Protein AF-A0A9E5T0G4-F1 (afdb_monomer)

Mean predicted aligned error: 16.58 Å

Solvent-accessible surface area (backbone atoms only — not comparable to full-atom values): 59858 Å² total; per-residue (Å²): 123,84,74,66,63,64,56,56,62,52,51,54,54,52,51,51,51,50,51,52,51,51,55,58,58,61,67,67,78,72,66,74,67,71,56,54,68,47,52,55,48,50,54,53,42,43,48,46,43,34,75,74,50,66,20,49,22,40,35,34,20,30,31,45,59,59,40,79,76,43,76,53,64,39,67,44,21,42,96,84,57,86,47,77,63,55,88,79,39,24,36,46,31,3,35,41,22,26,44,54,34,38,52,49,46,44,44,36,31,76,69,68,76,41,62,49,85,40,35,44,48,80,63,38,75,84,61,51,41,64,34,80,66,60,67,65,22,22,47,45,25,28,39,31,22,10,40,20,62,37,16,60,76,64,57,56,21,45,25,42,70,48,76,47,53,54,30,57,80,42,40,61,66,57,44,35,73,36,59,59,63,44,59,57,53,50,33,26,28,48,39,42,48,37,28,40,51,41,28,51,44,45,23,61,74,69,75,39,56,56,68,57,44,44,40,70,73,44,31,60,63,48,68,27,87,59,55,44,47,43,82,57,93,71,75,62,88,37,43,50,43,31,72,57,99,87,40,70,43,59,49,82,25,31,12,36,42,34,29,32,14,26,30,28,23,24,60,40,48,25,46,56,41,30,37,61,25,77,61,18,70,38,68,53,25,56,68,60,43,54,74,67,50,46,56,57,33,55,34,66,48,37,71,74,27,55,70,68,83,29,70,60,2,59,48,33,24,6,49,42,31,41,6,31,34,23,53,69,41,33,81,74,74,39,58,26,40,31,29,56,4,60,53,99,48,22,8,10,16,38,41,28,30,27,92,70,19,31,19,30,17,23,33,25,22,35,60,50,19,66,59,34,40,37,46,44,54,51,48,53,53,49,47,34,42,58,73,63,78,41,95,74,82,84,75,79,85,81,66,48,64,65,64,77,30,89,53,65,76,75,58,42,73,71,38,46,39,28,35,32,69,86,46,36,36,38,40,46,44,40,86,83,16,45,28,43,39,35,48,70,72,47,74,84,55,75,69,46,54,26,33,25,31,85,87,73,35,30,25,24,68,60,39,45,38,36,34,38,80,44,80,46,96,88,78,48,42,30,37,37,38,36,38,54,48,76,43,85,95,58,44,68,50,38,38,35,38,34,49,30,39,63,54,76,67,42,92,68,58,66,69,38,50,52,52,52,50,71,43,36,77,41,45,22,38,63,20,68,56,50,39,45,28,46,44,67,55,40,47,84,65,31,49,50,70,42,41,64,32,87,90,43,47,38,28,43,59,76,24,42,52,76,54,78,42,35,28,34,50,81,68,82,35,32,44,65,37,31,25,56,48,50,43,42,38,58,43,76,56,99,91,36,54,31,43,30,48,71,84,41,39,16,42,30,54,91,70,45,46,66,57,72,58,48,85,35,72,51,63,26,42,90,84,40,40,36,48,60,24,34,35,40,80,91,48,32,60,10,42,34,39,71,48,68,35,86,76,31,30,43,36,35,24,43,86,81,41,47,79,42,37,33,80,57,73,45,90,64,75,42,69,36,38,66,71,9,36,38,37,42,24,35,76,43,53,67,36,47,34,42,34,37,30,36,63,73,38,62,67,17,58,48,29,37,55,51,14,53,50,31,42,78,72,33,29,44,68,61,14,43,54,27,21,66,63,8,27,61,50,19,50,78,68,73,39,75,62,23,55,56,29,35,51,51,43,44,53,48,52,49,44,49,58,48,31,61,26,43,72,67,53,47,51,53,50,34,40,70,74,39,73,88,58,52,71,70,56,55,52,48,37,60,74,69,59,70,49,56,70,50,76,44,66,92,46,64,19,28,34,68,55,43,54,70,33,44,37,56,77,39,54,71,60,37,56,69,37,64,70,57,25,53,51,37,36,52,49,40,53,53,50,34,54,54,60,70,50,78,70,97,48,84,86,57,44,64,42,81,68,42,57,36,42,34,35,43,39,34,58,42,59,47,89,80,50,70,78,59,58,39,41,37,36,36,35,56,36,61,26,51,50,94,50,29,40,78,61,45,81,77,43,66,40,62,62,89,32,52,75,55,80,64,32,36,76,48,64,51,11,34,38,34,33,51,45,52,28,75,79,54,92,57,57,47,62,39,40,39,30,32,35,33,32,16,21,22,35,51,61,75,82,56,87,89,65,58,49,79,79,60,74,85,39,67,66,38,52,61,28,34,52,64,51,72,45,28,39,59,47,76,66,50,35,49,50,30,47,64,60,36,55,89,56,79,52,65,69,62,28,48,47,40,51,47,55,46,45,49,75,62,38,38,56,24,86,66,70,56,78,48,28,53,88,71,67,74,43,32,42,16,51,48,26,69,76,67,36,36,27,33,38,54,31,45,17,22,32,53,24,22,33,34,18,57,75,70,34,29,27,33,27,29,31,28,33,33,39,83,86,77,51,84,42,80,43,36,28,23,30,38,56,40,43,93,74,44,77,39,41,33,31,54,59,69,27,43,48,43,71,53,14,79,88,48,48,74,65,53,28,49,48,34,35,55,38,24,62,32,23,45,73,40,53,53,43,52,26,26,58,43,60,59,57,78,56,78,77,67,73,94,66,83,55,76,50,65,54,60,65,75,53,56,37,43,43,57,77,71,63,87,63,74,66,35,59,58,50,54,77,33,44,47,76,48,77,43,115

pLDDT: mean 90.41, std 10.31, range [34.66, 98.88]

Structure (mmCIF, N/CA/C/O backbone):
data_AF-A0A9E5T0G4-F1
#
_entry.id   AF-A0A9E5T0G4-F1
#
loop_
_atom_site.group_PDB
_atom_site.id
_atom_site.type_symbol
_atom_site.label_atom_id
_atom_site.label_alt_id
_atom_site.label_comp_id
_atom_site.label_asym_id
_atom_site.label_entity_id
_atom_site.label_seq_id
_atom_site.pdbx_PDB_ins_code
_atom_site.Cartn_x
_atom_site.Cartn_y
_atom_site.Cartn_z
_atom_site.occupancy
_atom_site.B_iso_or_equiv
_atom_site.auth_seq_id
_atom_site.auth_comp_id
_atom_site.auth_asym_id
_atom_site.auth_atom_id
_atom_site.pdbx_PDB_model_num
ATOM 1 N N . MET A 1 1 ? -45.155 75.453 25.835 1.00 51.41 1 MET A N 1
ATOM 2 C CA . MET A 1 1 ? -45.112 74.359 26.839 1.00 51.41 1 MET A CA 1
ATOM 3 C C . MET A 1 1 ? -45.394 72.944 26.306 1.00 51.41 1 MET A C 1
ATOM 5 O O . MET A 1 1 ? -44.936 72.008 26.938 1.00 51.41 1 MET A O 1
ATOM 9 N N . LYS A 1 2 ? -46.052 72.730 25.148 1.00 45.88 2 LYS A N 1
ATOM 10 C CA . LYS A 1 2 ? -46.256 71.370 24.580 1.00 45.88 2 LYS A CA 1
ATOM 11 C C . LYS A 1 2 ? -45.086 70.804 23.744 1.00 45.88 2 LYS A C 1
ATOM 13 O O . LYS A 1 2 ? -45.103 69.625 23.421 1.00 45.88 2 LYS A O 1
ATOM 18 N N . SER A 1 3 ? -44.056 71.604 23.446 1.00 46.88 3 SER A N 1
ATOM 19 C CA . SER A 1 3 ? -42.851 71.154 22.717 1.00 46.88 3 SER A CA 1
ATOM 20 C C . SER A 1 3 ? -41.714 70.666 23.629 1.00 46.88 3 SER A C 1
ATOM 22 O O . SER A 1 3 ? -40.822 69.972 23.159 1.00 46.88 3 SER A O 1
ATOM 24 N N . TYR A 1 4 ? -41.743 70.993 24.927 1.00 44.97 4 TYR A N 1
ATOM 25 C CA . TYR A 1 4 ? -40.658 70.664 25.867 1.00 44.97 4 TYR A CA 1
ATOM 26 C C . TYR A 1 4 ? -40.826 69.296 26.554 1.00 44.97 4 TYR A C 1
ATOM 28 O O . TYR A 1 4 ? -39.849 68.708 27.000 1.00 44.97 4 TYR A O 1
ATOM 36 N N . LEU A 1 5 ? -42.042 68.736 26.579 1.00 46.66 5 LEU A N 1
ATOM 37 C CA . LEU A 1 5 ? -42.323 67.425 27.189 1.00 46.66 5 LEU A CA 1
ATOM 38 C C . LEU A 1 5 ? -42.109 66.232 26.239 1.00 46.66 5 LEU A C 1
ATOM 40 O O . LEU A 1 5 ? -41.971 65.108 26.705 1.00 46.66 5 LEU A O 1
ATOM 44 N N . LYS A 1 6 ? -42.017 66.457 24.919 1.00 44.06 6 LYS A N 1
ATOM 45 C CA . LYS A 1 6 ? -41.740 65.392 23.931 1.00 44.06 6 LYS A CA 1
ATOM 46 C C . LYS A 1 6 ? -40.251 65.056 23.777 1.00 44.06 6 LYS A C 1
ATOM 48 O O . LYS A 1 6 ? -39.930 63.989 23.262 1.00 44.06 6 LYS A O 1
ATOM 53 N N . HIS A 1 7 ? -39.352 65.934 24.230 1.00 47.53 7 HIS A N 1
ATOM 54 C CA . HIS A 1 7 ? -37.907 65.682 24.178 1.00 47.53 7 HIS A CA 1
ATOM 55 C C . HIS A 1 7 ? -37.367 64.943 25.407 1.00 47.53 7 HIS A C 1
ATOM 57 O O . HIS A 1 7 ? -36.403 64.197 25.272 1.00 47.53 7 HIS A O 1
ATOM 63 N N . LEU A 1 8 ? -38.023 65.050 26.567 1.00 47.12 8 LEU A N 1
ATOM 64 C CA . LEU A 1 8 ? -37.615 64.319 27.773 1.00 47.12 8 LEU A CA 1
ATOM 65 C C . LEU A 1 8 ? -38.007 62.831 27.730 1.00 47.12 8 LEU A C 1
ATOM 67 O O . LEU A 1 8 ? -37.218 61.996 28.151 1.00 47.12 8 LEU A O 1
ATOM 71 N N . SER A 1 9 ? -39.145 62.459 27.126 1.00 46.19 9 SER A N 1
ATOM 72 C CA . SER A 1 9 ? -39.545 61.042 27.035 1.00 46.19 9 SER A CA 1
ATOM 73 C C . SER A 1 9 ? -38.750 60.236 26.000 1.00 46.19 9 SER A C 1
ATOM 75 O O . SER A 1 9 ? -38.649 59.021 26.127 1.00 46.19 9 SER A O 1
ATOM 77 N N . ARG A 1 10 ? -38.174 60.888 24.977 1.00 47.16 10 ARG A N 1
ATOM 78 C CA . ARG A 1 10 ? -37.277 60.224 24.014 1.00 47.16 10 ARG A CA 1
ATOM 79 C C . ARG A 1 10 ? -35.863 60.062 24.566 1.00 47.16 10 ARG A C 1
ATOM 81 O O . ARG A 1 10 ? -35.265 59.027 24.322 1.00 47.16 10 ARG A O 1
ATOM 88 N N . LEU A 1 11 ? -35.363 61.008 25.366 1.00 48.59 11 LEU A N 1
ATOM 89 C CA . LEU A 1 11 ? -34.044 60.862 25.991 1.00 48.59 11 LEU A CA 1
ATOM 90 C C . LEU A 1 11 ? -34.021 59.743 27.043 1.00 48.59 11 LEU A C 1
ATOM 92 O O . LEU A 1 11 ? -33.056 58.994 27.094 1.00 48.59 11 LEU A O 1
ATOM 96 N N . SER A 1 12 ? -35.087 59.574 27.834 1.00 51.84 12 SER A N 1
ATOM 97 C CA . SER A 1 12 ? -35.147 58.510 28.847 1.00 51.84 12 SER A CA 1
ATOM 98 C C . SER A 1 12 ? -35.265 57.106 28.245 1.00 51.84 12 SER A C 1
ATOM 100 O O . SER A 1 12 ? -34.650 56.185 28.767 1.00 51.84 12 SER A O 1
ATOM 102 N N . VAL A 1 13 ? -35.995 56.933 27.133 1.00 53.09 13 VAL A N 1
ATOM 103 C CA . VAL A 1 13 ? -36.123 55.627 26.454 1.00 53.09 13 VAL A CA 1
ATOM 104 C C . VAL A 1 13 ? -34.842 55.265 25.698 1.00 53.09 13 VAL A C 1
ATOM 106 O O . VAL A 1 13 ? -34.424 54.114 25.746 1.00 53.09 13 VAL A O 1
ATOM 109 N N . THR A 1 14 ? -34.159 56.234 25.080 1.00 55.44 14 THR A N 1
ATOM 110 C CA . THR A 1 14 ? -32.863 55.983 24.430 1.00 55.44 14 THR A CA 1
ATOM 111 C C . THR A 1 14 ? -31.748 55.732 25.452 1.00 55.44 14 THR A C 1
ATOM 113 O O . THR A 1 14 ? -30.902 54.881 25.211 1.00 55.44 14 THR A O 1
ATOM 116 N N . LEU A 1 15 ? -31.760 56.389 26.620 1.00 53.12 15 LEU A N 1
ATOM 117 C CA . LEU A 1 15 ? -30.770 56.137 27.676 1.00 53.12 15 LEU A CA 1
ATOM 118 C C . LEU A 1 15 ? -30.991 54.778 28.372 1.00 53.12 15 LEU A C 1
ATOM 120 O O . LEU A 1 15 ? -30.018 54.106 28.689 1.00 53.12 15 LEU A O 1
ATOM 124 N N . LEU A 1 16 ? -32.244 54.331 28.546 1.00 53.81 16 LEU A N 1
ATOM 125 C CA . LEU A 1 16 ? -32.559 52.983 29.047 1.00 53.81 16 LEU A CA 1
ATOM 126 C C . LEU A 1 16 ? -32.236 51.880 28.027 1.00 53.81 16 LEU A C 1
ATOM 128 O O . LEU A 1 16 ? -31.744 50.831 28.434 1.00 53.81 16 LEU A O 1
ATOM 132 N N . LEU A 1 17 ? -32.432 52.115 26.721 1.00 51.50 17 LEU A N 1
ATOM 133 C CA . LEU A 1 17 ? -31.981 51.175 25.687 1.00 51.50 17 LEU A CA 1
ATOM 134 C C . LEU A 1 17 ? -30.454 51.109 25.603 1.00 51.50 17 LEU A C 1
ATOM 136 O O . LEU A 1 17 ? -29.929 50.011 25.504 1.00 51.50 17 LEU A O 1
ATOM 140 N N . ILE A 1 18 ? -29.746 52.241 25.716 1.00 56.00 18 ILE A N 1
ATOM 141 C CA . ILE A 1 18 ? -28.276 52.265 25.693 1.00 56.00 18 ILE A CA 1
ATOM 142 C C . ILE A 1 18 ? -27.693 51.602 26.948 1.00 56.00 18 ILE A C 1
ATOM 144 O O . ILE A 1 18 ? -26.752 50.829 26.823 1.00 56.00 18 ILE A O 1
ATOM 148 N N . ILE A 1 19 ? -28.271 51.816 28.136 1.00 54.97 19 ILE A N 1
ATOM 149 C CA . ILE A 1 19 ? -27.837 51.136 29.370 1.00 54.97 19 ILE A CA 1
ATOM 150 C C . ILE A 1 19 ? -28.177 49.634 29.326 1.00 54.97 19 ILE A C 1
ATOM 152 O O . ILE A 1 19 ? -27.366 48.830 29.769 1.00 54.97 19 ILE A O 1
ATOM 156 N N . SER A 1 20 ? -29.296 49.231 28.710 1.00 50.88 20 SER A N 1
ATOM 157 C CA . SER A 1 20 ? -29.620 47.817 28.456 1.00 50.88 20 SER A CA 1
ATOM 158 C C . SER A 1 20 ? -28.658 47.169 27.458 1.00 50.88 20 SER A C 1
ATOM 160 O O . SER A 1 20 ? -28.228 46.045 27.694 1.00 50.88 20 SER A O 1
ATOM 162 N N . THR A 1 21 ? -28.277 47.846 26.370 1.00 50.78 21 THR A N 1
ATOM 163 C CA . THR A 1 21 ? -27.283 47.313 25.425 1.00 50.78 21 THR A CA 1
ATOM 164 C C . THR A 1 21 ? -25.878 47.316 26.018 1.00 50.78 21 THR A C 1
ATOM 166 O O . THR A 1 21 ? -25.166 46.344 25.840 1.00 50.78 21 THR A O 1
ATOM 169 N N . VAL A 1 22 ? -25.476 48.324 26.796 1.00 48.62 22 VAL A N 1
ATOM 170 C CA . VAL A 1 22 ? -24.136 48.364 27.413 1.00 48.62 22 VAL A CA 1
ATOM 171 C C . VAL A 1 22 ? -24.006 47.354 28.562 1.00 48.62 22 VAL A C 1
ATOM 173 O O . VAL A 1 22 ? -22.940 46.772 28.718 1.00 48.62 22 VAL A O 1
ATOM 176 N N . LEU A 1 23 ? -25.085 47.048 29.295 1.00 43.44 23 LEU A N 1
ATOM 177 C CA . LEU A 1 23 ? -25.097 45.929 30.250 1.00 43.44 23 LEU A CA 1
ATOM 178 C C . LEU A 1 23 ? -25.139 44.559 29.550 1.00 43.44 23 LEU A C 1
ATOM 180 O O . LEU A 1 23 ? -24.533 43.622 30.049 1.00 43.44 23 LEU A O 1
ATOM 184 N N . SER A 1 24 ? -25.755 44.450 28.366 1.00 41.34 24 SER A N 1
ATOM 185 C CA . SER A 1 24 ? -25.706 43.218 27.552 1.00 41.34 24 SER A CA 1
ATOM 186 C C . SER A 1 24 ? -24.340 43.005 26.881 1.00 41.34 24 SER A C 1
ATOM 188 O O . SER A 1 24 ? -23.955 41.872 26.629 1.00 41.34 24 SER A O 1
ATOM 190 N N . PHE A 1 25 ? -23.583 44.078 26.623 1.00 40.31 25 PHE A N 1
ATOM 191 C CA . PHE A 1 25 ? -22.228 44.017 26.060 1.00 40.31 25 PHE A CA 1
ATOM 192 C C . PHE A 1 25 ? -21.121 43.887 27.121 1.00 40.31 25 PHE A C 1
ATOM 194 O O . PHE A 1 25 ? -20.003 43.524 26.769 1.00 40.31 25 PHE A O 1
ATOM 201 N N . GLN A 1 26 ? -21.402 44.129 28.408 1.00 34.66 26 GLN A N 1
ATOM 202 C CA . GLN A 1 26 ? -20.449 43.847 29.493 1.00 34.66 26 GLN A CA 1
ATOM 203 C C . GLN A 1 26 ? -20.541 42.413 30.035 1.00 34.66 26 GLN A C 1
ATOM 205 O O . GLN A 1 26 ? -19.588 41.956 30.655 1.00 34.66 26 GLN A O 1
ATOM 210 N N . SER A 1 27 ? -21.619 41.677 29.747 1.00 37.25 27 SER A N 1
ATOM 211 C CA . SER A 1 27 ? -21.719 40.244 30.068 1.00 37.25 27 SER A CA 1
ATOM 212 C C . SER A 1 27 ? -21.070 39.321 29.028 1.00 37.25 27 SER A C 1
ATOM 214 O O . SER A 1 27 ? -20.968 38.130 29.279 1.00 37.25 27 SER A O 1
ATOM 216 N N . ILE A 1 28 ? -20.616 39.844 27.882 1.00 41.41 28 ILE A N 1
ATOM 217 C CA . ILE A 1 28 ? -19.987 39.044 26.810 1.00 41.41 28 ILE A CA 1
ATOM 218 C C . ILE A 1 28 ? -18.447 39.076 26.898 1.00 41.41 28 ILE A C 1
ATOM 220 O O . ILE A 1 28 ? -17.773 38.256 26.292 1.00 41.41 28 ILE A O 1
ATOM 224 N N . ALA A 1 29 ? -17.861 39.989 27.681 1.00 38.81 29 ALA A N 1
ATOM 225 C CA . ALA A 1 29 ? -16.411 40.212 27.697 1.00 38.81 29 ALA A CA 1
ATOM 226 C C . ALA A 1 29 ? -15.639 39.485 28.822 1.00 38.81 29 ALA A C 1
ATOM 228 O O . ALA A 1 29 ? -14.449 39.737 28.978 1.00 38.81 29 ALA A O 1
ATOM 229 N N . PHE A 1 30 ? -16.289 38.600 29.589 1.00 41.28 30 PHE A N 1
ATOM 230 C CA . PHE A 1 30 ? -15.650 37.718 30.582 1.00 41.28 30 PHE A CA 1
ATOM 231 C C . PHE A 1 30 ? -16.417 36.389 30.728 1.00 41.28 30 PHE A C 1
ATOM 233 O O . PHE A 1 30 ? -16.726 35.968 31.839 1.00 41.28 30 PHE A O 1
ATOM 240 N N . ALA A 1 31 ? -16.777 35.741 29.617 1.00 42.38 31 ALA A N 1
ATOM 241 C CA . ALA A 1 31 ? -16.923 34.291 29.674 1.00 42.38 31 ALA A CA 1
ATOM 242 C C . ALA A 1 31 ? -15.492 33.743 29.635 1.00 42.38 31 ALA A C 1
ATOM 244 O O . ALA A 1 31 ? -14.819 33.882 28.614 1.00 42.38 31 ALA A O 1
ATOM 245 N N . GLU A 1 32 ? -14.992 33.255 30.772 1.00 56.47 32 GLU A N 1
ATOM 246 C CA . GLU A 1 32 ? -13.828 32.366 30.768 1.00 56.47 32 GLU A CA 1
ATOM 247 C C . GLU A 1 32 ? -14.103 31.270 29.741 1.00 56.47 32 GLU A C 1
ATOM 249 O O . GLU A 1 32 ? -15.188 30.688 29.719 1.00 56.47 32 GLU A O 1
ATOM 254 N N . ASP A 1 33 ? -13.156 31.063 28.836 1.00 80.56 33 ASP A N 1
ATOM 255 C CA . ASP A 1 33 ? -13.243 30.004 27.850 1.00 80.56 33 ASP A CA 1
ATOM 256 C C . ASP A 1 33 ? -13.091 28.669 28.587 1.00 80.56 33 ASP A C 1
ATOM 258 O O . ASP A 1 33 ? -11.974 28.245 28.886 1.00 80.56 33 ASP A O 1
ATOM 262 N N . THR A 1 34 ? -14.229 28.062 28.946 1.00 87.38 34 THR A N 1
ATOM 263 C CA . THR A 1 34 ? -14.352 26.900 29.845 1.00 87.38 34 THR A CA 1
ATOM 264 C C . THR A 1 34 ? -13.399 25.760 29.487 1.00 87.38 34 THR A C 1
ATOM 266 O O . THR A 1 34 ? -12.946 25.043 30.370 1.00 87.38 34 THR A O 1
ATOM 269 N N . TYR A 1 35 ? -13.041 25.624 28.208 1.00 93.31 35 TYR A N 1
ATOM 270 C CA . TYR A 1 35 ? -12.222 24.524 27.700 1.00 93.31 35 TYR A CA 1
ATOM 271 C C . TYR A 1 35 ? -10.802 24.940 27.281 1.00 93.31 35 TYR A C 1
ATOM 273 O O . TYR A 1 35 ? -10.128 24.173 26.591 1.00 93.31 35 TYR A O 1
ATOM 281 N N . SER A 1 36 ? -10.331 26.138 27.657 1.00 92.94 36 SER A N 1
ATOM 282 C CA . SER A 1 36 ? -8.985 26.612 27.291 1.00 92.94 36 SER A CA 1
ATOM 283 C C . SER A 1 36 ? -7.893 25.669 27.798 1.00 92.94 36 SER A C 1
ATOM 285 O O . SER A 1 36 ? -7.057 25.230 27.013 1.00 92.94 36 SER A O 1
ATOM 287 N N . ASP A 1 37 ? -7.949 25.293 29.078 1.00 93.94 37 ASP A N 1
ATOM 288 C CA . ASP A 1 37 ? -6.963 24.393 29.687 1.00 93.94 37 ASP A CA 1
ATOM 289 C C . ASP A 1 37 ? -7.009 22.991 29.058 1.00 93.94 37 ASP A C 1
ATOM 291 O O . ASP A 1 37 ? -5.968 22.379 28.819 1.00 93.94 37 ASP A O 1
ATOM 295 N N . VAL A 1 38 ? -8.210 22.514 28.709 1.00 96.69 38 VAL A N 1
ATOM 296 C CA . VAL A 1 38 ? -8.407 21.223 28.031 1.00 96.69 38 VAL A CA 1
ATOM 297 C C . VAL A 1 38 ? -7.758 21.238 26.640 1.00 96.69 38 VAL A C 1
ATOM 299 O O . VAL A 1 38 ? -7.095 20.274 26.255 1.00 96.69 38 VAL A O 1
ATOM 302 N N . ARG A 1 39 ? -7.890 22.335 25.877 1.00 96.75 39 ARG A N 1
ATOM 303 C CA . ARG A 1 39 ? -7.234 22.489 24.563 1.00 96.75 39 ARG A CA 1
ATOM 304 C C . ARG A 1 39 ? -5.715 22.536 24.670 1.00 96.75 39 ARG A C 1
ATOM 306 O O . ARG A 1 39 ? -5.040 21.871 23.884 1.00 96.75 39 ARG A O 1
ATOM 313 N N . ASP A 1 40 ? -5.186 23.271 25.643 1.00 96.50 40 ASP A N 1
ATOM 314 C CA . ASP A 1 40 ? -3.742 23.354 25.875 1.00 96.50 40 ASP A CA 1
ATOM 315 C C . ASP A 1 40 ? -3.167 21.990 26.293 1.00 96.50 40 ASP A C 1
ATOM 317 O O . ASP A 1 40 ? -2.112 21.571 25.802 1.00 96.50 40 ASP A O 1
ATOM 321 N N . SER A 1 41 ? -3.886 21.248 27.146 1.00 97.50 41 SER A N 1
ATOM 322 C CA . SER A 1 41 ? -3.524 19.878 27.520 1.00 97.50 41 SER A CA 1
ATOM 323 C C . SER A 1 41 ? -3.565 18.944 26.308 1.00 97.50 41 SER A C 1
ATOM 325 O O . SER A 1 41 ? -2.614 18.197 26.087 1.00 97.50 41 SER A O 1
ATOM 327 N N . ALA A 1 42 ? -4.598 19.032 25.464 1.00 98.25 42 ALA A N 1
ATOM 328 C CA . ALA A 1 42 ? -4.731 18.197 24.272 1.00 98.25 42 ALA A CA 1
ATOM 329 C C . ALA A 1 42 ? -3.582 18.403 23.274 1.00 98.25 42 ALA A C 1
ATOM 331 O O . ALA A 1 42 ? -2.996 17.421 22.813 1.00 98.25 42 ALA A O 1
ATOM 332 N N . ALA A 1 43 ? -3.208 19.656 22.997 1.00 97.75 43 ALA A N 1
ATOM 333 C CA . ALA A 1 43 ? -2.070 19.976 22.137 1.00 97.75 43 ALA A CA 1
ATOM 334 C C . ALA A 1 43 ? -0.756 19.416 22.708 1.00 97.75 43 ALA A C 1
ATOM 336 O O . ALA A 1 43 ? -0.020 18.717 22.012 1.00 97.75 43 ALA A O 1
ATOM 337 N N . ARG A 1 44 ? -0.506 19.634 24.006 1.00 97.88 44 ARG A N 1
ATOM 338 C CA . ARG A 1 44 ? 0.683 19.116 24.699 1.00 97.88 44 ARG A CA 1
ATOM 339 C C . ARG A 1 44 ? 0.759 17.588 24.662 1.00 97.88 44 ARG A C 1
ATOM 341 O O . ARG A 1 44 ? 1.827 17.040 24.410 1.00 97.88 44 ARG A O 1
ATOM 348 N N . LEU A 1 45 ? -0.344 16.894 24.946 1.00 98.31 45 LEU A N 1
ATOM 349 C CA . LEU A 1 45 ? -0.385 15.429 24.957 1.00 98.31 45 LEU A CA 1
ATOM 350 C C . LEU A 1 45 ? -0.180 14.851 23.554 1.00 98.31 45 LEU A C 1
ATOM 352 O O . LEU A 1 45 ? 0.556 13.878 23.409 1.00 98.31 45 LEU A O 1
ATOM 356 N N . ALA A 1 46 ? -0.770 15.464 22.525 1.00 98.25 46 ALA A N 1
ATOM 357 C CA . ALA A 1 46 ? -0.548 15.063 21.139 1.00 98.25 46 ALA A CA 1
ATOM 358 C C . ALA A 1 46 ? 0.935 15.190 20.744 1.00 98.25 46 ALA A C 1
ATOM 360 O O . ALA A 1 46 ? 1.491 14.261 20.158 1.00 98.25 46 ALA A O 1
ATOM 361 N N . ASP A 1 47 ? 1.598 16.281 21.138 1.00 97.06 47 ASP A N 1
ATOM 362 C CA . ASP A 1 47 ? 3.031 16.477 20.891 1.00 97.06 47 ASP A CA 1
ATOM 363 C C . ASP A 1 47 ? 3.901 15.468 21.650 1.00 97.06 47 ASP A C 1
ATOM 365 O O . ASP A 1 47 ? 4.876 14.960 21.095 1.00 97.06 47 ASP A O 1
ATOM 369 N N . VAL A 1 48 ? 3.557 15.131 22.897 1.00 97.62 48 VAL A N 1
ATOM 370 C CA . VAL A 1 48 ? 4.247 14.070 23.654 1.00 97.62 48 VAL A CA 1
ATOM 371 C C . VAL A 1 48 ? 4.120 12.728 22.932 1.00 97.62 48 VAL A C 1
ATOM 373 O O . VAL A 1 48 ? 5.113 12.023 22.765 1.00 97.62 48 VAL A O 1
ATOM 376 N N . ILE A 1 49 ? 2.918 12.380 22.466 1.00 97.81 49 ILE A N 1
ATOM 377 C CA . ILE A 1 49 ? 2.663 11.126 21.748 1.00 97.81 49 ILE A CA 1
ATOM 378 C C . ILE A 1 49 ? 3.517 11.035 20.474 1.00 97.81 49 ILE A C 1
ATOM 380 O O . ILE A 1 49 ? 4.162 10.012 20.242 1.00 97.81 49 ILE A O 1
ATOM 384 N N . VAL A 1 50 ? 3.564 12.100 19.672 1.00 97.19 50 VAL A N 1
ATOM 385 C CA . VAL A 1 50 ? 4.348 12.133 18.426 1.00 97.19 50 VAL A CA 1
ATOM 386 C C . VAL A 1 50 ? 5.852 12.052 18.702 1.00 97.19 50 VAL A C 1
ATOM 388 O O . VAL A 1 50 ? 6.556 11.265 18.071 1.00 97.19 50 VAL A O 1
ATOM 391 N N . ASN A 1 51 ? 6.356 12.829 19.662 1.00 95.56 51 ASN A N 1
ATOM 392 C CA . ASN A 1 51 ? 7.799 12.971 19.865 1.00 95.56 51 ASN A CA 1
ATOM 393 C C . ASN A 1 51 ? 8.431 11.829 20.677 1.00 95.56 51 ASN A C 1
ATOM 395 O O . ASN A 1 51 ? 9.592 11.499 20.445 1.00 95.56 51 ASN A O 1
ATOM 399 N N . GLU A 1 52 ? 7.689 11.208 21.600 1.00 95.12 52 GLU A N 1
ATOM 400 C CA . GLU A 1 52 ? 8.256 10.263 22.577 1.00 95.12 52 GLU A CA 1
ATOM 401 C C . GLU A 1 52 ? 7.773 8.811 22.395 1.00 95.12 52 GLU A C 1
ATOM 403 O O . GLU A 1 52 ? 8.390 7.888 22.929 1.00 95.12 52 GLU A O 1
ATOM 408 N N . TYR A 1 53 ? 6.690 8.574 21.637 1.00 94.25 53 TYR A N 1
ATOM 409 C CA . TYR A 1 53 ? 6.010 7.268 21.592 1.00 94.25 53 TYR A CA 1
ATOM 410 C C . TYR A 1 53 ? 5.929 6.613 20.201 1.00 94.25 53 TYR A C 1
ATOM 412 O O . TYR A 1 53 ? 5.168 5.664 20.004 1.00 94.25 53 TYR A O 1
ATOM 420 N N . GLY A 1 54 ? 6.747 7.058 19.240 1.00 87.62 54 GLY A N 1
ATOM 421 C CA . GLY A 1 54 ? 6.880 6.394 17.934 1.00 87.62 54 GLY A CA 1
ATOM 422 C C . GLY A 1 54 ? 5.646 6.534 17.038 1.00 87.62 54 GLY A C 1
ATOM 423 O O . GLY A 1 54 ? 5.325 5.624 16.272 1.00 87.62 54 GLY A O 1
ATOM 424 N N . VAL A 1 55 ? 4.947 7.661 17.161 1.00 96.31 55 VAL A N 1
ATOM 425 C CA . VAL A 1 55 ? 3.743 8.001 16.398 1.00 96.31 55 VAL A CA 1
ATOM 426 C C . VAL A 1 55 ? 4.117 9.039 15.359 1.00 96.31 55 VAL A C 1
ATOM 428 O O . VAL A 1 55 ? 4.720 10.056 15.683 1.00 96.31 55 VAL A O 1
ATOM 431 N N . SER A 1 56 ? 3.765 8.794 14.103 1.00 95.88 56 SER A N 1
ATOM 432 C CA . SER A 1 56 ? 4.094 9.717 13.018 1.00 95.88 56 SER A CA 1
ATOM 433 C C . SER A 1 56 ? 3.063 10.828 12.886 1.00 95.88 56 SER A C 1
ATOM 435 O O . SER A 1 56 ? 3.435 11.975 12.658 1.00 95.88 56 SER A O 1
ATOM 437 N N . GLY A 1 57 ? 1.784 10.503 13.063 1.00 97.12 57 GLY A N 1
ATOM 438 C CA . GLY A 1 57 ? 0.682 11.450 12.979 1.00 97.12 57 GLY A CA 1
ATOM 439 C C . GLY A 1 57 ? -0.470 11.051 13.888 1.00 97.12 57 GLY A C 1
ATOM 440 O O . GLY A 1 57 ? -0.771 9.865 14.014 1.00 97.12 57 GLY A O 1
ATOM 441 N N . ILE A 1 58 ? -1.121 12.035 14.507 1.00 98.50 58 ILE A N 1
ATOM 442 C CA . ILE A 1 58 ? -2.314 11.857 15.341 1.00 98.50 58 ILE A CA 1
ATOM 443 C C . ILE A 1 58 ? -3.392 12.871 14.957 1.00 98.50 58 ILE A C 1
ATOM 445 O O . ILE A 1 58 ? -3.097 14.040 14.712 1.00 98.50 58 ILE A O 1
ATOM 449 N N . GLN A 1 59 ? -4.646 12.425 14.955 1.00 98.50 59 GLN A N 1
ATOM 450 C CA . GLN A 1 59 ? -5.847 13.256 14.930 1.00 98.50 59 GLN A CA 1
ATOM 451 C C . GLN A 1 59 ? -6.712 12.910 16.145 1.00 98.50 59 GLN A C 1
ATOM 453 O O . GLN A 1 59 ? -6.869 11.735 16.473 1.00 98.50 59 GLN A O 1
ATOM 458 N N . TYR A 1 60 ? -7.283 13.911 16.811 1.00 98.75 60 TYR A N 1
ATOM 459 C CA . TYR A 1 60 ? -8.142 13.720 17.979 1.00 98.75 60 TYR A CA 1
ATOM 460 C C . TYR A 1 60 ? -9.337 14.673 17.965 1.00 98.75 60 TYR A C 1
ATOM 462 O O . TYR A 1 60 ? -9.261 15.774 17.422 1.00 98.75 60 TYR A O 1
ATOM 470 N N . ALA A 1 61 ? -10.438 14.250 18.583 1.00 98.69 61 ALA A N 1
ATOM 471 C CA . ALA A 1 61 ? -11.642 15.053 18.741 1.00 98.69 61 ALA A CA 1
ATOM 472 C C . ALA A 1 61 ? -12.375 14.715 20.046 1.00 98.69 61 ALA A C 1
ATOM 474 O O . ALA A 1 61 ? -12.309 13.584 20.532 1.00 98.69 61 ALA A O 1
ATOM 475 N N . LEU A 1 62 ? -13.109 15.688 20.588 1.00 98.56 62 LEU A N 1
ATOM 476 C CA . LEU A 1 62 ? -13.997 15.522 21.741 1.00 98.56 62 LEU A CA 1
ATOM 477 C C . LEU A 1 62 ? -15.297 16.286 21.489 1.00 98.56 62 LEU A C 1
ATOM 479 O O . LEU A 1 62 ? -15.257 17.467 21.143 1.00 98.56 62 LEU A O 1
ATOM 483 N N . ILE A 1 63 ? -16.435 15.616 21.671 1.00 96.94 63 ILE A N 1
ATOM 484 C CA . ILE A 1 63 ? -17.769 16.228 21.657 1.00 96.94 63 ILE A CA 1
ATOM 485 C C . ILE A 1 63 ? -18.379 16.107 23.056 1.00 96.94 63 ILE A C 1
ATOM 487 O O . ILE A 1 63 ? -18.364 15.014 23.622 1.00 96.94 63 ILE A O 1
ATOM 491 N N . SER A 1 64 ? -18.925 17.210 23.572 1.00 94.38 64 SER A N 1
ATOM 492 C CA . SER A 1 64 ? -19.692 17.288 24.824 1.00 94.38 64 SER A CA 1
ATOM 493 C C . SER A 1 64 ? -21.050 17.930 24.535 1.00 94.38 64 SER A C 1
ATOM 495 O O . SER A 1 64 ? -21.107 18.942 23.838 1.00 94.38 64 SER A O 1
ATOM 497 N N . ASP A 1 65 ? -22.146 17.304 24.974 1.00 89.38 65 ASP A N 1
ATOM 498 C CA . ASP A 1 65 ? -23.531 17.778 24.777 1.00 89.38 65 ASP A CA 1
ATOM 499 C C . ASP A 1 65 ? -23.884 18.182 23.322 1.00 89.38 65 ASP A C 1
ATOM 501 O O . ASP A 1 65 ? -24.711 19.057 23.052 1.00 89.38 65 ASP A O 1
ATOM 505 N N . GLY A 1 66 ? -23.277 17.497 22.349 1.00 87.62 66 GLY A N 1
ATOM 506 C CA . GLY A 1 66 ? -23.477 17.736 20.915 1.00 87.62 66 GLY A CA 1
ATOM 507 C C . GLY A 1 66 ? -22.618 18.860 20.319 1.00 87.62 66 GLY A C 1
ATOM 508 O O . GLY A 1 66 ? -22.695 19.094 19.111 1.00 87.62 66 GLY A O 1
ATOM 509 N N . GLU A 1 67 ? -21.775 19.522 21.117 1.00 90.50 67 GLU A N 1
ATOM 510 C CA . GLU A 1 67 ? -20.825 20.547 20.677 1.00 90.50 67 GLU A CA 1
ATOM 511 C C . GLU A 1 67 ? -19.394 19.994 20.590 1.00 90.50 67 GLU A C 1
ATOM 513 O O . GLU A 1 67 ? -18.929 19.262 21.464 1.00 90.50 67 GLU A O 1
ATOM 518 N N . THR A 1 68 ? -18.665 20.348 19.528 1.00 94.44 68 THR A N 1
ATOM 519 C CA . THR A 1 68 ? -17.243 20.000 19.394 1.00 94.44 68 THR A CA 1
ATOM 520 C C . THR A 1 68 ? -16.406 20.862 20.337 1.00 94.44 68 THR A C 1
ATOM 522 O O . THR A 1 68 ? -16.243 22.059 20.108 1.00 94.44 68 THR A O 1
ATOM 525 N N . VAL A 1 69 ? -15.840 20.238 21.370 1.00 94.38 69 VAL A N 1
ATOM 526 C CA . VAL A 1 69 ? -14.965 20.874 22.368 1.00 94.38 69 VAL A CA 1
ATOM 527 C C . VAL A 1 69 ? -13.513 20.903 21.887 1.00 94.38 69 VAL A C 1
ATOM 529 O O . VAL A 1 69 ? -12.822 21.915 22.036 1.00 94.38 69 VAL A O 1
ATOM 532 N N . LEU A 1 70 ? -13.060 19.796 21.286 1.00 96.44 70 LEU A N 1
ATOM 533 C CA . LEU A 1 70 ? -11.713 19.616 20.743 1.00 96.44 70 LEU A CA 1
ATOM 534 C C . LEU A 1 70 ? -11.786 19.051 19.322 1.00 96.44 70 LEU A C 1
ATOM 536 O O . LEU A 1 70 ? -12.553 18.123 19.066 1.00 96.44 70 LEU A O 1
ATOM 540 N N . SER A 1 71 ? -10.932 19.555 18.437 1.00 97.38 71 SER A N 1
ATOM 541 C CA . SER A 1 71 ? -10.573 18.926 17.163 1.00 97.38 71 SER A CA 1
ATOM 542 C C . SER A 1 71 ? -9.167 19.395 16.802 1.00 97.38 71 SER A C 1
ATOM 544 O O . SER A 1 71 ? -8.900 20.599 16.810 1.00 97.38 71 SER A O 1
ATOM 546 N N . GLY A 1 72 ? -8.242 18.465 16.582 1.00 97.75 72 GLY A N 1
ATOM 547 C CA . GLY A 1 72 ? -6.845 18.814 16.357 1.00 97.75 72 GLY A CA 1
ATOM 548 C C . GLY A 1 72 ? -5.997 17.669 15.830 1.00 97.75 72 GLY A C 1
ATOM 549 O O . GLY A 1 72 ? -6.404 16.506 15.808 1.00 97.75 72 GLY A O 1
ATOM 550 N N . THR A 1 73 ? -4.788 18.026 15.403 1.00 98.12 73 THR A N 1
ATOM 551 C CA . THR A 1 73 ? -3.798 17.112 14.828 1.00 98.12 73 THR A CA 1
ATOM 552 C C . THR A 1 73 ? -2.393 17.454 15.316 1.00 98.12 73 THR A C 1
ATOM 554 O O . THR A 1 73 ? -2.112 18.616 15.601 1.00 98.12 73 THR A O 1
ATOM 557 N N . SER A 1 74 ? -1.493 16.471 15.355 1.00 97.56 74 SER A N 1
ATOM 558 C CA . SER A 1 74 ? -0.043 16.687 15.507 1.00 97.56 74 SER A CA 1
ATOM 559 C C . SER A 1 74 ? 0.736 15.647 14.691 1.00 97.56 74 SER A C 1
ATOM 561 O O . SER A 1 74 ? 0.196 14.595 14.343 1.00 97.56 74 SER A O 1
ATOM 563 N N . GLY A 1 75 ? 1.995 15.941 14.367 1.00 96.19 75 GLY A N 1
ATOM 564 C CA . GLY A 1 75 ? 2.856 15.094 13.535 1.00 96.19 75 GLY A CA 1
ATOM 565 C C . GLY A 1 75 ? 2.749 15.368 12.030 1.00 96.19 75 GLY A C 1
ATOM 566 O O . GLY A 1 75 ? 2.402 16.470 11.607 1.00 96.19 75 GLY A O 1
ATOM 567 N N . ILE A 1 76 ? 3.095 14.370 11.216 1.00 95.69 76 ILE A N 1
ATOM 568 C CA . ILE A 1 76 ? 3.236 14.474 9.756 1.00 95.69 76 ILE A CA 1
ATOM 569 C C . ILE A 1 76 ? 2.214 13.611 9.010 1.00 95.69 76 ILE A C 1
ATOM 571 O O . ILE A 1 76 ? 1.842 12.528 9.462 1.00 95.69 76 ILE A O 1
ATOM 575 N N . PHE A 1 77 ? 1.790 14.071 7.827 1.00 96.31 77 PHE A N 1
ATOM 576 C CA . PHE A 1 77 ? 0.958 13.268 6.923 1.00 96.31 77 PHE A CA 1
ATOM 577 C C . PHE A 1 77 ? 1.802 12.291 6.093 1.00 96.31 77 PHE A C 1
ATOM 579 O O . PHE A 1 77 ? 1.373 11.163 5.877 1.00 96.31 77 PHE A O 1
ATOM 586 N N . ASN A 1 78 ? 2.966 12.728 5.597 1.00 94.31 78 ASN A N 1
ATOM 587 C CA . ASN A 1 78 ? 3.896 11.963 4.755 1.00 94.31 78 ASN A CA 1
ATOM 588 C C . ASN A 1 78 ? 5.353 12.377 5.031 1.00 94.31 78 ASN A C 1
ATOM 590 O O . ASN A 1 78 ? 5.578 13.443 5.608 1.00 94.31 78 ASN A O 1
ATOM 594 N N . ILE A 1 79 ? 6.333 11.564 4.619 1.00 89.25 79 ILE A N 1
ATOM 595 C CA . ILE A 1 79 ? 7.752 11.756 4.983 1.00 89.25 79 ILE A CA 1
ATOM 596 C C . ILE A 1 79 ? 8.326 13.095 4.505 1.00 89.25 79 ILE A C 1
ATOM 598 O O . ILE A 1 79 ? 9.072 13.745 5.235 1.00 89.25 79 ILE A O 1
ATOM 602 N N . ASP A 1 80 ? 7.923 13.540 3.315 1.00 87.12 80 ASP A N 1
ATOM 603 C CA . ASP A 1 80 ? 8.403 14.782 2.698 1.00 87.12 80 ASP A CA 1
ATOM 604 C C . ASP A 1 80 ? 7.652 16.024 3.202 1.00 87.12 80 ASP A C 1
ATOM 606 O O . ASP A 1 80 ? 7.951 17.148 2.796 1.00 87.12 80 ASP A O 1
ATOM 610 N N . ASN A 1 81 ? 6.648 15.832 4.069 1.00 82.94 81 ASN A N 1
ATOM 611 C CA . ASN A 1 81 ? 5.790 16.880 4.622 1.00 82.94 81 ASN A CA 1
ATOM 612 C C . ASN A 1 81 ? 5.158 17.794 3.549 1.00 82.94 81 ASN A C 1
ATOM 614 O O . ASN A 1 81 ? 4.932 18.986 3.757 1.00 82.94 81 ASN A O 1
ATOM 618 N N . THR A 1 82 ? 4.876 17.229 2.373 1.00 85.88 82 THR A N 1
ATOM 619 C CA . THR A 1 82 ? 4.221 17.922 1.249 1.00 85.88 82 THR A CA 1
ATOM 620 C C . THR A 1 82 ? 2.733 18.167 1.496 1.00 85.88 82 THR A C 1
ATOM 622 O O . THR A 1 82 ? 2.121 19.007 0.839 1.00 85.88 82 THR A O 1
ATOM 625 N N . LYS A 1 83 ? 2.149 17.424 2.441 1.00 90.38 83 LYS A N 1
ATOM 626 C CA . LYS A 1 83 ? 0.765 17.541 2.895 1.00 90.38 83 LYS A CA 1
ATOM 627 C C . LYS A 1 83 ? 0.764 17.613 4.420 1.00 90.38 83 LYS A C 1
ATOM 629 O O . LYS A 1 83 ? 1.533 16.914 5.072 1.00 90.38 83 LYS A O 1
ATOM 634 N N . SER A 1 84 ? -0.085 18.460 4.988 1.00 93.50 84 SER A N 1
ATOM 635 C CA . SER A 1 84 ? -0.284 18.532 6.438 1.00 93.50 84 SER A CA 1
ATOM 636 C C . SER A 1 84 ? -1.439 17.630 6.860 1.00 93.50 84 SER A C 1
ATOM 638 O O . SER A 1 84 ? -2.351 17.377 6.072 1.00 93.50 84 SER A O 1
ATOM 640 N N . LEU A 1 85 ? -1.394 17.150 8.103 1.00 96.50 85 LEU A N 1
ATOM 641 C CA . LEU A 1 85 ? -2.565 16.551 8.734 1.00 96.50 85 LEU A CA 1
ATOM 642 C C . LEU A 1 85 ? -3.628 17.628 8.962 1.00 96.50 85 LEU A C 1
ATOM 644 O O . LEU A 1 85 ? -3.309 18.767 9.299 1.00 96.50 85 LEU A O 1
ATOM 648 N N . ASP A 1 86 ? -4.880 17.237 8.779 1.00 95.06 86 ASP A N 1
ATOM 649 C CA . ASP A 1 86 ? -6.067 18.059 8.993 1.00 95.06 86 ASP A CA 1
ATOM 650 C C . ASP A 1 86 ? -7.230 17.186 9.499 1.00 95.06 86 ASP A C 1
ATOM 652 O O . ASP A 1 86 ? -7.102 15.964 9.624 1.00 95.06 86 ASP A O 1
ATOM 656 N N . GLU A 1 87 ? -8.384 17.790 9.776 1.00 93.00 87 GLU A N 1
ATOM 657 C CA . GLU A 1 87 ? -9.603 17.104 10.223 1.00 93.00 87 GLU A CA 1
ATOM 658 C C . GLU A 1 87 ? -10.189 16.131 9.179 1.00 93.00 87 GLU A C 1
ATOM 660 O O . GLU A 1 87 ? -11.015 15.275 9.501 1.00 93.00 87 GLU A O 1
ATOM 665 N N . ASN A 1 88 ? -9.743 16.231 7.923 1.00 96.12 88 ASN A N 1
ATOM 666 C CA . ASN A 1 88 ? -10.177 15.402 6.800 1.00 96.12 88 ASN A CA 1
ATOM 667 C C . ASN A 1 88 ? -9.207 14.251 6.496 1.00 96.12 88 ASN A C 1
ATOM 669 O O . ASN A 1 88 ? -9.478 13.453 5.588 1.00 96.12 88 ASN A O 1
ATOM 673 N N . SER A 1 89 ? -8.101 14.160 7.231 1.00 97.81 89 SER A N 1
ATOM 674 C CA . SER A 1 89 ? -7.106 13.099 7.121 1.00 97.81 89 SER A CA 1
ATOM 675 C C . SER A 1 89 ? -7.665 11.802 7.702 1.00 97.81 89 SER A C 1
ATOM 677 O O . SER A 1 89 ? -8.160 11.773 8.827 1.00 97.81 89 SER A O 1
ATOM 679 N N . ILE A 1 90 ? -7.624 10.734 6.909 1.00 98.31 90 ILE A N 1
ATOM 680 C CA . ILE A 1 90 ? -8.264 9.449 7.208 1.00 98.31 90 ILE A CA 1
ATOM 681 C C . ILE A 1 90 ? -7.239 8.491 7.820 1.00 98.31 90 ILE A C 1
ATOM 683 O O . ILE A 1 90 ? -6.090 8.432 7.385 1.00 98.31 90 ILE A O 1
ATOM 687 N N . PHE A 1 91 ? -7.668 7.691 8.791 1.00 98.62 91 PHE A N 1
ATOM 688 C CA . PHE A 1 91 ? -6.847 6.661 9.427 1.00 98.62 91 PHE A CA 1
ATOM 689 C C . PHE A 1 91 ? -7.596 5.330 9.442 1.00 98.62 91 PHE A C 1
ATOM 691 O O . PHE A 1 91 ? -8.828 5.303 9.494 1.00 98.62 91 PHE A O 1
ATOM 698 N N . GLY A 1 92 ? -6.861 4.215 9.438 1.00 98.12 92 GLY A N 1
ATOM 699 C CA . GLY A 1 92 ? -7.430 2.928 9.837 1.00 98.12 92 GLY A CA 1
ATOM 700 C C . GLY A 1 92 ? -7.829 2.970 11.309 1.00 98.12 92 GLY A C 1
ATOM 701 O O . GLY A 1 92 ? -7.043 3.392 12.150 1.00 98.12 92 GLY A O 1
ATOM 702 N N . ILE A 1 93 ? -9.044 2.534 11.640 1.00 98.50 93 ILE A N 1
ATOM 703 C CA . ILE A 1 93 ? -9.534 2.581 13.032 1.00 98.50 93 ILE A CA 1
ATOM 704 C C . ILE A 1 93 ? -9.326 1.260 13.777 1.00 98.50 93 ILE A C 1
ATOM 706 O O . ILE A 1 93 ? -9.742 1.110 14.929 1.00 98.50 93 ILE A O 1
ATOM 710 N N . GLY A 1 94 ? -8.734 0.269 13.102 1.00 97.88 94 GLY A N 1
ATOM 711 C CA . GLY A 1 94 ? -8.519 -1.071 13.624 1.00 97.88 94 GLY A CA 1
ATOM 712 C C . GLY A 1 94 ? -9.780 -1.631 14.264 1.00 97.88 94 GLY A C 1
ATOM 713 O O . GLY A 1 94 ? -10.888 -1.508 13.741 1.00 97.88 94 GLY A O 1
ATOM 714 N N . SER A 1 95 ? -9.630 -2.223 15.442 1.00 98.12 95 SER A N 1
ATOM 715 C CA . SER A 1 95 ? -10.733 -2.888 16.136 1.00 98.12 95 SER A CA 1
ATOM 716 C C . SER A 1 95 ? -11.871 -1.984 16.627 1.00 98.12 95 SER A C 1
ATOM 718 O O . SER A 1 95 ? -12.887 -2.536 17.049 1.00 98.12 95 SER A O 1
ATOM 720 N N . ILE A 1 96 ? -11.799 -0.651 16.492 1.00 98.81 96 ILE A N 1
ATOM 721 C CA . ILE A 1 96 ? -12.993 0.210 16.627 1.00 98.81 96 ILE A CA 1
ATOM 722 C C . ILE A 1 96 ? -14.061 -0.189 15.595 1.00 98.81 96 ILE A C 1
ATOM 724 O O . ILE A 1 96 ? -15.256 -0.118 15.884 1.00 98.81 96 ILE A O 1
ATOM 728 N N . SER A 1 97 ? -13.638 -0.741 14.449 1.00 98.75 97 SER A N 1
ATOM 729 C CA . SER A 1 97 ? -14.505 -1.307 13.406 1.00 98.75 97 SER A CA 1
ATOM 730 C C . SER A 1 97 ? -15.577 -2.247 13.960 1.00 98.75 97 SER A C 1
ATOM 732 O O . SER A 1 97 ? -16.694 -2.229 13.464 1.00 98.75 97 SER A O 1
ATOM 734 N N . LYS A 1 98 ? -15.292 -2.992 15.040 1.00 98.75 98 LYS A N 1
ATOM 735 C CA . LYS A 1 98 ? -16.224 -3.931 15.697 1.00 98.75 98 LYS A CA 1
ATOM 736 C C . LYS A 1 98 ? -17.513 -3.295 16.190 1.00 98.75 98 LYS A C 1
ATOM 738 O O . LYS A 1 98 ? -18.540 -3.973 16.304 1.00 98.75 98 LYS A O 1
ATOM 743 N N . MET A 1 99 ? -17.485 -1.997 16.460 1.00 98.75 99 MET A N 1
ATOM 744 C CA . MET A 1 99 ? -18.684 -1.283 16.863 1.00 98.75 99 MET A CA 1
ATOM 745 C C . MET A 1 99 ? -19.675 -1.125 15.708 1.00 98.75 99 MET A C 1
ATOM 747 O O . MET A 1 99 ? -20.870 -1.057 15.960 1.00 98.75 99 MET A O 1
ATOM 751 N N . PHE A 1 100 ? -19.237 -1.157 14.449 1.00 98.81 100 PHE A N 1
ATOM 752 C CA . PHE A 1 100 ? -20.121 -1.056 13.287 1.00 98.81 100 PHE A CA 1
ATOM 753 C C . PHE A 1 100 ? -21.019 -2.292 13.086 1.00 98.81 100 PHE A C 1
ATOM 755 O O . PHE A 1 100 ? -22.240 -2.109 13.040 1.00 98.81 100 PHE A O 1
ATOM 762 N N . PRO A 1 101 ? -20.512 -3.547 13.038 1.00 98.69 101 PRO A N 1
ATOM 763 C CA . PRO A 1 101 ? -21.383 -4.720 13.015 1.00 98.69 101 PRO A CA 1
ATOM 764 C C . PRO A 1 101 ? -22.169 -4.883 14.324 1.00 98.69 101 PRO A C 1
ATOM 766 O O . PRO A 1 101 ? -23.313 -5.332 14.279 1.00 98.69 101 PRO A O 1
ATOM 769 N N . SER A 1 102 ? -21.626 -4.452 15.473 1.00 98.75 102 SER A N 1
ATOM 770 C CA . SER A 1 102 ? -22.376 -4.427 16.742 1.00 98.75 102 SER A CA 1
ATOM 771 C C . SER A 1 102 ? -23.600 -3.516 16.649 1.00 98.75 102 SER A C 1
ATOM 773 O O . SER A 1 102 ? -24.720 -3.977 16.858 1.00 98.75 102 SER A O 1
ATOM 775 N N . THR A 1 103 ? -23.417 -2.250 16.257 1.00 98.81 103 THR A N 1
ATOM 776 C CA . THR A 1 103 ? -24.516 -1.296 16.045 1.00 98.81 103 THR A CA 1
ATOM 777 C C . THR A 1 103 ? -25.508 -1.829 15.017 1.00 98.81 103 THR A C 1
ATOM 779 O O . THR A 1 103 ? -26.712 -1.757 15.243 1.00 98.81 103 THR A O 1
ATOM 782 N N . ALA A 1 104 ? -25.036 -2.414 13.913 1.00 98.81 104 ALA A N 1
ATOM 783 C CA . ALA A 1 104 ? -25.905 -2.982 12.887 1.00 98.81 104 ALA A CA 1
ATOM 784 C C . ALA A 1 104 ? -26.784 -4.127 13.419 1.00 98.81 104 ALA A C 1
ATOM 786 O O . ALA A 1 104 ? -27.991 -4.150 13.162 1.00 98.81 104 ALA A O 1
ATOM 787 N N . ILE A 1 105 ? -26.216 -5.039 14.214 1.00 98.88 105 ILE A N 1
ATOM 788 C CA . ILE A 1 105 ? -26.980 -6.088 14.900 1.00 98.88 105 ILE A CA 1
ATOM 789 C C . ILE A 1 105 ? -27.999 -5.479 15.861 1.00 98.88 105 ILE A C 1
ATOM 791 O O . ILE A 1 105 ? -29.146 -5.922 15.875 1.00 98.88 105 ILE A O 1
ATOM 795 N N . MET A 1 106 ? -27.621 -4.455 16.627 1.00 98.75 106 MET A N 1
ATOM 796 C CA . MET A 1 106 ? -28.534 -3.807 17.570 1.00 98.75 106 MET A CA 1
ATOM 797 C C . MET A 1 106 ? -29.678 -3.071 16.861 1.00 98.75 106 MET A C 1
ATOM 799 O O . MET A 1 106 ? -30.821 -3.211 17.286 1.00 98.75 106 MET A O 1
ATOM 803 N N . ILE A 1 107 ? -29.421 -2.402 15.731 1.00 98.62 107 ILE A N 1
ATOM 804 C CA . ILE A 1 107 ? -30.460 -1.810 14.867 1.00 98.62 107 ILE A CA 1
ATOM 805 C C . ILE A 1 107 ? -31.439 -2.893 14.392 1.00 98.62 107 ILE A C 1
ATOM 807 O O . ILE A 1 107 ? -32.658 -2.723 14.456 1.00 98.62 107 ILE A O 1
ATOM 811 N N . LEU A 1 108 ? -30.930 -4.031 13.912 1.00 98.75 108 LEU A N 1
ATOM 812 C CA . LEU A 1 108 ? -31.768 -5.142 13.451 1.00 98.75 108 LEU A CA 1
ATOM 813 C C . LEU A 1 108 ? -32.518 -5.824 14.608 1.00 98.75 108 LEU A C 1
ATOM 815 O O . LEU A 1 108 ? -33.637 -6.305 14.409 1.00 98.75 108 LEU A O 1
ATOM 819 N N . SER A 1 109 ? -31.935 -5.842 15.808 1.00 98.50 109 SER A N 1
ATOM 820 C CA . SER A 1 109 ? -32.572 -6.331 17.032 1.00 98.50 109 SER A CA 1
ATOM 821 C C . SER A 1 109 ? -33.718 -5.421 17.473 1.00 98.50 109 SER A C 1
ATOM 823 O O . SER A 1 109 ? -34.803 -5.920 17.759 1.00 98.50 109 SER A O 1
ATOM 825 N N . ASP A 1 110 ? -33.528 -4.099 17.450 1.00 97.00 110 ASP A N 1
ATOM 826 C CA . ASP A 1 110 ? -34.581 -3.107 17.719 1.00 97.00 110 ASP A CA 1
ATOM 827 C C . ASP A 1 110 ? -35.751 -3.230 16.734 1.00 97.00 110 ASP A C 1
ATOM 829 O O . ASP A 1 110 ? -36.918 -3.077 17.094 1.00 97.00 110 ASP A O 1
ATOM 833 N N . GLN A 1 111 ? -35.453 -3.574 15.480 1.00 97.62 111 GLN A N 1
ATOM 834 C CA . GLN A 1 111 ? -36.459 -3.857 14.454 1.00 97.62 111 GLN A CA 1
ATOM 835 C C . GLN A 1 111 ? -37.143 -5.229 14.626 1.00 97.62 111 GLN A C 1
ATOM 837 O O . GLN A 1 111 ? -37.996 -5.590 13.812 1.00 97.62 111 GLN A O 1
ATOM 842 N N . GLY A 1 112 ? -36.761 -6.020 15.635 1.00 97.94 112 GLY A N 1
ATOM 843 C CA . GLY A 1 112 ? -37.278 -7.367 15.886 1.00 97.94 112 GLY A CA 1
ATOM 844 C C . GLY A 1 112 ? -36.855 -8.412 14.848 1.00 97.94 112 GLY A C 1
ATOM 845 O O . GLY A 1 112 ? -37.466 -9.479 14.769 1.00 97.94 112 GLY A O 1
ATOM 846 N N . LYS A 1 113 ? -35.841 -8.115 14.024 1.00 98.56 113 LYS A N 1
ATOM 847 C CA . LYS A 1 113 ? -35.330 -9.020 12.979 1.00 98.56 113 LYS A CA 1
ATOM 848 C C . LYS A 1 113 ? -34.257 -9.971 13.504 1.00 98.56 113 LYS A C 1
ATOM 850 O O . LYS A 1 113 ? -34.128 -11.077 12.984 1.00 98.56 113 LYS A O 1
ATOM 855 N N . ILE A 1 114 ? -33.515 -9.547 14.525 1.00 98.56 114 ILE A N 1
ATOM 856 C CA . ILE A 1 114 ? -32.542 -10.368 15.246 1.00 98.56 114 ILE A CA 1
ATOM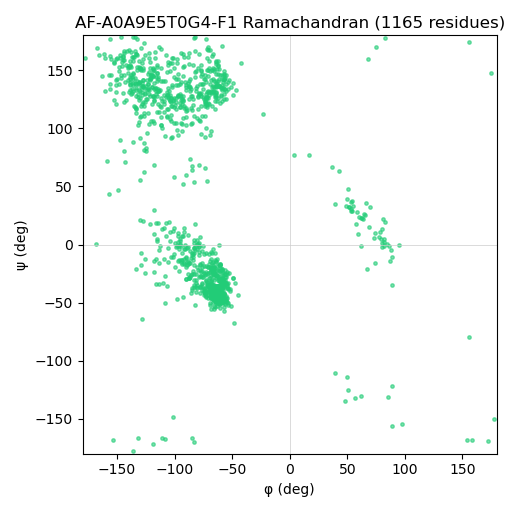 857 C C . ILE A 1 114 ? -33.000 -10.528 16.693 1.00 98.56 114 ILE A C 1
ATOM 859 O O . ILE A 1 114 ? -33.401 -9.582 17.355 1.00 98.56 114 ILE A O 1
ATOM 863 N N . ASP A 1 115 ? -32.916 -11.756 17.175 1.00 98.44 115 ASP A N 1
ATOM 864 C CA . ASP A 1 115 ? -32.937 -12.120 18.585 1.00 98.44 115 ASP A CA 1
ATOM 865 C C . ASP A 1 115 ? -31.507 -12.508 18.978 1.00 98.44 115 ASP A C 1
ATOM 867 O O . ASP A 1 115 ? -30.948 -13.458 18.413 1.00 98.44 115 ASP A O 1
ATOM 871 N N . LEU A 1 116 ? -30.919 -11.740 19.900 1.00 98.50 116 LEU A N 1
ATOM 872 C CA . LEU A 1 116 ? -29.524 -11.871 20.324 1.00 98.50 116 LEU A CA 1
ATOM 873 C C . LEU A 1 116 ? -29.225 -13.241 20.943 1.00 98.50 116 LEU A C 1
ATOM 875 O O . LEU A 1 116 ? -28.103 -13.733 20.838 1.00 98.50 116 LEU A O 1
ATOM 879 N N . ASP A 1 117 ? -30.217 -13.872 21.566 1.00 98.31 117 ASP A N 1
ATOM 880 C CA . ASP A 1 117 ? -30.043 -15.130 22.288 1.00 98.31 117 ASP A CA 1
ATOM 881 C C . ASP A 1 117 ? -30.392 -16.356 21.422 1.00 98.31 117 ASP A C 1
ATOM 883 O O . ASP A 1 117 ? -30.315 -17.497 21.882 1.00 98.31 117 ASP A O 1
ATOM 887 N N . LYS A 1 118 ? -30.709 -16.154 20.132 1.00 98.50 118 LYS A N 1
ATOM 888 C CA . LYS A 1 118 ? -30.827 -17.252 19.164 1.00 98.50 118 LYS A CA 1
ATOM 889 C C . LYS A 1 118 ? -29.470 -17.677 18.602 1.00 98.50 118 LYS A C 1
ATOM 891 O O . LYS A 1 118 ? -28.598 -16.829 18.392 1.00 98.50 118 LYS A O 1
ATOM 896 N N . PRO A 1 119 ? -29.317 -18.972 18.261 1.00 98.62 119 PRO A N 1
ATOM 897 C CA . PRO A 1 119 ? -28.145 -19.465 17.556 1.00 98.62 119 PRO A CA 1
ATOM 898 C C . PRO A 1 119 ? -27.884 -18.742 16.234 1.00 98.62 119 PRO A C 1
ATOM 900 O O . PRO A 1 119 ? -28.814 -18.494 15.466 1.00 98.62 119 PRO A O 1
ATOM 903 N N . VAL A 1 120 ? -26.612 -18.520 15.903 1.00 98.75 120 VAL A N 1
ATOM 904 C CA . VAL A 1 120 ? -26.176 -17.948 14.615 1.00 98.75 120 VAL A CA 1
ATOM 905 C C . VAL A 1 120 ? -26.684 -18.779 13.430 1.00 98.75 120 VAL A C 1
ATOM 907 O O . VAL A 1 120 ? -27.075 -18.234 12.400 1.00 98.75 120 VAL A O 1
ATOM 910 N N . THR A 1 121 ? -26.779 -20.100 13.600 1.00 98.50 121 THR A N 1
ATOM 911 C CA . THR A 1 121 ? -27.313 -21.034 12.590 1.00 98.50 121 THR A CA 1
ATOM 912 C C . THR A 1 121 ? -28.771 -20.767 12.197 1.00 98.50 121 THR A C 1
ATOM 914 O O . THR A 1 121 ? -29.209 -21.232 11.146 1.00 98.50 121 THR A O 1
ATOM 917 N N . ALA A 1 122 ? -29.525 -20.002 12.995 1.00 98.44 122 ALA A N 1
ATOM 918 C CA . ALA A 1 122 ? -30.869 -19.557 12.633 1.00 98.44 122 ALA A CA 1
ATOM 919 C C . ALA A 1 122 ? -30.865 -18.487 11.524 1.00 98.44 122 ALA A C 1
ATOM 921 O O . ALA A 1 122 ? -31.852 -18.367 10.801 1.00 98.44 122 ALA A O 1
ATOM 922 N N . TYR A 1 123 ? -29.768 -17.735 11.387 1.00 98.62 123 TYR A N 1
ATOM 923 C CA . TYR A 1 123 ? -29.603 -16.653 10.410 1.00 98.62 123 TYR A CA 1
ATOM 924 C C . TYR A 1 123 ? -28.638 -17.025 9.277 1.00 98.62 123 TYR A C 1
ATOM 926 O O . TYR A 1 123 ? -28.788 -16.538 8.159 1.00 98.62 123 TYR A O 1
ATOM 934 N N . ILE A 1 124 ? -27.687 -17.927 9.545 1.00 98.44 124 ILE A N 1
ATOM 935 C CA . ILE A 1 124 ? -26.721 -18.453 8.571 1.00 98.44 124 ILE A CA 1
ATOM 936 C C . ILE A 1 124 ? -26.819 -19.993 8.549 1.00 98.44 124 ILE A C 1
ATOM 938 O O . ILE A 1 124 ? -26.023 -20.672 9.204 1.00 98.44 124 ILE A O 1
ATOM 942 N N . PRO A 1 125 ? -27.802 -20.588 7.844 1.00 97.06 125 PRO A N 1
ATOM 943 C CA . PRO A 1 125 ? -28.014 -22.042 7.839 1.00 97.06 125 PRO A CA 1
ATOM 944 C C . PRO A 1 125 ? -26.834 -22.865 7.301 1.00 97.06 125 PRO A C 1
ATOM 946 O O . PRO A 1 125 ? -26.712 -24.056 7.597 1.00 97.06 125 PRO A O 1
ATOM 949 N N . GLU A 1 126 ? -25.971 -22.259 6.488 1.00 96.62 126 GLU A N 1
ATOM 950 C CA . GLU A 1 126 ? -24.759 -22.885 5.963 1.00 96.62 126 GLU A CA 1
ATOM 951 C C . GLU A 1 126 ? -23.549 -22.815 6.903 1.00 96.62 126 GLU A C 1
ATOM 953 O O . GLU A 1 126 ? -22.567 -23.508 6.631 1.00 96.62 126 GLU A O 1
ATOM 958 N N . PHE A 1 127 ? -23.602 -22.039 7.996 1.00 98.12 127 PHE A N 1
ATOM 959 C CA . PHE A 1 127 ? -22.531 -22.003 8.992 1.00 98.12 127 PHE A CA 1
ATOM 960 C C . PHE A 1 127 ? -22.372 -23.388 9.624 1.00 98.12 127 PHE A C 1
ATOM 962 O O . PHE A 1 127 ? -23.339 -23.991 10.100 1.00 98.12 127 PHE A O 1
ATOM 969 N N . LYS A 1 128 ? -21.148 -23.917 9.585 1.00 97.31 128 LYS A N 1
ATOM 970 C CA . LYS A 1 128 ? -20.772 -25.241 10.087 1.00 97.31 128 LYS A CA 1
ATOM 971 C C . LYS A 1 128 ? -19.357 -25.178 10.645 1.00 97.31 128 LYS A C 1
ATOM 973 O O . LYS A 1 128 ? -18.563 -24.374 10.176 1.00 97.31 128 LYS A O 1
ATOM 978 N N . MET A 1 129 ? -19.063 -26.060 11.595 1.00 97.62 129 MET A N 1
ATOM 979 C CA . MET A 1 129 ? -17.721 -26.316 12.123 1.00 97.62 129 MET A CA 1
ATOM 980 C C . MET A 1 129 ? -17.513 -27.820 12.311 1.00 97.62 129 MET A C 1
ATOM 982 O O . MET A 1 129 ? -18.485 -28.588 12.318 1.00 97.62 129 MET A O 1
ATOM 986 N N . ALA A 1 130 ? -16.259 -28.238 12.498 1.00 95.50 130 ALA A N 1
ATOM 987 C CA . ALA A 1 130 ? -15.932 -29.622 12.827 1.00 95.50 130 ALA A CA 1
ATOM 988 C C . ALA A 1 130 ? -16.377 -29.992 14.256 1.00 95.50 130 ALA A C 1
ATOM 990 O O . ALA A 1 130 ? -16.712 -31.148 14.522 1.00 95.50 130 ALA A O 1
ATOM 991 N N . ASP A 1 131 ? -16.423 -29.014 15.163 1.00 96.69 131 ASP A N 1
ATOM 992 C CA . ASP A 1 131 ? -16.962 -29.166 16.516 1.00 96.69 131 ASP A CA 1
ATOM 993 C C . ASP A 1 131 ? -18.487 -28.988 16.533 1.00 96.69 131 ASP A C 1
ATOM 995 O O . ASP A 1 131 ? -18.947 -27.896 16.210 1.00 96.69 131 ASP A O 1
ATOM 999 N N . PRO A 1 132 ? -19.300 -29.978 16.954 1.00 97.31 132 PRO A N 1
ATOM 1000 C CA . PRO A 1 132 ? -20.763 -29.890 16.926 1.00 97.31 132 PRO A CA 1
ATOM 1001 C C . PRO A 1 132 ? -21.368 -28.797 17.823 1.00 97.31 132 PRO A C 1
ATOM 1003 O O . PRO A 1 132 ? -22.524 -28.423 17.592 1.00 97.31 132 PRO A O 1
ATOM 1006 N N . ARG A 1 133 ? -20.620 -28.279 18.809 1.00 98.06 133 ARG A N 1
ATOM 1007 C CA . ARG A 1 133 ? -21.069 -27.227 19.738 1.00 98.06 133 ARG A CA 1
ATOM 1008 C C . ARG A 1 133 ? -21.309 -25.881 19.052 1.00 98.06 133 ARG A C 1
ATOM 1010 O O . ARG A 1 133 ? -22.014 -25.046 19.604 1.00 98.06 133 ARG A O 1
ATOM 1017 N N . TYR A 1 134 ? -20.831 -25.679 17.820 1.00 98.19 134 TYR A N 1
ATOM 1018 C CA . TYR A 1 134 ? -21.060 -24.444 17.051 1.00 98.19 134 TYR A CA 1
ATOM 1019 C C . TYR A 1 134 ? -22.543 -24.038 16.935 1.00 98.19 134 TYR A C 1
ATOM 1021 O O . TYR A 1 134 ? -22.870 -22.867 16.753 1.00 98.19 134 TYR A O 1
ATOM 1029 N N . LYS A 1 135 ? -23.461 -25.008 17.050 1.00 98.19 135 LYS A N 1
ATOM 1030 C CA . LYS A 1 135 ? -24.917 -24.796 17.015 1.00 98.19 135 LYS A CA 1
ATOM 1031 C C . LYS A 1 135 ? -25.456 -24.060 18.241 1.00 98.19 135 LYS A C 1
ATOM 1033 O O . LYS A 1 135 ? -26.603 -23.627 18.208 1.00 98.19 135 LYS A O 1
ATOM 1038 N N . GLU A 1 136 ? -24.662 -23.952 19.299 1.00 98.50 136 GLU A N 1
ATOM 1039 C CA . GLU A 1 136 ? -25.008 -23.269 20.546 1.00 98.50 136 GLU A CA 1
ATOM 1040 C C . GLU A 1 136 ? -24.533 -21.808 20.552 1.00 98.50 136 GLU A C 1
ATOM 1042 O O . GLU A 1 136 ? -25.003 -21.026 21.373 1.00 98.50 136 GLU A O 1
ATOM 1047 N N . ILE A 1 137 ? -23.663 -21.412 19.611 1.00 98.75 137 ILE A N 1
ATOM 1048 C CA . ILE A 1 137 ? -23.171 -20.035 19.493 1.00 98.75 137 ILE A CA 1
ATOM 1049 C C . ILE A 1 137 ? -24.340 -19.114 19.141 1.00 98.75 137 ILE A C 1
ATOM 1051 O O . ILE A 1 137 ? -24.932 -19.244 18.065 1.00 98.75 137 ILE A O 1
ATOM 1055 N N . THR A 1 138 ? -24.660 -18.174 20.030 1.00 98.81 138 THR A N 1
ATOM 1056 C CA . THR A 1 138 ? -25.696 -17.156 19.810 1.00 98.81 138 THR A CA 1
ATOM 1057 C C . THR A 1 138 ? -25.119 -15.876 19.215 1.00 98.81 138 THR A C 1
ATOM 1059 O O . THR A 1 138 ? -23.911 -15.644 19.257 1.00 98.81 138 THR A O 1
ATOM 1062 N N . VAL A 1 139 ? -25.979 -15.010 18.674 1.00 98.75 139 VAL A N 1
ATOM 1063 C CA . VAL A 1 139 ? -25.546 -13.704 18.147 1.00 98.75 139 VAL A CA 1
ATOM 1064 C C . VAL A 1 139 ? -24.918 -12.839 19.252 1.00 98.75 139 VAL A C 1
ATOM 1066 O O . VAL A 1 139 ? -23.901 -12.192 19.018 1.00 98.75 139 VAL A O 1
ATOM 1069 N N . ARG A 1 140 ? -25.449 -12.886 20.482 1.00 98.69 140 ARG A N 1
ATOM 1070 C CA . ARG A 1 140 ? -24.874 -12.208 21.657 1.00 98.69 140 ARG A CA 1
ATOM 1071 C C . ARG A 1 140 ? -23.434 -12.640 21.919 1.00 98.69 140 ARG A C 1
ATOM 1073 O O . ARG A 1 140 ? -22.590 -11.794 22.198 1.00 98.69 140 ARG A O 1
ATOM 1080 N N . MET A 1 141 ? -23.162 -13.942 21.807 1.00 98.75 141 MET A N 1
ATOM 1081 C CA . MET A 1 141 ? -21.840 -14.518 22.068 1.00 98.75 141 MET A CA 1
ATOM 1082 C C . MET A 1 141 ? -20.771 -14.031 21.084 1.00 98.75 141 MET A C 1
ATOM 1084 O O . MET A 1 141 ? -19.590 -14.005 21.427 1.00 98.75 141 MET A O 1
ATOM 1088 N N . LEU A 1 142 ? -21.172 -13.622 19.875 1.00 98.62 142 LEU A N 1
ATOM 1089 C CA . LEU A 1 142 ? -20.265 -12.980 18.925 1.00 98.62 142 LEU A CA 1
ATOM 1090 C C . LEU A 1 142 ? -19.806 -11.612 19.444 1.00 98.62 142 LEU A C 1
ATOM 1092 O O . LEU A 1 142 ? -18.613 -11.322 19.432 1.00 98.62 142 LEU A O 1
ATOM 1096 N N . LEU A 1 143 ? -20.748 -10.803 19.941 1.00 98.62 143 LEU A N 1
ATOM 1097 C CA . LEU A 1 143 ? -20.504 -9.414 20.338 1.00 98.62 143 LEU A CA 1
ATOM 1098 C C . LEU A 1 143 ? -19.826 -9.265 21.702 1.00 98.62 143 LEU A C 1
ATOM 1100 O O . LEU A 1 143 ? -19.130 -8.280 21.917 1.00 98.62 143 LEU A O 1
ATOM 1104 N N . ASN A 1 144 ? -20.018 -10.214 22.620 1.00 97.62 144 ASN A N 1
ATOM 1105 C CA . ASN A 1 144 ? -19.368 -10.199 23.938 1.00 97.62 144 ASN A CA 1
ATOM 1106 C C . ASN A 1 144 ? -18.141 -11.123 24.032 1.00 97.62 144 ASN A C 1
ATOM 1108 O O . ASN A 1 144 ? -17.686 -11.437 25.136 1.00 97.62 144 ASN A O 1
ATOM 1112 N N . HIS A 1 145 ? -17.635 -11.598 22.888 1.00 97.50 145 HIS A N 1
ATOM 1113 C CA . HIS A 1 145 ? -16.453 -12.454 22.797 1.00 97.50 145 HIS A CA 1
ATOM 1114 C C . HIS A 1 145 ? -16.564 -13.824 23.503 1.00 97.50 145 HIS A C 1
ATOM 1116 O O . HIS A 1 145 ? -15.547 -14.425 23.829 1.00 97.50 145 HIS A O 1
ATOM 1122 N N . SER A 1 146 ? -17.766 -14.362 23.735 1.00 97.62 146 SER A N 1
ATOM 1123 C CA . SER A 1 146 ? -17.954 -15.657 24.424 1.00 97.62 146 SER A CA 1
ATOM 1124 C C . SER A 1 146 ? -18.330 -16.825 23.501 1.00 97.62 146 SER A C 1
ATOM 1126 O O . SER A 1 146 ? -18.838 -17.847 23.950 1.00 97.62 146 SER A O 1
ATOM 1128 N N . SER A 1 147 ? -18.080 -16.720 22.193 1.00 97.50 147 SER A N 1
ATOM 1129 C CA . SER A 1 147 ? -18.427 -17.767 21.213 1.00 97.50 147 SER A CA 1
ATOM 1130 C C . SER A 1 147 ? -17.617 -19.065 21.347 1.00 97.50 147 SER A C 1
ATOM 1132 O O . SER A 1 147 ? -18.060 -20.108 20.870 1.00 97.50 147 SER A O 1
ATOM 1134 N N . GLY A 1 148 ? -16.430 -19.009 21.959 1.00 95.94 148 GLY A N 1
ATOM 1135 C CA . GLY A 1 148 ? -15.500 -20.140 22.044 1.00 95.94 148 GLY A CA 1
ATOM 1136 C C . GLY A 1 148 ? -14.701 -20.412 20.761 1.00 95.94 148 GLY A C 1
ATOM 1137 O O . GLY A 1 148 ? -13.985 -21.410 20.705 1.00 95.94 148 GLY A O 1
ATOM 1138 N N . LEU A 1 149 ? -14.801 -19.550 19.739 1.00 96.00 149 LEU A N 1
ATOM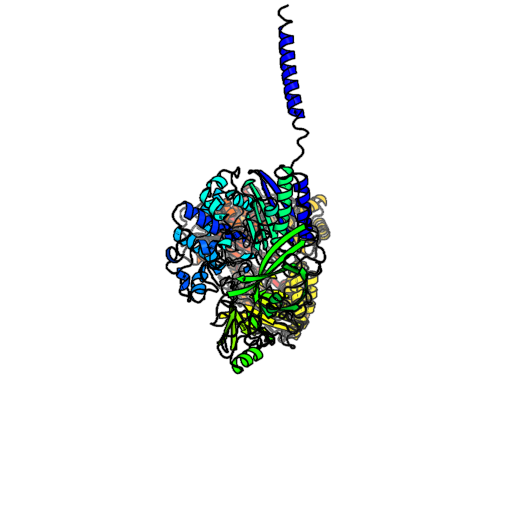 1139 C CA . LEU A 1 149 ? -13.995 -19.632 18.510 1.00 96.00 149 LEU A CA 1
ATOM 1140 C C . LEU A 1 149 ? -12.493 -19.466 18.808 1.00 96.00 149 LEU A C 1
ATOM 1142 O O . LEU A 1 149 ? -12.120 -18.810 19.784 1.00 96.00 149 LEU A O 1
ATOM 1146 N N . MET A 1 150 ? -11.628 -20.031 17.958 1.00 91.94 150 MET A N 1
ATOM 1147 C CA . MET A 1 150 ? -10.171 -20.018 18.169 1.00 91.94 150 MET A CA 1
ATOM 1148 C C . MET A 1 150 ? -9.599 -18.598 18.238 1.00 91.94 150 MET A C 1
ATOM 1150 O O . MET A 1 150 ? -8.855 -18.283 19.174 1.00 91.94 150 MET A O 1
ATOM 1154 N N . GLY A 1 151 ? -10.051 -17.695 17.365 1.00 90.12 151 GLY A N 1
ATOM 1155 C CA . GLY A 1 151 ? -9.776 -16.267 17.501 1.00 90.12 151 GLY A CA 1
ATOM 1156 C C . GLY A 1 151 ? -9.852 -15.508 16.186 1.00 90.12 151 GLY A C 1
ATOM 1157 O O . GLY A 1 151 ? -10.852 -14.822 15.952 1.00 90.12 151 GLY A O 1
ATOM 1158 N N . SER A 1 152 ? -8.786 -15.590 15.389 1.00 90.00 152 SER A N 1
ATOM 1159 C CA . SER A 1 152 ? -8.588 -14.761 14.201 1.00 90.00 152 SER A CA 1
ATOM 1160 C C . SER A 1 152 ? -7.892 -15.520 13.082 1.00 90.00 152 SER A C 1
ATOM 1162 O O . SER A 1 152 ? -6.802 -16.053 13.276 1.00 90.00 152 SER A O 1
ATOM 1164 N N . ASN A 1 153 ? -8.462 -15.450 11.887 1.00 89.25 153 ASN A N 1
ATOM 1165 C CA . ASN A 1 153 ? -7.835 -15.933 10.666 1.00 89.25 153 ASN A CA 1
ATOM 1166 C C . ASN A 1 153 ? -7.166 -14.786 9.893 1.00 89.25 153 ASN A C 1
ATOM 1168 O O . ASN A 1 153 ? -7.825 -14.058 9.158 1.00 89.25 153 ASN A O 1
ATOM 1172 N N . TYR A 1 154 ? -5.844 -14.627 10.042 1.00 88.38 154 TYR A N 1
ATOM 1173 C CA . TYR A 1 154 ? -5.117 -13.483 9.467 1.00 88.38 154 TYR A CA 1
ATOM 1174 C C . TYR A 1 154 ? -4.584 -13.676 8.040 1.00 88.38 154 TYR A C 1
ATOM 1176 O O . TYR A 1 154 ? -4.033 -12.728 7.474 1.00 88.38 154 TYR A O 1
ATOM 1184 N N . ASN A 1 155 ? -4.753 -14.855 7.432 1.00 91.00 155 ASN A N 1
ATOM 1185 C CA . ASN A 1 155 ? -4.269 -15.084 6.069 1.00 91.00 155 ASN A CA 1
ATOM 1186 C C . ASN A 1 155 ? -4.873 -14.051 5.098 1.00 91.00 155 ASN A C 1
ATOM 1188 O O . ASN A 1 155 ? -6.094 -13.890 5.058 1.00 91.00 155 ASN A O 1
ATOM 1192 N N . ASN A 1 156 ? -4.029 -13.328 4.353 1.00 92.44 156 ASN A N 1
ATOM 1193 C CA . ASN A 1 156 ? -4.422 -12.243 3.438 1.00 92.44 156 ASN A CA 1
ATOM 1194 C C . ASN A 1 156 ? -5.286 -11.136 4.082 1.00 92.44 156 ASN A C 1
ATOM 1196 O O . ASN A 1 156 ? -6.112 -10.500 3.412 1.00 92.44 156 ASN A O 1
ATOM 1200 N N . SER A 1 157 ? -5.126 -10.905 5.388 1.00 92.12 157 SER A N 1
ATOM 1201 C CA . SER A 1 157 ? -5.928 -9.919 6.128 1.00 92.12 157 SER A CA 1
ATOM 1202 C C . SER A 1 157 ? -5.389 -8.496 6.059 1.00 92.12 157 SER A C 1
ATOM 1204 O O . SER A 1 157 ? -6.172 -7.559 6.180 1.00 92.12 157 SER A O 1
ATOM 1206 N N . PHE A 1 158 ? -4.085 -8.323 5.836 1.00 94.44 158 PHE A N 1
ATOM 1207 C CA . PHE A 1 158 ? -3.429 -7.015 5.824 1.00 94.44 158 PHE A CA 1
ATOM 1208 C C . PHE A 1 158 ? -2.587 -6.856 4.561 1.00 94.44 158 PHE A C 1
ATOM 1210 O O . PHE A 1 158 ? -1.555 -7.509 4.401 1.00 94.44 158 PHE A O 1
ATOM 1217 N N . LEU A 1 159 ? -3.037 -5.987 3.660 1.00 95.69 159 LEU A N 1
ATOM 1218 C CA . LEU A 1 159 ? -2.441 -5.755 2.348 1.00 95.69 159 LEU A CA 1
ATOM 1219 C C . LEU A 1 159 ? -2.037 -4.286 2.186 1.00 95.69 159 LEU A C 1
ATOM 1221 O O . LEU A 1 159 ? -2.539 -3.405 2.884 1.00 95.69 159 LEU A O 1
ATOM 1225 N N . TYR A 1 160 ? -1.152 -4.016 1.236 1.00 95.94 160 TYR A N 1
ATOM 1226 C CA . TYR A 1 160 ? -0.864 -2.671 0.749 1.00 95.94 160 TYR A CA 1
ATOM 1227 C C . TYR A 1 160 ? -1.660 -2.384 -0.518 1.00 95.94 160 TYR A C 1
ATOM 1229 O O . TYR A 1 160 ? -1.630 -3.164 -1.459 1.00 95.94 160 TYR A O 1
ATOM 1237 N N . ASP A 1 161 ? -2.378 -1.267 -0.515 1.00 93.31 161 ASP A N 1
ATOM 1238 C CA . ASP A 1 161 ? -3.146 -0.690 -1.619 1.00 93.31 161 ASP A CA 1
ATOM 1239 C C . ASP A 1 161 ? -3.919 -1.673 -2.526 1.00 93.31 161 ASP A C 1
ATOM 1241 O O . ASP A 1 161 ? -4.053 -1.478 -3.731 1.00 93.31 161 ASP A O 1
ATOM 1245 N N . TYR A 1 162 ? -4.445 -2.752 -1.943 1.00 93.38 162 TYR A N 1
ATOM 1246 C CA . TYR A 1 162 ? -5.146 -3.806 -2.673 1.00 93.38 162 TYR A CA 1
ATOM 1247 C C . TYR A 1 162 ? -6.474 -4.112 -1.990 1.00 93.38 162 TYR A C 1
ATOM 1249 O O . TYR A 1 162 ? -6.510 -4.734 -0.926 1.00 93.38 162 TYR A O 1
ATOM 1257 N N . ARG A 1 163 ? -7.577 -3.661 -2.598 1.00 92.19 163 ARG A N 1
ATOM 1258 C CA . ARG A 1 163 ? -8.935 -3.860 -2.068 1.00 92.19 163 ARG A CA 1
ATOM 1259 C C . ARG A 1 163 ? -9.282 -5.347 -2.054 1.00 92.19 163 ARG A C 1
ATOM 1261 O O . ARG A 1 163 ? -9.166 -6.024 -3.071 1.00 92.19 163 ARG A O 1
ATOM 1268 N N . SER A 1 164 ? -9.712 -5.854 -0.902 1.00 91.06 164 SER A N 1
ATOM 1269 C CA . SER A 1 164 ? -9.981 -7.279 -0.711 1.00 91.06 164 SER A CA 1
ATOM 1270 C C . SER A 1 164 ? -11.059 -7.510 0.343 1.00 91.06 164 SER A C 1
ATOM 1272 O O . SER A 1 164 ? -11.068 -6.845 1.376 1.00 91.06 164 SER A O 1
ATOM 1274 N N . ALA A 1 165 ? -11.921 -8.496 0.086 1.00 92.56 165 ALA A N 1
ATOM 1275 C CA . ALA A 1 165 ? -12.882 -9.058 1.036 1.00 92.56 165 ALA A CA 1
ATOM 1276 C C . ALA A 1 165 ? -12.465 -10.468 1.503 1.00 92.56 165 ALA A C 1
ATOM 1278 O O . ALA A 1 165 ? -13.292 -11.236 1.985 1.00 92.56 165 ALA A O 1
ATOM 1279 N N . PHE A 1 166 ? -11.192 -10.851 1.328 1.00 93.00 166 PHE A N 1
ATOM 1280 C CA . PHE A 1 166 ? -10.746 -12.238 1.506 1.00 93.00 166 PHE A CA 1
ATOM 1281 C C . PHE A 1 166 ? -11.101 -12.826 2.879 1.00 93.00 166 PHE A C 1
ATOM 1283 O O . PHE A 1 166 ? -11.593 -13.956 2.929 1.00 93.00 166 PHE A O 1
ATOM 1290 N N . GLY A 1 167 ? -10.868 -12.076 3.964 1.00 90.81 167 GLY A N 1
ATOM 1291 C CA . GLY A 1 167 ? -11.186 -12.521 5.323 1.00 90.81 167 GLY A CA 1
ATOM 1292 C C . GLY A 1 167 ? -12.680 -12.796 5.514 1.00 90.81 167 GLY A C 1
ATOM 1293 O O . GLY A 1 167 ? -13.050 -13.814 6.089 1.00 90.81 167 GLY A O 1
ATOM 1294 N N . HIS A 1 168 ? -13.541 -11.944 4.955 1.00 93.62 168 HIS A N 1
ATOM 1295 C CA . HIS A 1 168 ? -14.990 -12.142 4.946 1.00 93.62 168 HIS A CA 1
ATOM 1296 C C . HIS A 1 168 ? -15.403 -13.367 4.108 1.00 93.62 168 HIS A C 1
ATOM 1298 O O . HIS A 1 168 ? -16.027 -14.302 4.617 1.00 93.62 168 HIS A O 1
ATOM 1304 N N . ASP A 1 169 ? -15.002 -13.405 2.836 1.00 94.69 169 ASP A N 1
ATOM 1305 C CA . ASP A 1 169 ? -15.495 -14.375 1.850 1.00 94.69 169 ASP A CA 1
ATOM 1306 C C . ASP A 1 169 ? -15.074 -15.821 2.148 1.00 94.69 169 ASP A C 1
ATOM 1308 O O . ASP A 1 169 ? -15.717 -16.778 1.698 1.00 94.69 169 ASP A O 1
ATOM 1312 N N . ASN A 1 170 ? -13.987 -16.006 2.903 1.00 94.06 170 ASN A N 1
ATOM 1313 C CA . ASN A 1 170 ? -13.458 -17.326 3.235 1.00 94.06 170 ASN A CA 1
ATOM 1314 C C . ASN A 1 170 ? -13.789 -17.787 4.659 1.00 94.06 170 ASN A C 1
ATOM 1316 O O . ASN A 1 170 ? -13.645 -18.984 4.923 1.00 94.06 170 ASN A O 1
ATOM 1320 N N . LEU A 1 171 ? -14.306 -16.917 5.536 1.00 95.12 171 LEU A N 1
ATOM 1321 C CA . LEU A 1 171 ? -14.492 -17.229 6.957 1.00 95.12 171 LEU A CA 1
ATOM 1322 C C . LEU A 1 171 ? -15.293 -18.517 7.187 1.00 95.12 171 LEU A C 1
ATOM 1324 O O . LEU A 1 171 ? -14.839 -19.420 7.884 1.00 95.12 171 LEU A O 1
ATOM 1328 N N . LEU A 1 172 ? -16.477 -18.656 6.574 1.00 96.38 172 LEU A N 1
ATOM 1329 C CA . LEU A 1 172 ? -17.326 -19.841 6.788 1.00 96.38 172 LEU A CA 1
ATOM 1330 C C . LEU A 1 172 ? -16.636 -21.143 6.355 1.00 96.38 172 LEU A C 1
ATOM 1332 O O . LEU A 1 172 ? -16.888 -22.198 6.936 1.00 96.38 172 LEU A O 1
ATOM 1336 N N . ARG A 1 173 ? -15.767 -21.083 5.337 1.00 94.62 173 ARG A N 1
ATOM 1337 C CA . ARG A 1 173 ? -14.979 -22.234 4.876 1.00 94.62 173 ARG A CA 1
ATOM 1338 C C . ARG A 1 173 ? -13.841 -22.552 5.844 1.00 94.62 173 ARG A C 1
ATOM 1340 O O . ARG A 1 173 ? -13.559 -23.728 6.059 1.00 94.62 173 ARG A O 1
ATOM 1347 N N . GLN A 1 174 ? -13.199 -21.529 6.400 1.00 92.19 174 GLN A N 1
ATOM 1348 C CA . GLN A 1 174 ? -12.125 -21.672 7.383 1.00 92.19 174 GLN A CA 1
ATOM 1349 C C . GLN A 1 174 ? -12.672 -22.299 8.672 1.00 92.19 174 GLN A C 1
ATOM 1351 O O . GLN A 1 174 ? -12.260 -23.402 9.039 1.00 92.19 174 GLN A O 1
ATOM 1356 N N . LEU A 1 175 ? -13.732 -21.709 9.237 1.00 94.50 175 LEU A N 1
ATOM 1357 C CA . LEU A 1 175 ? -14.400 -22.203 10.445 1.00 94.50 175 LEU A CA 1
ATOM 1358 C C . LEU A 1 175 ? -14.942 -23.636 10.298 1.00 94.50 175 LEU A C 1
ATOM 1360 O O . LEU A 1 175 ? -14.990 -24.380 11.279 1.00 94.50 175 LEU A O 1
ATOM 1364 N N . ALA A 1 176 ? -15.303 -24.072 9.083 1.00 95.31 176 ALA A N 1
ATOM 1365 C CA . ALA A 1 176 ? -15.811 -25.424 8.827 1.00 95.31 176 ALA A CA 1
ATOM 1366 C C . ALA A 1 176 ? -14.866 -26.548 9.279 1.00 95.31 176 ALA A C 1
ATOM 1368 O O . ALA A 1 176 ? -15.339 -27.648 9.571 1.00 95.31 176 ALA A O 1
ATOM 1369 N N . ASN A 1 177 ? -13.561 -26.278 9.353 1.00 89.88 177 ASN A N 1
ATOM 1370 C CA . ASN A 1 177 ? -12.545 -27.258 9.737 1.00 89.88 177 ASN A CA 1
ATOM 1371 C C . ASN A 1 177 ? -12.003 -27.048 11.161 1.00 89.88 177 ASN A C 1
ATOM 1373 O O . ASN A 1 177 ? -11.191 -27.847 11.626 1.00 89.88 177 ASN A O 1
ATOM 1377 N N . GLU A 1 178 ? -12.453 -26.006 11.857 1.00 91.69 178 GLU A N 1
ATOM 1378 C CA . GLU A 1 178 ? -11.951 -25.631 13.176 1.00 91.69 178 GLU A CA 1
ATOM 1379 C C . GLU A 1 178 ? -12.743 -26.272 14.324 1.00 91.69 178 GLU A C 1
ATOM 1381 O O . GLU A 1 178 ? -13.879 -26.744 14.173 1.00 91.69 178 GLU A O 1
ATOM 1386 N N . GLN A 1 179 ? -12.106 -26.290 15.495 1.00 92.00 179 GLN A N 1
ATOM 1387 C CA . GLN A 1 179 ? -12.693 -26.698 16.771 1.00 92.00 179 GLN A CA 1
ATOM 1388 C C . GLN A 1 179 ? -12.919 -25.469 17.661 1.00 92.00 179 GLN A C 1
ATOM 1390 O O . GLN A 1 179 ? -12.328 -24.421 17.419 1.00 92.00 179 GLN A O 1
ATOM 1395 N N . LEU A 1 180 ? -13.740 -25.588 18.707 1.00 94.50 180 LEU A N 1
ATOM 1396 C CA . LEU A 1 180 ? -13.878 -24.524 19.709 1.00 94.50 180 LEU A CA 1
ATOM 1397 C C . LEU A 1 180 ? -12.875 -24.714 20.852 1.00 94.50 180 LEU A C 1
ATOM 1399 O O . LEU A 1 180 ? -12.732 -25.825 21.371 1.00 94.50 180 LEU A O 1
ATOM 1403 N N . LYS A 1 181 ? -12.241 -23.625 21.301 1.00 92.25 181 LYS A N 1
ATOM 1404 C CA . LYS A 1 181 ? -11.320 -23.640 22.456 1.00 92.25 181 LYS A CA 1
ATOM 1405 C C . LYS A 1 181 ? -12.033 -23.709 23.806 1.00 92.25 181 LYS A C 1
ATOM 1407 O O . LYS A 1 181 ? -11.453 -24.173 24.782 1.00 92.25 181 LYS A O 1
ATOM 1412 N N . ALA A 1 182 ? -13.294 -23.285 23.852 1.00 93.19 182 ALA A N 1
ATOM 1413 C CA . ALA A 1 182 ? -14.134 -23.276 25.047 1.00 93.19 182 ALA A CA 1
ATOM 1414 C C . ALA A 1 182 ? -15.587 -23.608 24.687 1.00 93.19 182 ALA A C 1
ATOM 1416 O O . ALA A 1 182 ? -15.962 -23.580 23.511 1.00 93.19 182 ALA A O 1
ATOM 1417 N N . ALA A 1 183 ? -16.413 -23.950 25.676 1.00 95.44 183 ALA A N 1
ATOM 1418 C CA . ALA A 1 183 ? -17.846 -24.066 25.430 1.00 95.44 183 ALA A CA 1
ATOM 1419 C C . ALA A 1 183 ? -18.455 -22.674 25.135 1.00 95.44 183 ALA A C 1
ATOM 1421 O O . ALA A 1 183 ? -18.056 -21.690 25.766 1.00 95.44 183 ALA A O 1
ATOM 1422 N N . PRO A 1 184 ? -19.421 -22.552 24.202 1.00 97.62 184 PRO A N 1
ATOM 1423 C CA . PRO A 1 184 ? -20.099 -21.280 23.959 1.00 97.62 184 PRO A CA 1
ATOM 1424 C C . PRO A 1 184 ? -20.731 -20.712 25.241 1.00 97.62 184 PRO A C 1
ATOM 1426 O O . PRO A 1 184 ? -21.512 -21.382 25.914 1.00 97.62 184 PRO A O 1
ATOM 1429 N N . GLY A 1 185 ? -20.386 -19.471 25.582 1.00 96.56 185 GLY A N 1
ATOM 1430 C CA . GLY A 1 185 ? -20.842 -18.759 26.776 1.00 96.56 185 GLY A CA 1
ATOM 1431 C C . GLY A 1 185 ? -20.028 -19.001 28.051 1.00 96.56 185 GLY A C 1
ATOM 1432 O O . GLY A 1 185 ? -20.354 -18.404 29.072 1.00 96.56 185 GLY A O 1
ATOM 1433 N N . GLU A 1 186 ? -18.993 -19.846 28.024 1.00 95.81 186 GLU A N 1
ATOM 1434 C CA . GLU A 1 186 ? -18.235 -20.224 29.228 1.00 95.81 186 GLU A CA 1
ATOM 1435 C C . GLU A 1 186 ? -17.431 -19.054 29.824 1.00 95.81 186 GLU A C 1
ATOM 1437 O O . GLU A 1 186 ? -17.442 -18.841 31.038 1.00 95.81 186 GLU A O 1
ATOM 1442 N N . PHE A 1 187 ? -16.769 -18.272 28.968 1.00 95.25 187 PHE A N 1
ATOM 1443 C CA . PHE A 1 187 ? -16.055 -17.041 29.314 1.00 95.25 187 PHE A CA 1
ATOM 1444 C C . PHE A 1 187 ? -15.829 -16.171 28.071 1.00 95.25 187 PHE A C 1
ATOM 1446 O O . PHE A 1 187 ? -15.885 -16.655 26.939 1.00 95.25 187 PHE A O 1
ATOM 1453 N N . SER A 1 188 ? -15.560 -14.880 28.278 1.00 95.06 188 SER A N 1
ATOM 1454 C CA . SER A 1 188 ? -15.244 -13.942 27.195 1.00 95.06 188 SER A CA 1
ATOM 1455 C C . SER A 1 188 ? -13.751 -13.935 26.884 1.00 95.06 188 SER A C 1
ATOM 1457 O O . SER A 1 188 ? -12.920 -13.676 27.754 1.00 95.06 188 SER A O 1
ATOM 1459 N N . VAL A 1 189 ? -13.406 -14.169 25.624 1.00 94.12 189 VAL A N 1
ATOM 1460 C CA . VAL A 1 189 ? -12.041 -14.195 25.102 1.00 94.12 189 VAL A CA 1
ATOM 1461 C C . VAL A 1 189 ? -12.023 -13.578 23.715 1.00 94.12 189 VAL A C 1
ATOM 1463 O O . VAL A 1 189 ? -12.760 -13.998 22.823 1.00 94.12 189 VAL A O 1
ATOM 1466 N N . TYR A 1 190 ? -11.186 -12.561 23.538 1.00 95.69 190 TYR A N 1
ATOM 1467 C CA . TYR A 1 190 ? -11.192 -11.741 22.337 1.00 95.69 190 TYR A CA 1
ATOM 1468 C C . TYR A 1 190 ? -11.136 -12.583 21.056 1.00 95.69 190 TYR A C 1
ATOM 1470 O O . TYR A 1 190 ? -10.362 -13.537 20.947 1.00 95.69 190 TYR A O 1
ATOM 1478 N N . CYS A 1 191 ? -11.963 -12.219 20.078 1.00 95.88 191 CYS A N 1
ATOM 1479 C CA . CYS A 1 191 ? -12.136 -12.975 18.843 1.00 95.88 191 CYS A CA 1
ATOM 1480 C C . CYS A 1 191 ? -12.528 -12.034 17.699 1.00 95.88 191 CYS A C 1
ATOM 1482 O O . CYS A 1 191 ? -13.547 -11.349 17.795 1.00 95.88 191 CYS A O 1
ATOM 1484 N N . ASN A 1 192 ? -11.722 -11.994 16.634 1.00 97.25 192 ASN A N 1
ATOM 1485 C CA . ASN A 1 192 ? -12.033 -11.236 15.420 1.00 97.25 192 ASN A CA 1
ATOM 1486 C C . ASN A 1 192 ? -13.051 -11.978 14.550 1.00 97.25 192 ASN A C 1
ATOM 1488 O O . ASN A 1 192 ? -14.005 -11.361 14.082 1.00 97.25 192 ASN A O 1
ATOM 1492 N N . ASP A 1 193 ? -12.906 -13.296 14.414 1.00 96.62 193 ASP A N 1
ATOM 1493 C CA . ASP A 1 193 ? -13.768 -14.133 13.573 1.00 96.62 193 ASP A CA 1
ATOM 1494 C C . ASP A 1 193 ? -15.237 -14.077 14.015 1.00 96.62 193 ASP A C 1
ATOM 1496 O O . ASP A 1 193 ? -16.147 -14.140 13.191 1.00 96.62 193 ASP A O 1
ATOM 1500 N N . GLY A 1 194 ? -15.491 -13.872 15.312 1.00 97.81 194 GLY A N 1
ATOM 1501 C CA . GLY A 1 194 ? -16.835 -13.631 15.834 1.00 97.81 194 GLY A CA 1
ATOM 1502 C C . GLY A 1 194 ? -17.479 -12.369 15.252 1.00 97.81 194 GLY A C 1
ATOM 1503 O O . GLY A 1 194 ? -18.668 -12.374 14.944 1.00 97.81 194 GLY A O 1
ATOM 1504 N N . PHE A 1 195 ? -16.698 -11.311 15.029 1.00 98.56 195 PHE A N 1
ATOM 1505 C CA . PHE A 1 195 ? -17.183 -10.048 14.467 1.00 98.56 195 PHE A CA 1
ATOM 1506 C C . PHE A 1 195 ? -17.311 -10.091 12.947 1.00 98.56 195 PHE A C 1
ATOM 1508 O O . PHE A 1 195 ? -18.253 -9.516 12.408 1.00 98.56 195 PHE A O 1
ATOM 1515 N N . THR A 1 196 ? -16.445 -10.831 12.258 1.00 97.94 196 THR A N 1
ATOM 1516 C CA . THR A 1 196 ? -16.641 -11.122 10.831 1.00 97.94 196 THR A CA 1
ATOM 1517 C C . THR A 1 196 ? -17.875 -12.014 10.621 1.00 97.94 196 THR A C 1
ATOM 1519 O O . THR A 1 196 ? -18.640 -11.817 9.681 1.00 97.94 196 THR A O 1
ATOM 1522 N N . LEU A 1 197 ? -18.166 -12.942 11.541 1.00 98.31 197 LEU A N 1
ATOM 1523 C CA . LEU A 1 197 ? -19.409 -13.717 11.506 1.00 98.31 197 LEU A CA 1
ATOM 1524 C C . LEU A 1 197 ? -20.643 -12.848 11.807 1.00 98.31 197 LEU A C 1
ATOM 1526 O O . LEU A 1 197 ? -21.692 -13.045 11.197 1.00 98.31 197 LEU A O 1
ATOM 1530 N N . ALA A 1 198 ? -20.521 -11.868 12.708 1.00 98.75 198 ALA A N 1
ATOM 1531 C CA . ALA A 1 198 ? -21.558 -10.872 12.978 1.00 98.75 198 ALA A CA 1
ATOM 1532 C C . ALA A 1 198 ? -21.858 -9.996 11.749 1.00 98.75 198 ALA A C 1
ATOM 1534 O O . ALA A 1 198 ? -23.025 -9.749 11.449 1.00 98.75 198 ALA A O 1
ATOM 1535 N N . GLU A 1 199 ? -20.826 -9.588 11.009 1.00 98.25 199 GLU A N 1
ATOM 1536 C CA . GLU A 1 199 ? -20.949 -8.947 9.696 1.00 98.25 199 GLU A CA 1
ATOM 1537 C C . GLU A 1 199 ? -21.794 -9.807 8.735 1.00 98.25 199 GLU A C 1
ATOM 1539 O O . GLU A 1 199 ? -22.813 -9.332 8.235 1.00 98.25 199 GLU A O 1
ATOM 1544 N N . ILE A 1 200 ? -21.495 -11.104 8.595 1.00 98.62 200 ILE A N 1
ATOM 1545 C CA . ILE A 1 200 ? -22.287 -12.015 7.745 1.00 98.62 200 ILE A CA 1
ATOM 1546 C C . ILE A 1 200 ? -23.745 -12.128 8.236 1.00 98.62 200 ILE A C 1
ATOM 1548 O O . ILE A 1 200 ? -24.672 -12.197 7.425 1.00 98.62 200 ILE A O 1
ATOM 1552 N N . VAL A 1 201 ? -23.995 -12.127 9.555 1.00 98.81 201 VAL A N 1
ATOM 1553 C CA . VAL A 1 201 ? -25.370 -12.120 10.100 1.00 98.81 201 VAL A CA 1
ATOM 1554 C C . VAL A 1 201 ? -26.132 -10.876 9.630 1.00 98.81 201 VAL A C 1
ATOM 1556 O O . VAL A 1 201 ? -27.286 -10.999 9.208 1.00 98.81 201 VAL A O 1
ATOM 1559 N N . VAL A 1 202 ? -25.503 -9.696 9.660 1.00 98.88 202 VAL A N 1
ATOM 1560 C CA . VAL A 1 202 ? -26.105 -8.444 9.170 1.00 98.88 202 VAL A CA 1
ATOM 1561 C C . VAL A 1 202 ? -26.488 -8.575 7.700 1.00 98.88 202 VAL A C 1
ATOM 1563 O O . VAL A 1 202 ? -27.618 -8.237 7.337 1.00 98.88 202 VAL A O 1
ATOM 1566 N N . GLU A 1 203 ? -25.605 -9.116 6.862 1.00 98.62 203 GLU A N 1
ATOM 1567 C CA . GLU A 1 203 ? -25.881 -9.289 5.434 1.00 98.62 203 GLU A CA 1
ATOM 1568 C C . GLU A 1 203 ? -27.061 -10.230 5.183 1.00 98.62 203 GLU A C 1
ATOM 1570 O O . GLU A 1 203 ? -27.987 -9.902 4.437 1.00 98.62 203 GLU A O 1
ATOM 1575 N N . ARG A 1 204 ? -27.091 -11.387 5.859 1.00 98.44 204 ARG A N 1
ATOM 1576 C CA . ARG A 1 204 ? -28.166 -12.376 5.670 1.00 98.44 204 ARG A CA 1
ATOM 1577 C C . ARG A 1 204 ? -29.523 -11.887 6.135 1.00 98.44 204 ARG A C 1
ATOM 1579 O O . ARG A 1 204 ? -30.532 -12.217 5.514 1.00 98.44 204 ARG A O 1
ATOM 1586 N N . VAL A 1 205 ? -29.562 -11.113 7.213 1.00 98.75 205 VAL A N 1
ATOM 1587 C CA . VAL A 1 205 ? -30.820 -10.607 7.768 1.00 98.75 205 VAL A CA 1
ATOM 1588 C C . VAL A 1 205 ? -31.313 -9.370 7.016 1.00 98.75 205 VAL A C 1
ATOM 1590 O O . VAL A 1 205 ? -32.522 -9.198 6.846 1.00 98.75 205 VAL A O 1
ATOM 1593 N N . SER A 1 206 ? -30.407 -8.499 6.570 1.00 98.50 206 SER A N 1
ATOM 1594 C CA . SER A 1 206 ? -30.773 -7.251 5.892 1.00 98.50 206 SER A CA 1
ATOM 1595 C C . SER A 1 206 ? -30.962 -7.398 4.379 1.00 98.50 206 SER A C 1
ATOM 1597 O O . SER A 1 206 ? -31.750 -6.648 3.802 1.00 98.50 206 SER A O 1
ATOM 1599 N N . GLY A 1 207 ? -30.267 -8.348 3.743 1.00 98.19 207 GLY A N 1
ATOM 1600 C CA . GLY A 1 207 ? -30.193 -8.489 2.287 1.00 98.19 207 GLY A CA 1
ATOM 1601 C C . GLY A 1 207 ? -29.305 -7.447 1.593 1.00 98.19 207 GLY A C 1
ATOM 1602 O O . GLY A 1 207 ? -29.348 -7.352 0.368 1.00 98.19 207 GLY A O 1
ATOM 1603 N N . LEU A 1 208 ? -28.543 -6.657 2.353 1.00 98.50 208 LEU A N 1
ATOM 1604 C CA . LEU A 1 208 ? -27.560 -5.688 1.860 1.00 98.50 208 LEU A CA 1
ATOM 1605 C C . LEU A 1 208 ? -26.148 -6.227 2.095 1.00 98.50 208 LEU A C 1
ATOM 1607 O O . LEU A 1 208 ? -25.949 -6.995 3.036 1.00 98.50 208 LEU A O 1
ATOM 1611 N N . SER A 1 209 ? -25.171 -5.791 1.295 1.00 97.81 209 SER A N 1
ATOM 1612 C CA . SER A 1 209 ? -23.773 -6.000 1.686 1.00 97.81 209 SER A CA 1
ATOM 1613 C C . SER A 1 209 ? -23.467 -5.223 2.964 1.00 97.81 209 SER A C 1
ATOM 1615 O O . SER A 1 209 ? -24.129 -4.223 3.275 1.00 97.81 209 SER A O 1
ATOM 1617 N N . PHE A 1 210 ? -22.449 -5.652 3.703 1.00 98.06 210 PHE A N 1
ATOM 1618 C CA . PHE A 1 210 ? -22.082 -4.993 4.948 1.00 98.06 210 PHE A CA 1
ATOM 1619 C C . PHE A 1 210 ? -21.743 -3.507 4.744 1.00 98.06 210 PHE A C 1
ATOM 1621 O O . PHE A 1 210 ? -22.336 -2.655 5.409 1.00 98.06 210 PHE A O 1
ATOM 1628 N N . SER A 1 211 ? -20.897 -3.170 3.761 1.00 96.62 211 SER A N 1
ATOM 1629 C CA . SER A 1 211 ? -20.563 -1.776 3.420 1.00 96.62 211 SER A CA 1
ATOM 1630 C C . SER A 1 211 ? -21.804 -0.942 3.078 1.00 96.62 211 SER A C 1
ATOM 1632 O O . SER A 1 211 ? -21.957 0.181 3.560 1.00 96.62 211 SER A O 1
ATOM 1634 N N . GLU A 1 212 ? -22.752 -1.495 2.310 1.00 98.06 212 GLU A N 1
ATOM 1635 C CA . GLU A 1 212 ? -24.003 -0.796 2.000 1.00 98.06 212 GLU A CA 1
ATOM 1636 C C . GLU A 1 212 ? -24.896 -0.602 3.228 1.00 98.06 212 GLU A C 1
ATOM 1638 O O . GLU A 1 212 ? -25.545 0.443 3.352 1.00 98.06 212 GLU A O 1
ATOM 1643 N N . PHE A 1 213 ? -24.957 -1.592 4.123 1.00 98.62 213 PHE A N 1
ATOM 1644 C CA . PHE A 1 213 ? -25.731 -1.493 5.353 1.00 98.62 213 PHE A CA 1
ATOM 1645 C C . PHE A 1 213 ? -25.176 -0.388 6.251 1.00 98.62 213 PHE A C 1
ATOM 1647 O O . PHE A 1 213 ? -25.951 0.468 6.689 1.00 98.62 213 PHE A O 1
ATOM 1654 N N . ILE A 1 214 ? -23.859 -0.391 6.489 1.00 98.25 214 ILE A N 1
ATOM 1655 C CA . ILE A 1 214 ? -23.169 0.628 7.285 1.00 98.25 214 ILE A CA 1
ATOM 1656 C C . ILE A 1 214 ? -23.413 2.012 6.693 1.00 98.25 214 ILE A C 1
ATOM 1658 O O . ILE A 1 214 ? -23.834 2.914 7.419 1.00 98.25 214 ILE A O 1
ATOM 1662 N N . ARG A 1 215 ? -23.254 2.163 5.373 1.00 97.88 215 ARG A N 1
ATOM 1663 C CA . ARG A 1 215 ? -23.491 3.442 4.706 1.00 97.88 215 ARG A CA 1
ATOM 1664 C C . ARG A 1 215 ? -24.908 3.964 4.937 1.00 97.88 215 ARG A C 1
ATOM 1666 O O . ARG A 1 215 ? -25.089 5.052 5.471 1.00 97.88 215 ARG A O 1
ATOM 1673 N N . LYS A 1 216 ? -25.920 3.169 4.579 1.00 98.31 216 LYS A N 1
ATOM 1674 C CA . LYS A 1 216 ? -27.328 3.608 4.583 1.00 98.31 216 LYS A CA 1
ATOM 1675 C C . LYS A 1 216 ? -27.927 3.772 5.977 1.00 98.31 216 LYS A C 1
ATOM 1677 O O . LYS A 1 216 ? -28.837 4.576 6.153 1.00 98.31 216 LYS A O 1
ATOM 1682 N N . ASN A 1 217 ? -27.494 2.960 6.941 1.00 98.12 217 ASN A N 1
ATOM 1683 C CA . ASN A 1 217 ? -28.150 2.875 8.248 1.00 98.12 217 ASN A CA 1
ATOM 1684 C C . ASN A 1 217 ? -27.330 3.494 9.378 1.00 98.12 217 ASN A C 1
ATOM 1686 O O . ASN A 1 217 ? -27.885 3.673 10.455 1.00 98.12 217 ASN A O 1
ATOM 1690 N N . ILE A 1 218 ? -26.045 3.803 9.165 1.00 98.50 218 ILE A N 1
ATOM 1691 C CA . ILE A 1 218 ? -25.167 4.355 10.204 1.00 98.50 218 ILE A CA 1
ATOM 1692 C C . ILE A 1 218 ? -24.477 5.629 9.712 1.00 98.50 218 ILE A C 1
ATOM 1694 O O . ILE A 1 218 ? -24.752 6.695 10.258 1.00 98.50 218 ILE A O 1
ATOM 1698 N N . THR A 1 219 ? -23.625 5.570 8.684 1.00 98.50 219 THR A N 1
ATOM 1699 C CA . THR A 1 219 ? -22.776 6.729 8.351 1.00 98.50 219 THR A CA 1
ATOM 1700 C C . THR A 1 219 ? -23.551 7.872 7.693 1.00 98.50 219 THR A C 1
ATOM 1702 O O . THR A 1 219 ? -23.368 9.018 8.097 1.00 98.50 219 THR A O 1
ATOM 1705 N N . GLU A 1 220 ? -24.472 7.599 6.759 1.00 97.75 220 GLU A N 1
ATOM 1706 C CA . GLU A 1 220 ? -25.313 8.641 6.142 1.00 97.75 220 GLU A CA 1
ATOM 1707 C C . GLU A 1 220 ? -26.236 9.336 7.157 1.00 97.75 220 GLU A C 1
ATOM 1709 O O . GLU A 1 220 ? -26.221 10.568 7.203 1.00 97.75 220 GLU A O 1
ATOM 1714 N N . PRO A 1 221 ? -27.002 8.617 8.010 1.00 96.88 221 PRO A N 1
ATOM 1715 C CA . PRO A 1 221 ? -27.817 9.265 9.037 1.00 96.88 221 PRO A CA 1
ATOM 1716 C C . PRO A 1 221 ? -27.008 10.131 10.005 1.00 96.88 221 PRO A C 1
ATOM 1718 O O . PRO A 1 221 ? -27.484 11.185 10.419 1.00 96.88 221 PRO A O 1
ATOM 1721 N N . LEU A 1 222 ? -25.793 9.706 10.362 1.00 97.25 222 LEU A N 1
ATOM 1722 C CA . LEU A 1 222 ? -24.937 10.421 11.310 1.00 97.25 222 LEU A CA 1
ATOM 1723 C C . LEU A 1 222 ? -24.065 11.510 10.665 1.00 97.25 222 LEU A C 1
ATOM 1725 O O . LEU A 1 222 ? -23.386 12.239 11.386 1.00 97.25 222 LEU A O 1
ATOM 1729 N N . GLY A 1 223 ? -24.069 11.639 9.334 1.00 96.94 223 GLY A N 1
ATOM 1730 C CA . GLY A 1 223 ? -23.219 12.596 8.620 1.00 96.94 223 GLY A CA 1
ATOM 1731 C C . GLY A 1 223 ? -21.722 12.281 8.730 1.00 96.94 223 GLY A C 1
ATOM 1732 O O . GLY A 1 223 ? -20.902 13.195 8.834 1.00 96.94 223 GLY A O 1
ATOM 1733 N N . MET A 1 224 ? -21.361 10.998 8.750 1.00 98.06 224 MET A N 1
ATOM 1734 C CA . MET A 1 224 ? -19.975 10.523 8.805 1.00 98.06 224 MET A CA 1
ATOM 1735 C C . MET A 1 224 ? -19.390 10.412 7.386 1.00 98.06 224 MET A C 1
ATOM 1737 O O . MET A 1 224 ? -19.274 9.324 6.819 1.00 98.06 224 MET A O 1
ATOM 1741 N N . ASN A 1 225 ? -19.084 11.562 6.779 1.00 96.94 225 ASN A N 1
ATOM 1742 C CA . ASN A 1 225 ? -18.678 11.669 5.368 1.00 96.94 225 ASN A CA 1
ATOM 1743 C C . ASN A 1 225 ? -17.241 11.192 5.088 1.00 96.94 225 ASN A C 1
ATOM 1745 O O . ASN A 1 225 ? -16.825 11.112 3.931 1.00 96.94 225 ASN A O 1
ATOM 1749 N N . ASN A 1 226 ? -16.470 10.900 6.132 1.00 98.25 226 ASN A N 1
ATOM 1750 C CA . ASN A 1 226 ? -15.076 10.484 6.062 1.00 98.25 226 ASN A CA 1
ATOM 1751 C C . ASN A 1 226 ? -14.869 9.058 6.593 1.00 98.25 226 ASN A C 1
ATOM 1753 O O . ASN A 1 226 ? -13.741 8.686 6.912 1.00 98.25 226 ASN A O 1
ATOM 1757 N N . THR A 1 227 ? -15.944 8.267 6.673 1.00 98.69 227 THR A N 1
ATOM 1758 C CA . THR A 1 227 ? -15.914 6.875 7.133 1.00 98.69 227 THR A CA 1
ATOM 1759 C C . THR A 1 227 ? -16.152 5.902 5.984 1.00 98.69 227 THR A C 1
ATOM 1761 O O . THR A 1 227 ? -17.190 5.967 5.325 1.00 98.69 227 THR A O 1
ATOM 1764 N N . TYR A 1 228 ? -15.216 4.975 5.777 1.00 97.94 228 TYR A N 1
ATOM 1765 C CA . TYR A 1 228 ? -15.194 4.066 4.629 1.00 97.94 228 TYR A CA 1
ATOM 1766 C C . TYR A 1 228 ? -14.791 2.647 5.027 1.00 97.94 228 TYR A C 1
ATOM 1768 O O . TYR A 1 228 ? -14.044 2.430 5.977 1.00 97.94 228 TYR A O 1
ATOM 1776 N N . THR A 1 229 ? -15.239 1.669 4.253 1.00 97.19 229 THR A N 1
ATOM 1777 C CA . THR A 1 229 ? -14.740 0.292 4.269 1.00 97.19 229 THR A CA 1
ATOM 1778 C C . THR A 1 229 ? -13.655 0.096 3.194 1.00 97.19 229 THR A C 1
ATOM 1780 O O . THR A 1 229 ? -13.562 0.895 2.261 1.00 97.19 229 THR A O 1
ATOM 1783 N N . PRO A 1 230 ? -12.857 -0.988 3.241 1.00 95.19 230 PRO A N 1
ATOM 1784 C CA . PRO A 1 230 ? -11.852 -1.310 2.216 1.00 95.19 230 PRO A CA 1
ATOM 1785 C C . PRO A 1 230 ? -12.409 -1.529 0.810 1.00 95.19 230 PRO A C 1
ATOM 1787 O O . PRO A 1 230 ? -11.645 -1.532 -0.156 1.00 95.19 230 PRO A O 1
ATOM 1790 N N . LEU A 1 231 ? -13.716 -1.766 0.695 1.00 95.06 231 LEU A N 1
ATOM 1791 C CA . LEU A 1 231 ? -14.391 -2.003 -0.577 1.00 95.06 231 LEU A CA 1
ATOM 1792 C C . LEU A 1 231 ? -14.974 -0.721 -1.180 1.00 95.06 231 LEU A C 1
ATOM 1794 O O . LEU A 1 231 ? -15.268 -0.703 -2.376 1.00 95.06 231 LEU A O 1
ATOM 1798 N N . ASP A 1 232 ? -15.123 0.341 -0.385 1.00 95.00 232 ASP A N 1
ATOM 1799 C CA . ASP A 1 232 ? -15.668 1.609 -0.856 1.00 95.00 232 ASP A CA 1
ATOM 1800 C C . ASP A 1 232 ? -14.700 2.324 -1.797 1.00 95.00 232 ASP A C 1
ATOM 1802 O O . ASP A 1 232 ? -13.477 2.177 -1.720 1.00 95.00 232 ASP A O 1
ATOM 1806 N N . ASP A 1 233 ? -15.266 3.120 -2.701 1.00 92.75 233 ASP A N 1
ATOM 1807 C CA . ASP A 1 233 ? -14.499 3.959 -3.607 1.00 92.75 233 ASP A CA 1
ATOM 1808 C C . ASP A 1 233 ? -14.331 5.366 -3.036 1.00 92.75 233 ASP A C 1
ATOM 1810 O O . ASP A 1 233 ? -15.271 6.160 -3.015 1.00 92.75 233 ASP A O 1
ATOM 1814 N N . PHE A 1 234 ? -13.131 5.655 -2.532 1.00 94.88 234 PHE A N 1
ATOM 1815 C CA . PHE A 1 234 ? -12.756 6.954 -1.983 1.00 94.88 234 PHE A CA 1
ATOM 1816 C C . PHE A 1 234 ? -11.291 7.277 -2.290 1.00 94.88 234 PHE A C 1
ATOM 1818 O O . PHE A 1 234 ? -10.491 6.391 -2.609 1.00 94.88 234 PHE A O 1
ATOM 1825 N N . ASP A 1 235 ? -10.928 8.556 -2.174 1.00 95.31 235 ASP A N 1
ATOM 1826 C CA . ASP A 1 235 ? -9.549 9.010 -2.348 1.00 95.31 235 ASP A CA 1
ATOM 1827 C C . ASP A 1 235 ? -8.653 8.506 -1.202 1.00 95.31 235 ASP A C 1
ATOM 1829 O O . ASP A 1 235 ? -8.577 9.105 -0.125 1.00 95.31 235 ASP A O 1
ATOM 1833 N N . ARG A 1 236 ? -7.937 7.402 -1.449 1.00 94.31 236 ARG A N 1
ATOM 1834 C CA . ARG A 1 236 ? -6.969 6.823 -0.502 1.00 94.31 236 ARG A CA 1
ATOM 1835 C C . ARG A 1 236 ? -5.730 7.703 -0.301 1.00 94.31 236 ARG A C 1
ATOM 1837 O O . ARG A 1 236 ? -5.005 7.495 0.665 1.00 94.31 236 ARG A O 1
ATOM 1844 N N . GLY A 1 237 ? -5.514 8.728 -1.133 1.00 94.88 237 GLY A N 1
ATOM 1845 C CA . GLY A 1 237 ? -4.522 9.785 -0.908 1.00 94.88 237 GLY A CA 1
ATOM 1846 C C . GLY A 1 237 ? -4.851 10.693 0.285 1.00 94.88 237 GLY A C 1
ATOM 1847 O O . GLY A 1 237 ? -4.029 11.518 0.693 1.00 94.88 237 GLY A O 1
ATOM 1848 N N . ARG A 1 238 ? -6.041 10.545 0.882 1.00 96.19 238 ARG A N 1
ATOM 1849 C CA . ARG A 1 238 ? -6.418 11.151 2.168 1.00 96.19 238 ARG A CA 1
ATOM 1850 C C . ARG A 1 238 ? -6.009 10.323 3.382 1.00 96.19 238 ARG A C 1
ATOM 1852 O O . ARG A 1 238 ? -6.093 10.846 4.489 1.00 96.19 238 ARG A O 1
ATOM 1859 N N . MET A 1 239 ? -5.580 9.074 3.202 1.00 97.50 239 MET A N 1
ATOM 1860 C CA . MET A 1 239 ? -5.113 8.248 4.312 1.00 97.50 239 MET A CA 1
ATOM 1861 C C . MET A 1 239 ? -3.731 8.716 4.778 1.00 97.50 239 MET A C 1
ATOM 1863 O O . MET A 1 239 ? -2.802 8.769 3.971 1.00 97.50 239 MET A O 1
ATOM 1867 N N . ALA A 1 240 ? -3.597 9.057 6.062 1.00 97.06 240 ALA A N 1
ATOM 1868 C CA . ALA A 1 240 ? -2.333 9.507 6.647 1.00 97.06 240 ALA A CA 1
ATOM 1869 C C . ALA A 1 240 ? -1.262 8.424 6.489 1.00 97.06 240 ALA A C 1
ATOM 1871 O O . ALA A 1 240 ? -1.512 7.274 6.832 1.00 97.06 240 ALA A O 1
ATOM 1872 N N . ARG A 1 241 ? -0.078 8.735 5.965 1.00 95.81 241 ARG A N 1
ATOM 1873 C CA . ARG A 1 241 ? 0.907 7.699 5.634 1.00 95.81 241 ARG A CA 1
ATOM 1874 C C . ARG A 1 241 ? 1.449 7.002 6.880 1.00 95.81 241 ARG A C 1
ATOM 1876 O O . ARG A 1 241 ? 1.496 7.557 7.979 1.00 95.81 241 ARG A O 1
ATOM 1883 N N . THR A 1 242 ? 1.843 5.753 6.672 1.00 95.31 242 THR A N 1
ATOM 1884 C CA . THR A 1 242 ? 2.431 4.869 7.678 1.00 95.31 242 THR A CA 1
ATOM 1885 C C . THR A 1 242 ? 3.851 4.505 7.279 1.00 95.31 242 THR A C 1
ATOM 1887 O O . THR A 1 242 ? 4.221 4.622 6.110 1.00 95.31 242 THR A O 1
ATOM 1890 N N . PHE A 1 243 ? 4.648 4.059 8.250 1.00 92.12 243 PHE A N 1
ATOM 1891 C CA . PHE A 1 243 ? 6.080 3.862 8.063 1.00 92.12 243 PHE A CA 1
ATOM 1892 C C . PHE A 1 243 ? 6.529 2.516 8.619 1.00 92.12 243 PHE A C 1
ATOM 1894 O O . PHE A 1 243 ? 6.123 2.116 9.710 1.00 92.12 243 PHE A O 1
ATOM 1901 N N . VAL A 1 244 ? 7.394 1.827 7.880 1.00 89.94 244 VAL A N 1
ATOM 1902 C CA . VAL A 1 244 ? 8.050 0.586 8.310 1.00 89.94 244 VAL A CA 1
ATOM 1903 C C . VAL A 1 244 ? 9.534 0.729 8.013 1.00 89.94 244 VAL A C 1
ATOM 1905 O O . VAL A 1 244 ? 9.907 1.127 6.917 1.00 89.94 244 VAL A O 1
ATOM 1908 N N . ASN A 1 245 ? 10.392 0.454 8.999 1.00 85.25 245 ASN A N 1
ATOM 1909 C CA . ASN A 1 245 ? 11.850 0.619 8.886 1.00 85.25 245 ASN A CA 1
ATOM 1910 C C . ASN A 1 245 ? 12.296 2.025 8.419 1.00 85.25 245 ASN A C 1
ATOM 1912 O O . ASN A 1 245 ? 13.350 2.174 7.809 1.00 85.25 245 ASN A O 1
ATOM 1916 N N . GLY A 1 246 ? 11.501 3.059 8.718 1.00 85.94 246 GLY A N 1
ATOM 1917 C CA . GLY A 1 246 ? 11.751 4.439 8.287 1.00 85.94 246 GLY A CA 1
ATOM 1918 C C . GLY A 1 246 ? 11.340 4.747 6.843 1.00 85.94 246 GLY A C 1
ATOM 1919 O O . GLY A 1 246 ? 11.509 5.882 6.407 1.00 85.94 246 GLY A O 1
ATOM 1920 N N . GLU A 1 247 ? 10.784 3.779 6.112 1.00 89.31 247 GLU A N 1
ATOM 1921 C CA . GLU A 1 247 ? 10.261 3.966 4.759 1.00 89.31 247 GLU A CA 1
ATOM 1922 C C . GLU A 1 247 ? 8.748 4.195 4.787 1.00 89.31 247 GLU A C 1
ATOM 1924 O O . GLU A 1 247 ? 8.015 3.514 5.509 1.00 89.31 247 GLU A O 1
ATOM 1929 N N . GLU A 1 248 ? 8.276 5.150 3.985 1.00 94.38 248 GLU A N 1
ATOM 1930 C CA . GLU A 1 248 ? 6.848 5.386 3.773 1.00 94.38 248 GLU A CA 1
ATOM 1931 C C . GLU A 1 248 ? 6.212 4.201 3.036 1.00 94.38 248 GLU A C 1
ATOM 1933 O O . GLU A 1 248 ? 6.723 3.743 2.013 1.00 94.38 248 GLU A O 1
ATOM 1938 N N . THR A 1 249 ? 5.083 3.701 3.538 1.00 95.19 249 THR A N 1
ATOM 1939 C CA . THR A 1 249 ? 4.372 2.576 2.924 1.00 95.19 249 THR A CA 1
ATOM 1940 C C . THR A 1 249 ? 3.207 3.043 2.045 1.00 95.19 249 THR A C 1
ATOM 1942 O O . THR A 1 249 ? 2.614 4.099 2.298 1.00 95.19 249 THR A O 1
ATOM 1945 N N . PRO A 1 250 ? 2.773 2.229 1.062 1.00 95.62 250 PRO A N 1
ATOM 1946 C CA . PRO A 1 250 ? 1.496 2.443 0.386 1.00 95.62 250 PRO A CA 1
ATOM 1947 C C . PRO A 1 250 ? 0.313 2.424 1.369 1.00 95.62 250 PRO A C 1
ATOM 1949 O O . PRO A 1 250 ? 0.461 2.062 2.539 1.00 95.62 250 PRO A O 1
ATOM 1952 N N . ALA A 1 251 ? -0.877 2.801 0.888 1.00 94.31 251 ALA A N 1
ATOM 1953 C CA . ALA A 1 251 ? -2.083 2.860 1.716 1.00 94.31 251 ALA A CA 1
ATOM 1954 C C . ALA A 1 251 ? -2.419 1.492 2.342 1.00 94.31 251 ALA A C 1
ATOM 1956 O O . ALA A 1 251 ? -2.437 0.468 1.655 1.00 94.31 251 ALA A O 1
ATOM 1957 N N . ASP A 1 252 ? -2.714 1.472 3.640 1.00 93.81 252 ASP A N 1
ATOM 1958 C CA . ASP A 1 252 ? -3.108 0.259 4.366 1.00 93.81 252 ASP A CA 1
ATOM 1959 C C . ASP A 1 252 ? -4.439 -0.307 3.854 1.00 93.81 252 ASP A C 1
ATOM 1961 O O . ASP A 1 252 ? -5.377 0.441 3.572 1.00 93.81 252 ASP A O 1
ATOM 1965 N N . THR A 1 253 ? -4.548 -1.634 3.761 1.00 94.00 253 THR A N 1
ATOM 1966 C CA . THR A 1 253 ? -5.794 -2.327 3.415 1.00 94.00 253 THR A CA 1
ATOM 1967 C C . THR A 1 253 ? -6.077 -3.508 4.344 1.00 94.00 253 THR A C 1
ATOM 1969 O O . THR A 1 253 ? -5.363 -4.507 4.289 1.00 94.00 253 THR A O 1
ATOM 1972 N N . GLY A 1 254 ? -7.138 -3.437 5.155 1.00 93.50 254 GLY A N 1
ATOM 1973 C CA . GLY A 1 254 ? -7.533 -4.515 6.073 1.00 93.50 254 GLY A CA 1
ATOM 1974 C C . GLY A 1 254 ? -8.747 -5.302 5.571 1.00 93.50 254 GLY A C 1
ATOM 1975 O O . GLY A 1 254 ? -9.852 -4.786 5.630 1.00 93.50 254 GLY A O 1
ATOM 1976 N N . SER A 1 255 ? -8.592 -6.551 5.118 1.00 91.69 255 SER A N 1
ATOM 1977 C CA . SER A 1 255 ? -9.692 -7.329 4.500 1.00 91.69 255 SER A CA 1
ATOM 1978 C C . SER A 1 255 ? -10.688 -7.950 5.496 1.00 91.69 255 SER A C 1
ATOM 1980 O O . SER A 1 255 ? -11.741 -8.450 5.101 1.00 91.69 255 SER A O 1
ATOM 1982 N N . ILE A 1 256 ? -10.390 -7.892 6.797 1.00 92.88 256 ILE A N 1
ATOM 1983 C CA . ILE A 1 256 ? -11.297 -8.267 7.895 1.00 92.88 256 ILE A CA 1
ATOM 1984 C C . ILE A 1 256 ? -12.211 -7.086 8.263 1.00 92.88 256 ILE A C 1
ATOM 1986 O O . ILE A 1 256 ? -12.092 -6.497 9.336 1.00 92.88 256 ILE A O 1
ATOM 1990 N N . ILE A 1 257 ? -13.107 -6.721 7.342 1.00 95.44 257 ILE A N 1
ATOM 1991 C CA . ILE A 1 257 ? -13.849 -5.446 7.307 1.00 95.44 257 ILE A CA 1
ATOM 1992 C C . ILE A 1 257 ? -14.490 -5.090 8.656 1.00 95.44 257 ILE A C 1
ATOM 1994 O O . ILE A 1 257 ? -14.042 -4.147 9.310 1.00 95.44 257 ILE A O 1
ATOM 1998 N N . GLY A 1 258 ? -15.491 -5.849 9.115 1.00 95.81 258 GLY A N 1
ATOM 1999 C CA . GLY A 1 258 ? -16.203 -5.560 10.362 1.00 95.81 258 GLY A CA 1
ATOM 2000 C C . GLY A 1 258 ? -15.358 -5.748 11.625 1.00 95.81 258 GLY A C 1
ATOM 2001 O O . GLY A 1 258 ? -15.654 -5.156 12.662 1.00 95.81 258 GLY A O 1
ATOM 2002 N N . ALA A 1 259 ? -14.285 -6.540 11.562 1.00 96.81 259 ALA A N 1
ATOM 2003 C CA . ALA A 1 259 ? -13.417 -6.783 12.709 1.00 96.81 259 ALA A CA 1
ATOM 2004 C C . ALA A 1 259 ? -12.300 -5.736 12.852 1.00 96.81 259 ALA A C 1
ATOM 2006 O O . ALA A 1 259 ? -11.874 -5.479 13.981 1.00 96.81 259 ALA A O 1
ATOM 2007 N N . GLY A 1 260 ? -11.829 -5.125 11.762 1.00 96.31 260 GLY A N 1
ATOM 2008 C CA . GLY A 1 260 ? -10.660 -4.245 11.806 1.00 96.31 260 GLY A CA 1
ATOM 2009 C C . GLY A 1 260 ? -10.369 -3.379 10.578 1.00 96.31 260 GLY A C 1
ATOM 2010 O O . GLY A 1 260 ? -9.367 -2.672 10.605 1.00 96.31 260 GLY A O 1
ATOM 2011 N N . GLY A 1 261 ? -11.174 -3.442 9.514 1.00 96.44 261 GLY A N 1
ATOM 2012 C CA . GLY A 1 261 ? -10.839 -2.847 8.214 1.00 96.44 261 GLY A CA 1
ATOM 2013 C C . GLY A 1 261 ? -11.414 -1.457 7.930 1.00 96.44 261 GLY A C 1
ATOM 2014 O O . GLY A 1 261 ? -11.185 -0.936 6.846 1.00 96.44 261 GLY A O 1
ATOM 2015 N N . ILE A 1 262 ? -12.192 -0.857 8.835 1.00 98.44 262 ILE A N 1
ATOM 2016 C CA . ILE A 1 262 ? -12.840 0.441 8.583 1.00 98.44 262 ILE A CA 1
ATOM 2017 C C . ILE A 1 262 ? -11.827 1.592 8.719 1.00 98.44 262 ILE A C 1
ATOM 2019 O O . ILE A 1 262 ? -10.879 1.541 9.508 1.00 98.44 262 ILE A O 1
ATOM 2023 N N . TYR A 1 263 ? -12.053 2.651 7.949 1.00 98.56 263 TYR A N 1
ATOM 2024 C CA . TYR A 1 263 ? -11.309 3.906 7.968 1.00 98.56 263 TYR A CA 1
ATOM 2025 C C . TYR A 1 263 ? -12.224 5.050 8.398 1.00 98.56 263 TYR A C 1
ATOM 2027 O O . TYR A 1 263 ? -13.400 5.042 8.041 1.00 98.56 263 TYR A O 1
ATOM 2035 N N . SER A 1 264 ? -11.712 6.026 9.150 1.00 98.75 264 SER A N 1
ATOM 2036 C CA . SER A 1 264 ? -12.498 7.172 9.637 1.00 98.75 264 SER A CA 1
ATOM 2037 C C . SER A 1 264 ? -11.617 8.384 9.955 1.00 98.75 264 SER A C 1
ATOM 2039 O O . SER A 1 264 ? -10.387 8.305 9.908 1.00 98.75 264 SER A O 1
ATOM 2041 N N . THR A 1 265 ? -12.263 9.487 10.337 1.00 98.81 265 THR A N 1
ATOM 2042 C CA . THR A 1 265 ? -11.690 10.586 11.130 1.00 98.81 265 THR A CA 1
ATOM 2043 C C . THR A 1 265 ? -12.141 10.479 12.594 1.00 98.81 265 THR A C 1
ATOM 2045 O O . THR A 1 265 ? -13.140 9.818 12.901 1.00 98.81 265 THR A O 1
ATOM 2048 N N . ALA A 1 266 ? -11.420 11.130 13.508 1.00 98.75 266 ALA A N 1
ATOM 2049 C CA . ALA A 1 266 ? -11.764 11.234 14.922 1.00 98.75 266 ALA A CA 1
ATOM 2050 C C . ALA A 1 266 ? -13.108 11.953 15.119 1.00 98.75 266 ALA A C 1
ATOM 2052 O O . ALA A 1 266 ? -13.928 11.506 15.916 1.00 98.75 266 ALA A O 1
ATOM 2053 N N . GLU A 1 267 ? -13.388 13.010 14.345 1.00 98.44 267 GLU A N 1
ATOM 2054 C CA . GLU A 1 267 ? -14.686 13.698 14.399 1.00 98.44 267 GLU A CA 1
ATOM 2055 C C . GLU A 1 267 ? -15.852 12.780 14.019 1.00 98.44 267 GLU A C 1
ATOM 2057 O O . GLU A 1 267 ? -16.880 12.770 14.698 1.00 98.44 267 GLU A O 1
ATOM 2062 N N . ASP A 1 268 ? -15.701 11.983 12.959 1.00 98.62 268 ASP A N 1
ATOM 2063 C CA . ASP A 1 268 ? -16.731 11.032 12.543 1.00 98.62 268 ASP A CA 1
ATOM 2064 C C . ASP A 1 268 ? -16.930 9.930 13.592 1.00 98.62 268 ASP A C 1
ATOM 2066 O O . ASP A 1 268 ? -18.068 9.553 13.874 1.00 98.62 268 ASP A O 1
ATOM 2070 N N . LEU A 1 269 ? -15.857 9.461 14.242 1.00 98.69 269 LEU A N 1
ATOM 2071 C CA . LEU A 1 269 ? -15.980 8.533 15.369 1.00 98.69 269 LEU A CA 1
ATOM 2072 C C . LEU A 1 269 ? -16.688 9.167 16.571 1.00 98.69 269 LEU A C 1
ATOM 2074 O O . LEU A 1 269 ? -17.491 8.497 17.218 1.00 98.69 269 LEU A O 1
ATOM 2078 N N . CYS A 1 270 ? -16.482 10.456 16.840 1.00 98.50 270 CYS A N 1
ATOM 2079 C CA . CYS A 1 270 ? -17.268 11.175 17.840 1.00 98.50 270 CYS A CA 1
ATOM 2080 C C . CYS A 1 270 ? -18.753 11.268 17.435 1.00 98.50 270 CYS A C 1
ATOM 2082 O O . CYS A 1 270 ? -19.635 11.030 18.260 1.00 98.50 270 CYS A O 1
ATOM 2084 N N . ARG A 1 271 ? -19.077 11.524 16.158 1.00 97.38 271 ARG A N 1
ATOM 2085 C CA . ARG A 1 271 ? -20.471 11.459 15.659 1.00 97.38 271 ARG A CA 1
ATOM 2086 C C . ARG A 1 271 ? -21.086 10.072 15.838 1.00 97.38 271 ARG A C 1
ATOM 2088 O O . ARG A 1 271 ? -22.245 9.967 16.233 1.00 97.38 271 ARG A O 1
ATOM 2095 N N . PHE A 1 272 ? -20.309 9.019 15.612 1.00 98.38 272 PHE A N 1
ATOM 2096 C CA . PHE A 1 272 ? -20.723 7.645 15.875 1.00 98.38 272 PHE A CA 1
ATOM 2097 C C . PHE A 1 272 ? -20.957 7.366 17.363 1.00 98.38 272 PHE A C 1
ATOM 2099 O O . PHE A 1 272 ? -22.012 6.850 17.735 1.00 98.38 272 PHE A O 1
ATOM 2106 N N . GLY A 1 273 ? -20.017 7.743 18.232 1.00 97.81 273 GLY A N 1
ATOM 2107 C CA . GLY A 1 273 ? -20.112 7.506 19.673 1.00 97.81 273 GLY A CA 1
ATOM 2108 C C . GLY A 1 273 ? -21.280 8.237 20.343 1.00 97.81 273 GLY A C 1
ATOM 2109 O O . GLY A 1 273 ? -21.844 7.715 21.304 1.00 97.81 273 GLY A O 1
ATOM 2110 N N . GLN A 1 274 ? -21.744 9.363 19.784 1.00 97.12 274 GLN A N 1
ATOM 2111 C CA . GLN A 1 274 ? -22.975 10.033 20.230 1.00 97.12 274 GLN A CA 1
ATOM 2112 C C . GLN A 1 274 ? -24.209 9.113 20.212 1.00 97.12 274 GLN A C 1
ATOM 2114 O O . GLN A 1 274 ? -25.116 9.284 21.028 1.00 97.12 274 GLN A O 1
ATOM 2119 N N . ALA A 1 275 ? -24.254 8.089 19.350 1.00 96.19 275 ALA A N 1
ATOM 2120 C CA . ALA A 1 275 ? -25.356 7.123 19.339 1.00 96.19 275 ALA A CA 1
ATOM 2121 C C . ALA A 1 275 ? -25.511 6.369 20.673 1.00 96.19 275 ALA A C 1
ATOM 2123 O O . ALA A 1 275 ? -26.599 5.886 20.989 1.00 96.19 275 ALA A O 1
ATOM 2124 N N . TYR A 1 276 ? -24.450 6.307 21.478 1.00 96.81 276 TYR A N 1
ATOM 2125 C CA . TYR A 1 276 ? -24.412 5.619 22.766 1.00 96.81 276 TYR A CA 1
ATOM 2126 C C . TYR A 1 276 ? -24.619 6.546 23.969 1.00 96.81 276 TYR A C 1
ATOM 2128 O O . TYR A 1 276 ? -24.679 6.066 25.098 1.00 96.81 276 TYR A O 1
ATOM 2136 N N . MET A 1 277 ? -24.782 7.852 23.748 1.00 95.62 277 MET A N 1
ATOM 2137 C CA . MET A 1 277 ? -25.088 8.808 24.812 1.00 95.62 277 MET A CA 1
ATOM 2138 C C . MET A 1 277 ? -26.556 8.749 25.232 1.00 95.62 277 MET A C 1
ATOM 2140 O O . MET A 1 277 ? -27.444 8.394 24.440 1.00 95.62 277 MET A O 1
ATOM 2144 N N . SER A 1 278 ? -26.808 9.159 26.476 1.00 93.19 278 SER A N 1
ATOM 2145 C CA . SER A 1 278 ? -28.153 9.243 27.045 1.00 93.19 278 SER A CA 1
ATOM 2146 C C . SER A 1 278 ? -28.982 10.322 26.349 1.00 93.19 278 SER A C 1
ATOM 2148 O O . SER A 1 278 ? -30.133 10.076 25.990 1.00 93.19 278 SER A O 1
ATOM 2150 N N . SER A 1 279 ? -28.385 11.494 26.112 1.00 90.62 279 SER A N 1
ATOM 2151 C CA . SER A 1 279 ? -29.005 12.661 25.474 1.00 90.62 279 SER A CA 1
ATOM 2152 C C . SER A 1 279 ? -27.998 13.404 24.574 1.00 90.62 279 SER A C 1
ATOM 2154 O O . SER A 1 279 ? -27.610 14.516 24.904 1.00 90.62 279 SER A O 1
ATOM 2156 N N . PRO A 1 280 ? -27.590 12.850 23.414 1.00 81.19 280 PRO A N 1
ATOM 2157 C CA . PRO A 1 280 ? -26.455 13.351 22.616 1.00 81.19 280 PRO A CA 1
ATOM 2158 C C . PRO A 1 280 ? -26.554 14.783 22.056 1.00 81.19 280 PRO A C 1
ATOM 2160 O O . PRO A 1 280 ? -25.678 15.183 21.303 1.00 81.19 280 PRO A O 1
ATOM 2163 N N . GLY A 1 281 ? -27.643 15.527 22.281 1.00 77.38 281 GLY A N 1
ATOM 2164 C CA . GLY A 1 281 ? -27.886 16.840 21.655 1.00 77.38 281 GLY A CA 1
ATOM 2165 C C . GLY A 1 281 ? -28.112 16.802 20.129 1.00 77.38 281 GLY A C 1
ATOM 2166 O O . GLY A 1 281 ? -28.765 17.682 19.570 1.00 77.38 281 GLY A O 1
ATOM 2167 N N . PHE A 1 282 ? -27.666 15.741 19.451 1.00 87.00 282 PHE A N 1
ATOM 2168 C CA . PHE A 1 282 ? -27.742 15.517 18.012 1.00 87.00 282 PHE A CA 1
ATOM 2169 C C . PHE A 1 282 ? -28.855 14.518 17.651 1.00 87.00 282 PHE A C 1
ATOM 2171 O O . PHE A 1 282 ? -28.779 13.321 17.939 1.00 87.00 282 PHE A O 1
ATOM 2178 N N . LEU A 1 283 ? -29.916 15.013 17.000 1.00 85.19 283 LEU A N 1
ATOM 2179 C CA . LEU A 1 283 ? -31.132 14.236 16.709 1.00 85.19 283 LEU A CA 1
ATOM 2180 C C . LEU A 1 283 ? -30.891 12.917 15.947 1.00 85.19 283 LEU A C 1
ATOM 2182 O O . LEU A 1 283 ? -31.489 11.915 16.342 1.00 85.19 283 LEU A O 1
ATOM 2186 N N . PRO A 1 284 ? -30.049 12.857 14.895 1.00 89.75 284 PRO A N 1
ATOM 2187 C CA . PRO A 1 284 ? -29.795 11.598 14.202 1.00 89.75 284 PRO A CA 1
ATOM 2188 C C . PRO A 1 284 ? -29.145 10.535 15.093 1.00 89.75 284 PRO A C 1
ATOM 2190 O O . PRO A 1 284 ? -29.572 9.383 15.065 1.00 89.75 284 PRO A O 1
ATOM 2193 N N . ALA A 1 285 ? -28.191 10.917 15.950 1.00 89.00 285 ALA A N 1
ATOM 2194 C CA . ALA A 1 285 ? -27.604 10.002 16.931 1.00 89.00 285 ALA A CA 1
ATOM 2195 C C . ALA A 1 285 ? -28.621 9.549 17.987 1.00 89.00 285 ALA A C 1
ATOM 2197 O O . ALA A 1 285 ? -28.664 8.371 18.344 1.00 89.00 285 ALA A O 1
ATOM 2198 N N . ALA A 1 286 ? -29.491 10.453 18.451 1.00 88.69 286 ALA A N 1
ATOM 2199 C CA . ALA A 1 286 ? -30.547 10.113 19.404 1.00 88.69 286 ALA A CA 1
ATOM 2200 C C . ALA A 1 286 ? -31.529 9.058 18.857 1.00 88.69 286 ALA A C 1
ATOM 2202 O O . ALA A 1 286 ? -32.062 8.270 19.636 1.00 88.69 286 ALA A O 1
ATOM 2203 N N . GLY A 1 287 ? -31.760 9.037 17.539 1.00 89.56 287 GLY A N 1
ATOM 2204 C CA . GLY A 1 287 ? -32.697 8.131 16.872 1.00 89.56 287 GLY A CA 1
ATOM 2205 C C . GLY A 1 287 ? -32.110 6.812 16.359 1.00 89.56 287 GLY A C 1
ATOM 2206 O O . GLY A 1 287 ? -32.875 6.007 15.831 1.00 89.56 287 GLY A O 1
ATOM 2207 N N . LEU A 1 288 ? -30.795 6.584 16.474 1.00 95.12 288 LEU A N 1
ATOM 2208 C CA . LEU A 1 288 ? -30.147 5.415 15.864 1.00 95.12 288 LEU A CA 1
ATOM 2209 C C . LEU A 1 288 ? -30.465 4.098 16.591 1.00 95.12 288 LEU A C 1
ATOM 2211 O O . LEU A 1 288 ? -30.740 3.088 15.948 1.00 95.12 288 LEU A O 1
ATOM 2215 N N . LEU A 1 289 ? -30.420 4.121 17.924 1.00 95.94 289 LEU A N 1
ATOM 2216 C CA . LEU A 1 289 ? -30.700 2.980 18.799 1.00 95.94 289 LEU A CA 1
ATOM 2217 C C . LEU A 1 289 ? -31.751 3.368 19.837 1.00 95.94 289 LEU A C 1
ATOM 2219 O O . LEU A 1 289 ? -31.720 4.476 20.382 1.00 95.94 289 LEU A O 1
ATOM 2223 N N . SER A 1 290 ? -32.651 2.440 20.152 1.00 95.69 290 SER A N 1
ATOM 2224 C CA . SER A 1 290 ? -33.595 2.600 21.253 1.00 95.69 290 SER A CA 1
ATOM 2225 C C . SER A 1 290 ? -32.860 2.676 22.604 1.00 95.69 290 SER A C 1
ATOM 2227 O O . SER A 1 290 ? -31.753 2.144 22.737 1.00 95.69 290 SER A O 1
ATOM 2229 N N . PRO A 1 291 ? -33.453 3.296 23.645 1.00 94.69 291 PRO A N 1
ATOM 2230 C CA . PRO A 1 291 ? -32.871 3.285 24.988 1.00 94.69 291 PRO A CA 1
ATOM 2231 C C . PRO A 1 291 ? -32.562 1.871 25.503 1.00 94.69 291 PRO A C 1
ATOM 2233 O O . PRO A 1 291 ? -31.514 1.659 26.110 1.00 94.69 291 PRO A O 1
ATOM 2236 N N . ASP A 1 292 ? -33.426 0.896 25.200 1.00 95.44 292 ASP A N 1
ATOM 2237 C CA . ASP A 1 292 ? -33.232 -0.501 25.596 1.00 95.44 292 ASP A CA 1
ATOM 2238 C C . ASP A 1 292 ? -32.042 -1.132 24.856 1.00 95.44 292 ASP A C 1
ATOM 2240 O O . ASP A 1 292 ? -31.217 -1.803 25.480 1.00 95.44 292 ASP A O 1
ATOM 2244 N N . ALA A 1 293 ? -31.887 -0.879 23.550 1.00 95.94 293 ALA A N 1
ATOM 2245 C CA . ALA A 1 293 ? -30.719 -1.340 22.800 1.00 95.94 293 ALA A CA 1
ATOM 2246 C C . ALA A 1 293 ? -29.418 -0.737 23.323 1.00 95.94 293 ALA A C 1
ATOM 2248 O O . ALA A 1 293 ? -28.463 -1.480 23.554 1.00 95.94 293 ALA A O 1
ATOM 2249 N N . LYS A 1 294 ? -29.384 0.576 23.582 1.00 94.94 294 LYS A N 1
ATOM 2250 C CA . LYS A 1 294 ? -28.218 1.231 24.196 1.00 94.94 294 LYS A CA 1
ATOM 2251 C C . LYS A 1 294 ? -27.871 0.566 25.526 1.00 94.94 294 LYS A C 1
ATOM 2253 O O . LYS A 1 294 ? -26.732 0.132 25.710 1.00 94.94 294 LYS A O 1
ATOM 2258 N N . ALA A 1 295 ? -28.861 0.414 26.409 1.00 95.50 295 ALA A N 1
ATOM 2259 C CA . ALA A 1 295 ? -28.693 -0.198 27.724 1.00 95.50 295 ALA A CA 1
ATOM 2260 C C . ALA A 1 295 ? -28.179 -1.643 27.642 1.00 95.50 295 ALA A C 1
ATOM 2262 O O . ALA A 1 295 ? -27.382 -2.049 28.488 1.00 95.50 295 ALA A O 1
ATOM 2263 N N . MET A 1 296 ? -28.583 -2.415 26.627 1.00 96.44 296 MET A N 1
ATOM 2264 C CA . MET A 1 296 ? -28.057 -3.762 26.394 1.00 96.44 296 MET A CA 1
ATOM 2265 C C . MET A 1 296 ? -26.564 -3.762 26.048 1.00 96.44 296 MET A C 1
ATOM 2267 O O . MET A 1 296 ? -25.842 -4.627 26.537 1.00 96.44 296 MET A O 1
ATOM 2271 N N . THR A 1 297 ? -26.084 -2.807 25.243 1.00 96.81 297 THR A N 1
ATOM 2272 C CA . THR A 1 297 ? -24.667 -2.787 24.828 1.00 96.81 297 THR A CA 1
ATOM 2273 C C . THR A 1 297 ? -23.692 -2.501 25.965 1.00 96.81 297 THR A C 1
ATOM 2275 O O . THR A 1 297 ? -22.574 -3.010 25.947 1.00 96.81 297 THR A O 1
ATOM 2278 N N . MET A 1 298 ? -24.131 -1.741 26.970 1.00 95.31 298 MET A N 1
ATOM 2279 C CA . MET A 1 298 ? -23.321 -1.315 28.116 1.00 95.31 298 MET A CA 1
ATOM 2280 C C . MET A 1 298 ? -23.421 -2.252 29.333 1.00 95.31 298 MET A C 1
ATOM 2282 O O . MET A 1 298 ? -22.928 -1.923 30.412 1.00 95.31 298 MET A O 1
ATOM 2286 N N . GLN A 1 299 ? -24.080 -3.410 29.203 1.00 95.81 299 GLN A N 1
ATOM 2287 C CA . GLN A 1 299 ? -24.110 -4.402 30.281 1.00 95.81 299 GLN A CA 1
ATOM 2288 C C . GLN A 1 299 ? -22.733 -5.042 30.476 1.00 95.81 299 GLN A C 1
ATOM 2290 O O . GLN A 1 299 ? -21.985 -5.233 29.521 1.00 95.81 299 GLN A O 1
ATOM 2295 N N . LYS A 1 300 ? -22.430 -5.441 31.717 1.00 94.81 300 LYS A N 1
ATOM 2296 C CA . LYS A 1 300 ? -21.197 -6.159 32.089 1.00 94.81 300 LYS A CA 1
ATOM 2297 C C . LYS A 1 300 ? -21.247 -7.615 31.611 1.00 94.81 300 LYS A C 1
ATOM 2299 O O . LYS A 1 300 ? -21.340 -8.540 32.418 1.00 94.81 300 LYS A O 1
ATOM 2304 N N . GLU A 1 301 ? -21.249 -7.817 30.297 1.00 95.75 301 GLU A N 1
ATOM 2305 C CA . GLU A 1 301 ? -21.401 -9.123 29.646 1.00 95.75 301 GLU A CA 1
ATOM 2306 C C . GLU A 1 301 ? -20.289 -10.105 30.049 1.00 95.75 301 GLU A C 1
ATOM 2308 O O . GLU A 1 301 ? -20.561 -11.294 30.213 1.00 95.75 301 GLU A O 1
ATOM 2313 N N . TYR A 1 302 ? -19.085 -9.604 30.345 1.00 91.69 302 TYR A N 1
ATOM 2314 C CA . TYR A 1 302 ? -17.977 -10.401 30.886 1.00 91.69 302 TYR A CA 1
ATOM 2315 C C . TYR A 1 302 ? -18.305 -11.147 32.196 1.00 91.69 302 TYR A C 1
ATOM 2317 O O . TYR A 1 302 ? -17.657 -12.144 32.498 1.00 91.69 302 TYR A O 1
ATOM 2325 N N . LYS A 1 303 ? -19.321 -10.717 32.965 1.00 93.12 303 LYS A N 1
ATOM 2326 C CA . LYS A 1 303 ? -19.760 -11.389 34.206 1.00 93.12 303 LYS A CA 1
ATOM 2327 C C . LYS A 1 303 ? -20.702 -12.575 33.976 1.00 93.12 303 LYS A C 1
ATOM 2329 O O . LYS A 1 303 ? -21.138 -13.195 34.944 1.00 93.12 303 LYS A O 1
ATOM 2334 N N . ARG A 1 304 ? -21.079 -12.869 32.725 1.00 93.62 304 ARG A N 1
ATOM 2335 C CA . ARG A 1 304 ? -21.919 -14.036 32.399 1.00 93.62 304 ARG A CA 1
ATOM 2336 C C . ARG A 1 304 ? -21.149 -15.358 32.455 1.00 93.62 304 ARG A C 1
ATOM 2338 O O . ARG A 1 304 ? -21.769 -16.385 32.716 1.00 93.62 304 ARG A O 1
ATOM 2345 N N . GLY A 1 305 ? -19.843 -15.313 32.201 1.00 92.62 305 GLY A N 1
ATOM 2346 C CA . GLY A 1 305 ? -18.916 -16.432 32.355 1.00 92.62 305 GLY A CA 1
ATOM 2347 C C . GLY A 1 305 ? -17.978 -16.232 33.545 1.00 92.62 305 GLY A C 1
ATOM 2348 O O . GLY A 1 305 ? -18.198 -15.343 34.371 1.00 92.62 305 GLY A O 1
ATOM 2349 N N . PHE A 1 306 ? -16.928 -17.048 33.628 1.00 93.12 306 PHE A N 1
ATOM 2350 C CA . PHE A 1 306 ? -15.859 -16.840 34.610 1.00 93.12 306 PHE A CA 1
ATOM 2351 C C . PHE A 1 306 ? -14.757 -15.910 34.075 1.00 93.12 306 PHE A C 1
ATOM 2353 O O . PHE A 1 306 ? -14.630 -15.697 32.867 1.00 93.12 306 PHE A O 1
ATOM 2360 N N . GLY A 1 307 ? -13.955 -15.348 34.978 1.00 91.25 307 GLY A N 1
ATOM 2361 C CA . GLY A 1 307 ? -12.901 -14.397 34.648 1.00 91.25 307 GLY A CA 1
ATOM 2362 C C . GLY A 1 307 ? -12.547 -13.480 35.823 1.00 91.25 307 GLY A C 1
ATOM 2363 O O . GLY A 1 307 ? -13.214 -13.496 36.860 1.00 91.25 307 GLY A O 1
ATOM 2364 N N . PRO A 1 308 ? -11.504 -12.648 35.672 1.00 86.94 308 PRO A N 1
ATOM 2365 C CA . PRO A 1 308 ? -11.100 -11.701 36.710 1.00 86.94 308 PRO A CA 1
ATOM 2366 C C . PRO A 1 308 ? -12.196 -10.667 37.010 1.00 86.94 308 PRO A C 1
ATOM 2368 O O . PRO A 1 308 ? -12.997 -10.315 36.144 1.00 86.94 308 PRO A O 1
ATOM 2371 N N . ASP A 1 309 ? -12.189 -10.117 38.228 1.00 77.56 309 ASP A N 1
ATOM 2372 C CA . ASP A 1 309 ? -12.973 -8.918 38.538 1.00 77.56 309 ASP A CA 1
ATOM 2373 C C . ASP A 1 309 ? -12.331 -7.692 37.871 1.00 77.56 309 ASP A C 1
ATOM 2375 O O . ASP A 1 309 ? -11.158 -7.391 38.100 1.00 77.56 309 ASP A O 1
ATOM 2379 N N . GLN A 1 310 ? -13.102 -7.005 37.028 1.00 73.62 310 GLN A N 1
ATOM 2380 C CA . GLN A 1 310 ? -12.617 -5.968 36.111 1.00 73.62 310 GLN A CA 1
ATOM 2381 C C . GLN A 1 310 ? -12.922 -4.535 36.563 1.00 73.62 310 GLN A C 1
ATOM 2383 O O . GLN A 1 310 ? -12.694 -3.598 35.806 1.00 73.62 310 GLN A O 1
ATOM 2388 N N . MET A 1 311 ? -13.383 -4.332 37.806 1.00 63.28 311 MET A N 1
ATOM 2389 C CA . MET A 1 311 ? -13.706 -2.992 38.338 1.00 63.28 311 MET A CA 1
ATOM 2390 C C . MET A 1 311 ? -12.553 -1.969 38.235 1.00 63.28 311 MET A C 1
ATOM 2392 O O . MET A 1 311 ? -12.796 -0.763 38.214 1.00 63.28 311 MET A O 1
ATOM 2396 N N . GLU A 1 312 ? -11.302 -2.431 38.161 1.00 70.19 312 GLU A N 1
ATOM 2397 C CA . GLU A 1 312 ? -10.108 -1.603 37.952 1.00 70.19 312 GLU A CA 1
ATOM 2398 C C . GLU A 1 312 ? -9.249 -2.172 36.805 1.00 70.19 312 GLU A C 1
ATOM 2400 O O . GLU A 1 312 ? -8.078 -2.520 36.991 1.00 70.19 312 GLU A O 1
ATOM 2405 N N . GLY A 1 313 ? -9.854 -2.343 35.627 1.00 76.25 313 GLY A N 1
ATOM 2406 C CA . GLY A 1 313 ? -9.201 -2.892 34.439 1.00 76.25 313 GLY A CA 1
ATOM 2407 C C . GLY A 1 313 ? -9.529 -2.135 33.150 1.00 76.25 313 GLY A C 1
ATOM 2408 O O . GLY A 1 313 ? -10.517 -1.409 33.060 1.00 76.25 313 GLY A O 1
ATOM 2409 N N . LEU A 1 314 ? -8.686 -2.324 32.130 1.00 83.38 314 LEU A N 1
ATOM 2410 C CA . LEU A 1 314 ? -8.919 -1.809 30.776 1.00 83.38 314 LEU A CA 1
ATOM 2411 C C . LEU A 1 314 ? -9.956 -2.620 29.992 1.00 83.38 314 LEU A C 1
ATOM 2413 O O . LEU A 1 314 ? -10.435 -2.143 28.970 1.00 83.38 314 LEU A O 1
ATOM 2417 N N . PHE A 1 315 ? -10.278 -3.832 30.445 1.00 88.00 315 PHE A N 1
ATOM 2418 C CA . PHE A 1 315 ? -11.087 -4.789 29.697 1.00 88.00 315 PHE A CA 1
ATOM 2419 C C . PHE A 1 315 ? -12.230 -5.290 30.569 1.00 88.00 315 PHE A C 1
ATOM 2421 O O . PHE A 1 315 ? -12.000 -5.873 31.611 1.00 88.00 315 PHE A O 1
ATOM 2428 N N . GLY A 1 316 ? -13.462 -5.088 30.137 1.00 92.19 316 GLY A N 1
ATOM 2429 C CA . GLY A 1 316 ? -14.687 -5.449 30.837 1.00 92.19 316 GLY A CA 1
ATOM 2430 C C . GLY A 1 316 ? -15.809 -5.527 29.815 1.00 92.19 316 GLY A C 1
ATOM 2431 O O . GLY A 1 316 ? -16.644 -4.631 29.743 1.00 92.19 316 GLY A O 1
ATOM 2432 N N . TYR A 1 317 ? -15.779 -6.565 28.975 1.00 95.12 317 TYR A N 1
ATOM 2433 C CA . TYR A 1 317 ? -16.552 -6.605 27.734 1.00 95.12 317 TYR A CA 1
ATOM 2434 C C . TYR A 1 317 ? -18.052 -6.334 27.915 1.00 95.12 317 TYR A C 1
ATOM 2436 O O . TYR A 1 317 ? -18.710 -6.929 28.778 1.00 95.12 317 TYR A O 1
ATOM 2444 N N . GLY A 1 318 ? -18.574 -5.475 27.038 1.00 97.00 318 GLY A N 1
ATOM 2445 C CA . GLY A 1 318 ? -20.002 -5.315 26.757 1.00 97.00 318 GLY A CA 1
ATOM 2446 C C . GLY A 1 318 ? -20.388 -6.025 25.459 1.00 97.00 318 GLY A C 1
ATOM 2447 O O . GLY A 1 318 ? -19.779 -7.028 25.089 1.00 97.00 318 GLY A O 1
ATOM 2448 N N . LEU A 1 319 ? -21.378 -5.497 24.734 1.00 98.25 319 LEU A N 1
ATOM 2449 C CA . LEU A 1 319 ? -21.624 -5.906 23.345 1.00 98.25 319 LEU A CA 1
ATOM 2450 C C . LEU A 1 319 ? -20.820 -4.994 22.411 1.00 98.25 319 LEU A C 1
ATOM 2452 O O . LEU A 1 319 ? -21.196 -3.843 22.198 1.00 98.25 319 LEU A O 1
ATOM 2456 N N . GLY A 1 320 ? -19.702 -5.495 21.890 1.00 97.56 320 GLY A N 1
ATOM 2457 C CA . GLY A 1 320 ? -18.771 -4.759 21.028 1.00 97.56 320 GLY A CA 1
ATOM 2458 C C . GLY A 1 320 ? -17.671 -4.008 21.783 1.00 97.56 320 GLY A C 1
ATOM 2459 O O . GLY A 1 320 ? -16.545 -3.951 21.296 1.00 97.56 320 GLY A O 1
ATOM 2460 N N . TRP A 1 321 ? -17.975 -3.475 22.970 1.00 97.81 321 TRP A N 1
ATOM 2461 C CA . TRP A 1 321 ? -17.057 -2.681 23.794 1.00 97.81 321 TRP A CA 1
ATOM 2462 C C . TRP A 1 321 ? -15.956 -3.516 24.450 1.00 97.81 321 TRP A C 1
ATOM 2464 O O . TRP A 1 321 ? -16.245 -4.580 24.998 1.00 97.81 321 TRP A O 1
ATOM 2474 N N . ASP A 1 322 ? -14.725 -2.989 24.482 1.00 95.56 322 ASP A N 1
ATOM 2475 C CA . ASP A 1 322 ? -13.616 -3.605 25.226 1.00 95.56 322 ASP A CA 1
ATOM 2476 C C . ASP A 1 322 ? -13.841 -3.477 26.729 1.00 95.56 322 ASP A C 1
ATOM 2478 O O . ASP A 1 322 ? -13.527 -4.402 27.474 1.00 95.56 322 ASP A O 1
ATOM 2482 N N . SER A 1 323 ? -14.418 -2.357 27.172 1.00 95.00 323 SER A N 1
ATOM 2483 C CA . SER A 1 323 ? -14.822 -2.138 28.558 1.00 95.00 323 SER A CA 1
ATOM 2484 C C . SER A 1 323 ? -16.073 -1.275 28.671 1.00 95.00 323 SER A C 1
ATOM 2486 O O . SER A 1 323 ? -16.267 -0.364 27.865 1.00 95.00 323 SER A O 1
ATOM 2488 N N . VAL A 1 324 ? -16.900 -1.563 29.679 1.00 95.38 324 VAL A N 1
ATOM 2489 C CA . VAL A 1 324 ? -18.087 -0.775 30.058 1.00 95.38 324 VAL A CA 1
ATOM 2490 C C . VAL A 1 324 ? -17.964 -0.135 31.450 1.00 95.38 324 VAL A C 1
ATOM 2492 O O . VAL A 1 324 ? -18.931 0.425 31.964 1.00 95.38 324 VAL A O 1
ATOM 2495 N N . ASP A 1 325 ? -16.804 -0.264 32.097 1.00 90.00 325 ASP A N 1
ATOM 2496 C CA . ASP A 1 325 ? -16.515 0.235 33.445 1.00 90.00 325 ASP A CA 1
ATOM 2497 C C . ASP A 1 325 ? -15.006 0.435 33.683 1.00 90.00 325 ASP A C 1
ATOM 2499 O O . ASP A 1 325 ? -14.470 0.068 34.727 1.00 90.00 325 ASP A O 1
ATOM 2503 N N . ALA A 1 326 ? -14.306 1.015 32.705 1.00 91.06 326 ALA A N 1
ATOM 2504 C CA . ALA A 1 326 ? -12.853 1.142 32.740 1.00 91.06 326 ALA A CA 1
ATOM 2505 C C . ALA A 1 326 ? -12.326 2.174 33.752 1.00 91.06 326 ALA A C 1
ATOM 2507 O O . ALA A 1 326 ? -12.921 3.228 34.006 1.00 91.06 326 ALA A O 1
ATOM 2508 N N . PHE A 1 327 ? -11.118 1.901 34.250 1.00 90.75 327 PHE A N 1
ATOM 2509 C CA . PHE A 1 327 ? -10.264 2.894 34.904 1.00 90.75 327 PHE A CA 1
ATOM 2510 C C . PHE A 1 327 ? -9.957 4.065 33.940 1.00 90.75 327 PHE A C 1
ATOM 2512 O O . PHE A 1 327 ? -9.805 3.816 32.742 1.00 90.75 327 PHE A O 1
ATOM 2519 N N . PRO A 1 328 ? -9.815 5.322 34.412 1.00 93.31 328 PRO A N 1
ATOM 2520 C CA . PRO A 1 328 ? -9.979 5.793 35.793 1.00 93.31 328 PRO A CA 1
ATOM 2521 C C . PRO A 1 328 ? -11.430 6.115 36.177 1.00 93.31 328 PRO A C 1
ATOM 2523 O O . PRO A 1 328 ? -11.709 6.329 37.352 1.00 93.31 328 PRO A O 1
ATOM 2526 N N . TYR A 1 329 ? -12.365 6.134 35.225 1.00 94.00 329 TYR A N 1
ATOM 2527 C CA . TYR A 1 329 ? -13.751 6.568 35.446 1.00 94.00 329 TYR A CA 1
ATOM 2528 C C . TYR A 1 329 ? -14.483 5.749 36.513 1.00 94.00 329 TYR A C 1
ATOM 2530 O O . TYR A 1 329 ? -15.269 6.299 37.287 1.00 94.00 329 TYR A O 1
ATOM 2538 N N . SER A 1 330 ? -14.163 4.456 36.630 1.00 91.00 330 SER A N 1
ATOM 2539 C CA . SER A 1 330 ? -14.713 3.596 37.680 1.00 91.00 330 SER A CA 1
ATOM 2540 C C . SER A 1 330 ? -14.423 4.098 39.103 1.00 91.00 330 SER A C 1
ATOM 2542 O O . SER A 1 330 ? -15.237 3.866 39.996 1.00 91.00 330 SER A O 1
ATOM 2544 N N . GLN A 1 331 ? -13.341 4.857 39.324 1.00 91.19 331 GLN A N 1
ATOM 2545 C CA . GLN A 1 331 ? -13.027 5.472 40.624 1.00 91.19 331 GLN A CA 1
ATOM 2546 C C . GLN A 1 331 ? -13.993 6.603 41.002 1.00 91.19 331 GLN A C 1
ATOM 2548 O O . GLN A 1 331 ? -14.176 6.888 42.184 1.00 91.19 331 GLN A O 1
ATOM 2553 N N . TYR A 1 332 ? -14.638 7.208 40.006 1.00 93.38 332 TYR A N 1
ATOM 2554 C CA . TYR A 1 332 ? -15.650 8.252 40.166 1.00 93.38 332 TYR A CA 1
ATOM 2555 C C . TYR A 1 332 ? -17.074 7.681 40.142 1.00 93.38 332 TYR A C 1
ATOM 2557 O O . TYR A 1 332 ? -18.038 8.432 40.233 1.00 93.38 332 TYR A O 1
ATOM 2565 N N . ASN A 1 333 ? -17.225 6.352 40.042 1.00 92.25 333 ASN A N 1
ATOM 2566 C CA . ASN A 1 333 ? -18.493 5.670 39.755 1.00 92.25 333 ASN A CA 1
ATOM 2567 C C . ASN A 1 333 ? -19.136 6.107 38.425 1.00 92.25 333 ASN A C 1
ATOM 2569 O O . ASN A 1 333 ? -20.352 6.027 38.280 1.00 92.25 333 ASN A O 1
ATOM 2573 N N . ILE A 1 334 ? -18.323 6.536 37.457 1.00 94.94 334 ILE A N 1
ATOM 2574 C CA . ILE A 1 334 ? -18.777 6.936 36.124 1.00 94.94 334 ILE A CA 1
ATOM 2575 C C . ILE A 1 334 ? -18.702 5.728 35.189 1.00 94.94 334 ILE A C 1
ATOM 2577 O O . ILE A 1 334 ? -17.651 5.087 35.069 1.00 94.94 334 ILE A O 1
ATOM 2581 N N . GLN A 1 335 ? -19.806 5.420 34.502 1.00 94.25 335 GLN A N 1
ATOM 2582 C CA . GLN A 1 335 ? -19.805 4.394 33.465 1.00 94.25 335 GLN A CA 1
ATOM 2583 C C . GLN A 1 335 ? -19.103 4.912 32.202 1.00 94.25 335 GLN A C 1
ATOM 2585 O O . GLN A 1 335 ? -19.481 5.946 31.652 1.00 94.25 335 GLN A O 1
ATOM 2590 N N . SER A 1 336 ? -18.096 4.178 31.725 1.00 95.75 336 SER A N 1
ATOM 2591 C CA . SER A 1 336 ? -17.354 4.503 30.503 1.00 95.75 336 SER A CA 1
ATOM 2592 C C . SER A 1 336 ? -17.418 3.350 29.516 1.00 95.75 336 SER A C 1
ATOM 2594 O O . SER A 1 336 ? -17.280 2.195 29.903 1.00 95.75 336 SER A O 1
ATOM 2596 N N . LEU A 1 337 ? -17.615 3.661 28.239 1.00 97.56 337 LEU A N 1
ATOM 2597 C CA . LEU A 1 337 ? -17.597 2.689 27.153 1.00 97.56 337 LEU A CA 1
ATOM 2598 C C . LEU A 1 337 ? -16.331 2.919 26.335 1.00 97.56 337 LEU A C 1
ATOM 2600 O O . LEU A 1 337 ? -16.177 3.981 25.735 1.00 97.56 337 LEU A O 1
ATOM 2604 N N . ILE A 1 338 ? -15.414 1.953 26.337 1.00 97.38 338 ILE A N 1
ATOM 2605 C CA . ILE A 1 338 ? -14.111 2.081 25.675 1.00 97.38 338 ILE A CA 1
ATOM 2606 C C . ILE A 1 338 ? -13.985 1.059 24.556 1.00 97.38 338 ILE A C 1
ATOM 2608 O O . ILE A 1 338 ? -14.287 -0.127 24.734 1.00 97.38 338 ILE A O 1
ATOM 2612 N N . LYS A 1 339 ? -13.491 1.520 23.406 1.00 98.19 339 LYS A N 1
ATOM 2613 C CA . LYS A 1 339 ? -13.024 0.658 22.328 1.00 98.19 339 LYS A CA 1
ATOM 2614 C C . LYS A 1 339 ? -11.670 1.128 21.807 1.00 98.19 339 LYS A C 1
ATOM 2616 O O . LYS A 1 339 ? -11.562 2.215 21.243 1.00 98.19 339 LYS A O 1
ATOM 2621 N N . GLY A 1 340 ? -10.663 0.276 21.959 1.00 97.62 340 GLY A N 1
ATOM 2622 C CA . GLY A 1 340 ? -9.372 0.405 21.298 1.00 97.62 340 GLY A CA 1
ATOM 2623 C C . GLY A 1 340 ? -9.382 -0.266 19.925 1.00 97.62 340 GLY A C 1
ATOM 2624 O O . GLY A 1 340 ? -10.164 -1.191 19.647 1.00 97.62 340 GLY A O 1
ATOM 2625 N N . GLY A 1 341 ? -8.496 0.196 19.052 1.00 97.62 341 GLY A N 1
ATOM 2626 C CA . GLY A 1 341 ? -8.318 -0.357 17.726 1.00 97.62 341 GLY A CA 1
ATOM 2627 C C . GLY A 1 341 ? -6.873 -0.341 17.281 1.00 97.62 341 GLY A C 1
ATOM 2628 O O . GLY A 1 341 ? -6.276 0.718 17.179 1.00 97.62 341 GLY A O 1
ATOM 2629 N N . ASP A 1 342 ? -6.345 -1.515 16.951 1.00 96.50 342 ASP A N 1
ATOM 2630 C CA . ASP A 1 342 ? -5.016 -1.661 16.369 1.00 96.50 342 ASP A CA 1
ATOM 2631 C C . ASP A 1 342 ? -5.104 -2.499 15.089 1.00 96.50 342 ASP A C 1
ATOM 2633 O O . ASP A 1 342 ? -5.808 -3.514 15.030 1.00 96.50 342 ASP A O 1
ATOM 2637 N N . THR A 1 343 ? -4.393 -2.037 14.067 1.00 94.19 343 THR A N 1
ATOM 2638 C CA . THR A 1 343 ? -3.954 -2.820 12.906 1.00 94.19 343 THR A CA 1
ATOM 2639 C C . THR A 1 343 ? -2.432 -2.961 12.986 1.00 94.19 343 THR A C 1
ATOM 2641 O O . THR A 1 343 ? -1.829 -2.661 14.015 1.00 94.19 343 THR A O 1
ATOM 2644 N N . GLN A 1 344 ? -1.782 -3.400 11.909 1.00 91.56 344 GLN A N 1
ATOM 2645 C CA . GLN A 1 344 ? -0.322 -3.434 11.890 1.00 91.56 344 GLN A CA 1
ATOM 2646 C C . GLN A 1 344 ? 0.327 -2.045 11.890 1.00 91.56 344 GLN A C 1
ATOM 2648 O O . GLN A 1 344 ? 1.473 -1.946 12.322 1.00 91.56 344 GLN A O 1
ATOM 2653 N N . LEU A 1 345 ? -0.367 -1.018 11.380 1.00 94.38 345 LEU A N 1
ATOM 2654 C CA . LEU A 1 345 ? 0.224 0.291 11.071 1.00 94.38 345 LEU A CA 1
ATOM 2655 C C . LEU A 1 345 ? -0.596 1.492 11.577 1.00 94.38 345 LEU A C 1
ATOM 2657 O O . LEU A 1 345 ? -0.049 2.583 11.735 1.00 94.38 345 LEU A O 1
ATOM 2661 N N . TYR A 1 346 ? -1.891 1.303 11.837 1.00 97.44 346 TYR A N 1
ATOM 2662 C CA . TYR A 1 346 ? -2.773 2.311 12.425 1.00 97.44 346 TYR A CA 1
ATOM 2663 C C . TYR A 1 346 ? -3.336 1.885 13.768 1.00 97.44 346 TYR A C 1
ATOM 2665 O O . TYR A 1 346 ? -3.620 0.703 13.997 1.00 97.44 346 TYR A O 1
ATOM 2673 N N . HIS A 1 347 ? -3.588 2.892 14.597 1.00 98.06 347 HIS A N 1
ATOM 2674 C CA . HIS A 1 347 ? -4.048 2.735 15.962 1.00 98.06 347 HIS A CA 1
ATOM 2675 C C . HIS A 1 347 ? -5.109 3.782 16.301 1.00 98.06 347 HIS A C 1
ATOM 2677 O O . HIS A 1 347 ? -5.117 4.878 15.745 1.00 98.06 347 HIS A O 1
ATOM 2683 N N . GLY A 1 348 ? -5.999 3.474 17.237 1.00 97.94 348 GLY A N 1
ATOM 2684 C CA . GLY A 1 348 ? -7.012 4.417 17.675 1.00 97.94 348 GLY A CA 1
ATOM 2685 C C . GLY A 1 348 ? -7.712 4.018 18.961 1.00 97.94 348 GLY A C 1
ATOM 2686 O O . GLY A 1 348 ? -7.677 2.864 19.382 1.00 97.94 348 GLY A O 1
ATOM 2687 N N . SER A 1 349 ? -8.378 4.987 19.576 1.00 98.31 349 SER A N 1
ATOM 2688 C CA . SER A 1 349 ? -9.209 4.788 20.760 1.00 98.31 349 SER A CA 1
ATOM 2689 C C . SER A 1 349 ? -10.467 5.637 20.664 1.00 98.31 349 SER A C 1
ATOM 2691 O O . SER A 1 349 ? -10.408 6.783 20.227 1.00 98.31 349 SER A O 1
ATOM 2693 N N . MET A 1 350 ? -11.589 5.087 21.119 1.00 98.75 350 MET A N 1
ATOM 2694 C CA . MET A 1 350 ? -12.858 5.788 21.285 1.00 98.75 350 MET A CA 1
ATOM 2695 C C . MET A 1 350 ? -13.387 5.551 22.701 1.00 98.75 350 MET A C 1
ATOM 2697 O O . MET A 1 350 ? -13.433 4.409 23.163 1.00 98.75 350 MET A O 1
ATOM 2701 N N . ILE A 1 351 ? -13.786 6.626 23.380 1.00 98.62 351 ILE A N 1
ATOM 2702 C CA . ILE A 1 351 ? -14.328 6.598 24.743 1.00 98.62 351 ILE A CA 1
ATOM 2703 C C . ILE A 1 351 ? -15.646 7.365 24.756 1.00 98.62 351 ILE A C 1
ATOM 2705 O O . ILE A 1 351 ? -15.687 8.508 24.314 1.00 98.62 351 ILE A O 1
ATOM 2709 N N . VAL A 1 352 ? -16.710 6.759 25.282 1.00 98.44 352 VAL A N 1
ATOM 2710 C CA . VAL A 1 352 ? -18.011 7.408 25.496 1.00 98.44 352 VAL A CA 1
ATOM 2711 C C . VAL A 1 352 ? -18.327 7.411 26.989 1.00 98.44 352 VAL A C 1
ATOM 2713 O O . VAL A 1 352 ? -18.200 6.374 27.641 1.00 98.44 352 VAL A O 1
ATOM 2716 N N . LEU A 1 353 ? -18.777 8.549 27.518 1.00 98.19 353 LEU A N 1
ATOM 2717 C CA . LEU A 1 353 ? -19.361 8.680 28.855 1.00 98.19 353 LEU A CA 1
ATOM 2718 C C . LEU A 1 353 ? -20.871 8.927 28.694 1.00 98.19 353 LEU A C 1
ATOM 2720 O O . LEU A 1 353 ? -21.283 10.070 28.481 1.00 98.19 353 LEU A O 1
ATOM 2724 N N . PRO A 1 354 ? -21.719 7.876 28.729 1.00 96.75 354 PRO A N 1
ATOM 2725 C CA . PRO A 1 354 ? -23.113 7.989 28.304 1.00 96.75 354 PRO A CA 1
ATOM 2726 C C . PRO A 1 354 ? -23.953 8.957 29.134 1.00 96.75 354 PRO A C 1
ATOM 2728 O O . PRO A 1 354 ? -24.838 9.612 28.587 1.00 96.75 354 PRO A O 1
ATOM 2731 N N . GLU A 1 355 ? -23.714 9.014 30.444 1.00 95.94 355 GLU A N 1
ATOM 2732 C CA . GLU A 1 355 ? -24.469 9.841 31.398 1.00 95.94 355 GLU A CA 1
ATOM 2733 C C . GLU A 1 355 ? -24.135 11.332 31.274 1.00 95.94 355 GLU A C 1
ATOM 2735 O O . GLU A 1 355 ? -24.987 12.168 31.555 1.00 95.94 355 GLU A O 1
ATOM 2740 N N . TYR A 1 356 ? -22.935 11.638 30.776 1.00 96.62 356 TYR A N 1
ATOM 2741 C CA . TYR A 1 356 ? -22.397 12.993 30.627 1.00 96.62 356 TYR A CA 1
ATOM 2742 C C . TYR A 1 356 ? -22.430 13.489 29.178 1.00 96.62 356 TYR A C 1
ATOM 2744 O O . TYR A 1 356 ? -21.935 14.562 28.883 1.00 96.62 356 TYR A O 1
ATOM 2752 N N . ASN A 1 357 ? -22.982 12.695 28.251 1.00 96.62 357 ASN A N 1
ATOM 2753 C CA . ASN A 1 357 ? -23.042 13.008 26.819 1.00 96.62 357 ASN A CA 1
ATOM 2754 C C . ASN A 1 357 ? -21.687 13.435 26.219 1.00 96.62 357 ASN A C 1
ATOM 2756 O O . ASN A 1 357 ? -21.629 14.305 25.349 1.00 96.62 357 ASN A O 1
ATOM 2760 N N . MET A 1 358 ? -20.605 12.784 26.655 1.00 98.06 358 MET A N 1
ATOM 2761 C CA . MET A 1 358 ? -19.255 13.043 26.153 1.00 98.06 358 MET A CA 1
ATOM 2762 C C . MET A 1 358 ? -18.734 11.879 25.323 1.00 98.06 358 MET A C 1
ATOM 2764 O O . MET A 1 358 ? -18.939 10.707 25.655 1.00 98.06 358 MET A O 1
ATOM 2768 N N . VAL A 1 359 ? -18.030 12.197 24.243 1.00 98.44 359 VAL A N 1
ATOM 2769 C CA . VAL A 1 359 ? -17.282 11.232 23.439 1.00 98.44 359 VAL A CA 1
ATOM 2770 C C . VAL A 1 359 ? -15.942 11.819 23.047 1.00 98.44 359 VAL A C 1
ATOM 2772 O O . VAL A 1 359 ? -15.853 12.968 22.626 1.00 98.44 359 VAL A O 1
ATOM 2775 N N . PHE A 1 360 ? -14.913 10.995 23.150 1.00 98.81 360 PHE A N 1
ATOM 2776 C CA . PHE A 1 360 ? -13.571 11.278 22.679 1.00 98.81 360 PHE A CA 1
ATOM 2777 C C . PHE A 1 360 ? -13.146 10.224 21.660 1.00 98.81 360 PHE A C 1
ATOM 2779 O O . PHE A 1 360 ? -13.435 9.035 21.834 1.00 98.81 360 PHE A O 1
ATOM 2786 N N . ALA A 1 361 ? -12.401 10.645 20.643 1.00 98.81 361 ALA A N 1
ATOM 2787 C CA . ALA A 1 361 ? -11.712 9.750 19.730 1.00 98.81 361 ALA A CA 1
ATOM 2788 C C . ALA A 1 361 ? -10.305 10.265 19.406 1.00 98.81 361 ALA A C 1
ATOM 2790 O O . ALA A 1 361 ? -10.099 11.467 19.248 1.00 98.81 361 ALA A O 1
ATOM 2791 N N . ALA A 1 362 ? -9.357 9.342 19.249 1.00 98.69 362 ALA A N 1
ATOM 2792 C CA . ALA A 1 362 ? -8.024 9.606 18.716 1.00 98.69 362 ALA A CA 1
ATOM 2793 C C . ALA A 1 362 ? -7.628 8.517 17.716 1.00 98.69 362 ALA A C 1
ATOM 2795 O O . ALA A 1 362 ? -7.887 7.338 17.958 1.00 98.69 362 ALA A O 1
ATOM 2796 N N . LEU A 1 363 ? -7.001 8.918 16.612 1.00 98.75 363 LEU A N 1
ATOM 2797 C CA . LEU A 1 363 ? -6.549 8.065 15.514 1.00 98.75 363 LEU A CA 1
ATOM 2798 C C . LEU A 1 363 ? -5.107 8.407 15.151 1.00 98.75 363 LEU A C 1
ATOM 2800 O O . LEU A 1 363 ? -4.737 9.578 15.139 1.00 98.75 363 LEU A O 1
ATOM 2804 N N . MET A 1 364 ? -4.289 7.391 14.894 1.00 98.25 364 MET A N 1
ATOM 2805 C CA . MET A 1 364 ? -2.836 7.519 14.844 1.00 98.25 364 MET A CA 1
ATOM 2806 C C . MET A 1 364 ? -2.221 6.631 13.761 1.00 98.25 364 MET A C 1
ATOM 2808 O O . MET A 1 364 ? -2.627 5.478 13.604 1.00 98.25 364 MET A O 1
ATOM 2812 N N . SER A 1 365 ? -1.210 7.142 13.051 1.00 96.75 365 SER A N 1
ATOM 2813 C CA . SER A 1 365 ? -0.296 6.340 12.228 1.00 96.75 365 SER A CA 1
ATOM 2814 C C . SER A 1 365 ? 0.965 6.007 13.032 1.00 96.75 365 SER A C 1
ATOM 2816 O O . SER A 1 365 ? 1.699 6.895 13.471 1.00 96.75 365 SER A O 1
ATOM 2818 N N . GLY A 1 366 ? 1.207 4.713 13.255 1.00 92.69 366 GLY A N 1
ATOM 2819 C CA . GLY A 1 366 ? 2.207 4.224 14.209 1.00 92.69 366 GLY A CA 1
ATOM 2820 C C . GLY A 1 366 ? 1.788 4.347 15.685 1.00 92.69 366 GLY A C 1
ATOM 2821 O O . GLY A 1 366 ? 0.775 4.962 16.029 1.00 92.69 366 GLY A O 1
ATOM 2822 N N . GLY A 1 367 ? 2.575 3.734 16.571 1.00 93.19 367 GLY A N 1
ATOM 2823 C CA . GLY A 1 367 ? 2.347 3.714 18.019 1.00 93.19 367 GLY A CA 1
ATOM 2824 C C . GLY A 1 367 ? 1.406 2.606 18.503 1.00 93.19 367 GLY A C 1
ATOM 2825 O O . GLY A 1 367 ? 1.622 1.430 18.226 1.00 93.19 367 GLY A O 1
ATOM 2826 N N . SER A 1 368 ? 0.423 2.969 19.334 1.00 95.62 368 SER A N 1
ATOM 2827 C CA . SER A 1 368 ? -0.500 2.033 19.991 1.00 95.62 368 SER A CA 1
ATOM 2828 C C . SER A 1 368 ? -1.802 2.724 20.392 1.00 95.62 368 SER A C 1
ATOM 2830 O O . SER A 1 368 ? -1.782 3.877 20.835 1.00 95.62 368 SER A O 1
ATOM 2832 N N . SER A 1 369 ? -2.925 1.999 20.326 1.00 96.62 369 SER A N 1
ATOM 2833 C CA . SER A 1 369 ? -4.234 2.474 20.798 1.00 96.62 369 SER A CA 1
ATOM 2834 C C . SER A 1 369 ? -4.221 2.899 22.270 1.00 96.62 369 SER A C 1
ATOM 2836 O O . SER A 1 369 ? -4.961 3.806 22.658 1.00 96.62 369 SER A O 1
ATOM 2838 N N . LEU A 1 370 ? -3.327 2.314 23.078 1.00 95.75 370 LEU A N 1
ATOM 2839 C CA . LEU A 1 370 ? -3.138 2.659 24.485 1.00 95.75 370 LEU A CA 1
ATOM 2840 C C . LEU A 1 370 ? -2.812 4.146 24.677 1.00 95.75 370 LEU A C 1
ATOM 2842 O O . LEU A 1 370 ? -3.281 4.749 25.639 1.00 95.75 370 LEU A O 1
ATOM 2846 N N . PHE A 1 371 ? -2.041 4.755 23.772 1.00 97.50 371 PHE A N 1
ATOM 2847 C CA . PHE A 1 371 ? -1.659 6.163 23.892 1.00 97.50 371 PHE A CA 1
ATOM 2848 C C . PHE A 1 371 ? -2.866 7.085 23.697 1.00 97.50 371 PHE A C 1
ATOM 2850 O O . PHE A 1 371 ? -3.116 7.956 24.530 1.00 97.50 371 PHE A O 1
ATOM 2857 N N . GLY A 1 372 ? -3.673 6.826 22.661 1.00 97.06 372 GLY A N 1
ATOM 2858 C CA . GLY A 1 372 ? -4.938 7.527 22.437 1.00 97.06 372 GLY A CA 1
ATOM 2859 C C . GLY A 1 372 ? -5.936 7.307 23.577 1.00 97.06 372 GLY A C 1
ATOM 2860 O O . GLY A 1 372 ? -6.642 8.233 23.970 1.00 97.06 372 GLY A O 1
ATOM 2861 N N . GLN A 1 373 ? -5.961 6.110 24.166 1.00 97.06 373 GLN A N 1
ATOM 2862 C CA . GLN A 1 373 ? -6.820 5.828 25.312 1.00 97.06 373 GLN A CA 1
ATOM 2863 C C . GLN A 1 373 ? -6.418 6.639 26.547 1.00 97.06 373 GLN A C 1
ATOM 2865 O O . GLN A 1 373 ? -7.280 7.260 27.162 1.00 97.06 373 GLN A O 1
ATOM 2870 N N . VAL A 1 374 ? -5.131 6.672 26.907 1.00 97.06 374 VAL A N 1
ATOM 2871 C CA . VAL A 1 374 ? -4.658 7.451 28.065 1.00 97.06 374 VAL A CA 1
ATOM 2872 C C . VAL A 1 374 ? -4.839 8.954 27.832 1.00 97.06 374 VAL A C 1
ATOM 2874 O O . VAL A 1 374 ? -5.241 9.661 28.753 1.00 97.06 374 VAL A O 1
ATOM 2877 N N . MET A 1 375 ? -4.649 9.435 26.599 1.00 97.81 375 MET A N 1
ATOM 2878 C CA . MET A 1 375 ? -4.992 10.811 26.223 1.00 97.81 375 MET A CA 1
ATOM 2879 C C . MET A 1 375 ? -6.475 11.111 26.482 1.00 97.81 375 MET A C 1
ATOM 2881 O O . MET A 1 375 ? -6.793 12.086 27.158 1.00 97.81 375 MET A O 1
ATOM 2885 N N . GLY A 1 376 ? -7.382 10.249 26.013 1.00 97.69 376 GLY A N 1
ATOM 2886 C CA . GLY A 1 376 ? -8.819 10.402 26.249 1.00 97.69 376 GLY A CA 1
ATOM 2887 C C . GLY A 1 376 ? -9.210 10.324 27.727 1.00 97.69 376 GLY A C 1
ATOM 2888 O O . GLY A 1 376 ? -10.065 11.088 28.170 1.00 97.69 376 GLY A O 1
ATOM 2889 N N . GLN A 1 377 ? -8.554 9.453 28.504 1.00 96.31 377 GLN A N 1
ATOM 2890 C CA . GLN A 1 377 ? -8.731 9.351 29.958 1.00 96.31 377 GLN A CA 1
ATOM 2891 C C . GLN A 1 377 ? -8.433 10.679 30.655 1.00 96.31 377 GLN A C 1
ATOM 2893 O O . GLN A 1 377 ? -9.247 11.142 31.453 1.00 96.31 377 GLN A O 1
ATOM 2898 N N . THR A 1 378 ? -7.309 11.309 30.315 1.00 96.06 378 THR A N 1
ATOM 2899 C CA . THR A 1 378 ? -6.923 12.614 30.859 1.00 96.06 378 THR A CA 1
ATOM 2900 C C . THR A 1 378 ? -7.892 13.712 30.416 1.00 96.06 378 THR A C 1
ATOM 2902 O O . THR A 1 378 ? -8.464 14.395 31.261 1.00 96.06 378 THR A O 1
ATOM 2905 N N . LEU A 1 379 ? -8.144 13.844 29.110 1.00 98.00 379 LEU A N 1
ATOM 2906 C CA . LEU A 1 379 ? -8.930 14.957 28.564 1.00 98.00 379 LEU A CA 1
ATOM 2907 C C . LEU A 1 379 ? -10.404 14.922 28.974 1.00 98.00 379 LEU A C 1
ATOM 2909 O O . LEU A 1 379 ? -10.989 15.967 29.246 1.00 98.00 379 LEU A O 1
ATOM 2913 N N . LEU A 1 380 ? -11.019 13.739 29.059 1.00 98.06 380 LEU A N 1
ATOM 2914 C CA . LEU A 1 380 ? -12.402 13.629 29.532 1.00 98.06 380 LEU A CA 1
ATOM 2915 C C . LEU A 1 380 ? -12.525 13.947 31.028 1.00 98.06 380 LEU A C 1
ATOM 2917 O O . LEU A 1 380 ? -13.507 14.564 31.421 1.00 98.06 380 LEU A O 1
ATOM 2921 N N . LEU A 1 381 ? -11.542 13.586 31.865 1.00 97.56 381 LEU A N 1
ATOM 2922 C CA . LEU A 1 381 ? -11.539 13.999 33.275 1.00 97.56 381 LEU A CA 1
ATOM 2923 C C . LEU A 1 381 ? -11.345 15.514 33.427 1.00 97.56 381 LEU A C 1
ATOM 2925 O O . LEU A 1 381 ? -12.035 16.133 34.232 1.00 97.56 381 LEU A O 1
ATOM 2929 N N . GLU A 1 382 ? -10.451 16.119 32.642 1.00 97.19 382 GLU A N 1
ATOM 2930 C CA . GLU A 1 382 ? -10.286 17.579 32.600 1.00 97.19 382 GLU A CA 1
ATOM 2931 C C . GLU A 1 382 ? -11.568 18.284 32.124 1.00 97.19 382 GLU A C 1
ATOM 2933 O O . GLU A 1 382 ? -11.946 19.306 32.691 1.00 97.19 382 GLU A O 1
ATOM 2938 N N . THR A 1 383 ? -12.279 17.709 31.147 1.00 97.75 383 THR A N 1
ATOM 2939 C CA . THR A 1 383 ? -13.566 18.237 30.656 1.00 97.75 383 THR A CA 1
ATOM 2940 C C . THR A 1 383 ? -14.655 18.143 31.728 1.00 97.75 383 THR A C 1
ATOM 2942 O O . THR A 1 383 ? -15.314 19.139 32.008 1.00 97.75 383 THR A O 1
ATOM 2945 N N . LEU A 1 384 ? -14.794 16.992 32.401 1.00 97.81 384 LEU A N 1
ATOM 2946 C CA . LEU A 1 384 ? -15.721 16.831 33.530 1.00 97.81 384 LEU A CA 1
ATOM 2947 C C . LEU A 1 384 ? -15.425 17.827 34.661 1.00 97.81 384 LEU A C 1
ATOM 2949 O O . LEU A 1 384 ? -16.348 18.358 35.275 1.00 97.81 384 LEU A O 1
ATOM 2953 N N . LEU A 1 385 ? -14.146 18.093 34.946 1.00 97.06 385 LEU A N 1
ATOM 2954 C CA . LEU A 1 385 ? -13.751 19.081 35.949 1.00 97.06 385 LEU A CA 1
ATOM 2955 C C . LEU A 1 385 ? -14.131 20.503 35.511 1.00 97.06 385 LEU A C 1
ATOM 2957 O O . LEU A 1 385 ? -14.685 21.258 36.307 1.00 97.06 385 LEU A O 1
ATOM 2961 N N . ALA A 1 386 ? -13.871 20.858 34.251 1.00 95.75 386 ALA A N 1
ATOM 2962 C CA . ALA A 1 386 ? -14.211 22.165 33.690 1.00 95.75 386 ALA A CA 1
ATOM 2963 C C . ALA A 1 386 ? -15.729 22.426 33.677 1.00 95.75 386 ALA A C 1
ATOM 2965 O O . ALA A 1 386 ? -16.174 23.545 33.945 1.00 95.75 386 ALA A O 1
ATOM 2966 N N . GLU A 1 387 ? -16.528 21.385 33.432 1.00 95.06 387 GLU A N 1
ATOM 2967 C CA . GLU A 1 387 ? -17.993 21.434 33.483 1.00 95.06 387 GLU A CA 1
ATOM 2968 C C . GLU A 1 387 ? -18.559 21.340 34.916 1.00 95.06 387 GLU A C 1
ATOM 2970 O O . GLU A 1 387 ? -19.747 21.572 35.125 1.00 95.06 387 GLU A O 1
ATOM 2975 N N . ASN A 1 388 ? -17.709 21.145 35.935 1.00 95.25 388 ASN A N 1
ATOM 2976 C CA . ASN A 1 388 ? -18.073 20.959 37.352 1.00 95.25 388 ASN A CA 1
ATOM 2977 C C . ASN A 1 388 ? -18.881 19.677 37.638 1.00 95.25 388 ASN A C 1
ATOM 2979 O O . ASN A 1 388 ? -19.624 19.616 38.620 1.00 95.25 388 ASN A O 1
ATOM 2983 N N . GLU A 1 389 ? -18.717 18.647 36.809 1.00 96.19 389 GLU A N 1
ATOM 2984 C CA . GLU A 1 389 ? -19.318 17.319 36.994 1.00 96.19 389 GLU A CA 1
ATOM 2985 C C . GLU A 1 389 ? -18.529 16.448 37.990 1.00 96.19 389 GLU A C 1
ATOM 2987 O O . GLU A 1 389 ? -19.064 15.502 38.574 1.00 96.19 389 GLU A O 1
ATOM 2992 N N . ILE A 1 390 ? -17.259 16.790 38.232 1.00 96.69 390 ILE A N 1
ATOM 2993 C CA . ILE A 1 390 ? -16.421 16.233 39.304 1.00 96.69 390 ILE A CA 1
ATOM 2994 C C . ILE A 1 390 ? -15.743 17.358 40.098 1.00 96.69 390 ILE A C 1
ATOM 2996 O O . ILE A 1 390 ? -15.500 18.440 39.572 1.00 96.69 390 ILE A O 1
ATOM 3000 N N . GLU A 1 391 ? -15.424 17.104 41.372 1.00 95.00 391 GLU A N 1
ATOM 3001 C CA . GLU A 1 391 ? -14.804 18.109 42.258 1.00 95.00 391 GLU A CA 1
ATOM 3002 C C . GLU A 1 391 ? -13.285 18.244 42.053 1.00 95.00 391 GLU A C 1
ATOM 3004 O O . GLU A 1 391 ? -12.737 19.340 42.157 1.00 95.00 391 GLU A O 1
ATOM 3009 N N . GLU A 1 392 ? -12.594 17.133 41.792 1.00 95.94 392 GLU A N 1
ATOM 3010 C CA . GLU A 1 392 ? -11.144 17.083 41.592 1.00 95.94 392 GLU A CA 1
ATOM 3011 C C . GLU A 1 392 ? -10.743 15.865 40.749 1.00 95.94 392 GLU A C 1
ATOM 3013 O O . GLU A 1 392 ? -11.474 14.877 40.681 1.00 95.94 392 GLU A O 1
ATOM 3018 N N . ILE A 1 393 ? -9.552 15.914 40.144 1.00 95.88 393 ILE A N 1
ATOM 3019 C CA . ILE A 1 393 ? -8.941 14.760 39.475 1.00 95.88 393 ILE A CA 1
ATOM 3020 C C . ILE A 1 393 ? -8.043 14.022 40.475 1.00 95.88 393 ILE A C 1
ATOM 3022 O O . ILE A 1 393 ? -7.059 14.571 40.974 1.00 95.88 393 ILE A O 1
ATOM 3026 N N . ILE A 1 394 ? -8.362 12.754 40.740 1.00 93.69 394 ILE A N 1
ATOM 3027 C CA . ILE A 1 394 ? -7.580 11.844 41.581 1.00 93.69 394 ILE A CA 1
ATOM 3028 C C . ILE A 1 394 ? -6.163 11.707 40.994 1.00 93.69 394 ILE A C 1
ATOM 3030 O O . ILE A 1 394 ? -6.013 11.303 39.836 1.00 93.69 394 ILE A O 1
ATOM 3034 N N . PRO A 1 395 ? -5.103 12.003 41.770 1.00 89.50 395 PRO A N 1
ATOM 3035 C CA . PRO A 1 395 ? -3.738 11.948 41.268 1.00 89.50 395 PRO A CA 1
ATOM 3036 C C . PRO A 1 395 ? -3.303 10.505 40.951 1.00 89.50 395 PRO A C 1
ATOM 3038 O O . PRO A 1 395 ? -3.728 9.570 41.642 1.00 89.50 395 PRO A O 1
ATOM 3041 N N . PRO A 1 396 ? -2.394 10.303 39.973 1.00 87.88 396 PRO A N 1
ATOM 3042 C CA . PRO A 1 396 ? -1.850 8.987 39.654 1.00 87.88 396 PRO A CA 1
ATOM 3043 C C . PRO A 1 396 ? -1.286 8.268 40.882 1.00 87.88 396 PRO A C 1
ATOM 3045 O O . PRO A 1 396 ? -0.631 8.866 41.745 1.00 87.88 396 PRO A O 1
ATOM 3048 N N . LYS A 1 397 ? -1.492 6.951 40.946 1.00 87.25 397 LYS A N 1
ATOM 3049 C CA . LYS A 1 397 ? -1.018 6.128 42.055 1.00 87.25 397 LYS A CA 1
ATOM 3050 C C . LYS A 1 397 ? 0.508 6.121 42.085 1.00 87.25 397 LYS A C 1
ATOM 3052 O O . LYS A 1 397 ? 1.157 5.706 41.123 1.00 87.25 397 LYS A O 1
ATOM 3057 N N . GLN A 1 398 ? 1.074 6.525 43.221 1.00 86.69 398 GLN A N 1
ATOM 3058 C CA . GLN A 1 398 ? 2.508 6.409 43.466 1.00 86.69 398 GLN A CA 1
ATOM 3059 C C . GLN A 1 398 ? 2.886 4.948 43.706 1.00 86.69 398 GLN A C 1
ATOM 3061 O O . GLN A 1 398 ? 2.331 4.281 44.582 1.00 86.69 398 GLN A O 1
ATOM 3066 N N . LEU A 1 399 ? 3.849 4.466 42.927 1.00 89.12 399 LEU A N 1
ATOM 3067 C CA . LEU A 1 399 ? 4.379 3.118 43.052 1.00 89.12 399 LEU A CA 1
ATOM 3068 C C . LEU A 1 399 ? 5.367 3.060 44.225 1.00 89.12 399 LEU A C 1
ATOM 3070 O O . LEU A 1 399 ? 6.245 3.914 44.352 1.00 89.12 399 LEU A O 1
ATOM 3074 N N . GLN A 1 400 ? 5.200 2.073 45.102 1.00 86.19 400 GLN A N 1
ATOM 3075 C CA . GLN A 1 400 ? 6.026 1.888 46.295 1.00 86.19 400 GLN A CA 1
ATOM 3076 C C . GLN A 1 400 ? 6.460 0.430 46.405 1.00 86.19 400 GLN A C 1
ATOM 3078 O O . GLN A 1 400 ? 5.738 -0.474 45.983 1.00 86.19 400 GLN A O 1
ATOM 3083 N N . ALA A 1 401 ? 7.629 0.212 47.008 1.00 87.81 401 ALA A N 1
ATOM 3084 C CA . ALA A 1 401 ? 8.100 -1.132 47.303 1.00 87.81 401 ALA A CA 1
ATOM 3085 C C . ALA A 1 401 ? 7.118 -1.842 48.255 1.00 87.81 401 ALA A C 1
ATOM 3087 O O . ALA A 1 401 ? 6.656 -1.230 49.226 1.00 87.81 401 ALA A O 1
ATOM 3088 N N . PRO A 1 402 ? 6.797 -3.121 48.007 1.00 91.44 402 PRO A N 1
ATOM 3089 C CA . PRO A 1 402 ? 5.828 -3.840 48.815 1.00 91.44 402 PRO A CA 1
ATOM 3090 C C . PRO A 1 402 ? 6.364 -4.151 50.212 1.00 91.44 402 PRO A C 1
ATOM 3092 O O . PRO A 1 402 ? 7.559 -4.375 50.420 1.00 91.44 402 PRO A O 1
ATOM 3095 N N . VAL A 1 403 ? 5.451 -4.219 51.179 1.00 90.56 403 VAL A N 1
ATOM 3096 C CA . VAL A 1 403 ? 5.763 -4.672 52.536 1.00 90.56 403 VAL A CA 1
ATOM 3097 C C . VAL A 1 403 ? 5.523 -6.174 52.618 1.00 90.56 403 VAL A C 1
ATOM 3099 O O . VAL A 1 403 ? 4.398 -6.645 52.456 1.00 90.56 403 VAL A O 1
ATOM 3102 N N . LEU A 1 404 ? 6.595 -6.920 52.884 1.00 92.44 404 LEU A N 1
ATOM 3103 C CA . LEU A 1 404 ? 6.551 -8.373 53.006 1.00 92.44 404 LEU A CA 1
ATOM 3104 C C . LEU A 1 404 ? 5.681 -8.809 54.197 1.00 92.44 404 LEU A C 1
ATOM 3106 O O . LEU A 1 404 ? 5.881 -8.353 55.324 1.00 92.44 404 LEU A O 1
ATOM 3110 N N . SER A 1 405 ? 4.768 -9.744 53.943 1.00 93.44 405 SER A N 1
ATOM 3111 C CA . SER A 1 405 ? 3.926 -10.416 54.936 1.00 93.44 405 SER A CA 1
ATOM 3112 C C . SER A 1 405 ? 4.211 -11.924 54.978 1.00 93.44 405 SER A C 1
ATOM 3114 O O . SER A 1 405 ? 4.861 -12.478 54.092 1.00 93.44 405 SER A O 1
ATOM 3116 N N . ALA A 1 406 ? 3.731 -12.606 56.020 1.00 92.00 406 ALA A N 1
ATOM 3117 C CA . ALA A 1 406 ? 3.874 -14.055 56.149 1.00 92.00 406 ALA A CA 1
ATOM 3118 C C . ALA A 1 406 ? 3.006 -14.792 55.115 1.00 92.00 406 ALA A C 1
ATOM 3120 O O . ALA A 1 406 ? 1.803 -14.542 55.028 1.00 92.00 406 ALA A O 1
ATOM 3121 N N . LEU A 1 407 ? 3.610 -15.722 54.368 1.00 94.25 407 LEU A N 1
ATOM 3122 C CA . LEU A 1 407 ? 2.921 -16.519 53.353 1.00 94.25 407 LEU A CA 1
ATOM 3123 C C . LEU A 1 407 ? 2.077 -17.644 53.991 1.00 94.25 407 LEU A C 1
ATOM 3125 O O . LEU A 1 407 ? 2.615 -18.431 54.777 1.00 94.25 407 LEU A O 1
ATOM 3129 N N . PRO A 1 408 ? 0.794 -17.793 53.616 1.00 94.56 408 PRO A N 1
ATOM 3130 C CA . PRO A 1 408 ? 0.021 -18.998 53.901 1.00 94.56 408 PRO A CA 1
ATOM 3131 C C . PRO A 1 408 ? 0.671 -20.252 53.272 1.00 94.56 408 PRO A C 1
ATOM 3133 O O . PRO A 1 408 ? 0.957 -20.244 52.070 1.00 94.56 408 PRO A O 1
ATOM 3136 N N . PRO A 1 409 ? 0.921 -21.338 54.034 1.00 90.81 409 PRO A N 1
ATOM 3137 C CA . PRO A 1 409 ? 1.638 -22.519 53.537 1.00 90.81 409 PRO A CA 1
ATOM 3138 C C . PRO A 1 409 ? 1.039 -23.149 52.272 1.00 90.81 409 PRO A C 1
ATOM 3140 O O . PRO A 1 409 ? 1.777 -23.646 51.420 1.00 90.81 409 PRO A O 1
ATOM 3143 N N . GLU A 1 410 ? -0.282 -23.108 52.128 1.00 92.62 410 GLU A N 1
ATOM 3144 C CA . GLU A 1 410 ? -1.029 -23.615 50.978 1.00 92.62 410 GLU A CA 1
ATOM 3145 C C . GLU A 1 410 ? -0.622 -22.958 49.651 1.00 92.62 410 GLU A C 1
ATOM 3147 O O . GLU A 1 410 ? -0.629 -23.631 48.617 1.00 92.62 410 GLU A O 1
ATOM 3152 N N . LEU A 1 411 ? -0.176 -21.694 49.666 1.00 94.50 411 LEU A N 1
ATOM 3153 C CA . LEU A 1 411 ? 0.201 -20.972 48.448 1.00 94.50 411 LEU A CA 1
ATOM 3154 C C . LEU A 1 411 ? 1.466 -21.534 47.785 1.00 94.50 411 LEU A C 1
ATOM 3156 O O . LEU A 1 411 ? 1.666 -21.362 46.586 1.00 94.50 411 LEU A O 1
ATOM 3160 N N . THR A 1 412 ? 2.296 -22.277 48.523 1.00 94.62 412 THR A N 1
ATOM 3161 C CA . THR A 1 412 ? 3.485 -22.932 47.948 1.00 94.62 412 THR A CA 1
ATOM 3162 C C . THR A 1 412 ? 3.130 -23.985 46.891 1.00 94.62 412 THR A C 1
ATOM 3164 O O . THR A 1 412 ? 3.907 -24.203 45.957 1.00 94.62 412 THR A O 1
ATOM 3167 N N . SER A 1 413 ? 1.933 -24.584 46.982 1.00 94.06 413 SER A N 1
ATOM 3168 C CA . SER A 1 413 ? 1.427 -25.585 46.029 1.00 94.06 413 SER A CA 1
ATOM 3169 C C . SER A 1 413 ? 1.135 -25.022 44.631 1.00 94.06 413 SER A C 1
ATOM 3171 O O . SER A 1 413 ? 1.057 -25.778 43.659 1.00 94.06 413 SER A O 1
ATOM 3173 N N . TYR A 1 414 ? 1.044 -23.696 44.503 1.00 95.69 414 TYR A N 1
ATOM 3174 C CA . TYR A 1 414 ? 0.867 -23.014 43.224 1.00 95.69 414 TYR A CA 1
ATOM 3175 C C . TYR A 1 414 ? 2.162 -22.883 42.423 1.00 95.69 414 TYR A C 1
ATOM 3177 O O . TYR A 1 414 ? 2.109 -22.486 41.261 1.00 95.69 414 TYR A O 1
ATOM 3185 N N . SER A 1 415 ? 3.313 -23.259 42.987 1.00 96.62 415 SER A N 1
ATOM 3186 C CA . SER A 1 415 ? 4.553 -23.360 42.213 1.00 96.62 415 SER A CA 1
ATOM 3187 C C . SER A 1 415 ? 4.373 -24.320 41.030 1.00 96.62 415 SER A C 1
ATOM 3189 O O . SER A 1 415 ? 3.698 -25.346 41.151 1.00 96.62 415 SER A O 1
ATOM 3191 N N . GLY A 1 416 ? 4.967 -23.991 39.886 1.00 95.56 416 GLY A N 1
ATOM 3192 C CA . GLY A 1 416 ? 4.805 -24.771 38.661 1.00 95.56 416 GLY A CA 1
ATOM 3193 C C . GLY A 1 416 ? 5.112 -23.978 37.398 1.00 95.56 416 GLY A C 1
ATOM 3194 O O . GLY A 1 416 ? 5.683 -22.886 37.454 1.00 95.56 416 GLY A O 1
ATOM 3195 N N . ILE A 1 417 ? 4.738 -24.559 36.261 1.00 95.12 417 ILE A N 1
ATOM 3196 C CA . ILE A 1 417 ? 4.826 -23.922 34.949 1.00 95.12 417 ILE A CA 1
ATOM 3197 C C . ILE A 1 417 ? 3.451 -23.362 34.596 1.00 95.12 417 ILE A C 1
ATOM 3199 O O . ILE A 1 417 ? 2.428 -23.999 34.833 1.00 95.12 417 ILE A O 1
ATOM 3203 N N . TYR A 1 418 ? 3.445 -22.153 34.058 1.00 95.81 418 TYR A N 1
ATOM 3204 C CA . TYR A 1 418 ? 2.260 -21.434 33.624 1.00 95.81 418 TYR A CA 1
ATOM 3205 C C . TYR A 1 418 ? 2.471 -20.989 32.181 1.00 95.81 418 TYR A C 1
ATOM 3207 O O . TYR A 1 418 ? 3.557 -20.514 31.848 1.00 95.81 418 TYR A O 1
ATOM 3215 N N . ILE A 1 419 ? 1.467 -21.154 31.325 1.00 94.75 419 ILE A N 1
ATOM 3216 C CA . ILE A 1 419 ? 1.571 -20.843 29.894 1.00 94.75 419 ILE A CA 1
ATOM 3217 C C . ILE A 1 419 ? 0.430 -19.915 29.461 1.00 94.75 419 ILE A C 1
ATOM 3219 O O . ILE A 1 419 ? -0.657 -19.954 30.038 1.00 94.75 419 ILE A O 1
ATOM 3223 N N . SER A 1 420 ? 0.685 -19.085 28.457 1.00 93.50 420 SER A N 1
ATOM 3224 C CA . SER A 1 420 ? -0.306 -18.297 27.717 1.00 93.50 420 SER A CA 1
ATOM 3225 C C . SER A 1 420 ? -0.291 -18.709 26.239 1.00 93.50 420 SER A C 1
ATOM 3227 O O . SER A 1 420 ? 0.381 -19.676 25.866 1.00 93.50 420 SER A O 1
ATOM 3229 N N . SER A 1 421 ? -1.007 -17.991 25.368 1.00 89.69 421 SER A N 1
ATOM 3230 C CA . SER A 1 421 ? -0.897 -18.208 23.919 1.00 89.69 421 SER A CA 1
ATOM 3231 C C . SER A 1 421 ? 0.479 -17.826 23.341 1.00 89.69 421 SER A C 1
ATOM 3233 O O . SER A 1 421 ? 0.839 -18.294 22.260 1.00 89.69 421 SER A O 1
ATOM 3235 N N . THR A 1 422 ? 1.295 -17.035 24.045 1.00 87.88 422 THR A N 1
ATOM 3236 C CA . THR A 1 422 ? 2.575 -16.512 23.523 1.00 87.88 422 THR A CA 1
ATOM 3237 C C . THR A 1 422 ? 3.787 -16.800 24.401 1.00 87.88 422 THR A C 1
ATOM 3239 O O . THR A 1 422 ? 4.904 -16.835 23.889 1.00 87.88 422 THR A O 1
ATOM 3242 N N . GLU A 1 423 ? 3.603 -17.007 25.704 1.00 88.94 423 GLU A N 1
ATOM 3243 C CA . GLU A 1 423 ? 4.697 -17.077 26.671 1.00 88.94 423 GLU A CA 1
ATOM 3244 C C . GLU A 1 423 ? 4.529 -18.235 27.662 1.00 88.94 423 GLU A C 1
ATOM 3246 O O . GLU A 1 423 ? 3.449 -18.785 27.874 1.00 88.94 423 GLU A O 1
ATOM 3251 N N . MET A 1 424 ? 5.637 -18.596 28.308 1.00 90.69 424 MET A N 1
ATOM 3252 C CA . MET A 1 424 ? 5.679 -19.591 29.375 1.00 90.69 424 MET A CA 1
ATOM 3253 C C . MET A 1 424 ? 6.562 -19.101 30.506 1.00 90.69 424 MET A C 1
ATOM 3255 O O . MET A 1 424 ? 7.703 -18.684 30.279 1.00 90.69 424 MET A O 1
ATOM 3259 N N . LEU A 1 425 ? 6.056 -19.241 31.723 1.00 93.25 425 LEU A N 1
ATOM 3260 C CA . LEU A 1 425 ? 6.703 -18.822 32.950 1.00 93.25 425 LEU A CA 1
ATOM 3261 C C . LEU A 1 425 ? 6.852 -20.000 33.909 1.00 93.25 425 LEU A C 1
ATOM 3263 O O . LEU A 1 425 ? 5.984 -20.864 34.022 1.00 93.25 425 LEU A O 1
ATOM 3267 N N . LYS A 1 426 ? 7.939 -19.987 34.671 1.00 94.94 426 LYS A N 1
ATOM 3268 C CA . LYS A 1 426 ? 8.117 -20.818 35.855 1.00 94.94 426 LYS A CA 1
ATOM 3269 C C . LYS A 1 426 ? 7.932 -19.961 37.090 1.00 94.94 426 LYS A C 1
ATOM 3271 O O . LYS A 1 426 ? 8.652 -18.981 37.269 1.00 94.94 426 LYS A O 1
ATOM 3276 N N . ILE A 1 427 ? 7.011 -20.359 37.956 1.00 96.25 427 ILE A N 1
ATOM 3277 C CA . ILE A 1 427 ? 6.745 -19.671 39.217 1.00 96.25 427 ILE A CA 1
ATOM 3278 C C . ILE A 1 427 ? 7.212 -20.561 40.364 1.00 96.25 427 ILE A C 1
ATOM 3280 O O . ILE A 1 427 ? 6.782 -21.708 40.495 1.00 96.25 427 ILE A O 1
ATOM 3284 N N . ASN A 1 428 ? 8.099 -20.024 41.200 1.00 96.62 428 ASN A N 1
ATOM 3285 C CA . ASN A 1 428 ? 8.565 -20.670 42.421 1.00 96.62 428 ASN A CA 1
ATOM 3286 C C . ASN A 1 428 ? 8.172 -19.819 43.631 1.00 96.62 428 ASN A C 1
ATOM 3288 O O . ASN A 1 428 ? 8.783 -18.778 43.882 1.00 96.62 428 ASN A O 1
ATOM 3292 N N . VAL A 1 429 ? 7.142 -20.263 44.354 1.00 96.44 429 VAL A N 1
ATOM 3293 C CA . VAL A 1 429 ? 6.603 -19.581 45.534 1.00 96.44 429 VAL A CA 1
ATOM 3294 C C . VAL A 1 429 ? 7.399 -20.011 46.768 1.00 96.44 429 VAL A C 1
ATOM 3296 O O . VAL A 1 429 ? 7.229 -21.117 47.287 1.00 96.44 429 VAL A O 1
ATOM 3299 N N . GLY A 1 430 ? 8.281 -19.134 47.248 1.00 93.25 430 GLY A N 1
ATOM 3300 C CA . GLY A 1 430 ? 9.115 -19.375 48.421 1.00 93.25 430 GLY A CA 1
ATOM 3301 C C . GLY A 1 430 ? 8.339 -19.248 49.731 1.00 93.25 430 GLY A C 1
ATOM 3302 O O 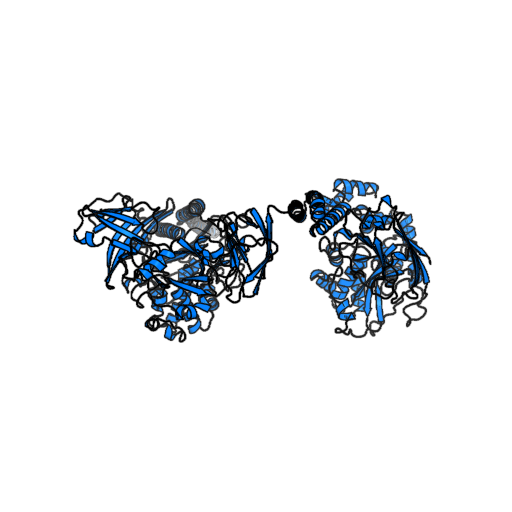. GLY A 1 430 ? 7.558 -18.320 49.930 1.00 93.25 430 GLY A O 1
ATOM 3303 N N . ALA A 1 431 ? 8.594 -20.158 50.676 1.00 91.62 431 ALA A N 1
ATOM 3304 C CA . ALA A 1 431 ? 7.965 -20.144 52.002 1.00 91.62 431 ALA A CA 1
ATOM 3305 C C . ALA A 1 431 ? 8.316 -18.901 52.852 1.00 91.62 431 ALA A C 1
ATOM 3307 O O . ALA A 1 431 ? 7.683 -18.655 53.875 1.00 91.62 431 ALA A O 1
ATOM 3308 N N . ASP A 1 432 ? 9.317 -18.119 52.442 1.00 90.19 432 ASP A N 1
ATOM 3309 C CA . ASP A 1 432 ? 9.689 -16.828 53.030 1.00 90.19 432 ASP A CA 1
ATOM 3310 C C . ASP A 1 432 ? 8.839 -15.653 52.506 1.00 90.19 432 ASP A C 1
ATOM 3312 O O . ASP A 1 432 ? 9.092 -14.505 52.870 1.00 90.19 432 ASP A O 1
ATOM 3316 N N . GLY A 1 433 ? 7.840 -15.929 51.660 1.00 89.38 433 GLY A N 1
ATOM 3317 C CA . GLY A 1 433 ? 6.981 -14.927 51.030 1.00 89.38 433 GLY A CA 1
ATOM 3318 C C . GLY A 1 433 ? 7.597 -14.269 49.797 1.00 89.38 433 GLY A C 1
ATOM 3319 O O . GLY A 1 433 ? 6.977 -13.369 49.230 1.00 89.38 433 GLY A O 1
ATOM 3320 N N . LYS A 1 434 ? 8.783 -14.709 49.352 1.00 94.44 434 LYS A N 1
ATOM 3321 C CA . LYS A 1 434 ? 9.400 -14.263 48.099 1.00 94.44 434 LYS A CA 1
ATOM 3322 C C . LYS A 1 434 ? 9.105 -15.260 46.986 1.00 94.44 434 LYS A C 1
ATOM 3324 O O . LYS A 1 434 ? 9.367 -16.451 47.120 1.00 94.44 434 LYS A O 1
ATOM 3329 N N . THR A 1 435 ? 8.593 -14.767 45.868 1.00 95.88 435 THR A N 1
ATOM 3330 C CA . THR A 1 435 ? 8.297 -15.568 44.679 1.00 95.88 435 THR A CA 1
ATOM 3331 C C . THR A 1 435 ? 9.199 -15.147 43.535 1.00 95.88 435 THR A C 1
ATOM 3333 O O . THR A 1 435 ? 9.342 -13.956 43.261 1.00 95.88 435 THR A O 1
ATOM 3336 N N . VAL A 1 436 ? 9.807 -16.127 42.872 1.00 96.62 436 VAL A N 1
ATOM 3337 C CA . VAL A 1 436 ? 10.623 -15.905 41.676 1.00 96.62 436 VAL A CA 1
ATOM 3338 C C . VAL A 1 436 ? 9.821 -16.346 40.461 1.00 96.62 436 VAL A C 1
ATOM 3340 O O . VAL A 1 436 ? 9.365 -17.491 40.405 1.00 96.62 436 VAL A O 1
ATOM 3343 N N . VAL A 1 437 ? 9.662 -15.435 39.506 1.00 95.81 437 VAL A N 1
ATOM 3344 C CA . VAL A 1 437 ? 9.036 -15.684 38.209 1.00 95.81 437 VAL A CA 1
ATOM 3345 C C . VAL A 1 437 ? 10.128 -15.647 37.145 1.00 95.81 437 VAL A C 1
ATOM 3347 O O . VAL A 1 437 ? 10.831 -14.649 36.997 1.00 95.81 437 VAL A O 1
ATOM 3350 N N . THR A 1 438 ? 10.290 -16.749 36.420 1.00 94.56 438 THR A N 1
ATOM 3351 C CA . THR A 1 438 ? 11.310 -16.912 35.377 1.00 94.56 438 THR A CA 1
ATOM 3352 C C . THR A 1 438 ? 10.633 -17.136 34.034 1.00 94.56 438 THR A C 1
ATOM 3354 O O . THR A 1 438 ? 9.833 -18.063 33.911 1.00 94.56 438 THR A O 1
ATOM 3357 N N . SER A 1 439 ? 10.978 -16.341 33.020 1.00 91.69 439 SER A N 1
ATOM 3358 C CA . SER A 1 439 ? 10.559 -16.625 31.644 1.00 91.69 439 SER A CA 1
ATOM 3359 C C . SER A 1 439 ? 11.306 -17.849 31.110 1.00 91.69 439 SER A C 1
ATOM 3361 O O . SER A 1 439 ? 12.536 -17.895 31.107 1.00 91.69 439 SER A O 1
ATOM 3363 N N . ILE A 1 440 ? 10.554 -18.872 30.695 1.00 87.94 440 ILE A N 1
ATOM 3364 C CA . ILE A 1 440 ? 11.099 -20.069 30.033 1.00 87.94 440 ILE A CA 1
ATOM 3365 C C . ILE A 1 440 ? 11.286 -19.789 28.538 1.00 87.94 440 ILE A C 1
ATOM 3367 O O . ILE A 1 440 ? 12.247 -20.270 27.932 1.00 87.94 440 ILE A O 1
ATOM 3371 N N . SER A 1 441 ? 10.357 -19.023 27.962 1.00 81.81 441 SER A N 1
ATOM 3372 C CA . SER A 1 441 ? 10.289 -18.756 26.520 1.00 81.81 441 SER A CA 1
ATOM 3373 C C . SER A 1 441 ? 11.331 -17.731 26.073 1.00 81.81 441 SER A C 1
ATOM 3375 O O . SER A 1 441 ? 11.930 -17.903 25.017 1.00 81.81 441 SER A O 1
ATOM 3377 N N . ASP A 1 442 ? 11.620 -16.724 26.905 1.00 83.25 442 ASP A N 1
ATOM 3378 C CA . ASP A 1 442 ? 12.638 -15.704 26.643 1.00 83.25 442 ASP A CA 1
ATOM 3379 C C . ASP A 1 442 ? 13.666 -15.656 27.780 1.00 83.25 442 ASP A C 1
ATOM 3381 O O . ASP A 1 442 ? 13.497 -14.988 28.800 1.00 83.25 442 ASP A O 1
ATOM 3385 N N . LYS A 1 443 ? 14.784 -16.358 27.583 1.00 79.69 443 LYS A N 1
ATOM 3386 C CA . LYS A 1 443 ? 15.871 -16.438 28.572 1.00 79.69 443 LYS A CA 1
ATOM 3387 C C . LYS A 1 443 ? 16.686 -15.151 28.698 1.00 79.69 443 LYS A C 1
ATOM 3389 O O . LYS A 1 443 ? 17.571 -15.095 29.552 1.00 79.69 443 LYS A O 1
ATOM 3394 N N . SER A 1 444 ? 16.452 -14.156 27.839 1.00 85.00 444 SER A N 1
ATOM 3395 C CA . SER A 1 444 ? 17.096 -12.848 27.962 1.00 85.00 444 SER A CA 1
ATOM 3396 C C . SER A 1 444 ? 16.436 -11.985 29.042 1.00 85.00 444 SER A C 1
ATOM 3398 O O . SER A 1 444 ? 17.094 -11.100 29.595 1.00 85.00 444 SER A O 1
ATOM 3400 N N . GLN A 1 445 ? 15.177 -12.273 29.398 1.00 86.12 445 GLN A N 1
ATOM 3401 C CA . GLN A 1 445 ? 14.472 -11.551 30.450 1.00 86.12 445 GLN A CA 1
ATOM 3402 C C . GLN A 1 445 ? 15.029 -11.915 31.832 1.00 86.12 445 GLN A C 1
ATOM 3404 O O . GLN A 1 445 ? 15.172 -13.099 32.159 1.00 86.12 445 GLN A O 1
ATOM 3409 N N . PRO A 1 446 ? 15.344 -10.917 32.676 1.00 90.75 446 PRO A N 1
ATOM 3410 C CA . PRO A 1 446 ? 15.745 -11.181 34.045 1.00 90.75 446 PRO A CA 1
ATOM 3411 C C . PRO A 1 446 ? 14.578 -11.788 34.828 1.00 90.75 446 PRO A C 1
ATOM 3413 O O . PRO A 1 446 ? 13.413 -11.484 34.580 1.00 90.75 446 PRO A O 1
ATOM 3416 N N . ASN A 1 447 ? 14.902 -12.610 35.826 1.00 94.12 447 ASN A N 1
ATOM 3417 C CA . ASN A 1 447 ? 13.900 -13.099 36.767 1.00 94.12 447 ASN A CA 1
ATOM 3418 C C . ASN A 1 447 ? 13.196 -11.923 37.450 1.00 94.12 447 ASN A C 1
ATOM 3420 O O . ASN A 1 447 ? 13.856 -11.024 37.975 1.00 94.12 447 ASN A O 1
ATOM 3424 N N . GLU A 1 448 ? 11.871 -11.983 37.523 1.00 94.69 448 GLU A N 1
ATOM 3425 C CA . GLU A 1 448 ? 11.092 -11.041 38.313 1.00 94.69 448 GLU A CA 1
ATOM 3426 C C . GLU A 1 448 ? 10.916 -11.575 39.737 1.00 94.69 448 GLU A C 1
ATOM 3428 O O . GLU A 1 448 ? 10.615 -12.754 39.957 1.00 94.69 448 GLU A O 1
ATOM 3433 N N . ILE A 1 449 ? 11.102 -10.694 40.719 1.00 95.38 449 ILE A N 1
ATOM 3434 C CA . ILE A 1 449 ? 10.915 -11.005 42.135 1.00 95.38 449 ILE A CA 1
ATOM 3435 C C . ILE A 1 449 ? 9.632 -10.336 42.612 1.00 95.38 449 ILE A C 1
ATOM 3437 O O . ILE A 1 449 ? 9.440 -9.131 42.435 1.00 95.38 449 ILE A O 1
ATOM 3441 N N . TYR A 1 450 ? 8.782 -11.133 43.251 1.00 96.38 450 TYR A N 1
ATOM 3442 C CA . TYR A 1 450 ? 7.542 -10.690 43.866 1.00 96.38 450 TYR A CA 1
ATOM 3443 C C . TYR A 1 450 ? 7.535 -10.997 45.362 1.00 96.38 450 TYR A C 1
ATOM 3445 O O . TYR A 1 450 ? 8.054 -12.020 45.809 1.00 96.38 450 TYR A O 1
ATOM 3453 N N . TYR A 1 451 ? 6.901 -10.124 46.134 1.00 96.44 451 TYR A N 1
ATOM 3454 C CA . TYR A 1 451 ? 6.761 -10.231 47.580 1.00 96.44 451 TYR A CA 1
ATOM 3455 C C . TYR A 1 451 ? 5.285 -10.375 47.940 1.00 96.44 451 TYR A C 1
ATOM 3457 O O . TYR A 1 451 ? 4.453 -9.592 47.481 1.00 96.44 451 TYR A O 1
ATOM 3465 N N . TYR A 1 452 ? 4.960 -11.373 48.757 1.00 97.00 452 TYR A N 1
ATOM 3466 C CA . TYR A 1 452 ? 3.611 -11.558 49.280 1.00 97.00 452 TYR A CA 1
ATOM 3467 C C . TYR A 1 452 ? 3.275 -10.472 50.308 1.00 97.00 452 TYR A C 1
ATOM 3469 O O . TYR A 1 452 ? 4.072 -10.206 51.213 1.00 97.00 452 TYR A O 1
ATOM 3477 N N . THR A 1 453 ? 2.102 -9.854 50.185 1.00 95.75 453 THR A N 1
ATOM 3478 C CA . THR A 1 453 ? 1.682 -8.718 51.018 1.00 95.75 453 THR A CA 1
ATOM 3479 C C . THR A 1 453 ? 0.505 -9.067 51.934 1.00 95.75 453 THR A C 1
ATOM 3481 O O . THR A 1 453 ? -0.093 -10.141 51.845 1.00 95.75 453 THR A O 1
ATOM 3484 N N . ALA A 1 454 ? 0.175 -8.174 52.873 1.00 93.69 454 ALA A N 1
ATOM 3485 C CA . ALA A 1 454 ? -0.929 -8.383 53.817 1.00 93.69 454 ALA A CA 1
ATOM 3486 C C . ALA A 1 454 ? -2.310 -8.404 53.132 1.00 93.69 454 ALA A C 1
ATOM 3488 O O . ALA A 1 454 ? -3.262 -8.951 53.683 1.00 93.69 454 ALA A O 1
ATOM 3489 N N . GLU A 1 455 ? -2.399 -7.849 51.924 1.00 91.31 455 GLU A N 1
ATOM 3490 C CA . GLU A 1 455 ? -3.590 -7.803 51.075 1.00 91.31 455 GLU A CA 1
ATOM 3491 C C . GLU A 1 455 ? -3.858 -9.130 50.341 1.00 91.31 455 GLU A C 1
ATOM 3493 O O . GLU A 1 455 ? -4.849 -9.240 49.624 1.00 91.31 455 GLU A O 1
ATOM 3498 N N . GLY A 1 456 ? -3.005 -10.146 50.517 1.00 93.06 456 GLY A N 1
ATOM 3499 C CA . GLY A 1 456 ? -3.206 -11.471 49.927 1.00 93.06 456 GLY A CA 1
ATOM 3500 C C . GLY A 1 456 ? -2.747 -11.603 48.474 1.00 93.06 456 GLY A C 1
ATOM 3501 O O . GLY A 1 456 ? -3.172 -12.524 47.779 1.00 93.06 456 GLY A O 1
ATOM 3502 N N . VAL A 1 457 ? -1.887 -10.695 48.007 1.00 94.81 457 VAL A N 1
ATOM 3503 C CA . VAL A 1 457 ? -1.370 -10.657 46.631 1.00 94.81 457 VAL A CA 1
ATOM 3504 C C . VAL A 1 457 ? 0.158 -10.652 46.613 1.00 94.81 457 VAL A C 1
ATOM 3506 O O . VAL A 1 457 ? 0.812 -10.366 47.616 1.00 94.81 457 VAL A O 1
ATOM 3509 N N . PHE A 1 458 ? 0.738 -10.969 45.459 1.00 96.31 458 PHE A N 1
ATOM 3510 C CA . PHE A 1 458 ? 2.173 -10.902 45.200 1.00 96.31 458 PHE A CA 1
ATOM 3511 C C . PHE A 1 458 ? 2.483 -9.634 44.418 1.00 96.31 458 PHE A C 1
ATOM 3513 O O . PHE A 1 458 ? 1.926 -9.440 43.345 1.00 96.31 458 PHE A O 1
ATOM 3520 N N . VAL A 1 459 ? 3.380 -8.786 44.914 1.00 96.69 459 VAL A N 1
ATOM 3521 C CA . VAL A 1 459 ? 3.700 -7.486 44.301 1.00 96.69 459 VAL A CA 1
ATOM 3522 C C . VAL A 1 459 ? 5.177 -7.436 43.924 1.00 96.69 459 VAL A C 1
ATOM 3524 O O . VAL A 1 459 ? 6.025 -7.865 44.708 1.00 96.69 459 VAL A O 1
ATOM 3527 N N . ASN A 1 460 ? 5.499 -6.946 42.727 1.00 95.44 460 ASN A N 1
ATOM 3528 C CA . ASN A 1 460 ? 6.887 -6.841 42.276 1.00 95.44 460 ASN A CA 1
ATOM 3529 C C . ASN A 1 460 ? 7.656 -5.740 43.029 1.00 95.44 460 ASN A C 1
ATOM 3531 O O . ASN A 1 460 ? 7.075 -4.897 43.709 1.00 95.44 460 ASN A O 1
ATOM 3535 N N . GLU A 1 461 ? 8.984 -5.725 42.899 1.00 93.06 461 GLU A N 1
ATOM 3536 C CA . GLU A 1 461 ? 9.851 -4.870 43.728 1.00 93.06 461 GLU A CA 1
ATOM 3537 C C . GLU A 1 461 ? 9.546 -3.365 43.638 1.00 93.06 461 GLU A C 1
ATOM 3539 O O . GLU A 1 461 ? 9.739 -2.641 44.613 1.00 93.06 461 GLU A O 1
ATOM 3544 N N . ASN A 1 462 ? 9.063 -2.892 42.485 1.00 91.00 462 ASN A N 1
ATOM 3545 C CA . ASN A 1 462 ? 8.731 -1.483 42.266 1.00 91.00 462 ASN A CA 1
ATOM 3546 C C . ASN A 1 462 ? 7.242 -1.155 42.473 1.00 91.00 462 ASN A C 1
ATOM 3548 O O . ASN A 1 462 ? 6.884 0.013 42.375 1.00 91.00 462 ASN A O 1
ATOM 3552 N N . GLY A 1 463 ? 6.383 -2.143 42.744 1.00 92.88 463 GLY A N 1
ATOM 3553 C CA . GLY A 1 463 ? 4.948 -1.951 42.962 1.00 92.88 463 GLY A CA 1
ATOM 3554 C C . GLY A 1 463 ? 4.089 -1.785 41.701 1.00 92.88 463 GLY A C 1
ATOM 3555 O O . GLY A 1 463 ? 2.893 -1.524 41.830 1.00 92.88 463 GLY A O 1
ATOM 3556 N N . SER A 1 464 ? 4.648 -1.908 40.490 1.00 92.88 464 SER A N 1
ATOM 3557 C CA . SER A 1 464 ? 3.912 -1.724 39.227 1.00 92.88 464 SER A CA 1
ATOM 3558 C C . SER A 1 464 ? 3.073 -2.931 38.798 1.00 92.88 464 SER A C 1
ATOM 3560 O O . SER A 1 464 ? 2.128 -2.781 38.019 1.00 92.88 464 SER A O 1
ATOM 3562 N N . LYS A 1 465 ? 3.406 -4.130 39.286 1.00 94.88 465 LYS A N 1
ATOM 3563 C CA . LYS A 1 465 ? 2.706 -5.382 38.984 1.00 94.88 465 LYS A CA 1
ATOM 3564 C C . LYS A 1 465 ? 2.293 -6.062 40.279 1.00 94.88 465 LYS A C 1
ATOM 3566 O O . LYS A 1 465 ? 3.095 -6.195 41.202 1.00 94.88 465 LYS A O 1
ATOM 3571 N N . GLN A 1 466 ? 1.064 -6.553 40.303 1.00 93.81 466 GLN A N 1
ATOM 3572 C CA . GLN A 1 466 ? 0.561 -7.425 41.351 1.00 93.81 466 GLN A CA 1
ATOM 3573 C C . GLN A 1 466 ? -0.113 -8.642 40.724 1.00 93.81 466 GLN A C 1
ATOM 3575 O O . GLN A 1 466 ? -0.833 -8.487 39.741 1.00 93.81 466 GLN A O 1
ATOM 3580 N N . PHE A 1 467 ? 0.072 -9.834 41.279 1.00 95.12 467 PHE A N 1
ATOM 3581 C CA . PHE A 1 467 ? -0.701 -11.000 40.867 1.00 95.12 467 PHE A CA 1
ATOM 3582 C C . PHE A 1 467 ? -1.296 -11.771 42.042 1.00 95.12 467 PHE A C 1
ATOM 3584 O O . PHE A 1 467 ? -0.807 -11.712 43.172 1.00 95.12 467 PHE A O 1
ATOM 3591 N N . SER A 1 468 ? -2.348 -12.527 41.747 1.00 94.88 468 SER A N 1
ATOM 3592 C CA . SER A 1 468 ? -2.915 -13.561 42.608 1.00 94.88 468 SER A CA 1
ATOM 3593 C C . SER A 1 468 ? -3.185 -14.833 41.805 1.00 94.88 468 SER A C 1
ATOM 3595 O O . SER A 1 468 ? -3.186 -14.819 40.573 1.00 94.88 468 SER A O 1
ATOM 3597 N N . PHE A 1 469 ? -3.393 -15.941 42.512 1.00 95.62 469 PHE A N 1
ATOM 3598 C CA . PHE A 1 469 ? -3.846 -17.186 41.903 1.00 95.62 469 PHE A CA 1
ATOM 3599 C C . PHE A 1 469 ? -5.375 -17.248 41.931 1.00 95.62 469 PHE A C 1
ATOM 3601 O O . PHE A 1 469 ? -5.986 -16.847 42.924 1.00 95.62 469 PHE A O 1
ATOM 3608 N N . ALA A 1 470 ? -5.980 -17.745 40.856 1.00 95.12 470 ALA A N 1
ATOM 3609 C CA . ALA A 1 470 ? -7.422 -17.938 40.751 1.00 95.12 470 ALA A CA 1
ATOM 3610 C C . ALA A 1 470 ? -7.733 -19.366 40.294 1.00 95.12 470 ALA A C 1
ATOM 3612 O O . ALA A 1 470 ? -7.329 -19.758 39.202 1.00 95.12 470 ALA A O 1
ATOM 3613 N N . ASP A 1 471 ? -8.446 -20.124 41.124 1.00 95.06 471 ASP A N 1
ATOM 3614 C CA . ASP A 1 471 ? -9.004 -21.425 40.754 1.00 95.06 471 ASP A CA 1
ATOM 3615 C C . ASP A 1 471 ? -10.442 -21.229 40.276 1.00 95.06 471 ASP A C 1
ATOM 3617 O O . ASP A 1 471 ? -11.268 -20.679 41.009 1.00 95.06 471 ASP A O 1
ATOM 3621 N N . GLU A 1 472 ? -10.749 -21.692 39.067 1.00 95.19 472 GLU A N 1
ATOM 3622 C CA . GLU A 1 472 ? -12.057 -21.474 38.447 1.00 95.19 472 GLU A CA 1
ATOM 3623 C C . GLU A 1 472 ? -12.884 -22.746 38.292 1.00 95.19 472 GLU A C 1
ATOM 3625 O O . GLU A 1 472 ? -12.413 -23.878 38.422 1.00 95.19 472 GLU A O 1
ATOM 3630 N N . SER A 1 473 ? -14.160 -22.547 37.964 1.00 91.38 473 SER A N 1
ATOM 3631 C CA . SER A 1 473 ? -15.148 -23.622 37.810 1.00 91.38 473 SER A CA 1
ATOM 3632 C C . SER A 1 473 ? -14.802 -24.676 36.746 1.00 91.38 473 SER A C 1
ATOM 3634 O O . SER A 1 473 ? -15.287 -25.805 36.845 1.00 91.38 473 SER A O 1
ATOM 3636 N N . ASN A 1 474 ? -13.932 -24.358 35.781 1.00 91.44 474 ASN A N 1
ATOM 3637 C CA . ASN A 1 474 ? -13.432 -25.317 34.793 1.00 91.44 474 ASN A CA 1
ATOM 3638 C C . ASN A 1 474 ? -12.289 -26.211 35.322 1.00 91.44 474 ASN A C 1
ATOM 3640 O O . ASN A 1 474 ? -11.749 -27.033 34.582 1.00 91.44 474 ASN A O 1
ATOM 3644 N N . GLY A 1 475 ? -11.937 -26.084 36.606 1.00 93.44 475 GLY A N 1
ATOM 3645 C CA . GLY A 1 475 ? -10.923 -26.897 37.277 1.00 93.44 475 GLY A CA 1
ATOM 3646 C C . GLY A 1 475 ? -9.486 -26.479 36.972 1.00 93.44 475 GLY A C 1
ATOM 3647 O O . GLY A 1 475 ? -8.564 -27.227 37.298 1.00 93.44 475 GLY A O 1
ATOM 3648 N N . LYS A 1 476 ? -9.293 -25.317 36.340 1.00 95.06 476 LYS A N 1
ATOM 3649 C CA . LYS A 1 476 ? -7.982 -24.762 36.013 1.00 95.06 476 LYS A CA 1
ATOM 3650 C C . LYS A 1 476 ? -7.596 -23.645 36.981 1.00 95.06 476 LYS A C 1
ATOM 3652 O O . LYS A 1 476 ? -8.454 -22.988 37.571 1.00 95.06 476 LYS A O 1
ATOM 3657 N N . THR A 1 477 ? -6.290 -23.427 37.092 1.00 96.75 477 THR A N 1
ATOM 3658 C CA . THR A 1 477 ? -5.686 -22.389 37.930 1.00 96.75 477 THR A CA 1
ATOM 3659 C C . THR A 1 477 ? -5.019 -21.340 37.050 1.00 96.75 477 THR A C 1
ATOM 3661 O O . THR A 1 477 ? -4.231 -21.690 36.169 1.00 96.75 477 THR A O 1
ATOM 3664 N N . TYR A 1 478 ? -5.266 -20.062 37.328 1.00 96.69 478 TYR A N 1
ATOM 3665 C CA . TYR A 1 478 ? -4.743 -18.939 36.553 1.00 96.69 478 TYR A CA 1
ATOM 3666 C C . TYR A 1 478 ? -3.901 -17.979 37.387 1.00 96.69 478 TYR A C 1
ATOM 3668 O O . TYR A 1 478 ? -4.071 -17.862 38.603 1.00 96.69 478 TYR A O 1
ATOM 3676 N N . ILE A 1 479 ? -3.038 -17.235 36.698 1.00 96.06 479 ILE A N 1
ATOM 3677 C CA . ILE A 1 479 ? -2.423 -16.009 37.208 1.00 96.06 479 ILE A CA 1
ATOM 3678 C C . ILE A 1 479 ? -3.314 -14.832 36.840 1.00 96.06 479 ILE A C 1
ATOM 3680 O O . ILE A 1 479 ? -3.382 -14.441 35.673 1.00 96.06 479 ILE A O 1
ATOM 3684 N N . ASN A 1 480 ? -3.957 -14.248 37.848 1.00 94.44 480 ASN A N 1
ATOM 3685 C CA . ASN A 1 480 ? -4.635 -12.969 37.725 1.00 94.44 480 ASN A CA 1
ATOM 3686 C C . ASN A 1 480 ? -3.620 -11.846 37.940 1.00 94.44 480 ASN A C 1
ATOM 3688 O O . ASN A 1 480 ? -3.206 -11.607 39.074 1.00 94.44 480 ASN A O 1
ATOM 3692 N N . LEU A 1 481 ? -3.202 -11.175 36.868 1.00 93.69 481 LEU A N 1
ATOM 3693 C CA . LEU A 1 481 ? -2.246 -10.075 36.920 1.00 93.69 481 LEU A CA 1
ATOM 3694 C C . LEU A 1 481 ? -2.981 -8.737 36.840 1.00 93.69 481 LEU A C 1
ATOM 3696 O O . LEU A 1 481 ? -3.672 -8.452 35.864 1.00 93.69 481 LEU A O 1
ATOM 3700 N N . LYS A 1 482 ? -2.727 -7.865 37.815 1.00 93.00 482 LYS A N 1
ATOM 3701 C CA . LYS A 1 482 ? -2.991 -6.434 37.704 1.00 93.00 482 LYS A CA 1
ATOM 3702 C C . LYS A 1 482 ? -1.692 -5.664 37.485 1.00 93.00 482 LYS A C 1
ATOM 3704 O O . LYS A 1 482 ? -0.716 -5.820 38.219 1.00 93.00 482 LYS A O 1
ATOM 3709 N N . ARG A 1 483 ? -1.686 -4.815 36.463 1.00 93.31 483 ARG A N 1
ATOM 3710 C CA . ARG A 1 483 ? -0.540 -4.009 36.042 1.00 93.31 483 ARG A CA 1
ATOM 3711 C C . ARG A 1 483 ? -0.937 -2.544 35.972 1.00 93.31 483 ARG A C 1
ATOM 3713 O O . ARG A 1 483 ? -1.979 -2.206 35.417 1.00 93.31 483 ARG A O 1
ATOM 3720 N N . ILE A 1 484 ? -0.081 -1.692 36.523 1.00 92.88 484 ILE A N 1
ATOM 3721 C CA . ILE A 1 484 ? -0.172 -0.241 36.402 1.00 92.88 484 ILE A CA 1
ATOM 3722 C C . ILE A 1 484 ? 0.805 0.183 35.308 1.00 92.88 484 ILE A C 1
ATOM 3724 O O . ILE A 1 484 ? 2.016 -0.008 35.440 1.00 92.88 484 ILE A O 1
ATOM 3728 N N . TYR A 1 485 ? 0.276 0.753 34.232 1.00 92.56 485 TYR A N 1
ATOM 3729 C CA . TYR A 1 485 ? 1.065 1.377 33.180 1.00 92.56 485 TYR A CA 1
ATOM 3730 C C . TYR A 1 485 ? 1.256 2.843 33.534 1.00 92.56 485 TYR A C 1
ATOM 3732 O O . TYR A 1 485 ? 0.285 3.587 33.637 1.00 92.56 485 TYR A O 1
ATOM 3740 N N . ASN A 1 486 ? 2.507 3.246 33.734 1.00 91.88 486 ASN A N 1
ATOM 3741 C CA . ASN A 1 486 ? 2.878 4.641 33.908 1.00 91.88 486 ASN A CA 1
ATOM 3742 C C . ASN A 1 486 ? 3.573 5.103 32.628 1.00 91.88 486 ASN A C 1
ATOM 3744 O O . ASN A 1 486 ? 4.681 4.642 32.356 1.00 91.88 486 ASN A O 1
ATOM 3748 N N . LEU A 1 487 ? 2.910 5.959 31.852 1.00 93.44 487 LEU A N 1
ATOM 3749 C CA . LEU A 1 487 ? 3.422 6.524 30.606 1.00 93.44 487 LEU A CA 1
ATOM 3750 C C . LEU A 1 487 ? 3.914 7.947 30.908 1.00 93.44 487 LEU A C 1
ATOM 3752 O O . LEU A 1 487 ? 3.076 8.829 31.130 1.00 93.44 487 LEU A O 1
ATOM 3756 N N . PRO A 1 488 ? 5.242 8.171 30.995 1.00 91.88 488 PRO A N 1
ATOM 3757 C CA . PRO A 1 488 ? 5.811 9.487 31.274 1.00 91.88 488 PRO A CA 1
ATOM 3758 C C . PRO A 1 488 ? 5.177 10.593 30.423 1.00 91.88 488 PRO A C 1
ATOM 3760 O O . PRO A 1 488 ? 4.980 10.420 29.223 1.00 91.88 488 PRO A O 1
ATOM 3763 N N . ASP A 1 489 ? 4.811 11.698 31.075 1.00 91.31 489 ASP A N 1
ATOM 3764 C CA . ASP A 1 489 ? 4.222 12.907 30.478 1.00 91.31 489 ASP A CA 1
ATOM 3765 C C . ASP A 1 489 ? 2.858 12.745 29.768 1.00 91.31 489 ASP A C 1
ATOM 3767 O O . ASP A 1 489 ? 2.261 13.747 29.363 1.00 91.31 489 ASP A O 1
ATOM 3771 N N . LEU A 1 490 ? 2.321 11.518 29.712 1.00 92.56 490 LEU A N 1
ATOM 3772 C CA . LEU A 1 490 ? 1.031 11.184 29.103 1.00 92.56 490 LEU A CA 1
ATOM 3773 C C . LEU A 1 490 ? -0.044 10.829 30.143 1.00 92.56 490 LEU A C 1
ATOM 3775 O O . LEU A 1 490 ? -1.136 11.393 30.115 1.00 92.56 490 LEU A O 1
ATOM 3779 N N . GLY A 1 491 ? 0.251 9.919 31.078 1.00 92.44 491 GLY A N 1
ATOM 3780 C CA . GLY A 1 491 ? -0.694 9.539 32.131 1.00 92.44 491 GLY A CA 1
ATOM 3781 C C . GLY A 1 491 ? -0.486 8.135 32.696 1.00 92.44 491 GLY A C 1
ATOM 3782 O O . GLY A 1 491 ? 0.529 7.476 32.462 1.00 92.44 491 GLY A O 1
ATOM 3783 N N . GLN A 1 492 ? -1.466 7.667 33.469 1.00 92.19 492 GLN A N 1
ATOM 3784 C CA . GLN A 1 492 ? -1.444 6.349 34.100 1.00 92.19 492 GLN A CA 1
ATOM 3785 C C . GLN A 1 492 ? -2.720 5.578 33.770 1.00 92.19 492 GLN A C 1
ATOM 3787 O O . GLN A 1 492 ? -3.805 6.149 33.767 1.00 92.19 492 GLN A O 1
ATOM 3792 N N . THR A 1 493 ? -2.597 4.269 33.550 1.00 93.19 493 THR A N 1
ATOM 3793 C CA . THR A 1 493 ? -3.754 3.385 33.379 1.00 93.19 493 THR A CA 1
ATOM 3794 C C . THR A 1 493 ? -3.530 2.008 34.000 1.00 93.19 493 THR A C 1
ATOM 3796 O O . THR A 1 493 ? -2.407 1.667 34.385 1.00 93.19 493 THR A O 1
ATOM 3799 N N . VAL A 1 494 ? -4.594 1.216 34.150 1.00 92.38 494 VAL A N 1
ATOM 3800 C CA . VAL A 1 494 ? -4.566 -0.047 34.908 1.00 92.38 494 VAL A CA 1
ATOM 3801 C C . VAL A 1 494 ? -5.255 -1.164 34.135 1.00 92.38 494 VAL A C 1
ATOM 3803 O O . VAL A 1 494 ? -6.412 -1.028 33.756 1.00 92.38 494 VAL A O 1
ATOM 3806 N N . SER A 1 495 ? -4.574 -2.299 33.959 1.00 91.25 495 SER A N 1
ATOM 3807 C CA . SER A 1 495 ? -5.179 -3.532 33.437 1.00 91.25 495 SER A CA 1
ATOM 3808 C C . SER A 1 495 ? -5.233 -4.611 34.510 1.00 91.25 495 SER A C 1
ATOM 3810 O O . SER A 1 495 ? -4.238 -4.801 35.209 1.00 91.25 495 SER A O 1
ATOM 3812 N N . THR A 1 496 ? -6.323 -5.376 34.559 1.00 91.50 496 THR A N 1
ATOM 3813 C CA . THR A 1 496 ? -6.458 -6.589 35.378 1.00 91.50 496 THR A CA 1
ATOM 3814 C C . THR A 1 496 ? -6.900 -7.728 34.463 1.00 91.50 496 THR A C 1
ATOM 3816 O O . THR A 1 496 ? -7.916 -7.608 33.796 1.00 91.50 496 THR A O 1
ATOM 3819 N N . LEU A 1 497 ? -6.122 -8.800 34.328 1.00 92.00 497 LEU A N 1
ATOM 3820 C CA . LEU A 1 497 ? -6.400 -9.878 33.370 1.00 92.00 497 LEU A CA 1
ATOM 3821 C C . LEU A 1 497 ? -5.904 -11.220 33.910 1.00 92.00 497 LEU A C 1
ATOM 3823 O O . LEU A 1 497 ? -4.877 -11.282 34.588 1.00 92.00 497 LEU A O 1
ATOM 3827 N N . TYR A 1 498 ? -6.583 -12.308 33.544 1.00 94.06 498 TYR A N 1
ATOM 3828 C CA . TYR A 1 498 ? -5.955 -13.627 33.602 1.00 94.06 498 TYR A CA 1
ATOM 3829 C C . TYR A 1 498 ? -4.955 -13.705 32.454 1.00 94.06 498 TYR A C 1
ATOM 3831 O O . TYR A 1 498 ? -5.339 -13.493 31.310 1.00 94.06 498 TYR A O 1
ATOM 3839 N N . GLN A 1 499 ? -3.683 -13.959 32.764 1.00 92.31 499 GLN A N 1
ATOM 3840 C CA . GLN A 1 499 ? -2.622 -13.975 31.750 1.00 92.31 499 GLN A CA 1
ATOM 3841 C C . GLN A 1 499 ? -2.065 -15.364 31.469 1.00 92.31 499 GLN A C 1
ATOM 3843 O O . GLN A 1 499 ? -1.676 -15.649 30.344 1.00 92.31 499 GLN A O 1
ATOM 3848 N N . TYR A 1 500 ? -2.014 -16.229 32.482 1.00 95.69 500 TYR A N 1
ATOM 3849 C CA . TYR A 1 500 ? -1.398 -17.545 32.342 1.00 95.69 500 TYR A CA 1
ATOM 3850 C C . TYR A 1 500 ? -2.222 -18.627 33.021 1.00 95.69 500 TYR A C 1
ATOM 3852 O O . TYR A 1 500 ? -2.792 -18.397 34.086 1.00 95.69 500 TYR A O 1
ATOM 3860 N N . GLU A 1 501 ? -2.210 -19.819 32.436 1.00 96.44 501 GLU A N 1
ATOM 3861 C CA . GLU A 1 501 ? -2.840 -21.039 32.933 1.00 96.44 501 GLU A CA 1
ATOM 3862 C C . GLU A 1 501 ? -1.775 -22.008 33.465 1.00 96.44 501 GLU A C 1
ATOM 3864 O O . GLU A 1 501 ? -0.780 -22.286 32.786 1.00 96.44 501 GLU A O 1
ATOM 3869 N N . LYS A 1 502 ? -1.971 -22.549 34.674 1.00 96.50 502 LYS A N 1
ATOM 3870 C CA . LYS A 1 502 ? -1.073 -23.561 35.248 1.00 96.50 502 LYS A CA 1
ATOM 3871 C C . LYS A 1 502 ? -1.113 -24.830 34.402 1.00 96.50 502 LYS A C 1
ATOM 3873 O O . LYS A 1 502 ? -2.183 -25.377 34.156 1.00 96.50 502 LYS A O 1
ATOM 3878 N N . THR A 1 503 ? 0.057 -25.319 34.007 1.00 94.81 503 THR A N 1
ATOM 3879 C CA . THR A 1 503 ? 0.193 -26.448 33.086 1.00 94.81 503 THR A CA 1
ATOM 3880 C C . THR A 1 503 ? 1.121 -27.519 33.636 1.00 94.81 503 THR A C 1
ATOM 3882 O O . THR A 1 503 ? 2.185 -27.233 34.186 1.00 94.81 503 THR A O 1
ATOM 3885 N N . GLU A 1 504 ? 0.719 -28.772 33.438 1.00 92.12 504 GLU A N 1
ATOM 3886 C CA . GLU A 1 504 ? 1.484 -29.962 33.800 1.00 92.12 504 GLU A CA 1
ATOM 3887 C C . GLU A 1 504 ? 2.093 -30.633 32.553 1.00 92.12 504 GLU A C 1
ATOM 3889 O O . GLU A 1 504 ? 1.576 -30.455 31.441 1.00 92.12 504 GLU A O 1
ATOM 3894 N N . PRO A 1 505 ? 3.173 -31.425 32.708 1.00 92.06 505 PRO A N 1
ATOM 3895 C CA . PRO A 1 505 ? 3.760 -32.184 31.609 1.00 92.06 505 PRO A CA 1
ATOM 3896 C C . PRO A 1 505 ? 2.736 -33.065 30.885 1.00 92.06 505 PRO A C 1
ATOM 3898 O O . PRO A 1 505 ? 1.898 -33.724 31.506 1.00 92.06 505 PRO A O 1
ATOM 3901 N N . ASN A 1 506 ? 2.842 -33.120 29.561 1.00 94.12 506 ASN A N 1
ATOM 3902 C CA . ASN A 1 506 ? 2.001 -33.951 28.711 1.00 94.12 506 ASN A CA 1
ATOM 3903 C C . ASN A 1 506 ? 2.702 -35.297 28.462 1.00 94.12 506 ASN A C 1
ATOM 3905 O O . ASN A 1 506 ? 3.830 -35.352 27.978 1.00 94.12 506 ASN A O 1
ATOM 3909 N N . ILE A 1 507 ? 2.061 -36.404 28.838 1.00 91.88 507 ILE A N 1
ATOM 3910 C CA . ILE A 1 507 ? 2.673 -37.736 28.745 1.00 91.88 507 ILE A CA 1
ATOM 3911 C C . ILE A 1 507 ? 2.500 -38.265 27.319 1.00 91.88 507 ILE A C 1
ATOM 3913 O O . ILE A 1 507 ? 1.391 -38.618 26.920 1.00 91.88 507 ILE A O 1
ATOM 3917 N N . ILE A 1 508 ? 3.605 -38.362 26.580 1.00 94.44 508 ILE A N 1
ATOM 3918 C CA . ILE A 1 508 ? 3.660 -38.874 25.204 1.00 94.44 508 ILE A CA 1
ATOM 3919 C C . ILE A 1 508 ? 4.751 -39.943 25.054 1.00 94.44 508 ILE A C 1
ATOM 3921 O O . ILE A 1 508 ? 5.560 -40.147 25.955 1.00 94.44 508 ILE A O 1
ATOM 3925 N N . ASP A 1 509 ? 4.757 -40.649 23.922 1.00 94.56 509 ASP A N 1
ATOM 3926 C CA . ASP A 1 509 ? 5.812 -41.610 23.580 1.00 94.56 509 ASP A CA 1
ATOM 3927 C C . ASP A 1 509 ? 7.146 -40.885 23.319 1.00 94.56 509 ASP A C 1
ATOM 3929 O O . ASP A 1 509 ? 7.170 -39.880 22.602 1.00 94.56 509 ASP A O 1
ATOM 3933 N N . ASP A 1 510 ? 8.254 -41.405 23.859 1.00 93.12 510 ASP A N 1
ATOM 3934 C CA . ASP A 1 510 ? 9.592 -40.805 23.718 1.00 93.12 510 ASP A CA 1
ATOM 3935 C C . ASP A 1 510 ? 9.967 -40.574 22.246 1.00 93.12 510 ASP A C 1
ATOM 3937 O O . ASP A 1 510 ? 10.551 -39.549 21.905 1.00 93.12 510 ASP A O 1
ATOM 3941 N N . LYS A 1 511 ? 9.555 -41.467 21.335 1.00 94.94 511 LYS A N 1
ATOM 3942 C CA . LYS A 1 511 ? 9.813 -41.318 19.897 1.00 94.94 511 LYS A CA 1
ATOM 3943 C C . LYS A 1 511 ? 9.077 -40.116 19.306 1.00 94.94 511 LYS A C 1
ATOM 3945 O O . LYS A 1 511 ? 9.575 -39.487 18.371 1.00 94.94 511 LYS A O 1
ATOM 3950 N N . VAL A 1 512 ? 7.878 -39.816 19.806 1.00 95.88 512 VAL A N 1
ATOM 3951 C CA . VAL A 1 512 ? 7.110 -38.641 19.378 1.00 95.88 512 VAL A CA 1
ATOM 3952 C C . VAL A 1 512 ? 7.813 -37.374 19.860 1.00 95.88 512 VAL A C 1
ATOM 3954 O O . VAL A 1 512 ? 8.023 -36.473 19.050 1.00 95.88 512 VAL A O 1
ATOM 3957 N N . GLN A 1 513 ? 8.255 -37.331 21.122 1.00 93.88 513 GLN A N 1
ATOM 3958 C CA . GLN A 1 513 ? 9.041 -36.206 21.643 1.00 93.88 513 GLN A CA 1
ATOM 3959 C C . GLN A 1 513 ? 10.335 -36.011 20.841 1.00 93.88 513 GLN A C 1
ATOM 3961 O O . GLN A 1 513 ? 10.585 -34.910 20.361 1.00 93.88 513 GLN A O 1
ATOM 3966 N N . ASP A 1 514 ? 11.103 -37.081 20.609 1.00 93.94 514 ASP A N 1
ATOM 3967 C CA . ASP A 1 514 ? 12.344 -37.048 19.825 1.00 93.94 514 ASP A CA 1
ATOM 3968 C C . ASP A 1 514 ? 12.116 -36.497 18.405 1.00 93.94 514 ASP A C 1
ATOM 3970 O O . ASP A 1 514 ? 12.966 -35.796 17.854 1.00 93.94 514 ASP A O 1
ATOM 3974 N N . THR A 1 515 ? 10.955 -36.787 17.802 1.00 94.19 515 THR A N 1
ATOM 3975 C CA . THR A 1 515 ? 10.588 -36.286 16.466 1.00 94.19 515 THR A CA 1
ATOM 3976 C C . THR A 1 515 ? 10.377 -34.767 16.472 1.00 94.19 515 THR A C 1
ATOM 3978 O O . THR A 1 515 ? 10.811 -34.086 15.543 1.00 94.19 515 THR A O 1
ATOM 3981 N N . TRP A 1 516 ? 9.749 -34.211 17.510 1.00 94.19 516 TRP A N 1
ATOM 3982 C CA . TRP A 1 516 ? 9.592 -32.760 17.660 1.00 94.19 516 TRP A CA 1
ATOM 3983 C C . TRP A 1 516 ? 10.889 -32.068 18.070 1.00 94.19 516 TRP A C 1
ATOM 3985 O O . TRP A 1 516 ? 11.232 -31.032 17.500 1.00 94.19 516 TRP A O 1
ATOM 3995 N N . ASP A 1 517 ? 11.658 -32.667 18.976 1.00 92.38 517 ASP A N 1
ATOM 3996 C CA . ASP A 1 517 ? 12.966 -32.157 19.391 1.00 92.38 517 ASP A CA 1
ATOM 3997 C C . ASP A 1 517 ? 13.937 -32.075 18.204 1.00 92.38 517 ASP A C 1
ATOM 3999 O O . ASP A 1 517 ? 14.712 -31.125 18.104 1.00 92.38 517 ASP A O 1
ATOM 4003 N N . ALA A 1 518 ? 13.856 -33.012 17.251 1.00 92.31 518 ALA A N 1
ATOM 4004 C CA . ALA A 1 518 ? 14.636 -32.972 16.014 1.00 92.31 518 ALA A CA 1
ATOM 4005 C C . ALA A 1 518 ? 14.275 -31.798 15.082 1.00 92.31 518 ALA A C 1
ATOM 4007 O O . ALA A 1 518 ? 15.076 -31.451 14.214 1.00 92.31 518 ALA A O 1
ATOM 4008 N N . ARG A 1 519 ? 13.094 -31.182 15.243 1.00 92.69 519 ARG A N 1
ATOM 4009 C CA . ARG A 1 519 ? 12.676 -29.978 14.501 1.00 92.69 519 ARG A CA 1
ATOM 4010 C C . ARG A 1 519 ? 13.067 -28.680 15.203 1.00 92.69 519 ARG A C 1
ATOM 4012 O O . ARG A 1 519 ? 12.968 -27.621 14.586 1.00 92.69 519 ARG A O 1
ATOM 4019 N N . ALA A 1 520 ? 13.508 -28.735 16.457 1.00 90.56 520 ALA A N 1
ATOM 4020 C CA . ALA A 1 520 ? 13.854 -27.546 17.221 1.00 90.56 520 ALA A CA 1
ATOM 4021 C C . ALA A 1 520 ? 14.967 -26.721 16.548 1.00 90.56 520 ALA A C 1
ATOM 4023 O O . ALA A 1 520 ? 15.978 -27.262 16.104 1.00 90.56 520 ALA A O 1
ATOM 4024 N N . GLY A 1 521 ? 14.775 -25.403 16.490 1.00 88.06 521 GLY A N 1
ATOM 4025 C CA . GLY A 1 521 ? 15.616 -24.450 15.766 1.00 88.06 521 GLY A CA 1
ATOM 4026 C C . GLY A 1 521 ? 15.316 -24.353 14.265 1.00 88.06 521 GLY A C 1
ATOM 4027 O O . GLY A 1 521 ? 15.957 -23.563 13.578 1.00 88.06 521 GLY A O 1
ATOM 4028 N N . SER A 1 522 ? 14.368 -25.136 13.733 1.00 90.75 522 SER A N 1
ATOM 4029 C CA . SER A 1 522 ? 13.958 -25.022 12.327 1.00 90.75 522 SER A CA 1
ATOM 4030 C C . SER A 1 522 ? 13.017 -23.837 12.136 1.00 90.75 522 SER A C 1
ATOM 4032 O O . SER A 1 522 ? 11.996 -23.735 12.823 1.00 90.75 522 SER A O 1
ATOM 4034 N N . LYS A 1 523 ? 13.325 -22.995 11.148 1.00 93.50 523 LYS A N 1
ATOM 4035 C CA . LYS A 1 523 ? 12.447 -21.922 10.671 1.00 93.50 523 LYS A CA 1
ATOM 4036 C C . LYS A 1 523 ? 11.585 -22.407 9.508 1.00 93.50 523 LYS A C 1
ATOM 4038 O O . LYS A 1 523 ? 12.038 -23.195 8.677 1.00 93.50 523 LYS A O 1
ATOM 4043 N N . TYR A 1 524 ? 10.353 -21.924 9.438 1.00 95.75 524 TYR A N 1
ATOM 4044 C CA . TYR A 1 524 ? 9.394 -22.220 8.380 1.00 95.75 524 TYR A CA 1
ATOM 4045 C C . TYR A 1 524 ? 8.869 -20.906 7.804 1.00 95.75 524 TYR A C 1
ATOM 4047 O O . TYR A 1 524 ? 8.319 -20.107 8.547 1.00 95.75 524 TYR A O 1
ATOM 4055 N N . TYR A 1 525 ? 9.012 -20.670 6.502 1.00 96.31 525 TYR A N 1
ATOM 4056 C CA . TYR A 1 525 ? 8.746 -19.378 5.852 1.00 96.31 525 TYR A CA 1
ATOM 4057 C C . TYR A 1 525 ? 7.405 -19.354 5.116 1.00 96.31 525 TYR A C 1
ATOM 4059 O O . TYR A 1 525 ? 7.104 -20.298 4.393 1.00 96.31 525 TYR A O 1
ATOM 4067 N N . ILE A 1 526 ? 6.615 -18.288 5.262 1.00 96.62 526 ILE A N 1
ATOM 4068 C CA . ILE A 1 526 ? 5.232 -18.222 4.760 1.00 96.62 526 ILE A CA 1
ATOM 4069 C C . ILE A 1 526 ? 5.152 -18.252 3.226 1.00 96.62 526 ILE A C 1
ATOM 4071 O O . ILE A 1 526 ? 5.915 -17.567 2.538 1.00 96.62 526 ILE A O 1
ATOM 4075 N N . VAL A 1 527 ? 4.227 -19.039 2.667 1.00 96.56 527 VAL A N 1
ATOM 4076 C CA . VAL A 1 527 ? 4.129 -19.250 1.211 1.00 96.56 527 VAL A CA 1
ATOM 4077 C C . VAL A 1 527 ? 2.770 -18.965 0.582 1.00 96.56 527 VAL A C 1
ATOM 4079 O O . VAL A 1 527 ? 2.697 -18.910 -0.639 1.00 96.56 527 VAL A O 1
ATOM 4082 N N . ASN A 1 528 ? 1.699 -18.787 1.351 1.00 95.31 528 ASN A N 1
ATOM 4083 C CA . ASN A 1 528 ? 0.343 -18.635 0.806 1.00 95.31 528 ASN A CA 1
ATOM 4084 C C . ASN A 1 528 ? -0.298 -17.273 1.126 1.00 95.31 528 ASN A C 1
ATOM 4086 O O . ASN A 1 528 ? -1.519 -17.165 1.254 1.00 95.31 528 ASN A O 1
ATOM 4090 N N . GLU A 1 529 ? 0.537 -16.246 1.256 1.00 95.69 529 GLU A N 1
ATOM 4091 C CA . GLU A 1 529 ? 0.106 -14.854 1.345 1.00 95.69 529 GLU A CA 1
ATOM 4092 C C . GLU A 1 529 ? 0.060 -14.197 -0.039 1.00 95.69 529 GLU A C 1
ATOM 4094 O O . GLU A 1 529 ? 0.790 -14.557 -0.962 1.00 95.69 529 GLU A O 1
ATOM 4099 N N . HIS A 1 530 ? -0.797 -13.192 -0.161 1.00 96.06 530 HIS A N 1
ATOM 4100 C CA . HIS A 1 530 ? -0.992 -12.393 -1.357 1.00 96.06 530 HIS A CA 1
ATOM 4101 C C . HIS A 1 530 ? 0.279 -11.582 -1.676 1.00 96.06 530 HIS A C 1
ATOM 4103 O O . HIS A 1 530 ? 0.957 -11.133 -0.745 1.00 96.06 530 HIS A O 1
ATOM 4109 N N . PRO A 1 531 ? 0.586 -11.286 -2.956 1.00 97.12 531 PRO A N 1
ATOM 4110 C CA . PRO A 1 531 ? 1.763 -10.491 -3.329 1.00 97.12 531 PRO A CA 1
ATOM 4111 C C . PRO A 1 531 ? 1.872 -9.122 -2.645 1.00 97.12 531 PRO A C 1
ATOM 4113 O O . PRO A 1 531 ? 2.972 -8.605 -2.476 1.00 97.12 531 PRO A O 1
ATOM 4116 N N . TYR A 1 532 ? 0.749 -8.545 -2.219 1.00 96.75 532 TYR A N 1
ATOM 4117 C CA . TYR A 1 532 ? 0.683 -7.249 -1.531 1.00 96.75 532 TYR A CA 1
ATOM 4118 C C . TYR A 1 532 ? 0.615 -7.373 -0.002 1.00 96.75 532 TYR A C 1
ATOM 4120 O O . TYR A 1 532 ? 0.342 -6.387 0.678 1.00 96.75 532 TYR A O 1
ATOM 4128 N N . SER A 1 533 ? 0.821 -8.571 0.551 1.00 96.25 533 SER A N 1
ATOM 4129 C CA . SER A 1 533 ? 0.707 -8.814 1.988 1.00 96.25 533 SER A CA 1
ATOM 4130 C C . SER A 1 533 ? 1.785 -8.089 2.785 1.00 96.25 533 SER A C 1
ATOM 4132 O O . SER A 1 533 ? 2.982 -8.177 2.497 1.00 96.25 533 SER A O 1
ATOM 4134 N N . GLN A 1 534 ? 1.352 -7.416 3.848 1.00 95.44 534 GLN A N 1
ATOM 4135 C CA . GLN A 1 534 ? 2.237 -6.733 4.789 1.00 95.44 534 GLN A CA 1
ATOM 4136 C C . GLN A 1 534 ? 3.138 -7.720 5.552 1.00 95.44 534 GLN A C 1
ATOM 4138 O O . GLN A 1 534 ? 4.198 -7.330 6.042 1.00 95.44 534 GLN A O 1
ATOM 4143 N N . PHE A 1 535 ? 2.769 -9.006 5.616 1.00 93.75 535 PHE A N 1
ATOM 4144 C CA . PHE A 1 535 ? 3.553 -10.048 6.294 1.00 93.75 535 PHE A CA 1
ATOM 4145 C C . PHE A 1 535 ? 4.902 -10.323 5.621 1.00 93.75 535 PHE A C 1
ATOM 4147 O O . PHE A 1 535 ? 5.847 -10.745 6.290 1.00 93.75 535 PHE A O 1
ATOM 4154 N N . TYR A 1 536 ? 5.025 -10.050 4.318 1.00 95.12 536 TYR A N 1
ATOM 4155 C CA . TYR A 1 536 ? 6.322 -10.099 3.645 1.00 95.12 536 TYR A CA 1
ATOM 4156 C C . TYR A 1 536 ? 7.183 -8.877 3.981 1.00 95.12 536 TYR A C 1
ATOM 4158 O O . TYR A 1 536 ? 8.403 -8.988 4.024 1.00 95.12 536 TYR A O 1
ATOM 4166 N N . HIS A 1 537 ? 6.591 -7.727 4.290 1.00 93.69 537 HIS A N 1
ATOM 4167 C CA . HIS A 1 537 ? 7.369 -6.549 4.665 1.00 93.69 537 HIS A CA 1
ATOM 4168 C C . HIS A 1 537 ? 7.881 -6.624 6.113 1.00 93.69 537 HIS A C 1
ATOM 4170 O O . HIS A 1 537 ? 9.006 -6.221 6.405 1.00 93.69 537 HIS A O 1
ATOM 4176 N N . ARG A 1 538 ? 7.082 -7.183 7.031 1.00 84.88 538 ARG A N 1
ATOM 4177 C CA . ARG A 1 538 ? 7.440 -7.316 8.449 1.00 84.88 538 ARG A CA 1
ATOM 4178 C C . ARG A 1 538 ? 8.070 -8.671 8.751 1.00 84.88 538 ARG A C 1
ATOM 4180 O O . ARG A 1 538 ? 7.377 -9.672 8.896 1.00 84.88 538 ARG A O 1
ATOM 4187 N N . SER A 1 539 ? 9.392 -8.685 8.919 1.00 74.50 539 SER A N 1
ATOM 4188 C CA . SER A 1 539 ? 10.189 -9.915 9.083 1.00 74.50 539 SER A CA 1
ATOM 4189 C C . SER A 1 539 ? 9.764 -10.817 10.234 1.00 74.50 539 SER A C 1
ATOM 4191 O O . SER A 1 539 ? 9.879 -12.035 10.127 1.00 74.50 539 SER A O 1
ATOM 4193 N N . GLU A 1 540 ? 9.231 -10.232 11.304 1.00 75.81 540 GLU A N 1
ATOM 4194 C CA . GLU A 1 540 ? 8.676 -10.942 12.463 1.00 75.81 540 GLU A CA 1
ATOM 4195 C C . GLU A 1 540 ? 7.509 -11.867 12.076 1.00 75.81 540 GLU A C 1
ATOM 4197 O O . GLU A 1 540 ? 7.297 -12.892 12.710 1.00 75.81 540 GLU A O 1
ATOM 4202 N N . SER A 1 541 ? 6.754 -11.516 11.030 1.00 82.69 541 SER A N 1
ATOM 4203 C CA . SER A 1 541 ? 5.582 -12.264 10.547 1.00 82.69 541 SER A CA 1
ATOM 4204 C C . SER A 1 541 ? 5.915 -13.257 9.429 1.00 82.69 541 SER A C 1
ATOM 4206 O O . SER A 1 541 ? 5.064 -14.034 9.001 1.00 82.69 541 SER A O 1
ATOM 4208 N N . THR A 1 542 ? 7.148 -13.229 8.922 1.00 89.75 542 THR A N 1
ATOM 4209 C CA . THR A 1 542 ? 7.535 -13.951 7.708 1.00 89.75 542 THR A CA 1
ATOM 4210 C C . THR A 1 542 ? 7.830 -15.434 7.958 1.00 89.75 542 THR A C 1
ATOM 4212 O O . THR A 1 542 ? 7.712 -16.246 7.035 1.00 89.75 542 THR A O 1
ATOM 4215 N N . TYR A 1 543 ? 8.213 -15.813 9.182 1.00 92.25 543 TYR A N 1
ATOM 4216 C CA . TYR A 1 543 ? 8.515 -17.203 9.517 1.00 92.25 543 TYR A CA 1
ATOM 4217 C C . TYR A 1 543 ? 7.981 -17.636 10.885 1.00 92.25 543 TYR A C 1
ATOM 4219 O O . TYR A 1 543 ? 7.831 -16.835 11.800 1.00 92.25 543 TYR A O 1
ATOM 4227 N N . PHE A 1 544 ? 7.746 -18.939 11.016 1.00 90.94 544 PHE A N 1
ATOM 4228 C CA . PHE A 1 544 ? 7.446 -19.636 12.260 1.00 90.94 544 PHE A CA 1
ATOM 4229 C C . PHE A 1 544 ? 8.672 -20.450 12.692 1.00 90.94 544 PHE A C 1
ATOM 4231 O O . PHE A 1 544 ? 9.274 -21.135 11.865 1.00 90.94 544 PHE A O 1
ATOM 4238 N N . GLU A 1 545 ? 9.055 -20.411 13.968 1.00 90.81 545 GLU A N 1
ATOM 4239 C CA . GLU A 1 545 ? 10.187 -21.185 14.495 1.00 90.81 545 GLU A CA 1
ATOM 4240 C C . GLU A 1 545 ? 9.715 -22.215 15.524 1.00 90.81 545 GLU A C 1
ATOM 4242 O O . GLU A 1 545 ? 9.029 -21.884 16.489 1.00 90.81 545 GLU A O 1
ATOM 4247 N N . ILE A 1 546 ? 10.098 -23.479 15.329 1.00 90.19 546 ILE A N 1
ATOM 4248 C CA . ILE A 1 546 ? 9.856 -24.537 16.318 1.00 90.19 546 ILE A CA 1
ATOM 4249 C C . ILE A 1 546 ? 11.009 -24.526 17.319 1.00 90.19 546 ILE A C 1
ATOM 4251 O O . ILE A 1 546 ? 12.162 -24.663 16.918 1.00 90.19 546 ILE A O 1
ATOM 4255 N N . ALA A 1 547 ? 10.720 -24.466 18.621 1.00 86.25 547 ALA A N 1
ATOM 4256 C CA . ALA A 1 547 ? 11.728 -24.621 19.673 1.00 86.25 547 ALA A CA 1
ATOM 4257 C C . ALA A 1 547 ? 11.432 -25.817 20.598 1.00 86.25 547 ALA A C 1
ATOM 4259 O O . ALA A 1 547 ? 10.280 -26.156 20.890 1.00 86.25 547 ALA A O 1
ATOM 4260 N N . ALA A 1 548 ? 12.494 -26.470 21.080 1.00 84.12 548 ALA A N 1
ATOM 4261 C CA . ALA A 1 548 ? 12.387 -27.559 22.050 1.00 84.12 548 ALA A CA 1
ATOM 4262 C C . ALA A 1 548 ? 12.054 -27.013 23.441 1.00 84.12 548 ALA A C 1
ATOM 4264 O O . ALA A 1 548 ? 12.623 -26.005 23.869 1.00 84.12 548 ALA A O 1
ATOM 4265 N N . ASN A 1 549 ? 11.217 -27.736 24.186 1.00 81.38 549 ASN A N 1
ATOM 4266 C CA . ASN A 1 549 ? 10.931 -27.425 25.580 1.00 81.38 549 ASN A CA 1
ATOM 4267 C C . ASN A 1 549 ? 11.356 -28.578 26.496 1.00 81.38 549 ASN A C 1
ATOM 4269 O O . ASN A 1 549 ? 10.710 -29.616 26.570 1.00 81.38 549 ASN A O 1
ATOM 4273 N N . LYS A 1 550 ? 12.458 -28.376 27.225 1.00 82.75 550 LYS A N 1
ATOM 4274 C CA . LYS A 1 550 ? 12.972 -29.371 28.180 1.00 82.75 550 LYS A CA 1
ATOM 4275 C C . LYS A 1 550 ? 12.397 -29.220 29.586 1.00 82.75 550 LYS A C 1
ATOM 4277 O O . LYS A 1 550 ? 12.581 -30.116 30.403 1.00 82.75 550 LYS A O 1
ATOM 4282 N N . GLU A 1 551 ? 11.766 -28.086 29.893 1.00 86.50 551 GLU A N 1
ATOM 4283 C CA . GLU A 1 551 ? 11.184 -27.839 31.217 1.00 86.50 551 GLU A CA 1
ATOM 4284 C C . GLU A 1 551 ? 9.762 -28.390 31.335 1.00 86.50 551 GLU A C 1
ATOM 4286 O O . GLU A 1 551 ? 9.353 -28.760 32.434 1.00 86.50 551 GLU A O 1
ATOM 4291 N N . LEU A 1 552 ? 9.050 -28.507 30.212 1.00 89.75 552 LEU A N 1
ATOM 4292 C CA . LEU A 1 552 ? 7.701 -29.054 30.135 1.00 89.75 552 LEU A CA 1
ATOM 4293 C C . LEU A 1 552 ? 7.639 -30.181 29.081 1.00 89.75 552 LEU A C 1
ATOM 4295 O O . LEU A 1 552 ? 7.346 -29.913 27.917 1.00 89.75 552 LEU A O 1
ATOM 4299 N N . PRO A 1 553 ? 7.937 -31.441 29.461 1.00 91.00 553 PRO A N 1
ATOM 4300 C CA . PRO A 1 553 ? 7.853 -32.584 28.551 1.00 91.00 553 PRO A CA 1
ATOM 4301 C C . PRO A 1 553 ? 6.471 -32.727 27.902 1.00 91.00 553 PRO A C 1
ATOM 4303 O O . PRO A 1 553 ? 5.450 -32.447 28.535 1.00 91.00 553 PRO A O 1
ATOM 4306 N N . GLY A 1 554 ? 6.445 -33.184 26.649 1.00 93.50 554 GLY A N 1
ATOM 4307 C CA . GLY A 1 554 ? 5.238 -33.320 25.833 1.00 93.50 554 GLY A CA 1
ATOM 4308 C C . GLY A 1 554 ? 4.752 -32.027 25.185 1.00 93.50 554 GLY A C 1
ATOM 4309 O O . GLY A 1 554 ? 3.622 -31.988 24.689 1.00 93.50 554 GLY A O 1
ATOM 4310 N N . TYR A 1 555 ? 5.589 -30.987 25.187 1.00 93.31 555 TYR A N 1
ATOM 4311 C CA . TYR A 1 555 ? 5.339 -29.711 24.528 1.00 93.31 555 TYR A CA 1
ATOM 4312 C C . TYR A 1 555 ? 6.504 -29.327 23.610 1.00 93.31 555 TYR A C 1
ATOM 4314 O O . TYR A 1 555 ? 7.662 -29.677 23.846 1.00 93.31 555 TYR A O 1
ATOM 4322 N N . THR A 1 556 ? 6.191 -28.557 22.573 1.00 90.38 556 THR A N 1
ATOM 4323 C CA . THR A 1 556 ? 7.157 -27.787 21.787 1.00 90.38 556 THR A CA 1
ATOM 4324 C C . THR A 1 556 ? 6.776 -26.320 21.907 1.00 90.38 556 THR A C 1
ATOM 4326 O O . THR A 1 556 ? 5.644 -25.941 21.622 1.00 90.38 556 THR A O 1
ATOM 4329 N N . VAL A 1 557 ? 7.685 -25.492 22.419 1.00 84.62 557 VAL A N 1
ATOM 4330 C CA . VAL A 1 557 ? 7.333 -24.146 22.904 1.00 84.62 557 VAL A CA 1
ATOM 4331 C C . VAL A 1 557 ? 6.127 -24.240 23.872 1.00 84.62 557 VAL A C 1
ATOM 4333 O O . VAL A 1 557 ? 6.203 -25.036 24.812 1.00 84.62 557 VAL A O 1
ATOM 4336 N N . GLN A 1 558 ? 5.035 -23.505 23.638 1.00 88.50 558 GLN A N 1
ATOM 4337 C CA . GLN A 1 558 ? 3.747 -23.562 24.345 1.00 88.50 558 GLN A CA 1
ATOM 4338 C C . GLN A 1 558 ? 2.704 -24.498 23.692 1.00 88.50 558 GLN A C 1
ATOM 4340 O O . GLN A 1 558 ? 1.547 -24.519 24.105 1.00 88.50 558 GLN A O 1
ATOM 4345 N N . PHE A 1 559 ? 3.083 -25.269 22.669 1.00 92.56 559 PHE A N 1
ATOM 4346 C CA . PHE A 1 559 ? 2.186 -26.180 21.959 1.00 92.56 559 PHE A CA 1
ATOM 4347 C C . PHE A 1 559 ? 2.239 -27.573 22.564 1.00 92.56 559 PHE A C 1
ATOM 4349 O O . PHE A 1 559 ? 3.291 -28.214 22.609 1.00 92.56 559 PHE A O 1
ATOM 4356 N N . LYS A 1 560 ? 1.080 -28.072 22.974 1.00 94.56 560 LYS A N 1
ATOM 4357 C CA . LYS A 1 560 ? 0.905 -29.431 23.460 1.00 94.56 560 LYS A CA 1
ATOM 4358 C C . LYS A 1 560 ? 0.999 -30.409 22.300 1.00 94.56 560 LYS A C 1
ATOM 4360 O O . LYS A 1 560 ? 0.203 -30.352 21.360 1.00 94.56 560 LYS A O 1
ATOM 4365 N N . ILE A 1 561 ? 1.963 -31.319 22.365 1.00 95.81 561 ILE A N 1
ATOM 4366 C CA . ILE A 1 561 ? 2.178 -32.323 21.324 1.00 95.81 561 ILE A CA 1
ATOM 4367 C C . ILE A 1 561 ? 1.049 -33.358 21.375 1.00 95.81 561 ILE A C 1
ATOM 4369 O O . ILE A 1 561 ? 0.775 -33.951 22.419 1.00 95.81 561 ILE A O 1
ATOM 4373 N N . VAL A 1 562 ? 0.398 -33.584 20.235 1.00 95.56 562 VAL A N 1
ATOM 4374 C CA . VAL A 1 562 ? -0.677 -34.576 20.086 1.00 95.56 562 VAL A CA 1
ATOM 4375 C C . VAL A 1 562 ? -0.126 -35.870 19.488 1.00 95.56 562 VAL A C 1
ATOM 4377 O O . VAL A 1 562 ? -0.395 -36.954 20.001 1.00 95.56 562 VAL A O 1
ATOM 4380 N N . ASP A 1 563 ? 0.664 -35.754 18.422 1.00 95.62 563 ASP A N 1
ATOM 4381 C CA . ASP A 1 563 ? 1.317 -36.866 17.725 1.00 95.62 563 ASP A CA 1
ATOM 4382 C C . ASP A 1 563 ? 2.604 -36.387 17.020 1.00 95.62 563 ASP A C 1
ATOM 4384 O O . ASP A 1 563 ? 3.087 -35.291 17.289 1.00 95.62 563 ASP A O 1
ATOM 4388 N N . ASP A 1 564 ? 3.203 -37.197 16.141 1.00 94.31 564 ASP A N 1
ATOM 4389 C CA . ASP A 1 564 ? 4.474 -36.892 15.460 1.00 94.31 564 ASP A CA 1
ATOM 4390 C C . ASP A 1 564 ? 4.391 -35.763 14.410 1.00 94.31 564 ASP A C 1
ATOM 4392 O O . ASP A 1 564 ? 5.427 -35.316 13.894 1.00 94.31 564 ASP A O 1
ATOM 4396 N N . LYS A 1 565 ? 3.175 -35.291 14.104 1.00 95.00 565 LYS A N 1
ATOM 4397 C CA . LYS A 1 565 ? 2.883 -34.254 13.107 1.00 95.00 565 LYS A CA 1
ATOM 4398 C C . LYS A 1 565 ? 2.014 -33.118 13.626 1.00 95.00 565 LYS A C 1
ATOM 4400 O O . LYS A 1 565 ? 1.984 -32.078 12.978 1.00 95.00 565 LYS A O 1
ATOM 4405 N N . ARG A 1 566 ? 1.310 -33.280 14.742 1.00 95.25 566 ARG A N 1
ATOM 4406 C CA . ARG A 1 566 ? 0.363 -32.288 15.253 1.00 95.25 566 ARG A CA 1
ATOM 4407 C C . ARG A 1 566 ? 0.697 -31.824 16.667 1.00 95.25 566 ARG A C 1
ATOM 4409 O O . ARG A 1 566 ? 0.904 -32.641 17.565 1.00 95.25 566 ARG A O 1
ATOM 4416 N N . ALA A 1 567 ? 0.669 -30.510 16.869 1.00 94.81 567 ALA A N 1
ATOM 4417 C CA . ALA A 1 567 ? 0.730 -29.874 18.181 1.00 94.81 567 ALA A CA 1
ATOM 4418 C C . ALA A 1 567 ? -0.296 -28.730 18.257 1.00 94.81 567 ALA A C 1
ATOM 4420 O O . ALA A 1 567 ? -0.568 -28.072 17.256 1.00 94.81 567 ALA A O 1
ATOM 4421 N N . VAL A 1 568 ? -0.914 -28.520 19.419 1.00 93.69 568 VAL A N 1
ATOM 4422 C CA . VAL A 1 568 ? -2.056 -27.602 19.586 1.00 93.69 568 VAL A CA 1
ATOM 4423 C C . VAL A 1 568 ? -1.840 -26.647 20.752 1.00 93.69 568 VAL A C 1
ATOM 4425 O O . VAL A 1 568 ? -1.191 -27.005 21.733 1.00 93.69 568 VAL A O 1
ATOM 4428 N N . GLN A 1 569 ? -2.436 -25.462 20.678 1.00 92.81 569 GLN A N 1
ATOM 4429 C CA . GLN A 1 569 ? -2.671 -24.628 21.855 1.00 92.81 569 GLN A CA 1
ATOM 4430 C C . GLN A 1 569 ? -4.063 -24.921 22.419 1.00 92.81 569 GLN A C 1
ATOM 4432 O O . GLN A 1 569 ? -5.057 -24.820 21.703 1.00 92.81 569 GLN A O 1
ATOM 4437 N N . ASP A 1 570 ? -4.141 -25.295 23.696 1.00 90.06 570 ASP A N 1
ATOM 4438 C CA . ASP A 1 570 ? -5.392 -25.669 24.376 1.00 90.06 570 ASP A CA 1
ATOM 4439 C C . ASP A 1 570 ? -5.634 -24.909 25.697 1.00 90.06 570 ASP A C 1
ATOM 4441 O O . ASP A 1 570 ? -6.448 -25.325 26.533 1.00 90.06 570 ASP A O 1
ATOM 4445 N N . VAL A 1 571 ? -4.962 -23.763 25.869 1.00 93.81 571 VAL A N 1
ATOM 4446 C CA . VAL A 1 571 ? -5.199 -22.841 26.989 1.00 93.81 571 VAL A CA 1
ATOM 4447 C C . VAL A 1 571 ? -6.614 -22.257 26.941 1.00 93.81 571 VAL A C 1
ATOM 4449 O O . VAL A 1 571 ? -7.177 -22.017 25.877 1.00 93.81 571 VAL A O 1
ATOM 4452 N N . GLN A 1 572 ? -7.207 -22.004 28.103 1.00 93.88 572 GLN A N 1
ATOM 4453 C CA . GLN A 1 572 ? -8.568 -21.481 28.252 1.00 93.88 572 GLN A CA 1
ATOM 4454 C C . GLN A 1 572 ? -8.559 -20.229 29.122 1.00 93.88 572 GLN A C 1
ATOM 4456 O O . GLN A 1 572 ? -9.122 -20.200 30.210 1.00 93.88 572 GLN A O 1
ATOM 4461 N N . ILE A 1 573 ? -7.871 -19.197 28.642 1.00 94.94 573 ILE A N 1
ATOM 4462 C CA . ILE A 1 573 ? -7.646 -17.965 29.395 1.00 94.94 573 ILE A CA 1
ATOM 4463 C C . ILE A 1 573 ? -8.641 -16.892 28.909 1.00 94.94 573 ILE A C 1
ATOM 4465 O O . ILE A 1 573 ? -8.606 -16.525 27.729 1.00 94.94 573 ILE A O 1
ATOM 4469 N N . PRO A 1 574 ? -9.541 -16.382 29.773 1.00 93.00 574 PRO A N 1
ATOM 4470 C CA . PRO A 1 574 ? -10.410 -15.252 29.450 1.00 93.00 574 PRO A CA 1
ATOM 4471 C C . PRO A 1 574 ? -9.624 -13.968 29.162 1.00 93.00 574 PRO A C 1
ATOM 4473 O O . PRO A 1 574 ? -8.507 -13.779 29.634 1.00 93.00 574 PRO A O 1
ATOM 4476 N N . GLY A 1 575 ? -10.238 -13.031 28.441 1.00 91.12 575 GLY A N 1
ATOM 4477 C CA . GLY A 1 575 ? -9.625 -11.743 28.124 1.00 91.12 575 GLY A CA 1
ATOM 4478 C C . GLY A 1 575 ? -8.808 -11.786 26.835 1.00 91.12 575 GLY A C 1
ATOM 4479 O O . GLY A 1 575 ? -9.368 -12.043 25.766 1.00 91.12 575 GLY A O 1
ATOM 4480 N N . LEU A 1 576 ? -7.517 -11.460 26.924 1.00 90.81 576 LEU A N 1
ATOM 4481 C CA . LEU A 1 576 ? -6.627 -11.322 25.768 1.00 90.81 576 LEU A CA 1
ATOM 4482 C C . LEU A 1 576 ? -5.635 -12.476 25.633 1.00 90.81 576 LEU A C 1
ATOM 4484 O O . LEU A 1 576 ? -5.374 -12.892 24.517 1.00 90.81 576 LEU A O 1
ATOM 4488 N N . ASP A 1 577 ? -5.118 -13.034 26.725 1.00 92.06 577 ASP A N 1
ATOM 4489 C CA . ASP A 1 577 ? -3.987 -13.976 26.677 1.00 92.06 577 ASP A CA 1
ATOM 4490 C C . ASP A 1 577 ? -4.364 -15.422 26.273 1.00 92.06 577 ASP A C 1
ATOM 4492 O O . ASP A 1 577 ? -3.498 -16.285 26.134 1.00 92.06 577 ASP A O 1
ATOM 4496 N N . GLY A 1 578 ? -5.657 -15.695 26.052 1.00 91.38 578 GLY A N 1
ATOM 4497 C CA . GLY A 1 578 ? -6.173 -16.942 25.461 1.00 91.38 578 GLY A CA 1
ATOM 4498 C C . GLY A 1 578 ? -6.768 -16.768 24.060 1.00 91.38 578 GLY A C 1
ATOM 4499 O O . GLY A 1 578 ? -7.510 -17.632 23.580 1.00 91.38 578 GLY A O 1
ATOM 4500 N N . ARG A 1 579 ? -6.533 -15.622 23.412 1.00 91.81 579 ARG A N 1
ATOM 4501 C CA . ARG A 1 579 ? -6.990 -15.360 22.039 1.00 91.81 579 ARG A CA 1
ATOM 4502 C C . ARG A 1 579 ? -6.097 -16.033 20.996 1.00 91.81 579 ARG A C 1
ATOM 4504 O O . ARG A 1 579 ? -4.962 -16.383 21.301 1.00 91.81 579 ARG A O 1
ATOM 4511 N N . ASP A 1 580 ? -6.619 -16.119 19.773 1.00 91.19 580 ASP A N 1
ATOM 4512 C CA . ASP A 1 580 ? -5.880 -16.482 18.554 1.00 91.19 580 ASP A CA 1
ATOM 4513 C C . ASP A 1 580 ? -5.051 -17.771 18.714 1.00 91.19 580 ASP A C 1
ATOM 4515 O O . ASP A 1 580 ? -3.867 -17.805 18.396 1.00 91.19 580 ASP A O 1
ATOM 4519 N N . LEU A 1 581 ? -5.679 -18.819 19.265 1.00 91.81 581 LEU A N 1
ATOM 4520 C CA . LEU A 1 581 ? -5.023 -20.112 19.467 1.00 91.81 581 LEU A CA 1
ATOM 4521 C C . LEU A 1 581 ? -4.899 -20.853 18.145 1.00 91.81 581 LEU A C 1
ATOM 4523 O O . LEU A 1 581 ? -5.888 -20.979 17.424 1.00 91.81 581 LEU A O 1
ATOM 4527 N N . VAL A 1 582 ? -3.716 -21.400 17.885 1.00 90.38 582 VAL A N 1
ATOM 4528 C CA . VAL A 1 582 ? -3.406 -22.025 16.599 1.00 90.38 582 VAL A CA 1
ATOM 4529 C C . VAL A 1 582 ? -3.067 -23.507 16.754 1.00 90.38 582 VAL A C 1
ATOM 4531 O O . VAL A 1 582 ? -2.579 -23.972 17.793 1.00 90.38 582 VAL A O 1
ATOM 4534 N N . THR A 1 583 ? -3.330 -24.282 15.702 1.00 91.31 583 THR A N 1
ATOM 4535 C CA . THR A 1 583 ? -2.837 -25.664 15.582 1.00 91.31 583 THR A CA 1
ATOM 4536 C C . THR A 1 583 ? -1.689 -25.724 14.588 1.00 91.31 583 THR A C 1
ATOM 4538 O O . THR A 1 583 ? -1.821 -25.252 13.463 1.00 91.31 583 THR A O 1
ATOM 4541 N N . ILE A 1 584 ? -0.600 -26.387 14.981 1.00 93.38 584 ILE A N 1
ATOM 4542 C CA . ILE A 1 584 ? 0.515 -26.719 14.099 1.00 93.38 584 ILE A CA 1
ATOM 4543 C C . ILE A 1 584 ? 0.294 -28.116 13.523 1.00 93.38 584 ILE A C 1
ATOM 4545 O O . ILE A 1 584 ? 0.173 -29.093 14.268 1.00 93.38 584 ILE A O 1
ATOM 4549 N N . GLU A 1 585 ? 0.315 -28.220 12.198 1.00 95.12 585 GLU A N 1
ATOM 4550 C CA . GLU A 1 585 ? 0.314 -29.484 11.464 1.00 95.12 585 GLU A CA 1
ATOM 4551 C C . GLU A 1 585 ? 1.524 -29.553 10.526 1.00 95.12 585 GLU A C 1
ATOM 4553 O O . GLU A 1 585 ? 1.729 -28.685 9.677 1.00 95.12 585 GLU A O 1
ATOM 4558 N N . ILE A 1 586 ? 2.326 -30.607 10.653 1.00 95.88 586 ILE A N 1
ATOM 4559 C CA . ILE A 1 586 ? 3.439 -30.892 9.754 1.00 95.88 586 ILE A CA 1
ATOM 4560 C C . ILE A 1 586 ? 2.925 -31.679 8.549 1.00 95.88 586 ILE A C 1
ATOM 4562 O O . ILE A 1 586 ? 2.459 -32.819 8.661 1.00 95.88 586 ILE A O 1
ATOM 4566 N N . LEU A 1 587 ? 3.055 -31.070 7.378 1.00 95.19 587 LEU A N 1
ATOM 4567 C CA . LEU A 1 587 ? 2.665 -31.618 6.088 1.00 95.19 587 LEU A CA 1
ATOM 4568 C C . LEU A 1 587 ? 3.911 -32.074 5.322 1.00 95.19 587 LEU A C 1
ATOM 4570 O O . LEU A 1 587 ? 4.995 -31.506 5.457 1.00 95.19 587 LEU A O 1
ATOM 4574 N N . SER A 1 588 ? 3.761 -33.107 4.494 1.00 92.81 588 SER A N 1
ATOM 4575 C CA . SER A 1 588 ? 4.809 -33.523 3.561 1.00 92.81 588 SER A CA 1
ATOM 4576 C C . SER A 1 588 ? 4.236 -33.598 2.157 1.00 92.81 588 SER A C 1
ATOM 4578 O O . SER A 1 588 ? 3.383 -34.439 1.872 1.00 92.81 588 SER A O 1
ATOM 4580 N N . GLU A 1 589 ? 4.712 -32.711 1.290 1.00 89.25 589 GLU A N 1
ATOM 4581 C CA . GLU A 1 589 ? 4.220 -32.549 -0.074 1.00 89.25 589 GLU A CA 1
ATOM 4582 C C . GLU A 1 589 ? 5.405 -32.548 -1.035 1.00 89.25 589 GLU A C 1
ATOM 4584 O O . GLU A 1 589 ? 6.373 -31.810 -0.863 1.00 89.25 589 GLU A O 1
ATOM 4589 N N . SER A 1 590 ? 5.363 -33.426 -2.041 1.00 86.81 590 SER A N 1
ATOM 4590 C CA . SER A 1 590 ? 6.430 -33.562 -3.047 1.00 86.81 590 SER A CA 1
ATOM 4591 C C . SER A 1 590 ? 7.845 -33.733 -2.461 1.00 86.81 590 SER A C 1
ATOM 4593 O O . SER A 1 590 ? 8.828 -33.291 -3.051 1.00 86.81 590 SER A O 1
ATOM 4595 N N . GLY A 1 591 ? 7.953 -34.383 -1.297 1.00 89.00 591 GLY A N 1
ATOM 4596 C CA . GLY A 1 591 ? 9.223 -34.632 -0.607 1.00 89.00 591 GLY A CA 1
ATOM 4597 C C . GLY A 1 591 ? 9.757 -33.463 0.228 1.00 89.00 591 GLY A C 1
ATOM 4598 O O . GLY A 1 591 ? 10.823 -33.614 0.814 1.00 89.00 591 GLY A O 1
ATOM 4599 N N . LYS A 1 592 ? 9.028 -32.344 0.308 1.00 94.06 592 LYS A N 1
ATOM 4600 C CA . LYS A 1 592 ? 9.337 -31.199 1.174 1.00 94.06 592 LYS A CA 1
ATOM 4601 C C . LYS A 1 592 ? 8.476 -31.222 2.429 1.00 94.06 592 LYS A C 1
ATOM 4603 O O . LYS A 1 592 ? 7.360 -31.747 2.404 1.00 94.06 592 LYS A O 1
ATOM 4608 N N . GLU A 1 593 ? 8.988 -30.663 3.516 1.00 95.62 593 GLU A N 1
ATOM 4609 C CA . GLU A 1 593 ? 8.246 -30.470 4.758 1.00 95.62 593 GLU A CA 1
ATOM 4610 C C . GLU A 1 593 ? 7.655 -29.056 4.802 1.00 95.62 593 GLU A C 1
ATOM 4612 O O . GLU A 1 593 ? 8.350 -28.055 4.605 1.00 95.62 593 GLU A O 1
ATOM 4617 N N . TYR A 1 594 ? 6.360 -28.987 5.085 1.00 96.62 594 TYR A N 1
ATOM 4618 C CA . TYR A 1 594 ? 5.643 -27.744 5.324 1.00 96.62 594 TYR A CA 1
ATOM 4619 C C . TYR A 1 594 ? 5.067 -27.762 6.734 1.00 96.62 594 TYR A C 1
ATOM 4621 O O . TYR A 1 594 ? 4.708 -28.812 7.266 1.00 96.62 594 TYR A O 1
ATOM 4629 N N . LEU A 1 595 ? 4.957 -26.584 7.324 1.00 96.12 595 LEU A N 1
ATOM 4630 C CA . LEU A 1 595 ? 4.216 -26.349 8.545 1.00 96.12 595 LEU A CA 1
ATOM 4631 C C . LEU A 1 595 ? 2.954 -25.591 8.171 1.00 96.12 595 LEU A C 1
ATOM 4633 O O . LEU A 1 595 ? 3.015 -24.558 7.511 1.00 96.12 595 LEU A O 1
ATOM 4637 N N . LYS A 1 596 ? 1.808 -26.100 8.592 1.00 94.50 596 LYS A N 1
ATOM 4638 C CA . LYS A 1 596 ? 0.544 -25.385 8.536 1.00 94.50 596 LYS A CA 1
ATOM 4639 C C . LYS A 1 596 ? 0.221 -24.891 9.938 1.00 94.50 596 LYS A C 1
ATOM 4641 O O . LYS A 1 596 ? 0.213 -25.687 10.873 1.00 94.50 596 LYS A O 1
ATOM 4646 N N . SER A 1 597 ? -0.025 -23.593 10.056 1.00 90.69 597 SER A N 1
ATOM 4647 C CA . SER A 1 597 ? -0.574 -22.964 11.253 1.00 90.69 597 SER A CA 1
ATOM 4648 C C . SER A 1 597 ? -1.874 -22.290 10.843 1.00 90.69 597 SER A C 1
ATOM 4650 O O . SER A 1 597 ? -1.855 -21.295 10.118 1.00 90.69 597 SER A O 1
ATOM 4652 N N . ASP A 1 598 ? -2.997 -22.885 11.238 1.00 82.12 598 ASP A N 1
ATOM 4653 C CA . ASP A 1 598 ? -4.347 -22.531 10.781 1.00 82.12 598 ASP A CA 1
ATOM 4654 C C . ASP A 1 598 ? -4.450 -22.447 9.249 1.00 82.12 598 ASP A C 1
ATOM 4656 O O . ASP A 1 598 ? -4.309 -23.463 8.566 1.00 82.12 598 ASP A O 1
ATOM 4660 N N . ASN A 1 599 ? -4.699 -21.264 8.684 1.00 87.69 599 ASN A N 1
ATOM 4661 C CA . ASN A 1 599 ? -4.789 -21.060 7.236 1.00 87.69 599 ASN A CA 1
ATOM 4662 C C . ASN A 1 599 ? -3.491 -20.547 6.601 1.00 87.69 599 ASN A C 1
ATOM 4664 O O . ASN A 1 599 ? -3.460 -20.348 5.389 1.00 87.69 599 ASN A O 1
ATOM 4668 N N . CYS A 1 600 ? -2.419 -20.381 7.375 1.00 92.00 600 CYS A N 1
ATOM 4669 C CA . CYS A 1 600 ? -1.098 -20.034 6.866 1.00 92.00 600 CYS A CA 1
ATOM 4670 C C . CYS A 1 600 ? -0.254 -21.299 6.663 1.00 92.00 600 CYS A C 1
ATOM 4672 O O . CYS A 1 600 ? -0.239 -22.213 7.492 1.00 92.00 600 CYS A O 1
ATOM 4674 N N . ILE A 1 601 ? 0.467 -21.349 5.548 1.00 95.25 601 ILE A N 1
ATOM 4675 C CA . ILE A 1 601 ? 1.333 -22.463 5.163 1.00 95.25 601 ILE A CA 1
ATOM 4676 C C . ILE A 1 601 ? 2.750 -21.932 5.033 1.00 95.25 601 ILE A C 1
ATOM 4678 O O . ILE A 1 601 ? 2.985 -20.877 4.441 1.00 95.25 601 ILE A O 1
ATOM 4682 N N . TYR A 1 602 ? 3.696 -22.684 5.581 1.00 96.88 602 TYR A N 1
ATOM 4683 C CA . TYR A 1 602 ? 5.087 -22.300 5.695 1.00 96.88 602 TYR A CA 1
ATOM 4684 C C . TYR A 1 602 ? 5.995 -23.423 5.187 1.00 96.88 602 TYR A C 1
ATOM 4686 O O . TYR A 1 602 ? 5.820 -24.581 5.558 1.00 96.88 602 TYR A O 1
ATOM 4694 N N . ILE A 1 603 ? 6.986 -23.105 4.357 1.00 97.12 603 ILE A N 1
ATOM 4695 C CA . ILE A 1 603 ? 7.990 -24.064 3.875 1.00 97.12 603 ILE A CA 1
ATOM 4696 C C . ILE A 1 603 ? 9.158 -24.163 4.859 1.00 97.12 603 ILE A C 1
ATOM 4698 O O . ILE A 1 603 ? 9.658 -23.138 5.318 1.00 97.12 603 ILE A O 1
ATOM 4702 N N . SER A 1 604 ? 9.623 -25.376 5.169 1.00 96.75 604 SER A N 1
ATOM 4703 C CA . SER A 1 604 ? 10.803 -25.564 6.022 1.00 96.75 604 SER A CA 1
ATOM 4704 C C . SER A 1 604 ? 12.059 -24.946 5.396 1.00 96.75 604 SER A C 1
ATOM 4706 O O . SER A 1 604 ? 12.328 -25.141 4.211 1.00 96.75 604 SER A O 1
ATOM 4708 N N . GLU A 1 605 ? 12.872 -24.249 6.194 1.00 94.81 605 GLU A N 1
ATOM 4709 C CA . GLU A 1 605 ? 14.116 -23.614 5.739 1.00 94.81 605 GLU A CA 1
ATOM 4710 C C . GLU A 1 605 ? 15.081 -24.609 5.082 1.00 94.81 605 GLU A C 1
ATOM 4712 O O . GLU A 1 605 ? 15.747 -24.272 4.107 1.00 94.81 605 GLU A O 1
ATOM 4717 N N . LYS A 1 606 ? 15.110 -25.863 5.551 1.00 93.88 606 LYS A N 1
ATOM 4718 C CA . LYS A 1 606 ? 15.947 -26.928 4.970 1.00 93.88 606 LYS A CA 1
ATOM 4719 C C . LYS A 1 606 ? 15.571 -27.287 3.525 1.00 93.88 606 LYS A C 1
ATOM 4721 O O . LYS A 1 606 ? 16.393 -27.852 2.810 1.00 93.88 606 LYS A O 1
ATOM 4726 N N . ASP A 1 607 ? 14.332 -26.994 3.128 1.00 95.19 607 ASP A N 1
ATOM 4727 C CA . ASP A 1 607 ? 13.773 -27.274 1.801 1.00 95.19 607 ASP A CA 1
ATOM 4728 C C . ASP A 1 607 ? 13.788 -26.030 0.888 1.00 95.19 607 ASP A C 1
ATOM 4730 O O . ASP A 1 607 ? 13.339 -26.088 -0.271 1.00 95.19 607 ASP A O 1
ATOM 4734 N N . ILE A 1 608 ? 14.318 -24.908 1.396 1.00 95.25 608 ILE A N 1
ATOM 4735 C CA . ILE A 1 608 ? 14.650 -23.711 0.626 1.00 95.25 608 ILE A CA 1
ATOM 4736 C C . ILE A 1 608 ? 15.990 -23.950 -0.067 1.00 95.25 608 ILE A C 1
ATOM 4738 O O . ILE A 1 608 ? 16.987 -24.315 0.552 1.00 95.25 608 ILE A O 1
ATOM 4742 N N . VAL A 1 609 ? 16.009 -23.741 -1.379 1.00 93.69 609 VAL A N 1
ATOM 4743 C CA . VAL A 1 609 ? 17.210 -23.921 -2.200 1.00 93.69 609 VAL A CA 1
ATOM 4744 C C . VAL A 1 609 ? 17.903 -22.588 -2.441 1.00 93.69 609 VAL A C 1
ATOM 4746 O O . VAL A 1 609 ? 17.291 -21.525 -2.345 1.00 93.69 609 VAL A O 1
ATOM 4749 N N . ASP A 1 610 ? 19.182 -22.638 -2.795 1.00 93.25 610 ASP A N 1
ATOM 4750 C CA . ASP A 1 610 ? 19.913 -21.441 -3.193 1.00 93.25 610 ASP A CA 1
ATOM 4751 C C . ASP A 1 610 ? 19.298 -20.812 -4.448 1.00 93.25 610 ASP A C 1
ATOM 4753 O O . ASP A 1 610 ? 18.930 -21.509 -5.401 1.00 93.25 610 ASP A O 1
ATOM 4757 N N . ILE A 1 611 ? 19.242 -19.481 -4.480 1.00 89.81 611 ILE A N 1
ATOM 4758 C CA . ILE A 1 611 ? 18.918 -18.756 -5.706 1.00 89.81 611 ILE A CA 1
ATOM 4759 C C . ILE A 1 611 ? 20.013 -19.013 -6.748 1.00 89.81 611 ILE A C 1
ATOM 4761 O O . ILE A 1 611 ? 21.206 -19.022 -6.438 1.00 89.81 611 ILE A O 1
ATOM 4765 N N . TYR A 1 612 ? 19.611 -19.218 -8.002 1.00 80.44 612 TYR A N 1
ATOM 4766 C CA . TYR A 1 612 ? 20.523 -19.132 -9.137 1.00 80.44 612 TYR A CA 1
ATOM 4767 C C . TYR A 1 612 ? 20.388 -17.743 -9.754 1.00 80.44 612 TYR A C 1
ATOM 4769 O O . TYR A 1 612 ? 19.493 -17.486 -10.557 1.00 80.44 612 TYR A O 1
ATOM 4777 N N . ALA A 1 613 ? 21.255 -16.832 -9.324 1.00 65.38 613 ALA A N 1
ATOM 4778 C CA . ALA A 1 613 ? 21.187 -15.427 -9.693 1.00 65.38 613 ALA A CA 1
ATOM 4779 C C . ALA A 1 613 ? 22.009 -15.145 -10.969 1.00 65.38 613 ALA A C 1
ATOM 4781 O O . ALA A 1 613 ? 22.984 -14.408 -10.943 1.00 65.38 613 ALA A O 1
ATOM 4782 N N . GLY A 1 614 ? 21.663 -15.793 -12.084 1.00 63.84 614 GLY A N 1
ATOM 4783 C CA . GLY A 1 614 ? 22.195 -15.513 -13.424 1.00 63.84 614 GLY A CA 1
ATOM 4784 C C . GLY A 1 614 ? 21.135 -15.880 -14.458 1.00 63.84 614 GLY A C 1
ATOM 4785 O O . GLY A 1 614 ? 20.561 -16.948 -14.307 1.00 63.84 614 GLY A O 1
ATOM 4786 N N . ASN A 1 615 ? 20.838 -15.001 -15.429 1.00 76.62 615 ASN A N 1
ATOM 4787 C CA . ASN A 1 615 ? 19.739 -15.096 -16.420 1.00 76.62 615 ASN A CA 1
ATOM 4788 C C . ASN A 1 615 ? 18.800 -16.308 -16.238 1.00 76.62 615 ASN A C 1
ATOM 4790 O O . ASN A 1 615 ? 18.906 -17.317 -16.939 1.00 76.62 615 ASN A O 1
ATOM 4794 N N . ALA A 1 616 ? 17.902 -16.206 -15.260 1.00 85.25 616 ALA A N 1
ATOM 4795 C CA . ALA A 1 616 ? 17.034 -17.276 -14.792 1.00 85.25 616 ALA A CA 1
ATOM 4796 C C . ALA A 1 616 ? 15.572 -16.840 -14.808 1.00 85.25 616 ALA A C 1
ATOM 4798 O O . ALA A 1 616 ? 15.239 -15.676 -15.029 1.00 85.25 616 ALA A O 1
ATOM 4799 N N . TYR A 1 617 ? 14.684 -17.785 -14.530 1.00 85.75 617 TYR A N 1
ATOM 4800 C CA . TYR A 1 617 ? 13.302 -17.472 -14.217 1.00 85.75 617 TYR A CA 1
ATOM 4801 C C . TYR A 1 617 ? 12.820 -18.291 -13.022 1.00 85.75 617 TYR A C 1
ATOM 4803 O O . TYR A 1 617 ? 13.226 -19.436 -12.827 1.00 85.75 617 TYR A O 1
ATOM 4811 N N . CYS A 1 618 ? 11.928 -17.700 -12.235 1.00 92.75 618 CYS A N 1
ATOM 4812 C CA . CYS A 1 618 ? 11.143 -18.376 -11.211 1.00 92.75 618 CYS A CA 1
ATOM 4813 C C . CYS A 1 618 ? 9.691 -18.449 -11.697 1.00 92.75 618 CYS A C 1
ATOM 4815 O O . CYS A 1 618 ? 9.200 -17.517 -12.327 1.00 92.75 618 CYS A O 1
ATOM 4817 N N . THR A 1 619 ? 8.993 -19.556 -11.459 1.00 94.44 619 THR A N 1
ATOM 4818 C CA . THR A 1 619 ? 7.572 -19.694 -11.809 1.00 94.44 619 THR A CA 1
ATOM 4819 C C . THR A 1 619 ? 6.805 -20.205 -10.599 1.00 94.44 619 THR A C 1
ATOM 4821 O O . THR A 1 619 ? 7.250 -21.166 -9.960 1.00 94.44 619 THR A O 1
ATOM 4824 N N . ILE A 1 620 ? 5.676 -19.570 -10.283 1.00 96.94 620 ILE A N 1
ATOM 4825 C CA . ILE A 1 620 ? 4.748 -20.060 -9.259 1.00 96.94 620 ILE A CA 1
ATOM 4826 C C . ILE A 1 620 ? 4.128 -21.362 -9.758 1.00 96.94 620 ILE A C 1
ATOM 4828 O O . ILE A 1 620 ? 3.695 -21.451 -10.907 1.00 96.94 620 ILE A O 1
ATOM 4832 N N . GLN A 1 621 ? 4.155 -22.395 -8.922 1.00 94.69 621 GLN A N 1
ATOM 4833 C CA . GLN A 1 621 ? 3.713 -23.733 -9.310 1.00 94.69 621 GLN A CA 1
ATOM 4834 C C . GLN A 1 621 ? 2.188 -23.862 -9.174 1.00 94.69 621 GLN A C 1
ATOM 4836 O O . GLN A 1 621 ? 1.512 -22.930 -8.747 1.00 94.69 621 GLN A O 1
ATOM 4841 N N . GLU A 1 622 ? 1.645 -25.023 -9.541 1.00 94.38 622 GLU A N 1
ATOM 4842 C CA . GLU A 1 622 ? 0.206 -25.334 -9.436 1.00 94.38 622 GLU A CA 1
ATOM 4843 C C . GLU A 1 622 ? -0.347 -25.225 -8.003 1.00 94.38 622 GLU A C 1
ATOM 4845 O O . GLU A 1 622 ? -1.544 -25.024 -7.826 1.00 94.38 622 GLU A O 1
ATOM 4850 N N . ASP A 1 623 ? 0.515 -25.328 -6.986 1.00 92.38 623 ASP A N 1
ATOM 4851 C CA . ASP A 1 623 ? 0.158 -25.106 -5.578 1.00 92.38 623 ASP A CA 1
ATOM 4852 C C . ASP A 1 623 ? -0.147 -23.629 -5.252 1.00 92.38 623 ASP A C 1
ATOM 4854 O O . ASP A 1 623 ? -0.768 -23.343 -4.231 1.00 92.38 623 ASP A O 1
ATOM 4858 N N . GLY A 1 624 ? 0.259 -22.691 -6.115 1.00 94.06 624 GLY A N 1
ATOM 4859 C CA . GLY A 1 624 ? 0.114 -21.252 -5.897 1.00 94.06 624 GLY A CA 1
ATOM 4860 C C . GLY A 1 624 ? 1.077 -20.676 -4.854 1.00 94.06 624 GLY A C 1
ATOM 4861 O O . GLY A 1 624 ? 0.977 -19.498 -4.527 1.00 94.06 624 GLY A O 1
ATOM 4862 N N . TYR A 1 625 ? 2.011 -21.472 -4.328 1.00 96.62 625 TYR A N 1
ATOM 4863 C CA . TYR A 1 625 ? 2.882 -21.069 -3.229 1.00 96.62 625 TYR A CA 1
ATOM 4864 C C . TYR A 1 625 ? 4.031 -20.164 -3.687 1.00 96.62 625 TYR A C 1
ATOM 4866 O O . TYR A 1 625 ? 4.715 -20.426 -4.686 1.00 96.62 625 TYR A O 1
ATOM 4874 N N . ALA A 1 626 ? 4.302 -19.129 -2.889 1.00 97.62 626 ALA A N 1
ATOM 4875 C CA . ALA A 1 626 ? 5.461 -18.263 -3.020 1.00 97.62 626 ALA A CA 1
ATOM 4876 C C . ALA A 1 626 ? 6.768 -19.066 -2.958 1.00 97.62 626 ALA A C 1
ATOM 4878 O O . ALA A 1 626 ? 6.881 -20.116 -2.314 1.00 97.62 626 ALA A O 1
ATOM 4879 N N . ARG A 1 627 ? 7.787 -18.570 -3.658 1.00 97.31 627 ARG A N 1
ATOM 4880 C CA . ARG A 1 627 ? 9.040 -19.290 -3.890 1.00 97.31 627 ARG A CA 1
ATOM 4881 C C . ARG A 1 627 ? 10.180 -18.615 -3.152 1.00 97.31 627 ARG A C 1
ATOM 4883 O O . ARG A 1 627 ? 10.693 -17.595 -3.605 1.00 97.31 627 ARG A O 1
ATOM 4890 N N . TRP A 1 628 ? 10.567 -19.223 -2.038 1.00 97.38 628 TRP A N 1
ATOM 4891 C CA . TRP A 1 628 ? 11.716 -18.820 -1.239 1.00 97.38 628 TRP A CA 1
ATOM 4892 C C . TRP A 1 628 ? 13.027 -19.373 -1.785 1.00 97.38 628 TRP A C 1
ATOM 4894 O O . TRP A 1 628 ? 13.090 -20.520 -2.237 1.00 97.38 628 TRP A O 1
ATOM 4904 N N . TYR A 1 629 ? 14.073 -18.562 -1.659 1.00 96.44 629 TYR A N 1
ATOM 4905 C CA . TYR A 1 629 ? 15.448 -18.906 -1.978 1.00 96.44 629 TYR A CA 1
ATOM 4906 C C . TYR A 1 629 ? 16.422 -18.328 -0.949 1.00 96.44 629 TYR A C 1
ATOM 4908 O O . TYR A 1 629 ? 16.218 -17.223 -0.442 1.00 96.44 629 TYR A O 1
ATOM 4916 N N . THR A 1 630 ? 17.515 -19.043 -0.697 1.00 95.69 630 THR A N 1
ATOM 4917 C CA . THR A 1 630 ? 18.653 -18.539 0.085 1.00 95.69 630 THR A CA 1
ATOM 4918 C C . THR A 1 630 ? 19.643 -17.831 -0.837 1.00 95.69 630 THR A C 1
ATOM 4920 O O . THR A 1 630 ? 19.928 -18.305 -1.941 1.00 95.69 630 THR A O 1
ATOM 4923 N N . VAL A 1 631 ? 20.193 -16.697 -0.403 1.00 93.44 631 VAL A N 1
ATOM 4924 C CA . VAL A 1 631 ? 21.303 -16.039 -1.097 1.00 93.44 631 VAL A CA 1
ATOM 4925 C C . VAL A 1 631 ? 22.588 -16.770 -0.738 1.00 93.44 631 VAL A C 1
ATOM 4927 O O . VAL A 1 631 ? 23.104 -16.673 0.375 1.00 93.44 631 VAL A O 1
ATOM 4930 N N . ASN A 1 632 ? 23.119 -17.520 -1.696 1.00 85.56 632 ASN A N 1
ATOM 4931 C CA . ASN A 1 632 ? 24.383 -18.210 -1.502 1.00 85.56 632 ASN A CA 1
ATOM 4932 C C . ASN A 1 632 ? 25.565 -17.216 -1.506 1.00 85.56 632 ASN A C 1
ATOM 4934 O O . ASN A 1 632 ? 25.510 -16.116 -2.060 1.00 85.56 632 ASN A O 1
ATOM 4938 N N . ARG A 1 633 ? 26.701 -17.640 -0.948 1.00 82.19 633 ARG A N 1
ATOM 4939 C CA . ARG A 1 633 ? 27.899 -16.793 -0.826 1.00 82.19 633 ARG A CA 1
ATOM 4940 C C . ARG A 1 633 ? 28.483 -16.314 -2.165 1.00 82.19 633 ARG A C 1
ATOM 4942 O O . ARG A 1 633 ? 29.167 -15.298 -2.196 1.00 82.19 633 ARG A O 1
ATOM 4949 N N . LYS A 1 634 ? 28.256 -17.044 -3.265 1.00 79.69 634 LYS A N 1
ATOM 4950 C CA . LYS A 1 634 ? 28.738 -16.675 -4.614 1.00 79.69 634 LYS A CA 1
ATOM 4951 C C . LYS A 1 634 ? 27.797 -15.702 -5.338 1.00 79.69 634 LYS A C 1
ATOM 4953 O O . LYS A 1 634 ? 28.124 -15.289 -6.442 1.00 79.69 634 LYS A O 1
ATOM 4958 N N . ASP A 1 635 ? 26.628 -15.412 -4.782 1.00 83.50 635 ASP A N 1
ATOM 4959 C CA . ASP A 1 635 ? 25.663 -14.461 -5.332 1.00 83.50 635 ASP A CA 1
ATOM 4960 C C . ASP A 1 635 ? 25.462 -13.262 -4.384 1.00 83.50 635 ASP A C 1
ATOM 4962 O O . ASP A 1 635 ? 24.940 -12.229 -4.795 1.00 83.50 635 ASP A O 1
ATOM 4966 N N . ALA A 1 636 ? 25.949 -13.350 -3.142 1.00 84.94 636 ALA A N 1
ATOM 4967 C CA . ALA A 1 636 ? 26.044 -12.221 -2.221 1.00 84.94 636 ALA A CA 1
ATOM 4968 C C . ALA A 1 636 ? 26.867 -11.065 -2.824 1.00 84.94 636 ALA A C 1
ATOM 4970 O O . ALA A 1 636 ? 27.945 -11.268 -3.385 1.00 84.94 636 ALA A O 1
ATOM 4971 N N . GLY A 1 637 ? 26.356 -9.838 -2.710 1.00 77.88 637 GLY A N 1
ATOM 4972 C CA . GLY A 1 637 ? 26.943 -8.633 -3.300 1.00 77.88 637 GLY A CA 1
ATOM 4973 C C . GLY A 1 637 ? 26.644 -8.439 -4.792 1.00 77.88 637 GLY A C 1
ATOM 4974 O O . GLY A 1 637 ? 27.052 -7.425 -5.362 1.00 77.88 637 GLY A O 1
ATOM 4975 N N . LYS A 1 638 ? 25.933 -9.372 -5.440 1.00 81.75 638 LYS A N 1
ATOM 4976 C CA . LYS A 1 638 ? 25.396 -9.156 -6.787 1.00 81.75 638 LYS A CA 1
ATOM 4977 C C . LYS A 1 638 ? 24.173 -8.251 -6.749 1.00 81.75 638 LYS A C 1
ATOM 4979 O O . LYS A 1 638 ? 23.373 -8.327 -5.819 1.00 81.75 638 LYS A O 1
ATOM 4984 N N . THR A 1 639 ? 23.990 -7.449 -7.791 1.00 87.38 639 THR A N 1
ATOM 4985 C CA . THR A 1 639 ? 22.765 -6.666 -7.978 1.00 87.38 639 THR A CA 1
ATOM 4986 C C . THR A 1 639 ? 21.770 -7.485 -8.783 1.00 87.38 639 THR A C 1
ATOM 4988 O O . THR A 1 639 ? 22.019 -7.774 -9.949 1.00 87.38 639 THR A O 1
ATOM 4991 N N . MET A 1 640 ? 20.651 -7.850 -8.165 1.00 90.31 640 MET A N 1
ATOM 4992 C CA . MET A 1 640 ? 19.545 -8.562 -8.790 1.00 90.31 640 MET A CA 1
ATOM 4993 C C . MET A 1 640 ? 18.559 -7.580 -9.432 1.00 90.31 640 MET A C 1
ATOM 4995 O O . MET A 1 640 ? 18.173 -6.592 -8.809 1.00 90.31 640 MET A O 1
ATOM 4999 N N . THR A 1 641 ? 18.105 -7.870 -10.651 1.00 90.19 641 THR A N 1
ATOM 5000 C CA . THR A 1 641 ? 16.936 -7.222 -11.266 1.00 90.19 641 THR A CA 1
ATOM 5001 C C . THR A 1 641 ? 15.870 -8.258 -11.594 1.00 90.19 641 THR A C 1
ATOM 5003 O O . THR A 1 641 ? 16.190 -9.408 -11.910 1.00 90.19 641 THR A O 1
ATOM 5006 N N . VAL A 1 642 ? 14.602 -7.856 -11.484 1.00 91.44 642 VAL A N 1
ATOM 5007 C CA . VAL A 1 642 ? 13.457 -8.755 -11.633 1.00 91.44 642 VAL A CA 1
ATOM 5008 C C . VAL A 1 642 ? 12.435 -8.140 -12.587 1.00 91.44 642 VAL A C 1
ATOM 5010 O O . VAL A 1 642 ? 11.942 -7.036 -12.367 1.00 91.44 642 VAL A O 1
ATOM 5013 N N . SER A 1 643 ? 12.080 -8.865 -13.646 1.00 92.00 643 SER A N 1
ATOM 5014 C CA . SER A 1 643 ? 10.870 -8.576 -14.421 1.00 92.00 643 SER A CA 1
ATOM 5015 C C . SER A 1 643 ? 9.691 -9.261 -13.737 1.00 92.00 643 SER A C 1
ATOM 5017 O O . SER A 1 643 ? 9.683 -10.491 -13.613 1.00 92.00 643 SER A O 1
ATOM 5019 N N . LEU A 1 644 ? 8.739 -8.463 -13.248 1.00 93.94 644 LEU A N 1
ATOM 5020 C CA . LEU A 1 644 ? 7.590 -8.942 -12.484 1.00 93.94 644 LEU A CA 1
ATOM 5021 C C . LEU A 1 644 ? 6.427 -9.327 -13.410 1.00 93.94 644 LEU A C 1
ATOM 5023 O O . LEU A 1 644 ? 6.149 -8.604 -14.371 1.00 93.94 644 LEU A O 1
ATOM 5027 N N . PRO A 1 645 ? 5.703 -10.422 -13.119 1.00 92.88 645 PRO A N 1
ATOM 5028 C CA . PRO A 1 645 ? 4.386 -10.642 -13.694 1.00 92.88 645 PRO A CA 1
ATOM 5029 C C . PRO A 1 645 ? 3.397 -9.596 -13.152 1.00 92.88 645 PRO A C 1
ATOM 5031 O O . PRO A 1 645 ? 3.638 -8.954 -12.128 1.00 92.88 645 PRO A O 1
ATOM 5034 N N . LYS A 1 646 ? 2.260 -9.419 -13.836 1.00 90.12 646 LYS A N 1
ATOM 5035 C CA . LYS A 1 646 ? 1.197 -8.511 -13.378 1.00 90.12 646 LYS A CA 1
ATOM 5036 C C . LYS A 1 646 ? 0.763 -8.893 -11.957 1.00 90.12 646 LYS A C 1
ATOM 5038 O O . LYS A 1 646 ? 0.517 -10.067 -11.713 1.00 90.12 646 LYS A O 1
ATOM 5043 N N . ASN A 1 647 ? 0.665 -7.908 -11.062 1.00 90.88 647 ASN A N 1
ATOM 5044 C CA . ASN A 1 647 ? 0.332 -8.075 -9.639 1.00 90.88 647 ASN A CA 1
ATOM 5045 C C . ASN A 1 647 ? 1.298 -8.979 -8.843 1.00 90.88 647 ASN A C 1
ATOM 5047 O O . ASN A 1 647 ? 1.013 -9.303 -7.695 1.00 90.88 647 ASN A O 1
ATOM 5051 N N . GLY A 1 648 ? 2.432 -9.388 -9.421 1.00 96.62 648 GLY A N 1
ATOM 5052 C CA . GLY A 1 648 ? 3.464 -10.136 -8.714 1.00 96.62 648 GLY A CA 1
ATOM 5053 C C . GLY A 1 648 ? 4.407 -9.218 -7.947 1.00 96.62 648 GLY A C 1
ATOM 5054 O O . GLY A 1 648 ? 4.629 -8.067 -8.325 1.00 96.62 648 GLY A O 1
ATOM 5055 N N . SER A 1 649 ? 5.016 -9.753 -6.896 1.00 98.12 649 SER A N 1
ATOM 5056 C CA . SER A 1 649 ? 5.997 -9.042 -6.085 1.00 98.12 649 SER A CA 1
ATOM 5057 C C . SER A 1 649 ? 7.159 -9.948 -5.685 1.00 98.12 649 SER A C 1
ATOM 5059 O O . SER A 1 649 ? 7.143 -11.172 -5.846 1.00 98.12 649 SER A O 1
ATOM 5061 N N . PHE A 1 650 ? 8.211 -9.324 -5.179 1.00 97.94 650 PHE A N 1
ATOM 5062 C CA . PHE A 1 650 ? 9.302 -9.992 -4.489 1.00 97.94 650 PHE A CA 1
ATOM 5063 C C . PHE A 1 650 ? 9.793 -9.156 -3.309 1.00 97.94 650 PHE A C 1
ATOM 5065 O O . PHE A 1 650 ? 9.672 -7.922 -3.315 1.00 97.94 650 PHE A O 1
ATOM 5072 N N . ALA A 1 651 ? 10.367 -9.842 -2.325 1.00 97.44 651 ALA A N 1
ATOM 5073 C CA . ALA A 1 651 ? 11.038 -9.239 -1.181 1.00 97.44 651 ALA A CA 1
ATOM 5074 C C . ALA A 1 651 ? 12.437 -9.838 -0.993 1.00 97.44 651 ALA A C 1
ATOM 5076 O O . ALA A 1 651 ? 12.686 -11.000 -1.337 1.00 97.44 651 ALA A O 1
ATOM 5077 N N . VAL A 1 652 ? 13.349 -9.027 -0.457 1.00 96.38 652 VAL A N 1
ATOM 5078 C CA . VAL A 1 652 ? 14.729 -9.397 -0.132 1.00 96.38 652 VAL A CA 1
ATOM 5079 C C . VAL A 1 652 ? 14.978 -9.110 1.342 1.00 96.38 652 VAL A C 1
ATOM 5081 O O . VAL A 1 652 ? 14.666 -8.029 1.844 1.00 96.38 652 VAL A O 1
ATOM 5084 N N . TYR A 1 653 ? 15.571 -10.084 2.020 1.00 95.81 653 TYR A N 1
ATOM 5085 C CA . TYR A 1 653 ? 15.846 -10.047 3.449 1.00 95.81 653 TYR A CA 1
ATOM 5086 C C . TYR A 1 653 ? 17.336 -10.212 3.688 1.00 95.81 653 TYR A C 1
ATOM 5088 O O . TYR A 1 653 ? 17.983 -11.032 3.027 1.00 95.81 653 TYR A O 1
ATOM 5096 N N . ASP A 1 654 ? 17.854 -9.478 4.665 1.00 92.12 654 ASP A N 1
ATOM 5097 C CA . ASP A 1 654 ? 19.087 -9.860 5.345 1.00 92.12 654 ASP A CA 1
ATOM 5098 C C . ASP A 1 654 ? 18.775 -10.855 6.485 1.00 92.12 654 ASP A C 1
ATOM 5100 O O . ASP A 1 654 ? 17.690 -11.439 6.543 1.00 92.12 654 ASP A O 1
ATOM 5104 N N . GLU A 1 655 ? 19.726 -11.101 7.388 1.00 86.06 655 GLU A N 1
ATOM 5105 C CA . GLU A 1 655 ? 19.518 -12.028 8.511 1.00 86.06 655 GLU A CA 1
ATOM 5106 C C . GLU A 1 655 ? 18.476 -11.546 9.539 1.00 86.06 655 GLU A C 1
ATOM 5108 O O . GLU A 1 655 ? 17.990 -12.356 10.332 1.00 86.06 655 GLU A O 1
ATOM 5113 N N . LYS A 1 656 ? 18.159 -10.245 9.570 1.00 83.69 656 LYS A N 1
ATOM 5114 C CA . LYS A 1 656 ? 17.360 -9.605 10.626 1.00 83.69 656 LYS A CA 1
ATOM 5115 C C . LYS A 1 656 ? 16.038 -9.028 10.130 1.00 83.69 656 LYS A C 1
ATOM 5117 O O . LYS A 1 656 ? 15.080 -8.996 10.896 1.00 83.69 656 LYS A O 1
ATOM 5122 N N . SER A 1 657 ? 16.001 -8.522 8.903 1.00 89.94 657 SER A N 1
ATOM 5123 C CA . SER A 1 657 ? 14.945 -7.639 8.418 1.00 89.94 657 SER A CA 1
ATOM 5124 C C . SER A 1 657 ? 14.712 -7.746 6.907 1.00 89.94 657 SER A C 1
ATOM 5126 O O . SER A 1 657 ? 15.564 -8.199 6.141 1.00 89.94 657 SER A O 1
ATOM 5128 N N . CYS A 1 658 ? 13.532 -7.307 6.472 1.00 94.19 658 CYS A N 1
ATOM 5129 C CA . CYS A 1 658 ? 13.200 -7.066 5.082 1.00 94.19 658 CYS A CA 1
ATOM 5130 C C . CYS A 1 658 ? 13.875 -5.759 4.692 1.00 94.19 658 CYS A C 1
ATOM 5132 O O . CYS A 1 658 ? 13.493 -4.694 5.172 1.00 94.19 658 CYS A O 1
ATOM 5134 N N . ILE A 1 659 ? 14.886 -5.856 3.837 1.00 93.19 659 ILE A N 1
ATOM 5135 C CA . ILE A 1 659 ? 15.651 -4.696 3.369 1.00 93.19 659 ILE A CA 1
ATOM 5136 C C . ILE A 1 659 ? 15.077 -4.121 2.075 1.00 93.19 659 ILE A C 1
ATOM 5138 O O . ILE A 1 659 ? 15.494 -3.055 1.630 1.00 93.19 659 ILE A O 1
ATOM 5142 N N . TYR A 1 660 ? 14.171 -4.861 1.433 1.00 95.19 660 TYR A N 1
ATOM 5143 C CA . TYR A 1 660 ? 13.505 -4.429 0.221 1.00 95.19 660 TYR A CA 1
ATOM 5144 C C . TYR A 1 660 ? 12.219 -5.217 -0.012 1.00 95.19 660 TYR A C 1
ATOM 5146 O O . TYR A 1 660 ? 12.234 -6.450 -0.030 1.00 95.19 660 TYR A O 1
ATOM 5154 N N . PHE A 1 661 ? 11.133 -4.511 -0.305 1.00 97.06 661 PHE A N 1
ATOM 5155 C CA . PHE A 1 661 ? 9.886 -5.087 -0.779 1.00 97.06 661 PHE A CA 1
ATOM 5156 C C . PHE A 1 661 ? 9.367 -4.294 -1.978 1.00 97.06 661 PHE A C 1
ATOM 5158 O O . PHE A 1 661 ? 9.019 -3.122 -1.868 1.00 97.06 661 PHE A O 1
ATOM 5165 N N . SER A 1 662 ? 9.282 -4.940 -3.142 1.00 97.12 662 SER A N 1
ATOM 5166 C CA . SER A 1 662 ? 8.921 -4.279 -4.414 1.00 97.12 662 SER A CA 1
ATOM 5167 C C . SER A 1 662 ? 7.577 -3.537 -4.414 1.00 97.12 662 SER A C 1
ATOM 5169 O O . SER A 1 662 ? 7.427 -2.583 -5.172 1.00 97.12 662 SER A O 1
ATOM 5171 N N . VAL A 1 663 ? 6.625 -3.927 -3.559 1.00 96.69 663 VAL A N 1
ATOM 5172 C CA . VAL A 1 663 ? 5.335 -3.227 -3.389 1.00 96.69 663 VAL A CA 1
ATOM 5173 C C . VAL A 1 663 ? 5.509 -1.856 -2.729 1.00 96.69 663 VAL A C 1
ATOM 5175 O O . VAL A 1 663 ? 4.768 -0.930 -3.035 1.00 96.69 663 VAL A O 1
ATOM 5178 N N . VAL A 1 664 ? 6.497 -1.719 -1.845 1.00 95.31 664 VAL A N 1
ATOM 5179 C CA . VAL A 1 664 ? 6.787 -0.485 -1.100 1.00 95.31 664 VAL A CA 1
ATOM 5180 C C . VAL A 1 664 ? 7.811 0.360 -1.848 1.00 95.31 664 VAL A C 1
ATOM 5182 O O . VAL A 1 664 ? 7.633 1.557 -2.027 1.00 95.31 664 VAL A O 1
ATOM 5185 N N . ASN A 1 665 ? 8.875 -0.273 -2.337 1.00 93.00 665 ASN A N 1
ATOM 5186 C CA . ASN A 1 665 ? 10.018 0.427 -2.912 1.00 93.00 665 ASN A CA 1
ATOM 5187 C C . ASN A 1 665 ? 9.922 0.670 -4.429 1.00 93.00 665 ASN A C 1
ATOM 5189 O O . ASN A 1 665 ? 10.845 1.255 -5.002 1.00 93.00 665 ASN A O 1
ATOM 5193 N N . GLY A 1 666 ? 8.873 0.164 -5.089 1.00 91.50 666 GLY A N 1
ATOM 5194 C CA . GLY A 1 666 ? 8.786 0.073 -6.549 1.00 91.50 666 GLY A CA 1
ATOM 5195 C C . GLY A 1 666 ? 9.783 -0.935 -7.129 1.00 91.50 666 GLY A C 1
ATOM 5196 O O . GLY A 1 666 ? 10.770 -1.284 -6.485 1.00 91.50 666 GLY A O 1
ATOM 5197 N N . ASN A 1 667 ? 9.553 -1.432 -8.349 1.00 91.38 667 ASN A N 1
ATOM 5198 C CA . ASN A 1 667 ? 10.424 -2.440 -8.967 1.00 91.38 667 ASN A CA 1
ATOM 5199 C C . ASN A 1 667 ? 11.773 -1.837 -9.406 1.00 91.38 667 ASN A C 1
ATOM 5201 O O . ASN A 1 667 ? 11.864 -1.219 -10.466 1.00 91.38 667 ASN A O 1
ATOM 5205 N N . ARG A 1 668 ? 12.825 -2.030 -8.603 1.00 88.19 668 ARG A N 1
ATOM 5206 C CA . ARG A 1 668 ? 14.178 -1.501 -8.835 1.00 88.19 668 ARG A CA 1
ATOM 5207 C C . ARG A 1 668 ? 15.243 -2.577 -8.580 1.00 88.19 668 ARG A C 1
ATOM 5209 O O . ARG A 1 668 ? 14.952 -3.568 -7.913 1.00 88.19 668 ARG A O 1
ATOM 5216 N N . PRO A 1 669 ? 16.476 -2.413 -9.094 1.00 88.69 669 PRO A N 1
ATOM 5217 C CA . PRO A 1 669 ? 17.585 -3.312 -8.779 1.00 88.69 669 PRO A CA 1
ATOM 5218 C C . PRO A 1 669 ? 17.891 -3.369 -7.272 1.00 88.69 669 PRO A C 1
ATOM 5220 O O . PRO A 1 669 ? 17.864 -2.338 -6.602 1.00 88.69 669 PRO A O 1
ATOM 5223 N N . VAL A 1 670 ? 18.237 -4.551 -6.750 1.00 90.62 670 VAL A N 1
ATOM 5224 C CA . VAL A 1 670 ? 18.506 -4.778 -5.315 1.00 90.62 670 VAL A CA 1
ATOM 5225 C C . VAL A 1 670 ? 19.789 -5.572 -5.128 1.00 90.62 670 VAL A C 1
ATOM 5227 O O . VAL A 1 670 ? 20.002 -6.580 -5.797 1.00 90.62 670 VAL A O 1
ATOM 5230 N N . VAL A 1 671 ? 20.648 -5.147 -4.204 1.00 89.88 671 VAL A N 1
ATOM 5231 C CA . VAL A 1 671 ? 21.862 -5.900 -3.862 1.00 89.88 671 VAL A CA 1
ATOM 5232 C C . VAL A 1 671 ? 21.497 -7.081 -2.969 1.00 89.88 671 VAL A C 1
ATOM 5234 O O . VAL A 1 671 ? 20.849 -6.910 -1.940 1.00 89.88 671 VAL A O 1
ATOM 5237 N N . LEU A 1 672 ? 21.929 -8.279 -3.356 1.00 92.25 672 LEU A N 1
ATOM 5238 C CA . LEU A 1 672 ? 21.707 -9.499 -2.589 1.00 92.25 672 LEU A CA 1
ATOM 5239 C C . LEU A 1 672 ? 22.612 -9.515 -1.341 1.00 92.25 672 LEU A C 1
ATOM 5241 O O . LEU A 1 672 ? 23.839 -9.496 -1.495 1.00 92.25 672 LEU A O 1
ATOM 5245 N N . PRO A 1 673 ? 22.060 -9.555 -0.115 1.00 91.38 673 PRO A N 1
ATOM 5246 C CA . PRO A 1 673 ? 22.867 -9.542 1.102 1.00 91.38 673 PRO A CA 1
ATOM 5247 C C . PRO A 1 673 ? 23.498 -10.916 1.376 1.00 91.38 673 PRO A C 1
ATOM 5249 O O . PRO A 1 673 ? 22.943 -11.959 1.025 1.00 91.38 673 PRO A O 1
ATOM 5252 N N . GLU A 1 674 ? 24.671 -10.932 2.018 1.00 87.69 674 GLU A N 1
ATOM 5253 C CA . GLU A 1 674 ? 25.277 -12.181 2.501 1.00 87.69 674 GLU A CA 1
ATOM 5254 C C . GLU A 1 674 ? 24.347 -12.844 3.530 1.00 87.69 674 GLU A C 1
ATOM 5256 O O . GLU A 1 674 ? 23.761 -12.159 4.364 1.00 87.69 674 GLU A O 1
ATOM 5261 N N . ASN A 1 675 ? 24.175 -14.169 3.430 1.00 88.75 675 ASN A N 1
ATOM 5262 C CA . ASN A 1 675 ? 23.224 -14.965 4.226 1.00 88.75 675 ASN A CA 1
ATOM 5263 C C . ASN A 1 675 ? 21.750 -14.522 4.111 1.00 88.75 675 ASN A C 1
ATOM 5265 O O . ASN A 1 675 ? 20.912 -14.893 4.935 1.00 88.75 675 ASN A O 1
ATOM 5269 N N . GLY A 1 676 ? 21.429 -13.753 3.069 1.00 93.94 676 GLY A N 1
ATOM 5270 C CA . GLY A 1 676 ? 20.090 -13.255 2.804 1.00 93.94 676 GLY A CA 1
ATOM 5271 C C . GLY A 1 676 ? 19.098 -14.295 2.308 1.00 93.94 676 GLY A C 1
ATOM 5272 O O . GLY A 1 676 ? 19.435 -15.446 2.014 1.00 93.94 676 GLY A O 1
ATOM 5273 N N . LYS A 1 677 ? 17.856 -13.846 2.128 1.00 96.06 677 LYS A N 1
ATOM 5274 C CA . LYS A 1 677 ? 16.789 -14.606 1.466 1.00 96.06 677 LYS A CA 1
ATOM 5275 C C . LYS A 1 677 ? 16.056 -13.751 0.443 1.00 96.06 677 LYS A C 1
ATOM 5277 O O . LYS A 1 677 ? 15.979 -12.534 0.577 1.00 96.06 677 LYS A O 1
ATOM 5282 N N . VAL A 1 678 ? 15.503 -14.410 -0.568 1.00 96.81 678 VAL A N 1
ATOM 5283 C CA . VAL A 1 678 ? 14.636 -13.801 -1.583 1.00 96.81 678 VAL A CA 1
ATOM 5284 C C . VAL A 1 678 ? 13.356 -14.616 -1.672 1.00 96.81 678 VAL A C 1
ATOM 5286 O O . VAL A 1 678 ? 13.413 -15.845 -1.714 1.00 96.81 678 VAL A O 1
ATOM 5289 N N . VAL A 1 679 ? 12.210 -13.948 -1.741 1.00 97.94 679 VAL A N 1
ATOM 5290 C CA . VAL A 1 679 ? 10.919 -14.589 -2.012 1.00 97.94 679 VAL A CA 1
ATOM 5291 C C . VAL A 1 679 ? 10.274 -13.966 -3.240 1.00 97.94 679 VAL A C 1
ATOM 5293 O O . VAL A 1 679 ? 10.235 -12.746 -3.361 1.00 97.94 679 VAL A O 1
ATOM 5296 N N . PHE A 1 680 ? 9.766 -14.804 -4.144 1.00 97.94 680 PHE A N 1
ATOM 5297 C CA . PHE A 1 680 ? 8.945 -14.389 -5.286 1.00 97.94 680 PHE A CA 1
ATOM 5298 C C . PHE A 1 680 ? 7.500 -14.825 -5.063 1.00 97.94 680 PHE A C 1
ATOM 5300 O O . PHE A 1 680 ? 7.254 -15.998 -4.768 1.00 97.94 680 PHE A O 1
ATOM 5307 N N . ILE A 1 681 ? 6.562 -13.894 -5.207 1.00 98.06 681 ILE A N 1
ATOM 5308 C CA . ILE A 1 681 ? 5.167 -14.051 -4.794 1.00 98.06 681 ILE A CA 1
ATOM 5309 C C . ILE A 1 681 ? 4.281 -13.670 -5.983 1.00 98.06 681 ILE A C 1
ATOM 5311 O O . ILE A 1 681 ? 4.258 -12.511 -6.398 1.00 98.06 681 ILE A O 1
ATOM 5315 N N . GLY A 1 682 ? 3.602 -14.647 -6.583 1.00 95.88 682 GLY A N 1
ATOM 5316 C CA . GLY A 1 682 ? 2.664 -14.407 -7.687 1.00 95.88 682 GLY A CA 1
ATOM 5317 C C . GLY A 1 682 ? 1.217 -14.457 -7.218 1.00 95.88 682 GLY A C 1
ATOM 5318 O O . GLY A 1 682 ? 0.918 -15.005 -6.162 1.00 95.88 682 GLY A O 1
ATOM 5319 N N . GLU A 1 683 ? 0.324 -13.877 -8.010 1.00 93.19 683 GLU A N 1
ATOM 5320 C CA . GLU A 1 683 ? -1.115 -13.861 -7.731 1.00 93.19 683 GLU A CA 1
ATOM 5321 C C . GLU A 1 683 ? -1.748 -15.220 -8.065 1.00 93.19 683 GLU A C 1
ATOM 5323 O O . GLU A 1 683 ? -2.760 -15.609 -7.482 1.00 93.19 683 GLU A O 1
ATOM 5328 N N . LYS A 1 684 ? -1.149 -15.964 -9.003 1.00 93.81 684 LYS A N 1
ATOM 5329 C CA . LYS A 1 684 ? -1.672 -17.252 -9.466 1.00 93.81 684 LYS A CA 1
ATOM 5330 C C . LYS A 1 684 ? -0.580 -18.224 -9.932 1.00 93.81 684 LYS A C 1
ATOM 5332 O O . LYS A 1 684 ? 0.517 -17.804 -10.314 1.00 93.81 684 LYS A O 1
ATOM 5337 N N . PRO A 1 685 ? -0.895 -19.531 -9.993 1.00 96.06 685 PRO A N 1
ATOM 5338 C CA . PRO A 1 685 ? -0.067 -20.510 -10.686 1.00 96.06 685 PRO A CA 1
ATOM 5339 C C . PRO A 1 685 ? 0.318 -20.078 -12.106 1.00 96.06 685 PRO A C 1
ATOM 5341 O O . PRO A 1 685 ? -0.501 -19.548 -12.861 1.00 96.06 685 PRO A O 1
ATOM 5344 N N . GLY A 1 686 ? 1.572 -20.326 -12.480 1.00 94.06 686 GLY A N 1
ATOM 5345 C CA . GLY A 1 686 ? 2.121 -19.986 -13.793 1.00 94.06 686 GLY A CA 1
ATOM 5346 C C . GLY A 1 686 ? 2.721 -18.581 -13.905 1.00 94.06 686 GLY A C 1
ATOM 5347 O O . GLY A 1 686 ? 3.430 -18.323 -14.881 1.00 94.06 686 GLY A O 1
ATOM 5348 N N . ASP A 1 687 ? 2.514 -17.701 -12.920 1.00 96.81 687 ASP A N 1
ATOM 5349 C CA . ASP A 1 687 ? 3.177 -16.396 -12.871 1.00 96.81 687 ASP A CA 1
ATOM 5350 C C . ASP A 1 687 ? 4.701 -16.567 -12.884 1.00 96.81 687 ASP A C 1
ATOM 5352 O O . ASP A 1 687 ? 5.265 -17.366 -12.127 1.00 96.81 687 ASP A O 1
ATOM 5356 N N . ARG A 1 688 ? 5.373 -15.836 -13.782 1.00 95.56 688 ARG A N 1
ATOM 5357 C CA . ARG A 1 688 ? 6.802 -16.002 -14.064 1.00 95.56 688 ARG A CA 1
ATOM 5358 C C . ARG A 1 688 ? 7.579 -14.712 -13.829 1.00 95.56 688 ARG A C 1
ATOM 5360 O O . ARG A 1 688 ? 7.246 -13.674 -14.386 1.00 95.56 688 ARG A O 1
ATOM 5367 N N . PHE A 1 689 ? 8.658 -14.840 -13.067 1.00 95.19 689 PHE A N 1
ATOM 5368 C CA . PHE A 1 689 ? 9.623 -13.796 -12.738 1.00 95.19 689 PHE A CA 1
ATOM 5369 C C . PHE A 1 689 ? 10.898 -14.050 -13.527 1.00 95.19 689 PHE A C 1
ATOM 5371 O O . PHE A 1 689 ? 11.435 -15.155 -13.438 1.00 95.19 689 PHE A O 1
ATOM 5378 N N . TYR A 1 690 ? 11.401 -13.064 -14.264 1.00 87.44 690 TYR A N 1
ATOM 5379 C CA . TYR A 1 690 ? 12.703 -13.179 -14.931 1.00 87.44 690 TYR A CA 1
ATOM 5380 C C . TYR A 1 690 ? 13.761 -12.475 -14.093 1.00 87.44 690 TYR A C 1
ATOM 5382 O O . TYR A 1 690 ? 13.584 -11.314 -13.737 1.00 87.44 690 TYR A O 1
ATOM 5390 N N . ILE A 1 691 ? 14.831 -13.192 -13.759 1.00 90.25 691 ILE A N 1
ATOM 5391 C CA . ILE A 1 691 ? 15.829 -12.794 -12.768 1.00 90.25 691 ILE A CA 1
ATOM 5392 C C . ILE A 1 691 ? 17.181 -12.685 -13.460 1.00 90.25 691 ILE A C 1
ATOM 5394 O O . ILE A 1 691 ? 17.647 -13.638 -14.088 1.00 90.25 691 ILE A O 1
ATOM 5398 N N . THR A 1 692 ? 17.849 -11.554 -13.287 1.00 83.50 692 THR A N 1
ATOM 5399 C CA . THR A 1 692 ? 19.263 -11.393 -13.646 1.00 83.50 692 THR A CA 1
ATOM 5400 C C . THR A 1 692 ? 20.017 -10.922 -12.408 1.00 83.50 692 THR A C 1
ATOM 5402 O O . THR A 1 692 ? 19.457 -10.163 -11.617 1.00 83.50 692 THR A O 1
ATOM 5405 N N . ALA A 1 693 ? 21.245 -11.398 -12.183 1.00 74.44 693 ALA A N 1
ATOM 5406 C CA . ALA A 1 693 ? 22.100 -10.817 -11.154 1.00 74.44 693 ALA A CA 1
ATOM 5407 C C . ALA A 1 693 ? 23.585 -10.949 -11.487 1.00 74.44 693 ALA A C 1
ATOM 5409 O O . ALA A 1 693 ? 24.065 -12.016 -11.863 1.00 74.44 693 ALA A O 1
ATOM 5410 N N . ASP A 1 694 ? 24.332 -9.876 -11.251 1.00 64.94 694 ASP A N 1
ATOM 5411 C CA . ASP A 1 694 ? 25.760 -9.812 -11.547 1.00 64.94 694 ASP A CA 1
ATOM 5412 C C . ASP A 1 694 ? 26.526 -9.156 -10.398 1.00 64.94 694 ASP A C 1
ATOM 5414 O O . ASP A 1 694 ? 26.033 -8.230 -9.749 1.00 64.94 694 ASP A O 1
ATOM 5418 N N . PHE A 1 695 ? 27.734 -9.661 -10.113 1.00 51.56 695 PHE A N 1
ATOM 5419 C CA . PHE A 1 695 ? 28.634 -9.065 -9.116 1.00 51.56 695 PHE A CA 1
ATOM 5420 C C . PHE A 1 695 ? 28.989 -7.686 -9.601 1.00 51.56 695 PHE A C 1
ATOM 5422 O O . PHE A 1 695 ? 29.494 -7.638 -10.719 1.00 51.56 695 PHE A O 1
ATOM 5429 N N . ALA A 1 696 ? 28.719 -6.650 -8.785 1.00 47.31 696 ALA A N 1
ATOM 5430 C CA . ALA A 1 696 ? 28.997 -5.237 -9.065 1.00 47.31 696 ALA A CA 1
ATOM 5431 C C . ALA A 1 696 ? 29.250 -5.036 -10.560 1.00 47.31 696 ALA A C 1
ATOM 5433 O O . ALA A 1 696 ? 30.409 -5.078 -10.978 1.00 47.31 696 ALA A O 1
ATOM 5434 N N . GLY A 1 697 ? 28.130 -5.040 -11.304 1.00 53.41 697 GLY A N 1
ATOM 5435 C CA . GLY A 1 697 ? 28.018 -5.477 -12.695 1.00 53.41 697 GLY A CA 1
ATOM 5436 C C . GLY A 1 697 ? 29.155 -5.027 -13.594 1.00 53.41 697 GLY A C 1
ATOM 5437 O O . GLY A 1 697 ? 29.806 -4.022 -13.307 1.00 53.41 697 GLY A O 1
ATOM 5438 N N . ASN A 1 698 ? 29.363 -5.772 -14.691 1.00 62.84 698 ASN A N 1
ATOM 5439 C CA . ASN A 1 698 ? 30.203 -5.375 -15.825 1.00 62.84 698 ASN A CA 1
ATOM 5440 C C . ASN A 1 698 ? 30.308 -3.851 -15.841 1.00 62.84 698 ASN A C 1
ATOM 5442 O O . ASN A 1 698 ? 29.286 -3.183 -15.967 1.00 62.84 698 ASN A O 1
ATOM 5446 N N . ARG A 1 699 ? 31.501 -3.303 -15.577 1.00 70.31 699 ARG A N 1
ATOM 5447 C CA . ARG A 1 699 ? 31.679 -1.861 -15.353 1.00 70.31 699 ARG A CA 1
ATOM 5448 C C . ARG A 1 699 ? 31.001 -1.037 -16.459 1.00 70.31 699 ARG A C 1
ATOM 5450 O O . ARG A 1 699 ? 30.527 0.055 -16.176 1.00 70.31 699 ARG A O 1
ATOM 5457 N N . GLY A 1 700 ? 30.895 -1.593 -17.671 1.00 72.94 700 GLY A N 1
ATOM 5458 C CA . GLY A 1 700 ? 30.073 -1.067 -18.757 1.00 72.94 700 GLY A CA 1
ATOM 5459 C C . GLY A 1 700 ? 28.574 -0.962 -18.443 1.00 72.94 700 GLY A C 1
ATOM 5460 O O . GLY A 1 700 ? 28.004 0.107 -18.596 1.00 72.94 700 GLY A O 1
ATOM 5461 N N . GLU A 1 701 ? 27.933 -2.017 -17.942 1.00 75.44 701 GLU A N 1
ATOM 5462 C CA . GLU A 1 701 ? 26.516 -2.011 -17.545 1.00 75.44 701 GLU A CA 1
ATOM 5463 C C . GLU A 1 701 ? 26.237 -1.110 -16.339 1.00 75.44 701 GLU A C 1
ATOM 5465 O O . GLU A 1 701 ? 25.203 -0.448 -16.283 1.00 75.44 701 GLU A O 1
ATOM 5470 N N . ALA A 1 702 ? 27.152 -1.064 -15.367 1.00 69.38 702 ALA A N 1
ATOM 5471 C CA . ALA A 1 702 ? 27.016 -0.177 -14.214 1.00 69.38 702 ALA A CA 1
ATOM 5472 C C . ALA A 1 702 ? 27.069 1.300 -14.636 1.00 69.38 702 ALA A C 1
ATOM 5474 O O . ALA A 1 702 ? 26.243 2.099 -14.195 1.00 69.38 702 ALA A O 1
ATOM 5475 N N . LEU A 1 703 ? 28.006 1.649 -15.524 1.00 78.81 703 LEU A N 1
ATOM 5476 C CA . LEU A 1 703 ? 28.096 2.985 -16.113 1.00 78.81 703 LEU A CA 1
ATOM 5477 C C . LEU A 1 703 ? 26.886 3.292 -17.005 1.00 78.81 703 LEU A C 1
ATOM 5479 O O . LEU A 1 703 ? 26.371 4.399 -16.925 1.00 78.81 703 LEU A O 1
ATOM 5483 N N . TYR A 1 704 ? 26.381 2.320 -17.771 1.00 83.62 704 TYR A N 1
ATOM 5484 C CA . TYR A 1 704 ? 25.154 2.466 -18.563 1.00 83.62 704 TYR A CA 1
ATOM 5485 C C . TYR A 1 704 ? 23.937 2.784 -17.685 1.00 83.62 704 TYR A C 1
ATOM 5487 O O . TYR A 1 704 ? 23.195 3.713 -17.975 1.00 83.62 704 TYR A O 1
ATOM 5495 N N . ARG A 1 705 ? 23.748 2.076 -16.562 1.00 80.62 705 ARG A N 1
ATOM 5496 C CA . ARG A 1 705 ? 22.626 2.348 -15.644 1.00 80.62 705 ARG A CA 1
ATOM 5497 C C . ARG A 1 705 ? 22.734 3.719 -14.972 1.00 80.62 705 ARG A C 1
ATOM 5499 O O . ARG A 1 705 ? 21.714 4.367 -14.770 1.00 80.62 705 ARG A O 1
ATOM 5506 N N . GLN A 1 706 ? 23.948 4.167 -14.638 1.00 73.69 706 GLN A N 1
ATOM 5507 C CA . GLN A 1 706 ? 24.169 5.529 -14.135 1.00 73.69 706 GLN A CA 1
ATOM 5508 C C . GLN A 1 706 ? 23.879 6.574 -15.216 1.00 73.69 706 GLN A C 1
ATOM 5510 O O . GLN A 1 706 ? 23.223 7.569 -14.928 1.00 73.69 706 GLN A O 1
ATOM 5515 N N . ALA A 1 707 ? 24.323 6.324 -16.450 1.00 81.31 707 ALA A N 1
ATOM 5516 C CA . ALA A 1 707 ? 24.060 7.192 -17.589 1.00 81.31 707 ALA A CA 1
ATOM 5517 C C . ALA A 1 707 ? 22.554 7.348 -17.842 1.00 81.31 707 ALA A C 1
ATOM 5519 O O . ALA A 1 707 ? 22.081 8.469 -17.984 1.00 81.31 707 ALA A O 1
ATOM 5520 N N . LEU A 1 708 ? 21.802 6.243 -17.787 1.00 83.19 708 LEU A N 1
ATOM 5521 C CA . LEU A 1 708 ? 20.347 6.241 -17.937 1.00 83.19 708 LEU A CA 1
ATOM 5522 C C . LEU A 1 708 ? 19.640 7.030 -16.823 1.00 83.19 708 LEU A C 1
ATOM 5524 O O . LEU A 1 708 ? 18.675 7.739 -17.091 1.00 83.19 708 LEU A O 1
ATOM 5528 N N . SER A 1 709 ? 20.122 6.942 -15.578 1.00 77.56 709 SER A N 1
ATOM 5529 C CA . SER A 1 709 ? 19.589 7.748 -14.467 1.00 77.56 709 SER A CA 1
ATOM 5530 C C . SER A 1 709 ? 19.818 9.242 -14.696 1.00 77.56 709 SER A C 1
ATOM 5532 O O . SER A 1 709 ? 18.870 10.016 -14.616 1.00 77.56 709 SER A O 1
ATOM 5534 N N . SER A 1 710 ? 21.050 9.641 -15.038 1.00 80.25 710 SER A N 1
ATOM 5535 C CA . SER A 1 710 ? 21.382 11.042 -15.335 1.00 80.25 710 SER A CA 1
ATOM 5536 C C . SER A 1 710 ? 20.608 11.577 -16.541 1.00 80.25 710 SER A C 1
ATOM 5538 O O . SER A 1 710 ? 20.197 12.733 -16.545 1.00 80.25 710 SER A O 1
ATOM 5540 N N . GLU A 1 711 ? 20.358 10.740 -17.550 1.00 84.44 711 GLU A N 1
ATOM 5541 C CA . GLU A 1 711 ? 19.538 11.112 -18.701 1.00 84.44 711 GLU A CA 1
ATOM 5542 C C . GLU A 1 711 ? 18.076 11.376 -18.299 1.00 84.44 711 GLU A C 1
ATOM 5544 O O . GLU A 1 711 ? 17.519 12.403 -18.684 1.00 84.44 711 GLU A O 1
ATOM 5549 N N . ASN A 1 712 ? 17.479 10.515 -17.463 1.00 78.69 712 ASN A N 1
ATOM 5550 C CA . ASN A 1 712 ? 16.118 10.709 -16.936 1.00 78.69 712 ASN A CA 1
ATOM 5551 C C . ASN A 1 712 ? 15.988 11.979 -16.077 1.00 78.69 712 ASN A C 1
ATOM 5553 O O . ASN A 1 712 ? 14.931 12.608 -16.051 1.00 78.69 712 ASN A O 1
ATOM 5557 N N . GLU A 1 713 ? 17.065 12.372 -15.397 1.00 81.44 713 GLU A N 1
ATOM 5558 C CA . GLU A 1 713 ? 17.166 13.609 -14.611 1.00 81.44 713 GLU A CA 1
ATOM 5559 C C . GLU A 1 713 ? 17.464 14.854 -15.474 1.00 81.44 713 GLU A C 1
ATOM 5561 O O . GLU A 1 713 ? 17.543 15.962 -14.948 1.00 81.44 713 GLU A O 1
ATOM 5566 N N . ARG A 1 714 ? 17.587 14.701 -16.804 1.00 87.50 714 ARG A N 1
ATOM 5567 C CA . ARG A 1 714 ? 17.966 15.751 -17.774 1.00 87.50 714 ARG A CA 1
ATOM 5568 C C . ARG A 1 714 ? 19.374 16.338 -17.566 1.00 87.50 714 ARG A C 1
ATOM 5570 O O . ARG A 1 714 ? 19.671 17.427 -18.063 1.00 87.50 714 ARG A O 1
ATOM 5577 N N . GLU A 1 715 ? 20.269 15.599 -16.910 1.00 90.69 715 GLU A N 1
ATOM 5578 C CA . GLU A 1 715 ? 21.711 15.885 -16.825 1.00 90.69 715 GLU A CA 1
ATOM 5579 C C . GLU A 1 715 ? 22.442 15.307 -18.058 1.00 90.69 715 GLU A C 1
ATOM 5581 O O . GLU A 1 715 ? 23.244 14.369 -17.961 1.00 90.69 715 GLU A O 1
ATOM 5586 N N . LEU A 1 716 ? 22.120 15.820 -19.251 1.00 91.56 716 LEU A N 1
ATOM 5587 C CA . LEU A 1 716 ? 22.548 15.253 -20.534 1.00 91.56 716 LEU A CA 1
ATOM 5588 C C . LEU A 1 716 ? 24.071 15.213 -20.715 1.00 91.56 716 LEU A C 1
ATOM 5590 O O . LEU A 1 716 ? 24.595 14.208 -21.204 1.00 91.56 716 LEU A O 1
ATOM 5594 N N . SER A 1 717 ? 24.806 16.242 -20.285 1.00 91.94 717 SER A N 1
ATOM 5595 C CA . SER A 1 717 ? 26.273 16.240 -20.394 1.00 91.94 717 SER A CA 1
ATOM 5596 C C . SER A 1 717 ? 26.892 15.121 -19.560 1.00 91.94 717 SER A C 1
ATOM 5598 O O . SER A 1 717 ? 27.767 14.389 -20.029 1.00 91.94 717 SER A O 1
ATOM 5600 N N . ARG A 1 718 ? 26.385 14.925 -18.339 1.00 88.81 718 ARG A N 1
ATOM 5601 C CA . ARG A 1 718 ? 26.838 13.854 -17.447 1.00 88.81 718 ARG A CA 1
ATOM 5602 C C . ARG A 1 718 ? 26.453 12.477 -17.981 1.00 88.81 718 ARG A C 1
ATOM 5604 O O . ARG A 1 718 ? 27.277 11.561 -17.969 1.00 88.81 718 ARG A O 1
ATOM 5611 N N . ALA A 1 719 ? 25.230 12.332 -18.485 1.00 88.62 719 ALA A N 1
ATOM 5612 C CA . ALA A 1 719 ? 24.775 11.104 -19.124 1.00 88.62 719 ALA A CA 1
ATOM 5613 C C . ALA A 1 719 ? 25.682 10.724 -20.307 1.00 88.62 719 ALA A C 1
ATOM 5615 O O . ALA A 1 719 ? 26.140 9.583 -20.392 1.00 88.62 719 ALA A O 1
ATOM 5616 N N . ALA A 1 720 ? 26.038 11.684 -21.166 1.00 91.06 720 ALA A N 1
ATOM 5617 C CA . ALA A 1 720 ? 26.934 11.450 -22.296 1.00 91.06 720 ALA A CA 1
ATOM 5618 C C . ALA A 1 720 ? 28.340 11.000 -21.864 1.00 91.06 720 ALA A C 1
ATOM 5620 O O . ALA A 1 720 ? 28.918 10.102 -22.479 1.00 91.06 720 ALA A O 1
ATOM 5621 N N . GLU A 1 721 ? 28.913 11.577 -20.805 1.00 91.31 721 GLU A N 1
ATOM 5622 C CA . GLU A 1 721 ? 30.207 11.129 -20.265 1.00 91.31 721 GLU A CA 1
ATOM 5623 C C . GLU A 1 721 ? 30.158 9.679 -19.761 1.00 91.31 721 GLU A C 1
ATOM 5625 O O . GLU A 1 721 ? 31.076 8.883 -20.008 1.00 91.31 721 GLU A O 1
ATOM 5630 N N . LEU A 1 722 ? 29.069 9.318 -19.082 1.00 85.75 722 LEU A N 1
ATOM 5631 C CA . LEU A 1 722 ? 28.858 7.979 -18.545 1.00 85.75 722 LEU A CA 1
ATOM 5632 C C . LEU A 1 722 ? 28.633 6.954 -19.665 1.00 85.75 722 LEU A C 1
ATOM 5634 O O . LEU A 1 722 ? 29.287 5.908 -19.657 1.00 85.75 722 LEU A O 1
ATOM 5638 N N . TYR A 1 723 ? 27.818 7.267 -20.679 1.00 90.81 723 TYR A N 1
ATOM 5639 C CA . TYR A 1 723 ? 27.643 6.407 -21.854 1.00 90.81 723 TYR A CA 1
ATOM 5640 C C . TYR A 1 723 ? 28.946 6.243 -22.655 1.00 90.81 723 TYR A C 1
ATOM 5642 O O . TYR A 1 723 ? 29.288 5.118 -23.025 1.00 90.81 723 TYR A O 1
ATOM 5650 N N . LYS A 1 724 ? 29.737 7.315 -22.855 1.00 89.56 724 LYS A N 1
ATOM 5651 C CA . LYS A 1 724 ? 31.076 7.246 -23.489 1.00 89.56 724 LYS A CA 1
ATOM 5652 C C . LYS A 1 724 ? 32.018 6.320 -22.725 1.00 89.56 724 LYS A C 1
ATOM 5654 O O . LYS A 1 724 ? 32.817 5.610 -23.331 1.00 89.56 724 LYS A O 1
ATOM 5659 N N . SER A 1 725 ? 31.915 6.317 -21.399 1.00 85.19 725 SER A N 1
ATOM 5660 C CA . SER A 1 725 ? 32.719 5.459 -20.527 1.00 85.19 725 SER A CA 1
ATOM 5661 C C . SER A 1 725 ? 32.232 4.003 -20.522 1.00 85.19 725 SER A C 1
ATOM 5663 O O . SER A 1 725 ? 33.041 3.083 -20.394 1.00 85.19 725 SER A O 1
ATOM 5665 N N . ALA A 1 726 ? 30.923 3.784 -20.671 1.00 84.50 726 ALA A N 1
ATOM 5666 C CA . ALA A 1 726 ? 30.292 2.468 -20.719 1.00 84.50 726 ALA A CA 1
ATOM 5667 C C . ALA A 1 726 ? 30.536 1.738 -22.049 1.00 84.50 726 ALA A C 1
ATOM 5669 O O . ALA A 1 726 ? 30.861 0.549 -22.059 1.00 84.50 726 ALA A O 1
ATOM 5670 N N . LEU A 1 727 ? 30.416 2.461 -23.166 1.00 85.00 727 LEU A N 1
ATOM 5671 C CA . LEU A 1 727 ? 30.428 1.925 -24.527 1.00 85.00 727 LEU A CA 1
ATOM 5672 C C . LEU A 1 727 ? 31.622 1.003 -24.851 1.00 85.00 727 LEU A C 1
ATOM 5674 O O . LEU A 1 727 ? 31.377 -0.126 -25.283 1.00 85.00 727 LEU A O 1
ATOM 5678 N N . PRO A 1 728 ? 32.900 1.387 -24.638 1.00 79.31 728 PRO A N 1
ATOM 5679 C CA . PRO A 1 728 ? 34.023 0.506 -24.967 1.00 79.31 728 PRO A CA 1
ATOM 5680 C C . PRO A 1 728 ? 34.011 -0.784 -24.134 1.00 79.31 728 PRO A C 1
ATOM 5682 O O . PRO A 1 728 ? 34.310 -1.853 -24.655 1.00 79.31 728 PRO A O 1
ATOM 5685 N N . LEU A 1 729 ? 33.589 -0.713 -22.867 1.00 80.94 729 LEU A N 1
ATOM 5686 C CA . LEU A 1 729 ? 33.526 -1.867 -21.964 1.00 80.94 729 LEU A CA 1
ATOM 5687 C C . LEU A 1 729 ? 32.422 -2.855 -22.372 1.00 80.94 729 LEU A C 1
ATOM 5689 O O . LEU A 1 729 ? 32.606 -4.073 -22.307 1.00 80.94 729 LEU A O 1
ATOM 5693 N N . LEU A 1 730 ? 31.276 -2.334 -22.815 1.00 78.88 730 LEU A N 1
ATOM 5694 C CA . LEU A 1 730 ? 30.163 -3.134 -23.326 1.00 78.88 730 LEU A CA 1
ATOM 5695 C C . LEU A 1 730 ? 30.502 -3.765 -24.681 1.00 78.88 730 LEU A C 1
ATOM 5697 O O . LEU A 1 730 ? 30.229 -4.945 -24.895 1.00 78.88 730 LEU A O 1
ATOM 5701 N N . ARG A 1 731 ? 31.167 -3.016 -25.568 1.00 77.12 731 ARG A N 1
ATOM 5702 C CA . ARG A 1 731 ? 31.595 -3.508 -26.883 1.00 77.12 731 ARG A CA 1
ATOM 5703 C C . ARG A 1 731 ? 32.618 -4.635 -26.762 1.00 77.12 731 ARG A C 1
ATOM 5705 O O . ARG A 1 731 ? 32.449 -5.679 -27.386 1.00 77.12 731 ARG A O 1
ATOM 5712 N N . ASP A 1 732 ? 33.639 -4.456 -25.927 1.00 74.44 732 ASP A N 1
ATOM 5713 C CA . ASP A 1 732 ? 34.706 -5.447 -25.737 1.00 74.44 732 ASP A CA 1
ATOM 5714 C C . ASP A 1 732 ? 34.189 -6.743 -25.083 1.00 74.44 732 ASP A C 1
ATOM 5716 O O . ASP A 1 732 ? 34.782 -7.809 -25.251 1.00 74.44 732 ASP A O 1
ATOM 5720 N N . SER A 1 733 ? 33.061 -6.668 -24.368 1.00 69.94 733 SER A N 1
ATOM 5721 C CA . SER A 1 733 ? 32.377 -7.827 -23.782 1.00 69.94 733 SER A CA 1
ATOM 5722 C C . SER A 1 733 ? 31.308 -8.452 -24.689 1.00 69.94 733 SER A C 1
ATOM 5724 O O . SER A 1 733 ? 30.709 -9.454 -24.302 1.00 69.94 733 SER A O 1
ATOM 5726 N N . GLY A 1 734 ? 31.080 -7.909 -25.894 1.00 68.50 734 GLY A N 1
ATOM 5727 C CA . GLY A 1 734 ? 30.051 -8.389 -26.825 1.00 68.50 734 GLY A CA 1
ATOM 5728 C C . GLY A 1 734 ? 28.621 -8.207 -26.305 1.00 68.50 734 GLY A C 1
ATOM 5729 O O . GLY A 1 734 ? 27.734 -8.980 -26.663 1.00 68.50 734 GLY A O 1
ATOM 5730 N N . ASN A 1 735 ? 28.408 -7.231 -25.419 1.00 74.12 735 ASN A N 1
ATOM 5731 C CA . ASN A 1 735 ? 27.132 -6.982 -24.762 1.00 74.12 735 ASN A CA 1
ATOM 5732 C C . ASN A 1 735 ? 26.185 -6.188 -25.674 1.00 74.12 735 ASN A C 1
ATOM 5734 O O . ASN A 1 735 ? 26.599 -5.198 -26.278 1.00 74.12 735 ASN A O 1
ATOM 5738 N N . SER A 1 736 ? 24.909 -6.581 -25.741 1.00 76.06 736 SER A N 1
ATOM 5739 C CA . SER A 1 736 ? 23.905 -5.899 -26.570 1.00 76.06 736 SER A CA 1
ATOM 5740 C C . SER A 1 736 ? 23.688 -4.438 -26.168 1.00 76.06 736 SER A C 1
ATOM 5742 O O . SER A 1 736 ? 23.429 -3.618 -27.040 1.00 76.06 736 SER A O 1
ATOM 5744 N N . LEU A 1 737 ? 23.902 -4.086 -24.892 1.00 80.56 737 LEU A N 1
ATOM 5745 C CA . LEU A 1 737 ? 23.803 -2.710 -24.385 1.00 80.56 737 LEU A CA 1
ATOM 5746 C C . LEU A 1 737 ? 24.840 -1.760 -25.006 1.00 80.56 737 LEU A C 1
ATOM 5748 O O . LEU A 1 737 ? 24.712 -0.547 -24.877 1.00 80.56 737 LEU A O 1
ATOM 5752 N N . ALA A 1 738 ? 25.877 -2.275 -25.678 1.00 79.69 738 ALA A N 1
ATOM 5753 C CA . ALA A 1 738 ? 26.791 -1.435 -26.449 1.00 79.69 738 ALA A CA 1
ATOM 5754 C C . ALA A 1 738 ? 26.046 -0.660 -27.547 1.00 79.69 738 ALA A C 1
ATOM 5756 O O . ALA A 1 738 ? 26.371 0.494 -27.804 1.00 79.69 738 ALA A O 1
ATOM 5757 N N . PHE A 1 739 ? 25.033 -1.281 -28.157 1.00 76.31 739 PHE A N 1
ATOM 5758 C CA . PHE A 1 739 ? 24.183 -0.632 -29.148 1.00 76.31 739 PHE A CA 1
ATOM 5759 C C . PHE A 1 739 ? 23.352 0.488 -28.510 1.00 76.31 739 PHE A C 1
ATOM 5761 O O . PHE A 1 739 ? 23.423 1.627 -28.964 1.00 76.31 739 PHE A O 1
ATOM 5768 N N . ASP A 1 740 ? 22.683 0.194 -27.392 1.00 81.12 740 ASP A N 1
ATOM 5769 C CA . ASP A 1 740 ? 21.855 1.160 -26.658 1.00 81.12 740 ASP A CA 1
ATOM 5770 C C . ASP A 1 740 ? 22.683 2.350 -26.136 1.00 81.12 740 ASP A C 1
ATOM 5772 O O . ASP A 1 740 ? 22.239 3.495 -26.179 1.00 81.12 740 ASP A O 1
ATOM 5776 N N . CYS A 1 741 ? 23.919 2.102 -25.683 1.00 83.19 741 CYS A N 1
ATOM 5777 C CA . CYS A 1 741 ? 24.889 3.145 -25.334 1.00 83.19 741 CYS A CA 1
ATOM 5778 C C . CYS A 1 741 ? 25.180 4.076 -26.514 1.00 83.19 741 CYS A C 1
ATOM 5780 O O . CYS A 1 741 ? 25.194 5.296 -26.357 1.00 83.19 741 CYS A O 1
ATOM 5782 N N . SER A 1 742 ? 25.475 3.498 -27.680 1.00 78.00 742 SER A N 1
ATOM 5783 C CA . SER A 1 742 ? 25.762 4.262 -28.892 1.00 78.00 742 SER A CA 1
ATOM 5784 C C . SER A 1 742 ? 24.549 5.079 -29.339 1.00 78.00 742 SER A C 1
ATOM 5786 O O . SER A 1 742 ? 24.702 6.244 -29.698 1.00 78.00 742 SER A O 1
ATOM 5788 N N . GLU A 1 743 ? 23.350 4.504 -29.254 1.00 78.62 743 GLU A N 1
ATOM 5789 C CA . GLU A 1 743 ? 22.097 5.187 -29.580 1.00 78.62 743 GLU A CA 1
ATOM 5790 C C . GLU A 1 743 ? 21.830 6.371 -28.637 1.00 78.62 743 GLU A C 1
ATOM 5792 O O . GLU A 1 743 ? 21.508 7.476 -29.082 1.00 78.62 743 GLU A O 1
ATOM 5797 N N . ALA A 1 744 ? 22.026 6.174 -27.330 1.00 83.56 744 ALA A N 1
ATOM 5798 C CA . ALA A 1 744 ? 21.842 7.225 -26.336 1.00 83.56 744 ALA A CA 1
ATOM 5799 C C . ALA A 1 744 ? 22.826 8.388 -26.527 1.00 83.56 744 ALA A C 1
ATOM 5801 O O . ALA A 1 744 ? 22.440 9.553 -26.436 1.00 83.56 744 ALA A O 1
ATOM 5802 N N . LEU A 1 745 ? 24.082 8.091 -26.873 1.00 83.62 745 LEU A N 1
ATOM 5803 C CA . LEU A 1 745 ? 25.069 9.118 -27.210 1.00 83.62 745 LEU A CA 1
ATOM 5804 C C . LEU A 1 745 ? 24.666 9.941 -28.428 1.00 83.62 745 LEU A C 1
ATOM 5806 O O . LEU A 1 745 ? 24.820 11.162 -28.403 1.00 83.62 745 LEU A O 1
ATOM 5810 N N . GLN A 1 746 ? 24.143 9.289 -29.466 1.00 78.06 746 GLN A N 1
ATOM 5811 C CA . GLN A 1 746 ? 23.667 9.974 -30.663 1.00 78.06 746 GLN A CA 1
ATOM 5812 C C . GLN A 1 746 ? 22.458 10.863 -30.341 1.00 78.06 746 GLN A C 1
ATOM 5814 O O . GLN A 1 746 ? 22.421 12.021 -30.743 1.00 78.06 746 GLN A O 1
ATOM 5819 N N . ARG A 1 747 ? 21.497 10.374 -29.545 1.00 80.69 747 ARG A N 1
ATOM 5820 C CA . ARG A 1 747 ? 20.345 11.173 -29.094 1.00 80.69 747 ARG A CA 1
ATOM 5821 C C . ARG A 1 747 ? 20.757 12.413 -28.308 1.00 80.69 747 ARG A C 1
ATOM 5823 O O . ARG A 1 747 ? 20.243 13.488 -28.598 1.00 80.69 747 ARG A O 1
ATOM 5830 N N . ILE A 1 748 ? 21.670 12.277 -27.347 1.00 85.88 748 ILE A N 1
ATOM 5831 C CA . ILE A 1 748 ? 22.136 13.419 -26.552 1.00 85.88 748 ILE A CA 1
ATOM 5832 C C . ILE A 1 748 ? 22.853 14.439 -27.441 1.00 85.88 748 ILE A C 1
ATOM 5834 O O . ILE A 1 748 ? 22.569 15.630 -27.339 1.00 85.88 748 ILE A O 1
ATOM 5838 N N . ALA A 1 749 ? 23.734 13.979 -28.335 1.00 82.88 749 ALA A N 1
ATOM 5839 C CA . ALA A 1 749 ? 24.448 14.858 -29.257 1.00 82.88 749 ALA A CA 1
ATOM 5840 C C . ALA A 1 749 ? 23.488 15.653 -30.154 1.00 82.88 749 ALA A C 1
ATOM 5842 O O . ALA A 1 749 ? 23.657 16.860 -30.290 1.00 82.88 749 ALA A O 1
ATOM 5843 N N . ILE A 1 750 ? 22.449 15.004 -30.689 1.00 79.25 750 ILE A N 1
ATOM 5844 C CA . ILE A 1 750 ? 21.420 15.656 -31.507 1.00 79.25 750 ILE A CA 1
ATOM 5845 C C . ILE A 1 750 ? 20.661 16.707 -30.696 1.00 79.25 750 ILE A C 1
ATOM 5847 O O . ILE A 1 750 ? 20.540 17.837 -31.145 1.00 79.25 750 ILE A O 1
ATOM 5851 N N . ILE A 1 751 ? 20.185 16.384 -29.487 1.00 85.38 751 ILE A N 1
ATOM 5852 C CA . ILE A 1 751 ? 19.456 17.358 -28.653 1.00 85.38 751 ILE A CA 1
ATOM 5853 C C . ILE A 1 751 ? 20.329 18.587 -28.365 1.00 85.38 751 ILE A C 1
ATOM 5855 O O . ILE A 1 751 ? 19.865 19.715 -28.509 1.00 85.38 751 ILE A O 1
ATOM 5859 N N . GLN A 1 752 ? 21.595 18.379 -27.998 1.00 87.81 752 GLN A N 1
ATOM 5860 C CA . GLN A 1 752 ? 22.532 19.472 -27.723 1.00 87.81 752 GLN A CA 1
ATOM 5861 C C . GLN A 1 752 ? 22.922 20.258 -28.988 1.00 87.81 752 GLN A C 1
ATOM 5863 O O . GLN A 1 752 ? 23.229 21.442 -28.892 1.00 87.81 752 GLN A O 1
ATOM 5868 N N . GLY A 1 753 ? 22.916 19.617 -30.161 1.00 86.06 753 GLY A N 1
ATOM 5869 C CA . GLY A 1 753 ? 23.151 20.261 -31.454 1.00 86.06 753 GLY A CA 1
ATOM 5870 C C . GLY A 1 753 ? 21.974 21.123 -31.905 1.00 86.06 753 GLY A C 1
ATOM 5871 O O . GLY A 1 753 ? 22.183 22.268 -32.278 1.00 86.06 753 GLY A O 1
ATOM 5872 N N . ILE A 1 754 ? 20.749 20.601 -31.779 1.00 88.00 754 ILE A N 1
ATOM 5873 C CA . ILE A 1 754 ? 19.498 21.288 -32.128 1.00 88.00 754 ILE A CA 1
ATOM 5874 C C . ILE A 1 754 ? 19.215 22.459 -31.181 1.00 88.00 754 ILE A C 1
ATOM 5876 O O . ILE A 1 754 ? 18.669 23.471 -31.611 1.00 88.00 754 ILE A O 1
ATOM 5880 N N . TYR A 1 755 ? 19.603 22.363 -29.906 1.00 92.38 755 TYR A N 1
ATOM 5881 C CA . TYR A 1 755 ? 19.457 23.444 -28.926 1.00 92.38 755 TYR A CA 1
ATOM 5882 C C . TYR A 1 755 ? 20.823 23.913 -28.398 1.00 92.38 755 TYR A C 1
ATOM 5884 O O . TYR A 1 755 ? 21.129 23.692 -27.227 1.00 92.38 755 TYR A O 1
ATOM 5892 N N . PRO A 1 756 ? 21.673 24.561 -29.215 1.00 93.69 756 PRO A N 1
ATOM 5893 C CA . PRO A 1 756 ? 23.060 24.823 -28.836 1.00 93.69 756 PRO A CA 1
ATOM 5894 C C . PRO A 1 756 ? 23.237 26.146 -28.080 1.00 93.69 756 PRO A C 1
ATOM 5896 O O . PRO A 1 756 ? 24.283 26.393 -27.473 1.00 93.69 756 PRO A O 1
ATOM 5899 N N . TYR A 1 757 ? 22.249 27.041 -28.140 1.00 95.50 757 TYR A N 1
ATOM 5900 C CA . TYR A 1 757 ? 22.415 28.420 -27.698 1.00 95.50 757 TYR A CA 1
ATOM 5901 C C . TYR A 1 757 ? 21.900 28.631 -26.284 1.00 95.50 757 TYR A C 1
ATOM 5903 O O . TYR A 1 757 ? 20.748 28.345 -25.988 1.00 95.50 757 TYR A O 1
ATOM 5911 N N . THR A 1 758 ? 22.720 29.226 -25.423 1.00 94.69 758 THR A N 1
ATOM 5912 C CA . THR A 1 758 ? 22.238 29.815 -24.169 1.00 94.69 758 THR A CA 1
ATOM 5913 C C . THR A 1 758 ? 21.448 31.096 -24.450 1.00 94.69 758 THR A C 1
ATOM 5915 O O . THR A 1 758 ? 21.514 31.666 -25.543 1.00 94.69 758 THR A O 1
ATOM 5918 N N . LYS A 1 759 ? 20.751 31.616 -23.433 1.00 93.38 759 LYS A N 1
ATOM 5919 C CA . LYS A 1 759 ? 19.990 32.872 -23.538 1.00 93.38 759 LYS A CA 1
ATOM 5920 C C . LYS A 1 759 ? 20.808 34.052 -24.080 1.00 93.38 759 LYS A C 1
ATOM 5922 O O . LYS A 1 759 ? 20.277 34.860 -24.832 1.00 93.38 759 LYS A O 1
ATOM 5927 N N . GLU A 1 760 ? 22.076 34.186 -23.703 1.00 92.81 760 GLU A N 1
ATOM 5928 C CA . GLU A 1 760 ? 22.907 35.291 -24.203 1.00 92.81 760 GLU A CA 1
ATOM 5929 C C . GLU A 1 760 ? 23.405 35.028 -25.631 1.00 92.81 760 GLU A C 1
ATOM 5931 O O . GLU A 1 760 ? 23.391 35.936 -26.460 1.00 92.81 760 GLU A O 1
ATOM 5936 N N . ALA A 1 761 ? 23.736 33.776 -25.964 1.00 94.56 761 ALA A N 1
ATOM 5937 C CA . ALA A 1 761 ? 24.162 33.408 -27.312 1.00 94.56 761 ALA A CA 1
ATOM 5938 C C . ALA A 1 761 ? 23.044 33.604 -28.352 1.00 94.56 761 ALA A C 1
ATOM 5940 O O . ALA A 1 761 ? 23.295 34.146 -29.428 1.00 94.56 761 ALA A O 1
ATOM 5941 N N . VAL A 1 762 ? 21.798 33.235 -28.025 1.00 94.81 762 VAL A N 1
ATOM 5942 C CA . VAL A 1 762 ? 20.670 33.417 -28.954 1.00 94.81 762 VAL A CA 1
ATOM 5943 C C . VAL A 1 762 ? 20.346 34.900 -29.173 1.00 94.81 762 VAL A C 1
ATOM 5945 O O . VAL A 1 762 ? 20.013 35.299 -30.287 1.00 94.81 762 VAL A O 1
ATOM 5948 N N . LYS A 1 763 ? 20.509 35.757 -28.154 1.00 93.81 763 LYS A N 1
ATOM 5949 C CA . LYS A 1 763 ? 20.340 37.212 -28.317 1.00 93.81 763 LYS A CA 1
ATOM 5950 C C . LYS A 1 763 ? 21.349 37.786 -29.301 1.00 93.81 763 LYS A C 1
ATOM 5952 O O . LYS A 1 763 ? 20.975 38.567 -30.174 1.00 93.81 763 LYS A O 1
ATOM 5957 N N . GLU A 1 764 ? 22.617 37.405 -29.160 1.00 93.19 764 GLU A N 1
ATOM 5958 C CA . GLU A 1 764 ? 23.670 37.830 -30.081 1.00 93.19 764 GLU A CA 1
ATOM 5959 C C . GLU A 1 764 ? 23.381 37.350 -31.505 1.00 93.19 764 GLU A C 1
ATOM 5961 O O . GLU A 1 764 ? 23.485 38.145 -32.440 1.00 93.19 764 GLU A O 1
ATOM 5966 N N . LEU A 1 765 ? 22.950 36.095 -31.668 1.00 94.75 765 LEU A N 1
ATOM 5967 C CA . LEU A 1 765 ? 22.567 35.533 -32.963 1.00 94.75 765 LEU A CA 1
ATOM 5968 C C . LEU A 1 765 ? 21.435 36.332 -33.625 1.00 94.75 765 LEU A C 1
ATOM 5970 O O . LEU A 1 765 ? 21.527 36.673 -34.807 1.00 94.75 765 LEU A O 1
ATOM 5974 N N . ILE A 1 766 ? 20.388 36.681 -32.871 1.00 94.69 766 ILE A N 1
ATOM 5975 C CA . ILE A 1 766 ? 19.251 37.455 -33.388 1.00 94.69 766 ILE A CA 1
ATOM 5976 C C . ILE A 1 766 ? 19.696 38.857 -33.817 1.00 94.69 766 ILE A C 1
ATOM 5978 O O . ILE A 1 766 ? 19.350 39.293 -34.913 1.00 94.69 766 ILE A O 1
ATOM 5982 N N . ILE A 1 767 ? 20.498 39.550 -33.002 1.00 92.31 767 ILE A N 1
ATOM 5983 C CA . ILE A 1 767 ? 20.995 40.900 -33.323 1.00 92.31 767 ILE A CA 1
ATOM 5984 C C . ILE A 1 767 ? 21.925 40.877 -34.546 1.00 92.31 767 ILE A C 1
ATOM 5986 O O . ILE A 1 767 ? 21.905 41.803 -35.355 1.00 92.31 767 ILE A O 1
ATOM 5990 N N . GLN A 1 768 ? 22.733 39.825 -34.706 1.00 92.62 768 GLN A N 1
ATOM 5991 C CA . GLN A 1 768 ? 23.575 39.648 -35.893 1.00 92.62 768 GLN A CA 1
ATOM 5992 C C . GLN A 1 768 ? 22.745 39.391 -37.153 1.00 92.62 768 GLN A C 1
ATOM 5994 O O . GLN A 1 768 ? 23.067 39.927 -38.213 1.00 92.62 768 GLN A O 1
ATOM 5999 N N . THR A 1 769 ? 21.680 38.597 -37.033 1.00 92.31 769 THR A N 1
ATOM 6000 C CA . THR A 1 769 ? 20.803 38.230 -38.153 1.00 92.31 769 THR A CA 1
ATOM 6001 C C . THR A 1 769 ? 19.920 39.401 -38.584 1.00 92.31 769 THR A C 1
ATOM 6003 O O . THR A 1 769 ? 19.785 39.664 -39.779 1.00 92.31 769 THR A O 1
ATOM 6006 N N . TYR A 1 770 ? 19.378 40.159 -37.624 1.00 91.75 770 TYR A N 1
ATOM 6007 C CA . TYR A 1 770 ? 18.538 41.334 -37.869 1.00 91.75 770 TYR A CA 1
ATOM 6008 C C . TYR A 1 770 ? 19.070 42.570 -37.124 1.00 91.75 770 TYR A C 1
ATOM 6010 O O . TYR A 1 770 ? 18.537 42.945 -36.075 1.00 91.75 770 TYR A O 1
ATOM 6018 N N . PRO A 1 771 ? 20.082 43.270 -37.673 1.00 89.06 771 PRO A N 1
ATOM 6019 C CA . PRO A 1 771 ? 20.691 44.440 -37.030 1.00 89.06 771 PRO A CA 1
ATOM 6020 C C . PRO A 1 771 ? 19.728 45.608 -36.765 1.00 89.06 771 PRO A C 1
ATOM 6022 O O . PRO A 1 771 ? 20.050 46.517 -36.000 1.00 89.06 771 PRO A O 1
ATOM 6025 N N . GLN A 1 772 ? 18.563 45.617 -37.418 1.00 87.31 772 GLN A N 1
ATOM 6026 C CA . GLN A 1 772 ? 17.498 46.598 -37.219 1.00 87.31 772 GLN A CA 1
ATOM 6027 C C . GLN A 1 772 ? 16.655 46.357 -35.953 1.00 87.31 772 GLN A C 1
ATOM 6029 O O . GLN A 1 772 ? 15.944 47.266 -35.522 1.00 87.31 772 GLN A O 1
ATOM 6034 N N . VAL A 1 773 ? 16.716 45.163 -35.353 1.00 90.75 773 VAL A N 1
ATOM 6035 C CA . VAL A 1 773 ? 15.928 44.794 -34.169 1.00 90.75 773 VAL A CA 1
ATOM 6036 C C . VAL A 1 773 ? 16.593 45.331 -32.901 1.00 90.75 773 VAL A C 1
ATOM 6038 O O . VAL A 1 773 ? 17.799 45.215 -32.700 1.00 90.75 773 VAL A O 1
ATOM 6041 N N . THR A 1 774 ? 15.797 45.928 -32.011 1.00 90.81 774 THR A N 1
ATOM 6042 C CA . THR A 1 774 ? 16.303 46.431 -30.722 1.00 90.81 774 THR A CA 1
ATOM 6043 C C . THR A 1 774 ? 16.425 45.313 -29.689 1.00 90.81 774 THR A C 1
ATOM 6045 O O . THR A 1 774 ? 15.595 44.410 -29.645 1.00 90.81 774 THR A O 1
ATOM 6048 N N . GLU A 1 775 ? 17.387 45.425 -28.773 1.00 89.12 775 GLU A N 1
ATOM 6049 C CA . GLU A 1 775 ? 17.562 44.474 -27.663 1.00 89.12 775 GLU A CA 1
ATOM 6050 C C . GLU A 1 775 ? 16.288 44.305 -26.808 1.00 89.12 775 GLU A C 1
ATOM 6052 O O . GLU A 1 775 ? 15.992 43.213 -26.328 1.00 89.12 775 GLU A O 1
ATOM 6057 N N . ALA A 1 776 ? 15.485 45.365 -26.657 1.00 90.75 776 ALA A N 1
ATOM 6058 C CA . ALA A 1 776 ? 14.206 45.304 -25.949 1.00 90.75 776 ALA A CA 1
ATOM 6059 C C . ALA A 1 776 ? 13.189 44.376 -26.639 1.00 90.75 776 ALA A C 1
ATOM 6061 O O . ALA A 1 776 ? 12.467 43.658 -25.954 1.00 90.75 776 ALA A O 1
ATOM 6062 N N . ALA A 1 777 ? 13.159 44.361 -27.976 1.00 90.94 777 ALA A N 1
ATOM 6063 C CA . ALA A 1 777 ? 12.302 43.455 -28.740 1.00 90.94 777 ALA A CA 1
ATOM 6064 C C . ALA A 1 777 ? 12.770 41.999 -28.598 1.00 90.94 777 ALA A C 1
ATOM 6066 O O . ALA A 1 777 ? 11.959 41.127 -28.308 1.00 90.94 777 ALA A O 1
ATOM 6067 N N . VAL A 1 778 ? 14.084 41.752 -28.676 1.00 91.75 778 VAL A N 1
ATOM 6068 C CA . VAL A 1 778 ? 14.654 40.408 -28.475 1.00 91.75 778 VAL A CA 1
ATOM 6069 C C . VAL A 1 778 ? 14.337 39.864 -27.079 1.00 91.75 778 VAL A C 1
ATOM 6071 O O . VAL A 1 778 ? 13.911 38.719 -26.939 1.00 91.75 778 VAL A O 1
ATOM 6074 N N . ASN A 1 779 ? 14.500 40.684 -26.035 1.00 90.81 779 ASN A N 1
ATOM 6075 C CA . ASN A 1 779 ? 14.136 40.290 -24.672 1.00 90.81 779 ASN A CA 1
ATOM 6076 C C . ASN A 1 779 ? 12.637 39.987 -24.552 1.00 90.81 779 ASN A C 1
ATOM 6078 O O . ASN A 1 779 ? 12.280 39.002 -23.911 1.00 90.81 779 ASN A O 1
ATOM 6082 N N . SER A 1 780 ? 11.784 40.783 -25.205 1.00 93.00 780 SER A N 1
ATOM 6083 C CA . SER A 1 780 ? 10.341 40.538 -25.236 1.00 93.00 780 SER A CA 1
ATOM 6084 C C . SER A 1 780 ? 10.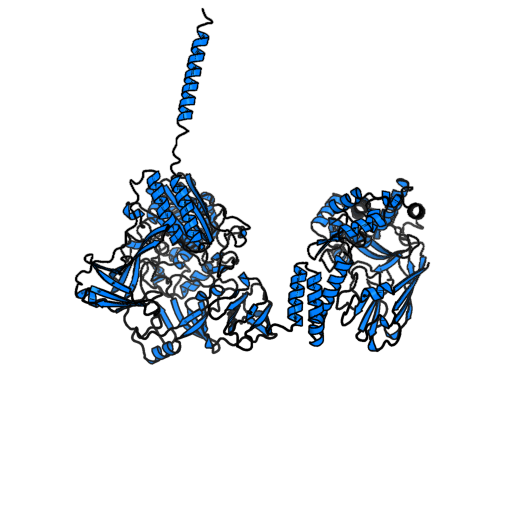011 39.175 -25.840 1.00 93.00 780 SER A C 1
ATOM 6086 O O . SER A 1 780 ? 9.236 38.447 -25.236 1.00 93.00 780 SER A O 1
ATOM 6088 N N . TRP A 1 781 ? 10.618 38.806 -26.974 1.00 92.88 781 TRP A N 1
ATOM 6089 C CA . TRP A 1 781 ? 10.384 37.510 -27.630 1.00 92.88 781 TRP A CA 1
ATOM 6090 C C . TRP A 1 781 ? 10.846 36.319 -26.779 1.00 92.88 781 TRP A C 1
ATOM 6092 O O . TRP A 1 781 ? 10.204 35.271 -26.747 1.00 92.88 781 TRP A O 1
ATOM 6102 N N . ILE A 1 782 ? 11.944 36.476 -26.036 1.00 88.88 782 ILE A N 1
ATOM 6103 C CA . ILE A 1 782 ? 12.404 35.448 -25.092 1.00 88.88 782 ILE A CA 1
ATOM 6104 C C . ILE A 1 782 ? 11.430 35.315 -23.909 1.00 88.88 782 ILE A C 1
ATOM 6106 O O . ILE A 1 782 ? 11.100 34.204 -23.494 1.00 88.88 782 ILE A O 1
ATOM 6110 N N . GLU A 1 783 ? 10.962 36.434 -23.352 1.00 88.56 783 GLU A N 1
ATOM 6111 C CA . GLU A 1 783 ? 10.037 36.456 -22.210 1.00 88.56 783 GLU A CA 1
ATOM 6112 C C . GLU A 1 783 ? 8.638 35.944 -22.571 1.00 88.56 783 GLU A C 1
ATOM 6114 O O . GLU A 1 783 ? 8.013 35.267 -21.754 1.00 88.56 783 GLU A O 1
ATOM 6119 N N . SER A 1 784 ? 8.167 36.206 -23.793 1.00 86.44 784 SER A N 1
ATOM 6120 C CA . SER A 1 784 ? 6.891 35.706 -24.316 1.00 86.44 784 SER A CA 1
ATOM 6121 C C . SER A 1 784 ? 6.946 34.247 -24.780 1.00 86.44 784 SER A C 1
ATOM 6123 O O . SER A 1 784 ? 5.926 33.732 -25.233 1.00 86.44 784 SER A O 1
ATOM 6125 N N . LYS A 1 785 ? 8.104 33.573 -24.651 1.00 86.88 785 LYS A N 1
ATOM 6126 C CA . LYS A 1 785 ? 8.340 32.208 -25.156 1.00 86.88 785 LYS A CA 1
ATOM 6127 C C . LYS A 1 785 ? 8.026 32.088 -26.649 1.00 86.88 785 LYS A C 1
ATOM 6129 O O . LYS A 1 785 ? 7.515 31.082 -27.132 1.00 86.88 785 LYS A O 1
ATOM 6134 N N . GLU A 1 786 ? 8.346 33.138 -27.401 1.00 88.31 786 GLU A N 1
ATOM 6135 C CA . GLU A 1 786 ? 8.235 33.105 -28.851 1.00 88.31 786 GLU A CA 1
ATOM 6136 C C . GLU A 1 786 ? 9.334 32.280 -29.499 1.00 88.31 786 GLU A C 1
ATOM 6138 O O . GLU A 1 786 ? 9.129 31.899 -30.634 1.00 88.31 786 GLU A O 1
ATOM 6143 N N . LEU A 1 787 ? 10.450 31.993 -28.825 1.00 90.31 787 LEU A N 1
ATOM 6144 C CA . LEU A 1 787 ? 11.530 31.143 -29.336 1.00 90.31 787 LEU A CA 1
ATOM 6145 C C . LEU A 1 787 ? 11.411 29.718 -28.788 1.00 90.31 787 LEU A C 1
ATOM 6147 O O . LEU A 1 787 ? 11.096 29.534 -27.613 1.00 90.31 787 LEU A O 1
ATOM 6151 N N . GLU A 1 788 ? 11.726 28.727 -29.615 1.00 90.19 788 GLU A N 1
ATOM 6152 C CA . GLU A 1 788 ? 11.762 27.316 -29.230 1.00 90.19 788 GLU A CA 1
ATOM 6153 C C . GLU A 1 788 ? 12.910 27.032 -28.259 1.00 90.19 788 GLU A C 1
ATOM 6155 O O . GLU A 1 788 ? 14.057 27.423 -28.511 1.00 90.19 788 GLU A O 1
ATOM 6160 N N . THR A 1 789 ? 12.617 26.318 -27.168 1.00 90.88 789 THR A N 1
ATOM 6161 C CA . THR A 1 789 ? 13.606 26.003 -26.132 1.00 90.88 789 THR A CA 1
ATOM 6162 C C . THR A 1 789 ? 13.547 24.560 -25.645 1.00 90.88 789 THR A C 1
ATOM 6164 O O . THR A 1 789 ? 12.526 23.880 -25.743 1.00 90.88 789 THR A O 1
ATOM 6167 N N . TYR A 1 790 ? 14.662 24.102 -25.076 1.00 89.94 790 TYR A N 1
ATOM 6168 C CA . TYR A 1 790 ? 14.788 22.818 -24.398 1.00 89.94 790 TYR A CA 1
ATOM 6169 C C . TYR A 1 790 ? 15.629 22.973 -23.122 1.00 89.94 790 TYR A C 1
ATOM 6171 O O . TYR A 1 790 ? 16.619 23.703 -23.099 1.00 89.94 790 TYR A O 1
ATOM 6179 N N . TYR A 1 791 ? 15.226 22.306 -22.037 1.00 90.00 791 TYR A N 1
ATOM 6180 C CA . TYR A 1 791 ? 15.887 22.417 -20.731 1.00 90.00 791 TYR A CA 1
ATOM 6181 C C . TYR A 1 791 ? 16.760 21.196 -20.448 1.00 90.00 791 TYR A C 1
ATOM 6183 O O . TYR A 1 791 ? 16.238 20.080 -20.348 1.00 90.00 791 TYR A O 1
ATOM 6191 N N . TYR A 1 792 ? 18.064 21.415 -20.270 1.00 92.38 792 TYR A N 1
ATOM 6192 C CA . TYR A 1 792 ? 19.019 20.378 -19.885 1.00 92.38 792 TYR A CA 1
ATOM 6193 C C . TYR A 1 792 ? 20.222 20.956 -19.132 1.00 92.38 792 TYR A C 1
ATOM 6195 O O . TYR A 1 792 ? 20.534 22.139 -19.242 1.00 92.38 792 TYR A O 1
ATOM 6203 N N . ASP A 1 793 ? 20.885 20.117 -18.330 1.00 90.94 793 ASP A N 1
ATOM 6204 C CA . ASP A 1 793 ? 22.061 20.488 -17.524 1.00 90.94 793 ASP A CA 1
ATOM 6205 C C . ASP A 1 793 ? 21.843 21.719 -16.615 1.00 90.94 793 ASP A C 1
ATOM 6207 O O . ASP A 1 793 ? 22.768 22.471 -16.313 1.00 90.94 793 ASP A O 1
ATOM 6211 N N . GLY A 1 794 ? 20.606 21.921 -16.150 1.00 90.75 794 GLY A N 1
ATOM 6212 C CA . GLY A 1 794 ? 20.255 22.994 -15.219 1.00 90.75 794 GLY A CA 1
ATOM 6213 C C . GLY A 1 794 ? 19.887 24.336 -15.867 1.00 90.75 794 GLY A C 1
ATOM 6214 O O . GLY A 1 794 ? 19.456 25.240 -15.146 1.00 90.75 794 GLY A O 1
ATOM 6215 N N . GLU A 1 795 ? 19.990 24.475 -17.193 1.00 93.31 795 GLU A N 1
ATOM 6216 C CA . GLU A 1 795 ? 19.743 25.729 -17.920 1.00 93.31 795 GLU A CA 1
ATOM 6217 C C . GLU A 1 795 ? 18.829 25.537 -19.149 1.00 93.31 795 GLU A C 1
ATOM 6219 O O . GLU A 1 795 ? 18.582 24.425 -19.617 1.00 93.31 795 GLU A O 1
ATOM 6224 N N . GLU A 1 796 ? 18.268 26.641 -19.652 1.00 93.38 796 GLU A N 1
ATOM 6225 C CA . GLU A 1 796 ? 17.422 26.663 -20.851 1.00 93.38 796 GLU A CA 1
ATOM 6226 C C . GLU A 1 796 ? 18.256 27.003 -22.091 1.00 93.38 796 GLU A C 1
ATOM 6228 O O . GLU A 1 796 ? 18.946 28.029 -22.121 1.00 93.38 796 GLU A O 1
ATOM 6233 N N . TYR A 1 797 ? 18.139 26.162 -23.116 1.00 94.69 797 TYR A N 1
ATOM 6234 C CA . TYR A 1 797 ? 18.809 26.310 -24.400 1.00 94.69 797 TYR A CA 1
ATOM 6235 C C . TYR A 1 797 ? 17.803 26.541 -25.529 1.00 94.69 797 TYR A C 1
ATOM 6237 O O . TYR A 1 797 ? 16.653 26.118 -25.438 1.00 94.69 797 TYR A O 1
ATOM 6245 N N . TYR A 1 798 ? 18.236 27.223 -26.585 1.00 94.44 798 TYR A N 1
ATOM 6246 C CA . TYR A 1 798 ? 17.388 27.726 -27.665 1.00 94.44 798 TYR A CA 1
ATOM 6247 C C . TYR A 1 798 ? 17.708 27.027 -28.980 1.00 94.44 798 TYR A C 1
ATOM 6249 O O . TYR A 1 798 ? 18.872 26.726 -29.252 1.00 94.44 798 TYR A O 1
ATOM 6257 N N . PHE A 1 799 ? 16.659 26.795 -29.770 1.00 94.19 799 PHE A N 1
ATOM 6258 C CA . PHE A 1 799 ? 16.718 26.108 -31.057 1.00 94.19 799 PHE A CA 1
ATOM 6259 C C . PHE A 1 799 ? 17.692 26.796 -32.021 1.00 94.19 799 PHE A C 1
ATOM 6261 O O . PHE A 1 799 ? 17.777 28.026 -32.053 1.00 94.19 799 PHE A O 1
ATOM 6268 N N . GLU A 1 800 ? 18.424 26.013 -32.809 1.00 93.00 800 GLU A N 1
ATOM 6269 C CA . GLU A 1 800 ? 19.455 26.522 -33.712 1.00 93.00 800 GLU A CA 1
ATOM 6270 C C . GLU A 1 800 ? 18.907 27.516 -34.753 1.00 93.00 800 GLU A C 1
ATOM 6272 O O . GLU A 1 800 ? 19.526 28.551 -35.009 1.00 93.00 800 GLU A O 1
ATOM 6277 N N . ASP A 1 801 ? 17.684 27.291 -35.239 1.00 93.50 801 ASP A N 1
ATOM 6278 C CA . ASP A 1 801 ? 16.994 28.175 -36.185 1.00 93.50 801 ASP A CA 1
ATOM 6279 C C . ASP A 1 801 ? 16.109 29.236 -35.510 1.00 93.50 801 ASP A C 1
ATOM 6281 O O . ASP A 1 801 ? 15.312 29.906 -36.174 1.00 93.50 801 ASP A O 1
ATOM 6285 N N . ALA A 1 802 ? 16.251 29.466 -34.198 1.00 91.81 802 ALA A N 1
ATOM 6286 C CA . ALA A 1 802 ? 15.434 30.440 -33.466 1.00 91.81 802 ALA A CA 1
ATOM 6287 C C . ALA A 1 802 ? 15.460 31.843 -34.105 1.00 91.81 802 ALA A C 1
ATOM 6289 O O . ALA A 1 802 ? 14.432 32.515 -34.170 1.00 91.81 802 ALA A O 1
ATOM 6290 N N . ALA A 1 803 ? 16.613 32.285 -34.623 1.00 92.25 803 ALA A N 1
ATOM 6291 C CA . ALA A 1 803 ? 16.708 33.553 -35.345 1.00 92.25 803 ALA A CA 1
ATOM 6292 C C . ALA A 1 803 ? 16.075 33.479 -36.747 1.00 92.25 803 ALA A C 1
ATOM 6294 O O . ALA A 1 803 ? 15.371 34.402 -37.158 1.00 92.25 803 ALA A O 1
ATOM 6295 N N . ALA A 1 804 ? 16.277 32.385 -37.484 1.00 91.69 804 ALA A N 1
ATOM 6296 C CA . ALA A 1 804 ? 15.694 32.210 -38.813 1.00 91.69 804 ALA A CA 1
ATOM 6297 C C . ALA A 1 804 ? 14.157 32.208 -38.762 1.00 91.69 804 ALA A C 1
ATOM 6299 O O . ALA A 1 804 ? 13.516 32.814 -39.617 1.00 91.69 804 ALA A O 1
ATOM 6300 N N . ASN A 1 805 ? 13.570 31.631 -37.712 1.00 93.25 805 ASN A N 1
ATOM 6301 C CA . ASN A 1 805 ? 12.124 31.548 -37.524 1.00 93.25 805 ASN A CA 1
ATOM 6302 C C . ASN A 1 805 ? 11.420 32.892 -37.295 1.00 93.25 805 ASN A C 1
ATOM 6304 O O . ASN A 1 805 ? 10.240 33.035 -37.622 1.00 93.25 805 ASN A O 1
ATOM 6308 N N . LEU A 1 806 ? 12.118 33.899 -36.760 1.00 91.56 806 LEU A N 1
ATOM 6309 C CA . LEU A 1 806 ? 11.503 35.187 -36.417 1.00 91.56 806 LEU A CA 1
ATOM 6310 C C . LEU A 1 806 ? 10.893 35.905 -37.622 1.00 91.56 806 LEU A C 1
ATOM 6312 O O . LEU A 1 806 ? 9.891 36.596 -37.463 1.00 91.56 806 LEU A O 1
ATOM 6316 N N . ILE A 1 807 ? 11.448 35.721 -38.821 1.00 90.62 807 ILE A N 1
ATOM 6317 C CA . ILE A 1 807 ? 10.945 36.374 -40.036 1.00 90.62 807 ILE A CA 1
ATOM 6318 C C . ILE A 1 807 ? 9.524 35.934 -40.411 1.00 90.62 807 ILE A C 1
ATOM 6320 O O . ILE A 1 807 ? 8.785 36.698 -41.028 1.00 90.62 807 ILE A O 1
ATOM 6324 N N . TYR A 1 808 ? 9.133 34.718 -40.028 1.00 90.56 808 TYR A N 1
ATOM 6325 C CA . TYR A 1 808 ? 7.801 34.180 -40.298 1.00 90.56 808 TYR A CA 1
ATOM 6326 C C . TYR A 1 808 ? 6.770 34.620 -39.251 1.00 90.56 808 TYR A C 1
ATOM 6328 O O . TYR A 1 808 ? 5.584 34.672 -39.553 1.00 90.56 808 TYR A O 1
ATOM 6336 N N . ARG A 1 809 ? 7.229 34.986 -38.047 1.00 88.75 809 ARG A N 1
ATOM 6337 C CA . ARG A 1 809 ? 6.403 35.461 -36.917 1.00 88.75 809 ARG A CA 1
ATOM 6338 C C . ARG A 1 809 ? 6.229 36.981 -36.928 1.00 88.75 809 ARG A C 1
ATOM 6340 O O . ARG A 1 809 ? 5.214 37.506 -36.483 1.00 88.75 809 ARG A O 1
ATOM 6347 N N . HIS A 1 810 ? 7.226 37.682 -37.466 1.00 90.81 810 HIS A N 1
ATOM 6348 C CA . HIS A 1 810 ? 7.313 39.138 -37.538 1.00 90.81 810 HIS A CA 1
ATOM 6349 C C . HIS A 1 810 ? 7.512 39.551 -38.998 1.00 90.81 810 HIS A C 1
ATOM 6351 O O . HIS A 1 810 ? 8.633 39.749 -39.467 1.00 90.81 810 HIS A O 1
ATOM 6357 N N . LEU A 1 811 ? 6.406 39.631 -39.749 1.00 89.88 811 LEU A N 1
ATOM 6358 C CA . LEU A 1 811 ? 6.431 39.875 -41.200 1.00 89.88 811 LEU A CA 1
ATOM 6359 C C . LEU A 1 811 ? 7.053 41.223 -41.595 1.00 89.88 811 LEU A C 1
ATOM 6361 O O . LEU A 1 811 ? 7.483 41.377 -42.732 1.00 89.88 811 LEU A O 1
ATOM 6365 N N . ASP A 1 812 ? 7.176 42.185 -40.682 1.00 90.38 812 ASP A N 1
ATOM 6366 C CA . ASP A 1 812 ? 7.950 43.407 -40.921 1.00 90.38 812 ASP A CA 1
ATOM 6367 C C . ASP A 1 812 ? 9.431 43.109 -41.216 1.00 90.38 812 ASP A C 1
ATOM 6369 O O . ASP A 1 812 ? 10.050 43.802 -42.026 1.00 90.38 812 ASP A O 1
ATOM 6373 N N . LEU A 1 813 ? 9.984 42.032 -40.644 1.00 90.81 813 LEU A N 1
ATOM 6374 C CA . LEU A 1 813 ? 11.309 41.522 -41.003 1.00 90.81 813 LEU A CA 1
ATOM 6375 C C . LEU A 1 813 ? 11.316 40.908 -42.410 1.00 90.81 813 LEU A C 1
ATOM 6377 O O . LEU A 1 813 ? 12.287 41.093 -43.143 1.00 90.81 813 LEU A O 1
ATOM 6381 N N . MET A 1 814 ? 10.237 40.217 -42.804 1.00 88.69 814 MET A N 1
ATOM 6382 C CA . MET A 1 814 ? 10.070 39.654 -44.154 1.00 88.69 814 MET A CA 1
ATOM 6383 C C . MET A 1 814 ? 10.000 40.756 -45.216 1.00 88.69 814 MET A C 1
ATOM 6385 O O . MET A 1 814 ? 10.624 40.651 -46.274 1.00 88.69 814 MET A O 1
ATOM 6389 N N . TYR A 1 815 ? 9.272 41.833 -44.922 1.00 90.88 815 TYR A N 1
ATOM 6390 C CA . TYR A 1 815 ? 9.077 42.968 -45.823 1.00 90.88 815 TYR A CA 1
ATOM 6391 C C . TYR A 1 815 ? 10.327 43.843 -45.972 1.00 90.88 815 TYR A C 1
ATOM 6393 O O . TYR A 1 815 ? 10.507 44.498 -46.997 1.00 90.88 815 TYR A O 1
ATOM 6401 N N . ALA A 1 816 ? 11.233 43.821 -44.992 1.00 88.69 816 ALA A N 1
ATOM 6402 C CA . ALA A 1 816 ? 12.471 44.595 -45.039 1.00 88.69 816 ALA A CA 1
ATOM 6403 C C . ALA A 1 816 ? 13.473 44.114 -46.115 1.00 88.69 816 ALA A C 1
ATOM 6405 O O . ALA A 1 816 ? 14.345 44.891 -46.518 1.00 88.69 816 ALA A O 1
ATOM 6406 N N . ASP A 1 817 ? 13.366 42.869 -46.597 1.00 85.75 817 ASP A N 1
ATOM 6407 C CA . ASP A 1 817 ? 14.221 42.312 -47.656 1.00 85.75 817 ASP A CA 1
ATOM 6408 C C . ASP A 1 817 ? 13.576 42.483 -49.042 1.00 85.75 817 ASP A C 1
ATOM 6410 O O . ASP A 1 817 ? 12.758 41.676 -49.488 1.00 85.75 817 ASP A O 1
ATOM 6414 N N . ALA A 1 818 ? 13.992 43.532 -49.756 1.00 85.12 818 ALA A N 1
ATOM 6415 C CA . ALA A 1 818 ? 13.458 43.869 -51.076 1.00 85.12 818 ALA A CA 1
ATOM 6416 C C . ALA A 1 818 ? 13.616 42.746 -52.122 1.00 85.12 818 ALA A C 1
ATOM 6418 O O . ALA A 1 818 ? 12.775 42.629 -53.012 1.00 85.12 818 ALA A O 1
ATOM 6419 N N . ALA A 1 819 ? 14.663 41.915 -52.029 1.00 85.69 819 ALA A N 1
ATOM 6420 C CA . ALA A 1 819 ? 14.878 40.827 -52.983 1.00 85.69 819 ALA A CA 1
ATOM 6421 C C . ALA A 1 819 ? 13.893 39.672 -52.741 1.00 85.69 819 ALA A C 1
ATOM 6423 O O . ALA A 1 819 ? 13.335 39.124 -53.693 1.00 85.69 819 ALA A O 1
ATOM 6424 N N . ARG A 1 820 ? 13.625 39.339 -51.470 1.00 85.62 820 ARG A N 1
ATOM 6425 C CA . ARG A 1 820 ? 12.589 38.356 -51.106 1.00 85.62 820 ARG A CA 1
ATOM 6426 C C . ARG A 1 820 ? 11.190 38.849 -51.464 1.00 85.62 820 ARG A C 1
ATOM 6428 O O . ARG A 1 820 ? 10.395 38.063 -51.973 1.00 85.62 820 ARG A O 1
ATOM 6435 N N . GLN A 1 821 ? 10.906 40.137 -51.258 1.00 89.12 821 GLN A N 1
ATOM 6436 C CA . GLN A 1 821 ? 9.620 40.735 -51.635 1.00 89.12 821 GLN A CA 1
ATOM 6437 C C . GLN A 1 821 ? 9.331 40.597 -53.131 1.00 89.12 821 GLN A C 1
ATOM 6439 O O . GLN A 1 821 ? 8.243 40.159 -53.508 1.00 89.12 821 GLN A O 1
ATOM 6444 N N . GLU A 1 822 ? 10.315 40.900 -53.981 1.00 88.62 822 GLU A N 1
ATOM 6445 C CA . GLU A 1 822 ? 10.184 40.733 -55.430 1.00 88.62 822 GLU A CA 1
ATOM 6446 C C . GLU A 1 822 ? 9.955 39.260 -55.811 1.00 88.62 822 GLU A C 1
ATOM 6448 O O . GLU A 1 822 ? 9.077 38.962 -56.624 1.00 88.62 822 GLU A O 1
ATOM 6453 N N . ALA A 1 823 ? 10.696 38.330 -55.200 1.00 87.44 823 ALA A N 1
ATOM 6454 C CA . ALA A 1 823 ? 10.559 36.899 -55.467 1.00 87.44 823 ALA A CA 1
ATOM 6455 C C . ALA A 1 823 ? 9.160 36.364 -55.108 1.00 87.44 823 ALA A C 1
ATOM 6457 O O . ALA A 1 823 ? 8.506 35.749 -55.953 1.00 87.44 823 ALA A O 1
ATOM 6458 N N . TYR A 1 824 ? 8.663 36.646 -53.898 1.00 89.62 824 TYR A N 1
ATOM 6459 C CA . TYR A 1 824 ? 7.332 36.197 -53.477 1.00 89.62 824 TYR A CA 1
ATOM 6460 C C . TYR A 1 824 ? 6.210 36.880 -54.261 1.00 89.62 824 TYR A C 1
ATOM 6462 O O . TYR A 1 824 ? 5.235 36.221 -54.615 1.00 89.62 824 TYR A O 1
ATOM 6470 N N . TYR A 1 825 ? 6.339 38.169 -54.594 1.00 91.31 825 TYR A N 1
ATOM 6471 C CA . TYR A 1 825 ? 5.339 38.846 -55.423 1.00 91.31 825 TYR A CA 1
ATOM 6472 C C . TYR A 1 825 ? 5.243 38.218 -56.820 1.00 91.31 825 TYR A C 1
ATOM 6474 O O . TYR A 1 825 ? 4.144 37.948 -57.308 1.00 91.31 825 TYR A O 1
ATOM 6482 N N . ASN A 1 826 ? 6.384 37.916 -57.449 1.00 90.50 826 ASN A N 1
ATOM 6483 C CA . ASN A 1 826 ? 6.417 37.239 -58.746 1.00 90.50 826 ASN A CA 1
ATOM 6484 C C . ASN A 1 826 ? 5.792 35.840 -58.680 1.00 90.50 826 ASN A C 1
ATOM 6486 O O . ASN A 1 826 ? 5.016 35.485 -59.569 1.00 90.50 826 ASN A O 1
ATOM 6490 N N . LEU A 1 827 ? 6.064 35.085 -57.613 1.00 88.56 827 LEU A N 1
ATOM 6491 C CA . LEU A 1 827 ? 5.437 33.784 -57.384 1.00 88.56 827 LEU A CA 1
ATOM 6492 C C . LEU A 1 827 ? 3.911 33.906 -57.240 1.00 88.56 827 LEU A C 1
ATOM 6494 O O . LEU A 1 827 ? 3.162 33.144 -57.854 1.00 88.56 827 LEU A O 1
ATOM 6498 N N . VAL A 1 828 ? 3.434 34.908 -56.494 1.00 91.06 828 VAL A N 1
ATOM 6499 C CA . VAL A 1 828 ? 1.997 35.186 -56.355 1.00 91.06 828 VAL A CA 1
ATOM 6500 C C . VAL A 1 828 ? 1.353 35.469 -57.713 1.00 91.06 828 VAL A C 1
ATOM 6502 O O . VAL A 1 828 ? 0.257 34.978 -57.990 1.00 91.06 828 VAL A O 1
ATOM 6505 N N . LEU A 1 829 ? 2.017 36.230 -58.586 1.00 91.31 829 LEU A N 1
ATOM 6506 C CA . LEU A 1 829 ? 1.526 36.488 -59.941 1.00 91.31 829 LEU A CA 1
ATOM 6507 C C . LEU A 1 829 ? 1.502 35.223 -60.812 1.00 91.31 829 LEU A C 1
ATOM 6509 O O . LEU A 1 829 ? 0.561 35.041 -61.586 1.00 91.31 829 LEU A O 1
ATOM 6513 N N . GLU A 1 830 ? 2.506 34.354 -60.694 1.00 89.75 830 GLU A N 1
ATOM 6514 C CA . GLU A 1 830 ? 2.589 33.109 -61.462 1.00 89.75 830 GLU A CA 1
ATOM 6515 C C . GLU A 1 830 ? 1.447 32.146 -61.119 1.00 89.75 830 GLU A C 1
ATOM 6517 O O . GLU A 1 830 ? 0.746 31.677 -62.019 1.00 89.75 830 GLU A O 1
ATOM 6522 N N . ILE A 1 831 ? 1.196 31.907 -59.832 1.00 90.31 831 ILE A N 1
ATOM 6523 C CA . ILE A 1 831 ? 0.106 31.023 -59.404 1.00 90.31 831 ILE A CA 1
ATOM 6524 C C . ILE A 1 831 ? -1.263 31.659 -59.653 1.00 90.31 831 ILE A C 1
ATOM 6526 O O . ILE A 1 831 ? -2.178 30.957 -60.067 1.00 90.31 831 ILE A O 1
ATOM 6530 N N . ASN A 1 832 ? -1.427 32.978 -59.497 1.00 91.81 832 ASN A N 1
ATOM 6531 C CA . ASN A 1 832 ? -2.690 33.635 -59.859 1.00 91.81 832 ASN A CA 1
ATOM 6532 C C . ASN A 1 832 ? -3.010 33.485 -61.345 1.00 91.81 832 ASN A C 1
ATOM 6534 O O . ASN A 1 832 ? -4.154 33.225 -61.708 1.00 91.81 832 ASN A O 1
ATOM 6538 N N . LYS A 1 833 ? -1.994 33.564 -62.209 1.00 90.38 833 LYS A N 1
ATOM 65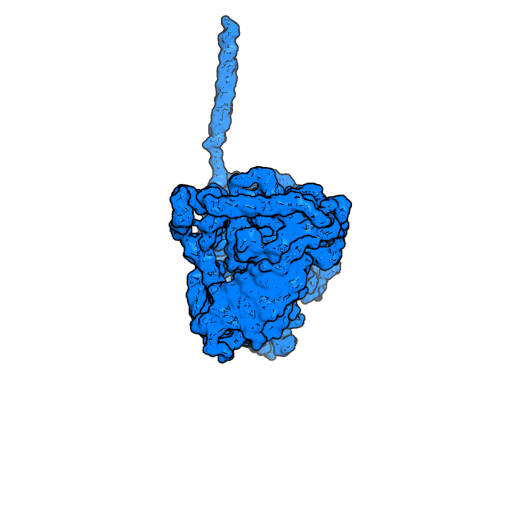39 C CA . LYS A 1 833 ? -2.173 33.272 -63.629 1.00 90.38 833 LYS A CA 1
ATOM 6540 C C . LYS A 1 833 ? -2.651 31.835 -63.846 1.00 90.38 833 LYS A C 1
ATOM 6542 O O . LYS A 1 833 ? -3.537 31.620 -64.664 1.00 90.38 833 LYS A O 1
ATOM 6547 N N . LEU A 1 834 ? -2.105 30.863 -63.111 1.00 86.38 834 LEU A N 1
ATOM 6548 C CA . LEU A 1 834 ? -2.618 29.492 -63.139 1.00 86.38 834 LEU A CA 1
ATOM 6549 C C . LEU A 1 834 ? -4.063 29.432 -62.617 1.00 86.38 834 LEU A C 1
ATOM 6551 O O . LEU A 1 834 ? -4.895 28.772 -63.230 1.00 86.38 834 LEU A O 1
ATOM 6555 N N . ALA A 1 835 ? -4.402 30.117 -61.527 1.00 87.62 835 ALA A N 1
ATOM 6556 C CA . ALA A 1 835 ? -5.757 30.143 -60.977 1.00 87.62 835 ALA A CA 1
ATOM 6557 C C . ALA A 1 835 ? -6.798 30.698 -61.971 1.00 87.62 835 ALA A C 1
ATOM 6559 O O . ALA A 1 835 ? -7.910 30.180 -62.033 1.00 87.62 835 ALA A O 1
ATOM 6560 N N . GLU A 1 836 ? -6.423 31.693 -62.782 1.00 87.25 836 GLU A N 1
ATOM 6561 C CA . GLU A 1 836 ? -7.262 32.284 -63.835 1.00 87.25 836 GLU A CA 1
ATOM 6562 C C . GLU A 1 836 ? -7.386 31.411 -65.101 1.00 87.25 836 GLU A C 1
ATOM 6564 O O . GLU A 1 836 ? -8.301 31.611 -65.906 1.00 87.25 836 GLU A O 1
ATOM 6569 N N . GLU A 1 837 ? -6.474 30.456 -65.317 1.00 85.56 837 GLU A N 1
ATOM 6570 C CA . GLU A 1 837 ? -6.544 29.531 -66.448 1.00 85.56 837 GLU A CA 1
ATOM 6571 C C . GLU A 1 837 ? -7.672 28.506 -66.248 1.00 85.56 837 GLU A C 1
ATOM 6573 O O . GLU A 1 837 ? -7.644 27.682 -65.334 1.00 85.56 837 GLU A O 1
ATOM 6578 N N . GLU A 1 838 ? -8.649 28.512 -67.160 1.00 79.19 838 GLU A N 1
ATOM 6579 C CA . GLU A 1 838 ? -9.697 27.489 -67.205 1.00 79.19 838 GLU A CA 1
ATOM 6580 C C . GLU A 1 838 ? -9.081 26.088 -67.405 1.00 79.19 838 GLU A C 1
ATOM 6582 O O . GLU A 1 838 ? -8.229 25.915 -68.289 1.00 79.19 838 GLU A O 1
ATOM 6587 N N . PRO A 1 839 ? -9.516 25.067 -66.641 1.00 76.81 839 PRO A N 1
ATOM 6588 C CA . PRO A 1 839 ? -9.030 23.703 -66.818 1.00 76.81 839 PRO A CA 1
ATOM 6589 C C . PRO A 1 839 ? -9.364 23.191 -68.228 1.00 76.81 839 PRO A C 1
ATOM 6591 O O . PRO A 1 839 ? -10.428 23.487 -68.774 1.00 76.81 839 PRO A O 1
ATOM 6594 N N . GLU A 1 840 ? -8.486 22.366 -68.814 1.00 77.62 840 GLU A N 1
ATOM 6595 C CA . GLU A 1 840 ? -8.661 21.821 -70.174 1.00 77.62 840 GLU A CA 1
ATOM 6596 C C . GLU A 1 840 ? -10.016 21.117 -70.338 1.00 77.62 840 GLU A C 1
ATOM 6598 O O . GLU A 1 840 ? -10.618 21.130 -71.415 1.00 77.62 840 GLU A O 1
ATOM 6603 N N . ASN A 1 841 ? -10.497 20.498 -69.258 1.00 74.81 841 ASN A N 1
ATOM 6604 C CA . ASN A 1 841 ? -11.872 20.064 -69.071 1.00 74.81 841 ASN A CA 1
ATOM 6605 C C . ASN A 1 841 ? -12.161 19.815 -67.574 1.00 74.81 841 ASN A C 1
ATOM 6607 O O . ASN A 1 841 ? -11.244 19.664 -66.774 1.00 74.81 841 ASN A O 1
ATOM 6611 N N . THR A 1 842 ? -13.438 19.741 -67.191 1.00 70.44 842 THR A N 1
ATOM 6612 C CA . THR A 1 842 ? -13.875 19.584 -65.787 1.00 70.44 842 THR A CA 1
ATOM 6613 C C . THR A 1 842 ? -13.992 18.131 -65.310 1.00 70.44 842 THR A C 1
ATOM 6615 O O . THR A 1 842 ? -14.338 17.894 -64.156 1.00 70.44 842 THR A O 1
ATOM 6618 N N . TRP A 1 843 ? -13.744 17.143 -66.179 1.00 71.56 843 TRP A N 1
ATOM 6619 C CA . TRP A 1 843 ? -13.847 15.713 -65.844 1.00 71.56 843 TRP A CA 1
ATOM 6620 C C . TRP A 1 843 ? -12.482 15.025 -65.684 1.00 71.56 843 TRP A C 1
ATOM 6622 O O . TRP A 1 843 ? -12.416 13.931 -65.127 1.00 71.56 843 TRP A O 1
ATOM 6632 N N . GLN A 1 844 ? -11.399 15.647 -66.150 1.00 81.12 844 GLN A N 1
ATOM 6633 C CA . GLN A 1 844 ? -10.027 15.167 -66.042 1.00 81.12 844 GLN A CA 1
ATOM 6634 C C . GLN A 1 844 ? -9.272 16.000 -65.006 1.00 81.12 844 GLN A C 1
ATOM 6636 O O . GLN A 1 844 ? -8.949 17.159 -65.243 1.00 81.12 844 GLN A O 1
ATOM 6641 N N . GLN A 1 845 ? -8.957 15.381 -63.873 1.00 86.50 845 GLN A N 1
ATOM 6642 C CA . GLN A 1 845 ? -8.323 16.050 -62.733 1.00 86.50 845 GLN A CA 1
ATOM 6643 C C . GLN A 1 845 ? -6.816 16.286 -62.929 1.00 86.50 845 GLN A C 1
ATOM 6645 O O . GLN A 1 845 ? -6.264 17.192 -62.319 1.00 86.50 845 GLN A O 1
ATOM 6650 N N . TYR A 1 846 ? -6.150 15.496 -63.782 1.00 91.25 846 TYR A N 1
ATOM 6651 C CA . TYR A 1 846 ? -4.703 15.568 -64.032 1.00 91.25 846 TYR A CA 1
ATOM 6652 C C . TYR A 1 846 ? -4.411 16.069 -65.446 1.00 91.25 846 TYR A C 1
ATOM 6654 O O . TYR A 1 846 ? -4.798 15.426 -66.430 1.00 91.25 846 TYR A O 1
ATOM 6662 N N . GLN A 1 847 ? -3.730 17.208 -65.557 1.00 88.50 847 GLN A N 1
ATOM 6663 C CA . GLN A 1 847 ? -3.536 17.937 -66.814 1.00 88.50 847 GLN A CA 1
ATOM 6664 C C . GLN A 1 847 ? -2.075 18.382 -66.991 1.00 88.50 847 GLN A C 1
ATOM 6666 O O . GLN A 1 847 ? -1.273 18.293 -66.065 1.00 88.50 847 GLN A O 1
ATOM 6671 N N . LYS A 1 848 ? -1.715 18.801 -68.213 1.00 87.94 848 LYS A N 1
ATOM 6672 C CA . LYS A 1 848 ? -0.416 19.414 -68.564 1.00 87.94 848 LYS A CA 1
ATOM 6673 C C . LYS A 1 848 ? 0.824 18.724 -67.937 1.00 87.94 848 LYS A C 1
ATOM 6675 O O . LYS A 1 848 ? 1.546 19.356 -67.166 1.00 87.94 848 LYS A O 1
ATOM 6680 N N . PRO A 1 849 ? 1.114 17.445 -68.256 1.00 91.25 849 PRO A N 1
ATOM 6681 C CA . PRO A 1 849 ? 2.240 16.744 -67.650 1.00 91.25 849 PRO A CA 1
ATOM 6682 C C . PRO A 1 849 ? 3.582 17.384 -67.992 1.00 91.25 849 PRO A C 1
ATOM 6684 O O . PRO A 1 849 ? 3.864 17.701 -69.152 1.00 91.25 849 PRO A O 1
ATOM 6687 N N . VAL A 1 850 ? 4.445 17.465 -66.988 1.00 92.31 850 VAL A N 1
ATOM 6688 C CA . VAL A 1 850 ? 5.839 17.878 -67.107 1.00 92.31 850 VAL A CA 1
ATOM 6689 C C . VAL A 1 850 ? 6.731 16.686 -66.785 1.00 92.31 850 VAL A C 1
ATOM 6691 O O . VAL A 1 850 ? 6.510 15.985 -65.803 1.00 92.31 850 VAL A O 1
ATOM 6694 N N . THR A 1 851 ? 7.723 16.422 -67.635 1.00 94.12 851 THR A N 1
ATOM 6695 C CA . THR A 1 851 ? 8.713 15.365 -67.388 1.00 94.12 851 THR A CA 1
ATOM 6696 C C . THR A 1 851 ? 9.885 15.942 -66.621 1.00 94.12 851 THR A C 1
ATOM 6698 O O . THR A 1 851 ? 10.414 16.964 -67.027 1.00 94.12 851 THR A O 1
ATOM 6701 N N . TYR A 1 852 ? 10.318 15.262 -65.572 1.00 93.31 852 TYR A N 1
ATOM 6702 C CA . TYR A 1 852 ? 11.474 15.638 -64.777 1.00 93.31 852 TYR A CA 1
ATOM 6703 C C . TYR A 1 852 ? 12.542 14.549 -64.822 1.00 93.31 852 TYR A C 1
ATOM 6705 O O . TYR A 1 852 ? 12.242 13.360 -64.975 1.00 93.31 852 TYR A O 1
ATOM 6713 N N . ARG A 1 853 ? 13.802 14.960 -64.676 1.00 93.88 853 ARG A N 1
ATOM 6714 C CA . ARG A 1 853 ? 14.958 14.078 -64.505 1.00 93.88 853 ARG A CA 1
ATOM 6715 C C . ARG A 1 853 ? 15.715 14.479 -63.255 1.00 93.88 853 ARG A C 1
ATOM 6717 O O . ARG A 1 853 ? 16.155 15.619 -63.146 1.00 93.88 853 ARG A O 1
ATOM 6724 N N . GLY A 1 854 ? 15.876 13.537 -62.337 1.00 92.44 854 GLY A N 1
ATOM 6725 C CA . GLY A 1 854 ? 16.596 13.753 -61.094 1.00 92.44 854 GLY A CA 1
ATOM 6726 C C . GLY A 1 854 ? 17.903 12.978 -61.023 1.00 92.44 854 GLY A C 1
ATOM 6727 O O . GLY A 1 854 ? 18.058 11.926 -61.651 1.00 92.44 854 GLY A O 1
ATOM 6728 N N . THR A 1 855 ? 18.863 13.506 -60.266 1.00 94.19 855 THR A N 1
ATOM 6729 C CA . THR A 1 855 ? 20.108 12.813 -59.919 1.00 94.19 855 THR A CA 1
ATOM 6730 C C . THR A 1 855 ? 20.419 12.996 -58.439 1.00 94.19 855 THR A C 1
ATOM 6732 O O . THR A 1 855 ? 20.682 14.116 -58.019 1.00 94.19 855 THR A O 1
ATOM 6735 N N . HIS A 1 856 ? 20.482 11.903 -57.675 1.00 94.25 856 HIS A N 1
ATOM 6736 C CA . HIS A 1 856 ? 21.166 11.893 -56.379 1.00 94.25 856 HIS A CA 1
ATOM 6737 C C . HIS A 1 856 ? 22.643 11.558 -56.584 1.00 94.25 856 HIS A C 1
ATOM 6739 O O . HIS A 1 856 ? 22.970 10.621 -57.321 1.00 94.25 856 HIS A O 1
ATOM 6745 N N . THR A 1 857 ? 23.531 12.278 -55.903 1.00 95.06 857 THR A N 1
ATOM 6746 C CA . THR A 1 857 ? 24.964 11.971 -55.827 1.00 95.06 857 THR A CA 1
ATOM 6747 C C . THR A 1 857 ? 25.416 12.017 -54.370 1.00 95.06 857 THR A C 1
ATOM 6749 O O . THR A 1 857 ? 25.196 13.021 -53.705 1.00 95.06 857 THR A O 1
ATOM 6752 N N . ILE A 1 858 ? 26.054 10.949 -53.889 1.00 94.56 858 ILE A N 1
ATOM 6753 C CA . ILE A 1 858 ? 26.712 10.871 -52.576 1.00 94.56 858 ILE A CA 1
ATOM 6754 C C . ILE A 1 858 ? 28.196 10.621 -52.834 1.00 94.56 858 ILE A C 1
ATOM 6756 O O . ILE A 1 858 ? 28.535 9.655 -53.520 1.00 94.56 858 ILE A O 1
ATOM 6760 N N . SER A 1 859 ? 29.077 11.480 -52.323 1.00 94.50 859 SER A N 1
ATOM 6761 C CA . SER A 1 859 ? 30.523 11.385 -52.564 1.00 94.50 859 SER A CA 1
ATOM 6762 C C . SER A 1 859 ? 31.321 11.609 -51.280 1.00 94.50 859 SER A C 1
ATOM 6764 O O . SER A 1 859 ? 31.736 12.730 -51.012 1.00 94.50 859 SER A O 1
ATOM 6766 N N . ILE A 1 860 ? 31.570 10.545 -50.515 1.00 93.19 860 ILE A N 1
ATOM 6767 C CA . ILE A 1 860 ? 32.213 10.624 -49.194 1.00 93.19 860 ILE A CA 1
ATOM 6768 C C . ILE A 1 860 ? 33.687 10.188 -49.281 1.00 93.19 860 ILE A C 1
ATOM 6770 O O . ILE A 1 860 ? 33.961 9.065 -49.724 1.00 93.19 860 ILE A O 1
ATOM 6774 N N . PRO A 1 861 ? 34.648 11.011 -48.816 1.00 93.25 861 PRO A N 1
ATOM 6775 C CA . PRO A 1 861 ? 36.055 10.624 -48.737 1.00 93.25 861 PRO A CA 1
ATOM 6776 C C . PRO A 1 861 ? 36.278 9.381 -47.862 1.00 93.25 861 PRO A C 1
ATOM 6778 O O . PRO A 1 861 ? 35.752 9.293 -46.753 1.00 93.25 861 PRO A O 1
ATOM 6781 N N . ARG A 1 862 ? 37.125 8.431 -48.292 1.00 89.50 862 ARG A N 1
ATOM 6782 C CA . ARG A 1 862 ? 37.352 7.162 -47.561 1.00 89.50 862 ARG A CA 1
ATOM 6783 C C . ARG A 1 862 ? 37.795 7.370 -46.113 1.00 89.50 862 ARG A C 1
ATOM 6785 O O . ARG A 1 862 ? 37.483 6.541 -45.262 1.00 89.50 862 ARG A O 1
ATOM 6792 N N . GLN A 1 863 ? 38.527 8.453 -45.856 1.00 89.06 863 GLN A N 1
ATOM 6793 C CA . GLN A 1 863 ? 39.044 8.827 -44.537 1.00 89.06 863 GLN A CA 1
ATOM 6794 C C . GLN A 1 863 ? 37.956 9.265 -43.540 1.00 89.06 863 GLN A C 1
ATOM 6796 O O . GLN A 1 863 ? 38.215 9.259 -42.341 1.00 89.06 863 GLN A O 1
ATOM 6801 N N . GLU A 1 864 ? 36.769 9.649 -44.021 1.00 87.00 864 GLU A N 1
ATOM 6802 C CA . GLU A 1 864 ? 35.622 10.037 -43.186 1.00 87.00 864 GLU A CA 1
ATOM 6803 C C . GLU A 1 864 ? 34.720 8.837 -42.848 1.00 87.00 864 GLU A C 1
ATOM 6805 O O . GLU A 1 864 ? 33.866 8.926 -41.972 1.00 87.00 864 GLU A O 1
ATOM 6810 N N . LEU A 1 865 ? 34.937 7.688 -43.498 1.00 85.69 865 LEU A N 1
ATOM 6811 C CA . LEU A 1 865 ? 34.201 6.446 -43.260 1.00 85.69 865 LEU A CA 1
ATOM 6812 C C . LEU A 1 865 ? 34.970 5.519 -42.303 1.00 85.69 865 LEU A C 1
ATOM 6814 O O . LEU A 1 865 ? 36.202 5.447 -42.368 1.00 85.69 865 LEU A O 1
ATOM 6818 N N . PRO A 1 866 ? 34.286 4.730 -41.458 1.00 80.38 866 PRO A N 1
ATOM 6819 C CA . PRO A 1 866 ? 34.945 3.822 -40.526 1.00 80.38 866 PRO A CA 1
ATOM 6820 C C . PRO A 1 866 ? 35.691 2.675 -41.233 1.00 80.38 866 PRO A C 1
ATOM 6822 O O . PRO A 1 866 ? 35.520 2.391 -42.423 1.00 80.38 866 PRO A O 1
ATOM 6825 N N . GLU A 1 867 ? 36.584 2.014 -40.495 1.00 80.19 867 GLU A N 1
ATOM 6826 C CA . GLU A 1 867 ? 37.475 0.979 -41.045 1.00 80.19 867 GLU A CA 1
ATOM 6827 C C . GLU A 1 867 ? 36.796 -0.386 -41.257 1.00 80.19 867 GLU A C 1
ATOM 6829 O O . GLU A 1 867 ? 37.224 -1.149 -42.118 1.00 80.19 867 GLU A O 1
ATOM 6834 N N . SER A 1 868 ? 35.752 -0.704 -40.489 1.00 80.50 868 SER A N 1
ATOM 6835 C CA . SER A 1 868 ? 35.065 -2.012 -40.501 1.00 80.50 868 SER A CA 1
ATOM 6836 C C . SER A 1 868 ? 33.547 -1.835 -40.481 1.00 80.50 868 SER A C 1
ATOM 6838 O O . SER A 1 868 ? 33.086 -0.701 -40.517 1.00 80.50 868 SER A O 1
ATOM 6840 N N . GLY A 1 869 ? 32.760 -2.908 -40.439 1.00 83.31 869 GLY A N 1
ATOM 6841 C CA . GLY A 1 869 ? 31.302 -2.864 -40.303 1.00 83.31 869 GLY A CA 1
ATOM 6842 C C . GLY A 1 869 ? 30.555 -2.624 -41.617 1.00 83.31 869 GLY A C 1
ATOM 6843 O O . GLY A 1 869 ? 31.142 -2.472 -42.683 1.00 83.31 869 GLY A O 1
ATOM 6844 N N . THR A 1 870 ? 29.225 -2.616 -41.559 1.00 88.25 870 THR A N 1
ATOM 6845 C CA . THR A 1 870 ? 28.364 -2.494 -42.746 1.00 88.25 870 THR A CA 1
ATOM 6846 C C . THR A 1 870 ? 27.505 -1.244 -42.665 1.00 88.25 870 THR A C 1
ATOM 6848 O O . THR A 1 870 ? 26.793 -1.058 -41.679 1.00 88.25 870 THR A O 1
ATOM 6851 N N . TYR A 1 871 ? 27.553 -0.429 -43.719 1.00 88.44 871 TYR A N 1
ATOM 6852 C CA . TYR A 1 871 ? 26.600 0.654 -43.947 1.00 88.44 871 TYR A CA 1
ATOM 6853 C C . TYR A 1 871 ? 25.387 0.138 -44.692 1.00 88.44 871 TYR A C 1
ATOM 6855 O O . TYR A 1 871 ? 25.530 -0.528 -45.715 1.00 88.44 871 TYR A O 1
ATOM 6863 N N . ARG A 1 872 ? 24.209 0.493 -44.201 1.00 90.12 872 ARG A N 1
ATOM 6864 C CA . ARG A 1 872 ? 22.913 0.254 -44.821 1.00 90.12 872 ARG A CA 1
ATOM 6865 C C . ARG A 1 872 ? 22.336 1.607 -45.185 1.00 90.12 872 ARG A C 1
ATOM 6867 O O . ARG A 1 872 ? 22.220 2.453 -44.311 1.00 90.12 872 ARG A O 1
ATOM 6874 N N . ILE A 1 873 ? 22.047 1.825 -46.460 1.00 90.38 873 ILE A N 1
ATOM 6875 C CA . ILE A 1 873 ? 21.653 3.138 -46.975 1.00 90.38 873 ILE A CA 1
ATOM 6876 C C . ILE A 1 873 ? 20.324 2.992 -47.702 1.00 90.38 873 ILE A C 1
ATOM 6878 O O . ILE A 1 873 ? 20.195 2.130 -48.575 1.00 90.38 873 ILE A O 1
ATOM 6882 N N . TRP A 1 874 ? 19.369 3.855 -47.374 1.00 92.25 874 TRP A N 1
ATOM 6883 C CA . TRP A 1 874 ? 18.095 4.001 -48.066 1.00 92.25 874 TRP A CA 1
ATOM 6884 C C . TRP A 1 874 ? 18.086 5.356 -48.763 1.00 92.25 874 TRP A C 1
ATOM 6886 O O . TRP A 1 874 ? 18.039 6.394 -48.115 1.00 92.25 874 TRP A O 1
ATOM 6896 N N . ILE A 1 875 ? 18.166 5.352 -50.092 1.00 92.12 875 ILE A N 1
ATOM 6897 C CA . ILE A 1 875 ? 18.082 6.573 -50.897 1.00 92.12 875 ILE A CA 1
ATOM 6898 C C . ILE A 1 875 ? 16.629 6.727 -51.351 1.00 92.12 875 ILE A C 1
ATOM 6900 O O . ILE A 1 875 ? 16.138 5.807 -52.017 1.00 92.12 875 ILE A O 1
ATOM 6904 N N . PRO A 1 876 ? 15.944 7.835 -51.028 1.00 92.00 876 PRO A N 1
ATOM 6905 C CA . PRO A 1 876 ? 14.595 8.060 -51.522 1.00 92.00 876 PRO A CA 1
ATOM 6906 C C . PRO A 1 876 ? 14.568 8.129 -53.046 1.00 92.00 876 PRO A C 1
ATOM 6908 O O . PRO A 1 876 ? 15.488 8.639 -53.678 1.00 92.00 876 PRO A O 1
ATOM 6911 N N . VAL A 1 877 ? 13.521 7.585 -53.655 1.00 93.31 877 VAL A N 1
ATOM 6912 C CA . VAL A 1 877 ? 13.294 7.645 -55.103 1.00 93.31 877 VAL A CA 1
ATOM 6913 C C . VAL A 1 877 ? 11.816 7.914 -55.392 1.00 93.31 877 VAL A C 1
ATOM 6915 O O . VAL A 1 877 ? 10.971 7.620 -54.548 1.00 93.31 877 VAL A O 1
ATOM 6918 N N . PRO A 1 878 ? 11.457 8.446 -56.575 1.00 94.69 878 PRO A N 1
ATOM 6919 C CA . PRO A 1 878 ? 10.059 8.733 -56.876 1.00 94.69 878 PRO A CA 1
ATOM 6920 C C . PRO A 1 878 ? 9.195 7.467 -56.908 1.00 94.69 878 PRO A C 1
ATOM 6922 O O . PRO A 1 878 ? 9.667 6.389 -57.284 1.00 94.69 878 PRO A O 1
ATOM 6925 N N . ILE A 1 879 ? 7.908 7.619 -56.587 1.00 95.00 879 ILE A N 1
ATOM 6926 C CA . ILE A 1 879 ? 6.905 6.546 -56.659 1.00 95.00 879 ILE A CA 1
ATOM 6927 C C . ILE A 1 879 ? 5.822 6.813 -57.700 1.00 95.00 879 ILE A C 1
ATOM 6929 O O . ILE A 1 879 ? 5.511 7.952 -58.045 1.00 95.00 879 ILE A O 1
ATOM 6933 N N . VAL A 1 880 ? 5.217 5.744 -58.207 1.00 94.38 880 VAL A N 1
ATOM 6934 C CA . VAL A 1 880 ? 4.045 5.819 -59.081 1.00 94.38 880 VAL A CA 1
ATOM 6935 C C . VAL A 1 880 ? 2.791 6.047 -58.230 1.00 94.38 880 VAL A C 1
ATOM 6937 O O . VAL A 1 880 ? 2.500 5.278 -57.307 1.00 94.38 880 VAL A O 1
ATOM 6940 N N . GLY A 1 881 ? 2.004 7.070 -58.568 1.00 87.12 881 GLY A N 1
ATOM 6941 C CA . GLY A 1 881 ? 0.734 7.348 -57.896 1.00 87.12 881 GLY A CA 1
ATOM 6942 C C . GLY A 1 881 ? 0.070 8.636 -58.377 1.00 87.12 881 GLY A C 1
ATOM 6943 O O . GLY A 1 881 ? 0.765 9.575 -58.733 1.00 87.12 881 GLY A O 1
ATOM 6944 N N . GLY A 1 882 ? -1.270 8.673 -58.380 1.00 85.25 882 GLY A N 1
ATOM 6945 C CA . GLY A 1 882 ? -2.088 9.857 -58.695 1.00 85.25 882 GLY A CA 1
ATOM 6946 C C . GLY A 1 882 ? -1.537 10.719 -59.849 1.00 85.25 882 GLY A C 1
ATOM 6947 O O . GLY A 1 882 ? -1.552 10.254 -60.993 1.00 85.25 882 GLY A O 1
ATOM 6948 N N . PRO A 1 883 ? -1.037 11.939 -59.563 1.00 91.94 883 PRO A N 1
ATOM 6949 C CA . PRO A 1 883 ? -0.504 12.873 -60.558 1.00 91.94 883 PRO A CA 1
ATOM 6950 C C . PRO A 1 883 ? 0.900 12.521 -61.076 1.00 91.94 883 PRO A C 1
ATOM 6952 O O . PRO A 1 883 ? 1.383 13.185 -61.984 1.00 91.94 883 PRO A O 1
ATOM 6955 N N 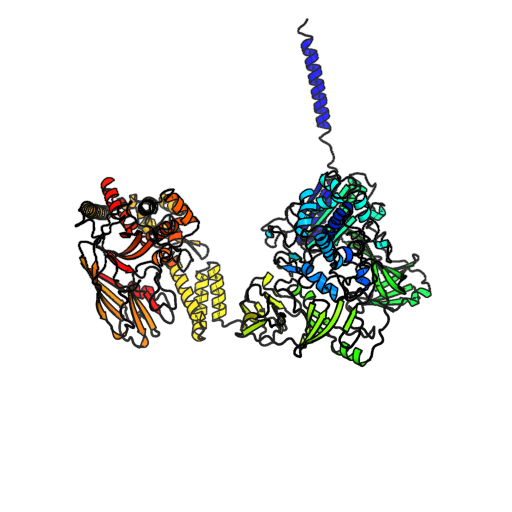. GLN A 1 884 ? 1.577 11.506 -60.540 1.00 94.69 884 GLN A N 1
ATOM 6956 C CA . GLN A 1 884 ? 2.931 11.112 -60.921 1.00 94.69 884 GLN A CA 1
ATOM 6957 C C . GLN A 1 884 ? 2.952 9.746 -61.614 1.00 94.69 884 GLN A C 1
ATOM 6959 O O . GLN A 1 884 ? 2.592 8.708 -61.053 1.00 94.69 884 GLN A O 1
ATOM 6964 N N . THR A 1 885 ? 3.421 9.734 -62.859 1.00 94.25 885 THR A N 1
ATOM 6965 C CA . THR A 1 885 ? 3.481 8.536 -63.706 1.00 94.25 885 THR A CA 1
ATOM 6966 C C . THR A 1 885 ? 4.830 8.418 -64.412 1.00 94.25 885 THR A C 1
ATOM 6968 O O . THR A 1 885 ? 5.699 9.271 -64.262 1.00 94.25 885 THR A O 1
ATOM 6971 N N . GLN A 1 886 ? 5.015 7.349 -65.196 1.00 94.12 886 GLN A N 1
ATOM 6972 C CA . GLN A 1 886 ? 6.231 7.114 -65.991 1.00 94.12 886 GLN A CA 1
ATOM 6973 C C . GLN A 1 886 ? 7.523 7.148 -65.160 1.00 94.12 886 GLN A C 1
ATOM 6975 O O . GLN A 1 886 ? 8.565 7.568 -65.651 1.00 94.12 886 GLN A O 1
ATOM 6980 N N . VAL A 1 887 ? 7.448 6.705 -63.905 1.00 96.38 887 VAL A N 1
ATOM 6981 C CA . VAL A 1 887 ? 8.600 6.675 -63.006 1.00 96.38 887 VAL A CA 1
ATOM 6982 C C . VAL A 1 887 ? 9.583 5.593 -63.446 1.00 96.38 887 VAL A C 1
ATOM 6984 O O . VAL A 1 887 ? 9.212 4.423 -63.577 1.00 96.38 887 VAL A O 1
ATOM 6987 N N . THR A 1 888 ? 10.843 5.972 -63.642 1.00 95.56 888 THR A N 1
ATOM 6988 C CA . THR A 1 888 ? 11.947 5.065 -63.967 1.00 95.56 888 THR A CA 1
ATOM 6989 C C . THR A 1 888 ? 13.179 5.381 -63.133 1.00 95.56 888 THR A C 1
ATOM 6991 O O . THR A 1 888 ? 13.495 6.541 -62.888 1.00 95.56 888 THR A O 1
ATOM 6994 N N . ILE A 1 889 ? 13.913 4.339 -62.734 1.00 96.06 889 ILE A N 1
ATOM 6995 C CA . ILE A 1 889 ? 15.282 4.475 -62.225 1.00 96.06 889 ILE A CA 1
ATOM 6996 C C . ILE A 1 889 ? 16.223 4.146 -63.382 1.00 96.06 889 ILE A C 1
ATOM 6998 O O . ILE A 1 889 ? 16.358 2.990 -63.782 1.00 96.06 889 ILE A O 1
ATOM 7002 N N . ASP A 1 890 ? 16.825 5.183 -63.953 1.00 93.81 890 ASP A N 1
ATOM 7003 C CA . ASP A 1 890 ? 17.557 5.125 -65.220 1.00 93.81 890 ASP A CA 1
ATOM 7004 C C . ASP A 1 890 ? 19.000 4.641 -65.042 1.00 93.81 890 ASP A C 1
ATOM 7006 O O . ASP A 1 890 ? 19.586 4.047 -65.951 1.00 93.81 890 ASP A O 1
ATOM 7010 N N . TYR A 1 891 ? 19.602 4.921 -63.883 1.00 95.19 891 TYR A N 1
ATOM 7011 C CA . TYR A 1 891 ? 21.004 4.618 -63.608 1.00 95.19 891 TYR A CA 1
ATOM 7012 C C . TYR A 1 891 ? 21.267 4.497 -62.107 1.00 95.19 891 TYR A C 1
ATOM 7014 O O . TYR A 1 891 ? 20.804 5.329 -61.334 1.00 95.19 891 TYR A O 1
ATOM 7022 N N . VAL A 1 892 ? 22.065 3.503 -61.708 1.00 95.25 892 VAL A N 1
ATOM 7023 C CA . VAL A 1 892 ? 22.600 3.367 -60.345 1.00 95.25 892 VAL A CA 1
ATOM 7024 C C . VAL A 1 892 ? 24.060 2.925 -60.427 1.00 95.25 892 VAL A C 1
ATOM 7026 O O . VAL A 1 892 ? 24.380 1.980 -61.147 1.00 95.25 892 VAL A O 1
ATOM 7029 N N . THR A 1 893 ? 24.950 3.564 -59.670 1.00 94.00 893 THR A N 1
ATOM 7030 C CA . THR A 1 893 ? 26.321 3.081 -59.446 1.00 94.00 893 THR A CA 1
ATOM 7031 C C . THR A 1 893 ? 26.724 3.270 -57.984 1.00 94.00 893 THR A C 1
ATOM 7033 O O . THR A 1 893 ? 26.364 4.298 -57.417 1.00 94.00 893 THR A O 1
ATOM 7036 N N . PRO A 1 894 ? 27.482 2.335 -57.382 1.00 92.88 894 PRO A N 1
ATOM 7037 C CA . PRO A 1 894 ? 27.853 1.022 -57.908 1.00 92.88 894 PRO A CA 1
ATOM 7038 C C . PRO A 1 894 ? 26.731 -0.015 -57.712 1.00 92.88 894 PRO A C 1
ATOM 7040 O O . PRO A 1 894 ? 26.218 -0.210 -56.615 1.00 92.88 894 PRO A O 1
ATOM 7043 N N . LEU A 1 895 ? 26.406 -0.768 -58.768 1.00 92.69 895 LEU A N 1
ATOM 7044 C CA . LEU A 1 895 ? 25.353 -1.798 -58.724 1.00 92.69 895 LEU A CA 1
ATOM 7045 C C . LEU A 1 895 ? 25.632 -2.934 -57.727 1.00 92.69 895 LEU A C 1
ATOM 7047 O O . LEU A 1 895 ? 24.693 -3.542 -57.229 1.00 92.69 895 LEU A O 1
ATOM 7051 N N . LYS A 1 896 ? 26.906 -3.224 -57.419 1.00 93.62 896 LYS A N 1
ATOM 7052 C CA . LYS A 1 896 ? 27.294 -4.346 -56.538 1.00 93.62 896 LYS A CA 1
ATOM 7053 C C . LYS A 1 896 ? 26.750 -4.240 -55.105 1.00 93.62 896 LYS A C 1
ATOM 7055 O O . LYS A 1 896 ? 26.658 -5.260 -54.427 1.00 93.62 896 LYS A O 1
ATOM 7060 N N . TRP A 1 897 ? 26.403 -3.034 -54.653 1.00 94.44 897 TRP A N 1
ATOM 7061 C CA . TRP A 1 897 ? 25.906 -2.793 -53.296 1.00 94.44 897 TRP A CA 1
ATOM 7062 C C . TRP A 1 897 ? 24.385 -2.745 -53.190 1.00 94.44 897 TRP A C 1
ATOM 7064 O O . TRP A 1 897 ? 23.860 -2.865 -52.088 1.00 94.44 897 TRP A O 1
ATOM 7074 N N . VAL A 1 898 ? 23.677 -2.640 -54.315 1.00 94.75 898 VAL A N 1
ATOM 7075 C CA . VAL A 1 898 ? 22.211 -2.632 -54.351 1.00 94.75 898 VAL A CA 1
ATOM 7076 C C . VAL A 1 898 ? 21.689 -4.022 -53.993 1.00 94.75 898 VAL A C 1
ATOM 7078 O O . VAL A 1 898 ? 22.024 -5.001 -54.663 1.00 94.75 898 VAL A O 1
ATOM 7081 N N . LYS A 1 899 ? 20.878 -4.129 -52.934 1.00 94.19 899 LYS A N 1
ATOM 7082 C CA . LYS A 1 899 ? 20.393 -5.432 -52.435 1.00 94.19 899 LYS A CA 1
ATOM 7083 C C . LYS A 1 899 ? 19.015 -5.823 -52.944 1.00 94.19 899 LYS A C 1
ATOM 7085 O O . LYS A 1 899 ? 18.705 -7.012 -52.991 1.00 94.19 899 LYS A O 1
ATOM 7090 N N . GLN A 1 900 ? 18.217 -4.850 -53.364 1.00 87.69 900 GLN A N 1
ATOM 7091 C CA . GLN A 1 900 ? 16.885 -5.080 -53.913 1.00 87.69 900 GLN A CA 1
ATOM 7092 C C . GLN A 1 900 ? 16.561 -4.058 -55.012 1.00 87.69 900 GLN A C 1
ATOM 7094 O O . GLN A 1 900 ? 17.163 -2.981 -55.037 1.00 87.69 900 GLN A O 1
ATOM 7099 N N . PRO A 1 901 ? 15.631 -4.376 -55.930 1.00 87.38 901 PRO A N 1
ATOM 7100 C CA . PRO A 1 901 ? 15.118 -3.396 -56.880 1.00 87.38 901 PRO A CA 1
ATOM 7101 C C . PRO A 1 901 ? 14.518 -2.171 -56.161 1.00 87.38 901 PRO A C 1
ATOM 7103 O O . PRO A 1 901 ? 13.924 -2.348 -55.098 1.00 87.38 901 PRO A O 1
ATOM 7106 N N . PRO A 1 902 ? 14.627 -0.958 -56.734 1.00 89.75 902 PRO A N 1
ATOM 7107 C CA . PRO A 1 902 ? 13.997 0.237 -56.172 1.00 89.75 902 PRO A CA 1
ATOM 7108 C C . PRO A 1 902 ? 12.471 0.086 -56.036 1.00 89.75 902 PRO A C 1
ATOM 7110 O O . PRO A 1 902 ? 11.812 -0.371 -56.978 1.00 89.75 902 PRO A O 1
ATOM 7113 N N . SER A 1 903 ? 11.902 0.501 -54.903 1.00 89.31 903 SER A N 1
ATOM 7114 C CA . SER A 1 903 ? 10.483 0.306 -54.554 1.00 89.31 903 SER A CA 1
ATOM 7115 C C . SER A 1 903 ? 9.531 1.358 -55.146 1.00 89.31 903 SER A C 1
ATOM 7117 O O . SER A 1 903 ? 8.721 1.962 -54.455 1.00 89.31 903 SER A O 1
ATOM 7119 N N . ILE A 1 904 ? 9.569 1.571 -56.463 1.00 92.50 904 ILE A N 1
ATOM 7120 C CA . ILE A 1 904 ? 8.796 2.651 -57.116 1.00 92.50 904 ILE A CA 1
ATOM 7121 C C . ILE A 1 904 ? 7.261 2.469 -57.104 1.00 92.50 904 ILE A C 1
ATOM 7123 O O . ILE A 1 904 ? 6.549 3.354 -57.569 1.00 92.50 904 ILE A O 1
ATOM 7127 N N . ASN A 1 905 ? 6.729 1.327 -56.652 1.00 91.00 905 ASN A N 1
ATOM 7128 C CA . ASN A 1 905 ? 5.278 1.064 -56.588 1.00 91.00 905 ASN A CA 1
ATOM 7129 C C . ASN A 1 905 ? 4.735 0.942 -55.155 1.00 91.00 905 ASN A C 1
ATOM 7131 O O . ASN A 1 905 ? 3.518 0.803 -54.989 1.00 91.00 905 ASN A O 1
ATOM 7135 N N . ASP A 1 906 ? 5.615 0.980 -54.157 1.00 89.94 906 ASP A N 1
ATOM 7136 C CA . ASP A 1 906 ? 5.241 0.873 -52.749 1.00 89.94 906 ASP A CA 1
ATOM 7137 C C . ASP A 1 906 ? 4.781 2.244 -52.212 1.00 89.94 906 ASP A C 1
ATOM 7139 O O . ASP A 1 906 ? 4.748 3.236 -52.949 1.00 89.94 906 ASP A O 1
ATOM 7143 N N . ASP A 1 907 ? 4.372 2.299 -50.943 1.00 89.00 907 ASP A N 1
ATOM 7144 C CA . ASP A 1 907 ? 3.922 3.545 -50.304 1.00 89.00 907 ASP A CA 1
ATOM 7145 C C . ASP A 1 907 ? 5.078 4.524 -50.039 1.00 89.00 907 ASP A C 1
ATOM 7147 O O . ASP A 1 907 ? 4.843 5.729 -49.957 1.00 89.00 907 ASP A O 1
ATOM 7151 N N . ILE A 1 908 ? 6.319 4.019 -50.022 1.00 90.69 908 ILE A N 1
ATOM 7152 C CA . ILE A 1 908 ? 7.564 4.791 -50.004 1.00 90.69 908 ILE A CA 1
ATOM 7153 C C . ILE A 1 908 ? 8.576 4.243 -51.023 1.00 90.69 908 ILE A C 1
ATOM 7155 O O . ILE A 1 908 ? 8.835 3.036 -51.114 1.00 90.69 908 ILE A O 1
ATOM 7159 N N . GLY A 1 909 ? 9.166 5.145 -51.804 1.00 92.50 909 GLY A N 1
ATOM 7160 C CA . GLY A 1 909 ? 10.163 4.823 -52.816 1.00 92.50 909 GLY A CA 1
ATOM 7161 C C . GLY A 1 909 ? 11.567 4.852 -52.236 1.00 92.50 909 GLY A C 1
ATOM 7162 O O . GLY A 1 909 ? 12.058 5.902 -51.839 1.00 92.50 909 GLY A O 1
ATOM 7163 N N . LEU A 1 910 ? 12.238 3.702 -52.218 1.00 92.62 910 LEU A N 1
ATOM 7164 C CA . LEU A 1 910 ? 13.569 3.529 -51.648 1.00 92.62 910 LEU A CA 1
ATOM 7165 C C . LEU A 1 910 ? 14.453 2.693 -52.574 1.00 92.62 910 LEU A C 1
ATOM 7167 O O . LEU A 1 910 ? 14.058 1.645 -53.094 1.00 92.62 910 LEU A O 1
ATOM 7171 N N . LEU A 1 911 ? 15.699 3.129 -52.728 1.00 93.69 911 LEU A N 1
ATOM 7172 C CA . LEU A 1 911 ? 16.809 2.311 -53.194 1.00 93.69 911 LEU A CA 1
ATOM 7173 C C . LEU A 1 911 ? 17.657 1.908 -51.986 1.00 93.69 911 LEU A C 1
ATOM 7175 O O . LEU A 1 911 ? 18.238 2.762 -51.321 1.00 93.69 911 LEU A O 1
ATOM 7179 N N . TYR A 1 912 ? 17.770 0.601 -51.747 1.00 93.81 912 TYR A N 1
ATOM 7180 C CA . TYR A 1 912 ? 18.494 0.058 -50.601 1.00 93.81 912 TYR A CA 1
ATOM 7181 C C . TYR A 1 912 ? 19.860 -0.530 -50.989 1.00 93.81 912 TYR A C 1
ATOM 7183 O O . TYR A 1 912 ? 19.955 -1.417 -51.852 1.00 93.81 912 TYR A O 1
ATOM 7191 N N . LEU A 1 913 ? 20.916 -0.051 -50.326 1.00 94.25 913 LEU A N 1
ATOM 7192 C CA . LEU A 1 913 ? 22.291 -0.513 -50.494 1.00 94.25 913 LEU A CA 1
ATOM 7193 C C . LEU A 1 913 ? 22.859 -1.036 -49.170 1.00 94.25 913 LEU A C 1
ATOM 7195 O O . LEU A 1 913 ? 22.649 -0.425 -48.127 1.00 94.25 913 LEU A O 1
ATOM 7199 N N . GLU A 1 914 ? 23.656 -2.108 -49.223 1.00 94.38 914 GLU A N 1
ATOM 7200 C CA . GLU A 1 914 ? 24.546 -2.473 -48.113 1.00 94.38 914 GLU A CA 1
ATOM 7201 C C . GLU A 1 914 ? 26.001 -2.503 -48.576 1.00 94.38 914 GLU A C 1
ATOM 7203 O O . GLU A 1 914 ? 26.342 -3.181 -49.554 1.00 94.38 914 GLU A O 1
ATOM 7208 N N . ILE A 1 915 ? 26.852 -1.792 -47.843 1.00 92.88 915 ILE A N 1
ATOM 7209 C CA . ILE A 1 915 ? 28.262 -1.580 -48.155 1.00 92.88 915 ILE A CA 1
ATOM 7210 C C . ILE A 1 915 ? 29.105 -2.080 -46.978 1.00 92.88 915 ILE A C 1
ATOM 7212 O O . ILE A 1 915 ? 29.182 -1.403 -45.949 1.00 92.88 915 ILE A O 1
ATOM 7216 N N . PRO A 1 916 ? 29.749 -3.253 -47.102 1.00 92.50 916 PRO A N 1
ATOM 7217 C CA . PRO A 1 916 ? 30.773 -3.692 -46.160 1.00 92.50 916 PRO A CA 1
ATOM 7218 C C . PRO A 1 916 ? 32.001 -2.781 -46.285 1.00 92.50 916 PRO A C 1
ATOM 7220 O O . PRO A 1 916 ? 32.599 -2.680 -47.360 1.00 92.50 916 PRO A O 1
ATOM 7223 N N . MET A 1 917 ? 32.375 -2.090 -45.209 1.00 89.69 917 MET A N 1
ATOM 7224 C CA . MET A 1 917 ? 33.482 -1.122 -45.216 1.00 89.69 917 MET A CA 1
ATOM 7225 C C . MET A 1 917 ? 34.839 -1.788 -45.451 1.00 89.69 917 MET A C 1
ATOM 7227 O O . MET A 1 917 ? 35.743 -1.162 -46.006 1.00 89.69 917 MET A O 1
ATOM 7231 N N . GLU A 1 918 ? 34.971 -3.069 -45.103 1.00 88.94 918 GLU A N 1
ATOM 7232 C CA . GLU A 1 918 ? 36.163 -3.880 -45.359 1.00 88.94 918 GLU A CA 1
ATOM 7233 C C . GLU A 1 918 ? 36.402 -4.110 -46.861 1.00 88.94 918 GLU A C 1
ATOM 7235 O O . GLU A 1 918 ? 37.530 -4.366 -47.283 1.00 88.94 918 GLU A O 1
ATOM 7240 N N . GLU A 1 919 ? 35.350 -4.009 -47.679 1.00 91.44 919 GLU A N 1
ATOM 7241 C CA . GLU A 1 919 ? 35.410 -4.157 -49.136 1.00 91.44 919 GLU A CA 1
ATOM 7242 C C . GLU A 1 919 ? 35.562 -2.808 -49.870 1.00 91.44 919 GLU A C 1
ATOM 7244 O O . GLU A 1 919 ? 35.651 -2.777 -51.105 1.00 91.44 919 GLU A O 1
ATOM 7249 N N . LEU A 1 920 ? 35.599 -1.688 -49.133 1.00 91.19 920 LEU A N 1
ATOM 7250 C CA . LEU A 1 920 ? 35.742 -0.334 -49.665 1.00 91.19 920 LEU A CA 1
ATOM 7251 C C . LEU A 1 920 ? 37.179 0.186 -49.467 1.00 91.19 920 LEU A C 1
ATOM 7253 O O . LEU A 1 920 ? 37.587 0.553 -48.364 1.00 91.19 920 LEU A O 1
ATOM 7257 N N . SER A 1 921 ? 37.951 0.250 -50.556 1.00 86.62 921 SER A N 1
ATOM 7258 C CA . SER A 1 921 ? 39.353 0.708 -50.554 1.00 86.62 921 SER A CA 1
ATOM 7259 C C . SER A 1 921 ? 39.564 2.152 -51.031 1.00 86.62 921 SER A C 1
ATOM 7261 O O . SER A 1 921 ? 40.686 2.647 -50.972 1.00 86.62 921 SER A O 1
ATOM 7263 N N . GLU A 1 922 ? 38.523 2.801 -51.548 1.00 91.62 922 GLU A N 1
ATOM 7264 C CA . GLU A 1 922 ? 38.538 4.145 -52.145 1.00 91.62 922 GLU A CA 1
ATOM 7265 C C . GLU A 1 922 ? 37.335 4.967 -51.653 1.00 91.62 922 GLU A C 1
ATOM 7267 O O . GLU A 1 922 ? 36.543 4.467 -50.852 1.00 91.62 922 GLU A O 1
ATOM 7272 N N . ASP A 1 923 ? 37.220 6.223 -52.090 1.00 93.75 923 ASP A N 1
ATOM 7273 C CA . ASP A 1 923 ? 36.101 7.103 -51.731 1.00 93.75 923 ASP A CA 1
ATOM 7274 C C . ASP A 1 923 ? 34.754 6.471 -52.115 1.00 93.75 923 ASP A C 1
ATOM 7276 O O . ASP A 1 923 ? 34.616 5.819 -53.156 1.00 93.75 923 ASP A O 1
ATOM 7280 N N . LEU A 1 924 ? 33.739 6.661 -51.271 1.00 93.56 924 LEU A N 1
ATOM 7281 C CA . LEU A 1 924 ? 32.403 6.158 -51.553 1.00 93.56 924 LEU A CA 1
ATOM 7282 C C . LEU A 1 924 ? 31.693 7.109 -52.512 1.00 93.56 924 LEU A C 1
ATOM 7284 O O . LEU A 1 924 ? 31.275 8.192 -52.117 1.00 93.56 924 LEU A O 1
ATOM 7288 N N . PHE A 1 925 ? 31.505 6.669 -53.755 1.00 95.38 925 PHE A N 1
ATOM 7289 C CA . PHE A 1 925 ? 30.732 7.392 -54.760 1.00 95.38 925 PHE A CA 1
ATOM 7290 C C . PHE A 1 925 ? 29.467 6.618 -55.138 1.00 95.38 925 PHE A C 1
ATOM 7292 O O . PHE A 1 925 ? 29.556 5.549 -55.748 1.00 95.38 925 PHE A O 1
ATOM 7299 N N . ILE A 1 926 ? 28.294 7.162 -54.807 1.00 95.62 926 ILE A N 1
ATOM 7300 C CA . ILE A 1 926 ? 26.983 6.634 -55.200 1.00 95.62 926 ILE A CA 1
ATOM 7301 C C . ILE A 1 926 ? 26.294 7.654 -56.101 1.00 95.62 926 ILE A C 1
ATOM 7303 O O . ILE A 1 926 ? 26.226 8.834 -55.771 1.00 95.62 926 ILE A O 1
ATOM 7307 N N . GLN A 1 927 ? 25.747 7.203 -57.228 1.00 96.38 927 GLN A N 1
ATOM 7308 C CA . GLN A 1 927 ? 24.910 8.048 -58.078 1.00 96.38 927 GLN A CA 1
ATOM 7309 C C . GLN A 1 927 ? 23.667 7.292 -58.536 1.00 96.38 927 GLN A C 1
ATOM 7311 O O . GLN A 1 927 ? 23.774 6.174 -59.044 1.00 96.38 927 GLN A O 1
ATOM 7316 N N . VAL A 1 928 ? 22.509 7.937 -58.393 1.00 96.31 928 VAL A N 1
ATOM 7317 C CA . VAL A 1 928 ? 21.191 7.433 -58.794 1.00 96.31 928 VAL A CA 1
ATOM 7318 C C . VAL A 1 928 ? 20.559 8.455 -59.724 1.00 96.31 928 VAL A C 1
ATOM 7320 O O . VAL A 1 928 ? 20.446 9.616 -59.350 1.00 96.31 928 VAL A O 1
ATOM 7323 N N . LYS A 1 929 ? 20.146 8.045 -60.924 1.00 96.62 929 LYS A N 1
ATOM 7324 C CA . LYS A 1 929 ? 19.375 8.889 -61.846 1.00 96.62 929 LYS A CA 1
ATOM 7325 C C . LYS A 1 929 ? 17.999 8.298 -62.056 1.00 96.62 929 LYS A C 1
ATOM 7327 O O . LYS A 1 929 ? 17.877 7.080 -62.194 1.00 96.62 929 LYS A O 1
ATOM 7332 N N . PHE A 1 930 ? 16.996 9.154 -62.117 1.00 95.69 930 PHE A N 1
ATOM 7333 C CA . PHE A 1 930 ? 15.611 8.753 -62.303 1.00 95.69 930 PHE A CA 1
ATOM 7334 C C . PHE A 1 930 ? 14.859 9.768 -63.160 1.00 95.69 930 PHE A C 1
ATOM 7336 O O . PHE A 1 930 ? 15.271 10.925 -63.282 1.00 95.69 930 PHE A O 1
ATOM 7343 N N . SER A 1 931 ? 13.729 9.347 -63.717 1.00 96.19 931 SER A N 1
ATOM 7344 C CA . SER A 1 931 ? 12.820 10.229 -64.440 1.00 96.19 931 SER A CA 1
ATOM 7345 C C . SER A 1 931 ? 11.367 9.931 -64.094 1.00 96.19 931 SER A C 1
ATOM 7347 O O . SER A 1 931 ? 11.042 8.816 -63.690 1.00 96.19 931 SER A O 1
ATOM 7349 N N . PHE A 1 932 ? 10.502 10.937 -64.197 1.00 95.56 932 PHE A N 1
ATOM 7350 C CA . PHE A 1 932 ? 9.060 10.799 -63.984 1.00 95.56 932 PHE A CA 1
ATOM 7351 C C . PHE A 1 932 ? 8.297 11.899 -64.726 1.00 95.56 932 PHE A C 1
ATOM 7353 O O . PHE A 1 932 ? 8.870 12.920 -65.098 1.00 95.56 932 PHE A O 1
ATOM 7360 N N . ALA A 1 933 ? 6.997 11.706 -64.935 1.00 95.25 933 ALA A N 1
ATOM 7361 C CA . ALA A 1 933 ? 6.086 12.741 -65.410 1.00 95.25 933 ALA A CA 1
ATOM 7362 C C . ALA A 1 933 ? 5.103 13.118 -64.297 1.00 95.25 933 ALA A C 1
ATOM 7364 O O . ALA A 1 933 ? 4.419 12.235 -63.778 1.00 95.25 933 ALA A O 1
ATOM 7365 N N . HIS A 1 934 ? 5.012 14.405 -63.960 1.00 94.31 934 HIS A N 1
ATOM 7366 C CA . HIS A 1 934 ? 4.079 14.929 -62.963 1.00 94.31 934 HIS A CA 1
ATOM 7367 C C . HIS A 1 934 ? 3.046 15.849 -63.615 1.00 94.31 934 HIS A C 1
ATOM 7369 O O . HIS A 1 934 ? 3.384 16.685 -64.454 1.00 94.31 934 HIS A O 1
ATOM 7375 N N . TYR A 1 935 ? 1.783 15.661 -63.258 1.00 93.38 935 TYR A N 1
ATOM 7376 C CA . TYR A 1 935 ? 0.643 16.390 -63.796 1.00 93.38 935 TYR A CA 1
ATOM 7377 C C . TYR A 1 935 ? 0.207 17.492 -62.836 1.00 93.38 935 TYR A C 1
ATOM 7379 O O . TYR A 1 935 ? 0.209 17.311 -61.624 1.00 93.38 935 TYR A O 1
ATOM 7387 N N . GLU A 1 936 ? -0.236 18.610 -63.394 1.00 91.75 936 GLU A N 1
ATOM 7388 C CA . GLU A 1 936 ? -1.003 19.605 -62.653 1.00 91.75 936 GLU A CA 1
ATOM 7389 C C . GLU A 1 936 ? -2.338 18.992 -62.196 1.00 91.75 936 GLU A C 1
ATOM 7391 O O . GLU A 1 936 ? -3.010 18.306 -62.974 1.00 91.75 936 GLU A O 1
ATOM 7396 N N . GLN A 1 937 ? -2.729 19.247 -60.947 1.00 92.62 937 GLN A N 1
ATOM 7397 C CA . GLN A 1 937 ? -3.970 18.755 -60.353 1.00 92.62 937 GLN A CA 1
ATOM 7398 C C . GLN A 1 937 ? -5.017 19.869 -60.300 1.00 92.62 937 GLN A C 1
ATOM 7400 O O . GLN A 1 937 ? -4.779 20.903 -59.679 1.00 92.62 937 GLN A O 1
ATOM 7405 N N . ARG A 1 938 ? -6.186 19.647 -60.915 1.00 90.62 938 ARG A N 1
ATOM 7406 C CA . ARG A 1 938 ? -7.323 20.581 -60.935 1.00 90.62 938 ARG A CA 1
ATOM 7407 C C . ARG A 1 938 ? -8.631 19.886 -60.578 1.00 90.62 938 ARG A C 1
ATOM 7409 O O . ARG A 1 938 ? -9.218 19.198 -61.416 1.00 90.62 938 ARG A O 1
ATOM 7416 N N . PHE A 1 939 ? -9.116 20.074 -59.350 1.00 90.56 939 PHE A N 1
ATOM 7417 C CA . PHE A 1 939 ? -10.376 19.476 -58.906 1.00 90.56 939 PHE A CA 1
ATOM 7418 C C . PHE A 1 939 ? -11.535 20.472 -58.977 1.00 90.56 939 PHE A C 1
ATOM 7420 O O . PHE A 1 939 ? -11.548 21.504 -58.315 1.00 90.56 939 PHE A O 1
ATOM 7427 N N . THR A 1 940 ? -12.579 20.113 -59.727 1.00 88.50 940 THR A N 1
ATOM 7428 C CA . THR A 1 940 ? -13.883 20.790 -59.681 1.00 88.50 940 THR A CA 1
ATOM 7429 C C . THR A 1 940 ? -14.865 19.926 -58.891 1.00 88.50 940 THR A C 1
ATOM 7431 O O . THR A 1 940 ? -15.505 19.029 -59.443 1.00 88.50 940 THR A O 1
ATOM 7434 N N . VAL A 1 941 ? -14.957 20.158 -57.580 1.00 90.25 941 VAL A N 1
ATOM 7435 C CA . VAL A 1 941 ? -15.849 19.401 -56.687 1.00 90.25 941 VAL A CA 1
ATOM 7436 C C . VAL A 1 941 ? -17.249 20.012 -56.710 1.00 90.25 941 VAL A C 1
ATOM 7438 O O . VAL A 1 941 ? -17.404 21.206 -56.476 1.00 90.25 941 VAL A O 1
ATOM 7441 N N . ASP A 1 942 ? -18.273 19.191 -56.962 1.00 92.19 942 ASP A N 1
ATOM 7442 C CA . ASP A 1 942 ? -19.670 19.549 -56.701 1.00 92.19 942 ASP A CA 1
ATOM 7443 C C . ASP A 1 942 ? -20.027 19.051 -55.293 1.00 92.19 942 ASP A C 1
ATOM 7445 O O . ASP A 1 942 ? -20.157 17.837 -55.092 1.00 92.19 942 ASP A O 1
ATOM 7449 N N . PRO A 1 943 ? -20.205 19.949 -54.305 1.00 90.88 943 PRO A N 1
ATOM 7450 C CA . PRO A 1 943 ? -20.478 19.551 -52.929 1.00 90.88 943 PRO A CA 1
ATOM 7451 C C . PRO A 1 943 ? -21.770 18.741 -52.761 1.00 90.88 943 PRO A C 1
ATOM 7453 O O . PRO A 1 943 ? -21.931 18.083 -51.736 1.00 90.88 943 PRO A O 1
ATOM 7456 N N . GLN A 1 944 ? -22.690 18.771 -53.736 1.00 91.12 944 GLN A N 1
ATOM 7457 C CA . GLN A 1 944 ? -23.933 17.990 -53.707 1.00 91.12 944 GLN A CA 1
ATOM 7458 C C . GLN A 1 944 ? -23.757 16.548 -54.204 1.00 91.12 944 GLN A C 1
ATOM 7460 O O . GLN A 1 944 ? -24.653 15.729 -54.008 1.00 91.12 944 GLN A O 1
ATOM 7465 N N . ASN A 1 945 ? -22.625 16.233 -54.841 1.00 92.44 945 ASN A N 1
ATOM 7466 C CA . ASN A 1 945 ? -22.354 14.936 -55.465 1.00 92.44 945 ASN A CA 1
ATOM 7467 C C . ASN A 1 945 ? -21.205 14.163 -54.787 1.00 92.44 945 ASN A C 1
ATOM 7469 O O . ASN A 1 945 ? -20.623 13.237 -55.361 1.00 92.44 945 ASN A O 1
ATOM 7473 N N . ILE A 1 946 ? -20.868 14.534 -53.553 1.00 93.00 946 ILE A N 1
ATOM 7474 C CA . ILE A 1 946 ? -19.948 13.764 -52.716 1.00 93.00 946 ILE A CA 1
ATOM 7475 C C . ILE A 1 946 ? -20.699 12.513 -52.245 1.00 93.00 946 ILE A C 1
ATOM 7477 O O . ILE A 1 946 ? -21.764 12.618 -51.638 1.00 93.00 946 ILE A O 1
ATOM 7481 N N . GLY A 1 947 ? -20.183 11.329 -52.579 1.00 91.19 947 GLY A N 1
ATOM 7482 C CA . GLY A 1 947 ? -20.789 10.064 -52.154 1.00 91.19 947 GLY A CA 1
ATOM 7483 C C . GLY A 1 947 ? -20.622 9.802 -50.652 1.00 91.19 947 GLY A C 1
ATOM 7484 O O . GLY A 1 947 ? -19.848 10.474 -49.973 1.00 91.19 947 GLY A O 1
ATOM 7485 N N . ASP A 1 948 ? -21.309 8.783 -50.139 1.00 94.06 948 ASP A N 1
ATOM 7486 C CA . ASP A 1 948 ? -21.145 8.352 -48.748 1.00 94.06 948 ASP A CA 1
ATOM 7487 C C . ASP A 1 948 ? -19.812 7.617 -48.533 1.00 94.06 948 ASP A C 1
ATOM 7489 O O . ASP A 1 948 ? -19.345 6.862 -49.391 1.00 94.06 948 ASP A O 1
ATOM 7493 N N . TYR A 1 949 ? -19.214 7.792 -47.353 1.00 96.44 949 TYR A N 1
ATOM 7494 C CA . TYR A 1 949 ? -18.046 7.011 -46.949 1.00 96.44 949 TYR A CA 1
ATOM 7495 C C . TYR A 1 949 ? -18.433 5.567 -46.610 1.00 96.44 949 TYR A C 1
ATOM 7497 O O . TYR A 1 949 ? -19.254 5.326 -45.721 1.00 96.44 949 TYR A O 1
ATOM 7505 N N . ASP A 1 950 ? -17.761 4.598 -47.237 1.00 95.38 950 ASP A N 1
ATOM 7506 C CA . ASP A 1 950 ? -17.736 3.218 -46.750 1.00 95.38 950 ASP A CA 1
ATOM 7507 C C . ASP A 1 950 ? -16.835 3.137 -45.510 1.00 95.38 950 ASP A C 1
ATOM 7509 O O . ASP A 1 950 ? -15.616 2.956 -45.608 1.00 95.38 950 ASP A O 1
ATOM 7513 N N . LYS A 1 951 ? -17.454 3.285 -44.334 1.00 95.31 951 LYS A N 1
ATOM 7514 C CA . LYS A 1 951 ? -16.762 3.283 -43.038 1.00 95.31 951 LYS A CA 1
ATOM 7515 C C . LYS A 1 951 ? -16.113 1.943 -42.688 1.00 95.31 951 LYS A C 1
ATOM 7517 O O . LYS A 1 951 ? -15.303 1.885 -41.763 1.00 95.31 951 LYS A O 1
ATOM 7522 N N . ASP A 1 952 ? -16.450 0.875 -43.409 1.00 95.06 952 ASP A N 1
ATOM 7523 C CA . ASP A 1 952 ? -15.853 -0.437 -43.205 1.00 95.06 952 ASP A CA 1
ATOM 7524 C C . ASP A 1 952 ? -14.623 -0.702 -44.071 1.00 95.06 952 ASP A C 1
ATOM 7526 O O . ASP A 1 952 ? -13.851 -1.615 -43.748 1.00 95.06 952 ASP A O 1
ATOM 7530 N N . SER A 1 953 ? -14.418 0.109 -45.111 1.00 96.62 953 SER A N 1
ATOM 7531 C CA . SER A 1 953 ? -13.281 0.002 -46.019 1.00 96.62 953 SER A CA 1
ATOM 7532 C C . SER A 1 953 ? -11.939 0.203 -45.309 1.00 96.62 953 SER A C 1
ATOM 7534 O O . SER A 1 953 ? -11.827 0.939 -44.325 1.00 96.62 953 SER A O 1
ATOM 7536 N N . TYR A 1 954 ? -10.896 -0.437 -45.850 1.00 94.88 954 TYR A N 1
ATOM 7537 C CA . TYR A 1 954 ? -9.519 -0.223 -45.401 1.00 94.88 954 TYR A CA 1
ATOM 7538 C C . TYR A 1 954 ? -9.137 1.258 -45.478 1.00 94.88 954 TYR A C 1
ATOM 7540 O O . TYR A 1 954 ? -8.648 1.792 -44.495 1.00 94.88 954 TYR A O 1
ATOM 7548 N N . LEU A 1 955 ? -9.448 1.933 -46.593 1.00 94.38 955 LEU A N 1
ATOM 7549 C CA . LEU A 1 955 ? -9.141 3.352 -46.788 1.00 94.38 955 LEU A CA 1
ATOM 7550 C C . LEU A 1 955 ? -9.729 4.215 -45.670 1.00 94.38 955 LEU A C 1
ATOM 7552 O O . LEU A 1 955 ? -9.009 5.024 -45.097 1.00 94.38 955 LEU A O 1
ATOM 7556 N N . TYR A 1 956 ? -11.013 4.038 -45.341 1.00 97.19 956 TYR A N 1
ATOM 7557 C CA . TYR A 1 956 ? -11.631 4.834 -44.283 1.00 97.19 956 TYR A CA 1
ATOM 7558 C C . TYR A 1 956 ? -10.960 4.565 -42.936 1.00 97.19 956 TYR A C 1
ATOM 7560 O O . TYR A 1 956 ? -10.480 5.494 -42.305 1.00 97.19 956 TYR A O 1
ATOM 7568 N N . LYS A 1 957 ? -10.853 3.296 -42.526 1.00 96.31 957 LYS A N 1
ATOM 7569 C CA . LYS A 1 957 ? -10.274 2.919 -41.226 1.00 96.31 957 LYS A CA 1
ATOM 7570 C C . LYS A 1 957 ? -8.816 3.350 -41.080 1.00 96.31 957 LYS A C 1
ATOM 7572 O O . LYS A 1 957 ? -8.432 3.815 -40.012 1.00 96.31 957 LYS A O 1
ATOM 7577 N N . GLU A 1 958 ? -8.028 3.187 -42.136 1.00 93.88 958 GLU A N 1
ATOM 7578 C CA . GLU A 1 958 ? -6.606 3.515 -42.145 1.00 93.88 958 GLU A CA 1
ATOM 7579 C C . GLU A 1 958 ? -6.391 5.022 -42.071 1.00 93.88 958 GLU A C 1
ATOM 7581 O O . GLU A 1 958 ? -5.679 5.500 -41.197 1.00 93.88 958 GLU A O 1
ATOM 7586 N N . TYR A 1 959 ? -7.070 5.782 -42.926 1.00 95.44 959 TYR A N 1
ATOM 7587 C CA . TYR A 1 959 ? -6.835 7.214 -43.050 1.00 95.44 959 TYR A CA 1
ATOM 7588 C C . TYR A 1 959 ? -7.737 8.066 -42.157 1.00 95.44 959 TYR A C 1
ATOM 7590 O O . TYR A 1 959 ? -7.731 9.278 -42.317 1.00 95.44 959 TYR A O 1
ATOM 7598 N N . THR A 1 960 ? -8.484 7.476 -41.213 1.00 96.75 960 THR A N 1
ATOM 7599 C CA . THR A 1 960 ? -9.128 8.193 -40.091 1.00 96.75 960 THR A CA 1
ATOM 7600 C C . THR A 1 960 ? -8.539 7.838 -38.724 1.00 96.75 960 THR A C 1
ATOM 7602 O O . THR A 1 960 ? -9.008 8.360 -37.714 1.00 96.75 960 THR A O 1
ATOM 7605 N N . LYS A 1 961 ? -7.553 6.934 -38.643 1.00 95.31 961 LYS A N 1
ATOM 7606 C CA . LYS A 1 961 ? -6.951 6.553 -37.357 1.00 95.31 961 LYS A CA 1
ATOM 7607 C C . LYS A 1 961 ? -5.924 7.588 -36.885 1.00 95.31 961 LYS A C 1
ATOM 7609 O O . LYS A 1 961 ? -5.258 8.238 -37.692 1.00 95.31 961 LYS A O 1
ATOM 7614 N N . SER A 1 962 ? -5.766 7.670 -35.568 1.00 94.50 962 SER A N 1
ATOM 7615 C CA . SER A 1 962 ? -4.612 8.309 -34.930 1.00 94.50 962 SER A CA 1
ATOM 7616 C C . SER A 1 962 ? -3.401 7.381 -35.043 1.00 94.50 962 SER A C 1
ATOM 7618 O O . SER A 1 962 ? -3.514 6.203 -34.686 1.00 94.50 962 SER A O 1
ATOM 7620 N N . TYR A 1 963 ? -2.275 7.869 -35.564 1.00 87.81 963 TYR A N 1
ATOM 7621 C CA . TYR A 1 963 ? -1.028 7.104 -35.650 1.00 87.81 963 TYR A CA 1
ATOM 7622 C C . TYR A 1 963 ? 0.174 8.020 -35.898 1.00 87.81 963 TYR A C 1
ATOM 7624 O O . TYR A 1 963 ? 0.064 8.979 -36.661 1.00 87.81 963 TYR A O 1
ATOM 7632 N N . GLY A 1 964 ? 1.321 7.662 -35.312 1.00 87.50 964 GLY A N 1
ATOM 7633 C CA . GLY A 1 964 ? 2.603 8.310 -35.586 1.00 87.50 964 GLY A CA 1
ATOM 7634 C C . GLY A 1 964 ? 2.548 9.811 -35.327 1.00 87.50 964 GLY A C 1
ATOM 7635 O O . GLY A 1 964 ? 2.020 10.244 -34.306 1.00 87.50 964 GLY A O 1
ATOM 7636 N N . ASN A 1 965 ? 3.043 10.600 -36.279 1.00 88.56 965 ASN A N 1
ATOM 7637 C CA . ASN A 1 965 ? 3.084 12.058 -36.153 1.00 88.56 965 ASN A CA 1
ATOM 7638 C C . ASN A 1 965 ? 1.774 12.758 -36.523 1.00 88.56 965 ASN A C 1
ATOM 7640 O O . ASN A 1 965 ? 1.632 13.964 -36.333 1.00 88.56 965 ASN A O 1
ATOM 7644 N N . THR A 1 966 ? 0.783 11.985 -36.969 1.00 92.12 966 THR A N 1
ATOM 7645 C CA . THR A 1 966 ? -0.608 12.419 -37.124 1.00 92.12 966 THR A CA 1
ATOM 7646 C C . THR A 1 966 ? -1.430 11.911 -35.935 1.00 92.12 966 THR A C 1
ATOM 7648 O O . THR A 1 966 ? -2.395 11.147 -36.070 1.00 92.12 966 THR A O 1
ATOM 7651 N N . GLU A 1 967 ? -1.016 12.298 -34.732 1.00 94.06 967 GLU A N 1
ATOM 7652 C CA . GLU A 1 967 ? -1.721 11.954 -33.504 1.00 94.06 967 GLU A CA 1
ATOM 7653 C C . GLU A 1 967 ? -2.983 12.815 -33.342 1.00 94.06 967 GLU A C 1
ATOM 7655 O O . GLU A 1 967 ? -2.983 14.022 -33.598 1.00 94.06 967 GLU A O 1
ATOM 7660 N N . ILE A 1 968 ? -4.070 12.173 -32.914 1.00 97.00 968 ILE A N 1
ATOM 7661 C CA . ILE A 1 968 ? -5.351 12.791 -32.574 1.00 97.00 968 ILE A CA 1
ATOM 7662 C C . ILE A 1 968 ? -5.547 12.679 -31.063 1.00 97.00 968 ILE A C 1
ATOM 7664 O O . ILE A 1 968 ? -5.959 11.629 -30.559 1.00 97.00 968 ILE A O 1
ATOM 7668 N N . THR A 1 969 ? -5.272 13.765 -30.348 1.00 96.88 969 THR A N 1
ATOM 7669 C CA . THR A 1 969 ? -5.559 13.882 -28.913 1.00 96.88 969 THR A CA 1
ATOM 7670 C C . THR A 1 969 ? -6.989 14.392 -28.681 1.00 96.88 969 THR A C 1
ATOM 7672 O O . THR A 1 969 ? -7.619 14.919 -29.609 1.00 96.88 969 THR A O 1
ATOM 7675 N N . PRO A 1 970 ? -7.539 14.277 -27.457 1.00 97.56 970 PRO A N 1
ATOM 7676 C CA . PRO A 1 970 ? -8.824 14.890 -27.115 1.00 97.56 970 PRO A CA 1
ATOM 7677 C C . PRO A 1 970 ? -8.883 16.401 -27.404 1.00 97.56 970 PRO A C 1
ATOM 7679 O O . PRO A 1 970 ? -9.927 16.912 -27.814 1.00 97.56 970 PRO A O 1
ATOM 7682 N N . GLU A 1 971 ? -7.771 17.116 -27.238 1.00 97.56 971 GLU A N 1
ATOM 7683 C CA . GLU A 1 971 ? -7.651 18.558 -27.473 1.00 97.56 971 GLU A CA 1
ATOM 7684 C C . GLU A 1 971 ? -7.701 18.886 -28.970 1.00 97.56 971 GLU A C 1
ATOM 7686 O O . GLU A 1 971 ? -8.486 19.746 -29.382 1.00 97.56 971 GLU A O 1
ATOM 7691 N N . ILE A 1 972 ? -6.954 18.144 -29.797 1.00 98.31 972 ILE A N 1
ATOM 7692 C CA . ILE A 1 972 ? -7.001 18.262 -31.263 1.00 98.31 972 ILE A CA 1
ATOM 7693 C C . ILE A 1 972 ? -8.406 17.928 -31.772 1.00 98.31 972 ILE A C 1
ATOM 7695 O O . ILE A 1 972 ? -8.958 18.664 -32.592 1.00 98.31 972 ILE A O 1
ATOM 7699 N N . GLN A 1 973 ? -9.029 16.870 -31.246 1.00 98.00 973 GLN A N 1
ATOM 7700 C CA . GLN A 1 973 ? -10.393 16.499 -31.617 1.00 98.00 973 GLN A CA 1
ATOM 7701 C C . GLN A 1 973 ? -11.402 17.596 -31.249 1.00 98.00 973 GLN A C 1
ATOM 7703 O O . GLN A 1 973 ? -12.268 17.942 -32.057 1.00 98.00 973 GLN A O 1
ATOM 7708 N N . SER A 1 974 ? -11.278 18.176 -30.054 1.00 97.94 974 SER A N 1
ATOM 7709 C CA . SER A 1 974 ? -12.108 19.297 -29.607 1.00 97.94 974 SER A CA 1
ATOM 7710 C C . SER A 1 974 ? -11.933 20.522 -30.510 1.00 97.94 974 SER A C 1
ATOM 7712 O O . SER A 1 974 ? -12.918 21.106 -30.968 1.00 97.94 974 SER A O 1
ATOM 7714 N N . LYS A 1 975 ? -10.686 20.866 -30.853 1.00 98.50 975 LYS A N 1
ATOM 7715 C CA . LYS A 1 975 ? -10.374 21.974 -31.761 1.00 98.50 975 LYS A CA 1
ATOM 7716 C C . LYS A 1 975 ? -10.918 21.737 -33.170 1.00 98.50 975 LYS A C 1
ATOM 7718 O O . LYS A 1 975 ? -11.474 22.657 -33.763 1.00 98.50 975 LYS A O 1
ATOM 7723 N N . ALA A 1 976 ? -10.836 20.513 -33.689 1.00 98.31 976 ALA A N 1
ATOM 7724 C CA . ALA A 1 976 ? -11.423 20.161 -34.980 1.00 98.31 976 ALA A CA 1
ATOM 7725 C C . ALA A 1 976 ? -12.943 20.388 -34.992 1.00 98.31 976 ALA A C 1
ATOM 7727 O O . ALA A 1 976 ? -13.478 20.983 -35.929 1.00 98.31 976 ALA A O 1
ATOM 7728 N N . LEU A 1 977 ? -13.639 19.978 -33.926 1.00 97.94 977 LEU A N 1
ATOM 7729 C CA . LEU A 1 977 ? -15.078 20.205 -33.768 1.00 97.94 977 LEU A CA 1
ATOM 7730 C C . LEU A 1 977 ? -15.427 21.693 -33.617 1.00 97.94 977 LEU A C 1
ATOM 7732 O O . LEU A 1 977 ? -16.452 22.128 -34.139 1.00 97.94 977 LEU A O 1
ATOM 7736 N N . GLU A 1 978 ? -14.584 22.483 -32.949 1.00 98.12 978 GLU A N 1
ATOM 7737 C CA . GLU A 1 978 ? -14.735 23.940 -32.846 1.00 98.12 978 GLU A CA 1
ATOM 7738 C C . GLU A 1 978 ? -14.646 24.617 -34.221 1.00 98.12 978 GLU A C 1
ATOM 7740 O O . GLU A 1 978 ? -15.519 25.413 -34.572 1.00 98.12 978 GLU A O 1
ATOM 7745 N N . ILE A 1 979 ? -13.628 24.269 -35.014 1.00 98.31 979 ILE A N 1
ATOM 7746 C CA . ILE A 1 979 ? -13.390 24.841 -36.348 1.00 98.31 979 ILE A CA 1
ATOM 7747 C C . ILE A 1 979 ? -14.514 24.455 -37.318 1.00 98.31 979 ILE A C 1
ATOM 7749 O O . ILE A 1 979 ? -15.057 25.296 -38.041 1.00 98.31 979 ILE A O 1
ATOM 7753 N N . VAL A 1 980 ? -14.879 23.170 -37.347 1.00 97.94 980 VAL A N 1
ATOM 7754 C CA . VAL A 1 980 ? -15.891 22.649 -38.277 1.00 97.94 980 VAL A CA 1
ATOM 7755 C C . VAL A 1 980 ? -17.299 23.082 -37.859 1.00 97.94 980 VAL A C 1
ATOM 7757 O O . VAL A 1 980 ? -18.121 23.441 -38.710 1.00 97.94 980 VAL A O 1
ATOM 7760 N N . GLY A 1 981 ? -17.590 23.124 -36.559 1.00 96.31 981 GLY A N 1
ATOM 7761 C CA . GLY A 1 981 ? -18.902 23.465 -36.022 1.00 96.31 981 GLY A CA 1
ATOM 7762 C C . GLY A 1 981 ? -19.983 22.473 -36.466 1.00 96.31 981 GLY A C 1
ATOM 7763 O O . GLY A 1 981 ? -19.821 21.264 -36.360 1.00 96.31 981 GLY A O 1
ATOM 7764 N N . ALA A 1 982 ? -21.110 22.985 -36.969 1.00 94.69 982 ALA A N 1
ATOM 7765 C CA . ALA A 1 982 ? -22.232 22.165 -37.444 1.00 94.69 982 ALA A CA 1
ATOM 7766 C C . ALA A 1 982 ? -22.131 21.753 -38.929 1.00 94.69 982 ALA A C 1
ATOM 7768 O O . ALA A 1 982 ? -23.111 21.257 -39.488 1.00 94.69 982 ALA A O 1
ATOM 7769 N N . GLU A 1 983 ? -20.999 22.012 -39.594 1.00 96.69 983 GLU A N 1
ATOM 7770 C CA . GLU A 1 983 ? -20.808 21.621 -40.993 1.00 96.69 983 GLU A CA 1
ATOM 7771 C C . GLU A 1 983 ? -20.718 20.095 -41.118 1.00 96.69 983 GLU A C 1
ATOM 7773 O O . GLU A 1 983 ? -19.989 19.442 -40.378 1.00 96.69 983 GLU A O 1
ATOM 7778 N N . THR A 1 984 ? -21.475 19.528 -42.055 1.00 92.12 984 THR A N 1
ATOM 7779 C CA . THR A 1 984 ? -21.549 18.070 -42.272 1.00 92.12 984 THR A CA 1
ATOM 7780 C C . THR A 1 984 ? -21.056 17.661 -43.652 1.00 92.12 984 THR A C 1
ATOM 7782 O O . THR A 1 984 ? -20.797 16.482 -43.883 1.00 92.12 984 THR A O 1
ATOM 7785 N N . ASN A 1 985 ? -20.896 18.617 -44.572 1.00 96.44 985 ASN A N 1
ATOM 7786 C CA . ASN A 1 985 ? -20.288 18.366 -45.863 1.00 96.44 985 ASN A CA 1
ATOM 7787 C C . ASN A 1 985 ? -18.758 18.268 -45.702 1.00 96.44 985 ASN A C 1
ATOM 7789 O O . ASN A 1 985 ? -18.133 19.253 -45.297 1.00 96.44 985 ASN A O 1
ATOM 7793 N N . PRO A 1 986 ? -18.130 17.128 -46.043 1.00 96.81 986 PRO A N 1
ATOM 7794 C CA . PRO A 1 986 ? -16.703 16.922 -45.801 1.00 96.81 986 PRO A CA 1
ATOM 7795 C C . PRO A 1 986 ? -15.807 17.893 -46.588 1.00 96.81 986 PRO A C 1
ATOM 7797 O O . PRO A 1 986 ? -14.747 18.258 -46.092 1.00 96.81 986 PRO A O 1
ATOM 7800 N N . PHE A 1 987 ? -16.233 18.384 -47.759 1.00 97.56 987 PHE A N 1
ATOM 7801 C CA . PHE A 1 987 ? -15.472 19.386 -48.519 1.00 97.56 987 PHE A CA 1
ATOM 7802 C C . PHE A 1 987 ? -15.440 20.741 -47.801 1.00 97.56 987 PHE A C 1
ATOM 7804 O O . PHE A 1 987 ? -14.378 21.339 -47.648 1.00 97.56 987 PHE A O 1
ATOM 7811 N N . PHE A 1 988 ? -16.586 21.215 -47.300 1.00 97.81 988 PHE A N 1
ATOM 7812 C CA . PHE A 1 988 ? -16.644 22.478 -46.557 1.00 97.81 988 PHE A CA 1
ATOM 7813 C C . PHE A 1 988 ? -16.015 22.372 -45.165 1.00 97.81 988 PHE A C 1
ATOM 7815 O O . PHE A 1 988 ? -15.400 23.332 -44.704 1.00 97.81 988 PHE A O 1
ATOM 7822 N N . ALA A 1 989 ? -16.122 21.216 -44.506 1.00 98.00 989 ALA A N 1
ATOM 7823 C CA . ALA A 1 989 ? -15.431 20.958 -43.247 1.00 98.00 989 ALA A CA 1
ATOM 7824 C C . ALA A 1 989 ? -13.902 21.001 -43.433 1.00 98.00 989 ALA A C 1
ATOM 7826 O O . ALA A 1 989 ? -13.228 21.732 -42.708 1.00 98.00 989 ALA A O 1
ATOM 7827 N N . ALA A 1 990 ? -13.370 20.319 -44.456 1.00 98.38 990 ALA A N 1
ATOM 7828 C CA . ALA A 1 990 ? -11.951 20.389 -44.812 1.00 98.38 990 ALA A CA 1
ATOM 7829 C C . ALA A 1 990 ? -11.518 21.818 -45.184 1.00 98.38 990 ALA A C 1
ATOM 7831 O O . ALA A 1 990 ? -10.448 22.257 -44.772 1.00 98.38 990 ALA A O 1
ATOM 7832 N N . ARG A 1 991 ? -12.370 22.586 -45.884 1.00 98.00 991 ARG A N 1
ATOM 7833 C CA . ARG A 1 991 ? -12.092 23.994 -46.212 1.00 98.00 991 ARG A CA 1
ATOM 7834 C C . ARG A 1 991 ? -11.939 24.863 -44.966 1.00 98.00 991 ARG A C 1
ATOM 7836 O O . ARG A 1 991 ? -11.004 25.648 -44.892 1.00 98.00 991 ARG A O 1
ATOM 7843 N N . ARG A 1 992 ? -12.813 24.701 -43.968 1.00 98.56 992 ARG A N 1
ATOM 7844 C CA . ARG A 1 992 ? -12.710 25.444 -42.698 1.00 98.56 992 ARG A CA 1
ATOM 7845 C C . ARG A 1 992 ? -11.426 25.115 -41.942 1.00 98.56 992 ARG A C 1
ATOM 7847 O O . ARG A 1 992 ? -10.814 26.014 -41.377 1.00 98.56 992 ARG A O 1
ATOM 7854 N N . ILE A 1 993 ? -11.024 23.845 -41.944 1.00 98.69 993 ILE A N 1
ATOM 7855 C CA . ILE A 1 993 ? -9.763 23.396 -41.338 1.00 98.69 993 ILE A CA 1
ATOM 7856 C C . ILE A 1 993 ? -8.567 24.013 -42.072 1.00 98.69 993 ILE A C 1
ATOM 7858 O O . ILE A 1 993 ? -7.671 24.554 -41.428 1.00 98.69 993 ILE A O 1
ATOM 7862 N N . TYR A 1 994 ? -8.583 23.991 -43.405 1.00 98.56 994 TYR A N 1
ATOM 7863 C CA . TYR A 1 994 ? -7.569 24.626 -44.243 1.00 98.56 994 TYR A CA 1
ATOM 7864 C C . TYR A 1 994 ? -7.440 26.127 -43.953 1.00 98.56 994 TYR A C 1
ATOM 7866 O O . TYR A 1 994 ? -6.355 26.599 -43.620 1.00 98.56 994 TYR A O 1
ATOM 7874 N N . ASP A 1 995 ? -8.557 26.860 -44.007 1.00 98.12 995 ASP A N 1
ATOM 7875 C CA . ASP A 1 995 ? -8.583 28.300 -43.747 1.00 98.12 995 ASP A CA 1
ATOM 7876 C C . ASP A 1 995 ? -8.109 28.616 -42.323 1.00 98.12 995 ASP A C 1
ATOM 7878 O O . ASP A 1 995 ? -7.415 29.608 -42.106 1.00 98.12 995 ASP A O 1
ATOM 7882 N N . TYR A 1 996 ? -8.459 27.781 -41.340 1.00 98.25 996 TYR A N 1
ATOM 7883 C CA . TYR A 1 996 ? -7.964 27.938 -39.977 1.00 98.25 996 TYR A CA 1
ATOM 7884 C C . TYR A 1 996 ? -6.438 27.837 -39.927 1.00 98.25 996 TYR A C 1
ATOM 7886 O O . TYR A 1 996 ? -5.807 28.746 -39.393 1.00 98.25 996 TYR A O 1
ATOM 7894 N N . ILE A 1 997 ? -5.845 26.788 -40.506 1.00 98.00 997 ILE A N 1
ATOM 7895 C CA . ILE A 1 997 ? -4.388 26.596 -40.470 1.00 98.00 997 ILE A CA 1
ATOM 7896 C C . ILE A 1 997 ? -3.677 27.750 -41.172 1.00 98.00 997 ILE A C 1
ATOM 7898 O O . ILE A 1 997 ? -2.833 28.395 -40.557 1.00 98.00 997 ILE A O 1
ATOM 7902 N N . VAL A 1 998 ? -4.080 28.075 -42.405 1.00 97.06 998 VAL A N 1
ATOM 7903 C CA . VAL A 1 998 ? -3.453 29.142 -43.203 1.00 97.06 998 VAL A CA 1
ATOM 7904 C C . VAL A 1 998 ? -3.430 30.478 -42.454 1.00 97.06 998 VAL A C 1
ATOM 7906 O O . VAL A 1 998 ? -2.441 31.200 -42.548 1.00 97.06 998 VAL A O 1
ATOM 7909 N N . ASN A 1 999 ? -4.481 30.793 -41.690 1.00 94.94 999 ASN A N 1
ATOM 7910 C CA . ASN A 1 999 ? -4.621 32.082 -41.008 1.00 94.94 999 ASN A CA 1
ATOM 7911 C C . ASN A 1 999 ? -4.136 32.111 -39.548 1.00 94.94 999 ASN A C 1
ATOM 7913 O O . ASN A 1 999 ? -4.048 33.202 -38.989 1.00 94.94 999 ASN A O 1
ATOM 7917 N N . ASN A 1 1000 ? -3.916 30.963 -38.898 1.00 95.31 1000 ASN A N 1
ATOM 7918 C CA . ASN A 1 1000 ? -3.680 30.915 -37.444 1.00 95.31 1000 ASN A CA 1
ATOM 7919 C C . ASN A 1 1000 ? -2.435 30.129 -37.025 1.00 95.31 1000 ASN A C 1
A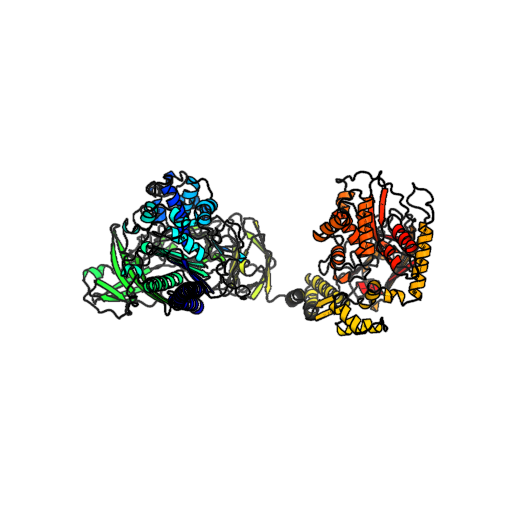TOM 7921 O O . ASN A 1 1000 ? -2.129 30.119 -35.836 1.00 95.31 1000 ASN A O 1
ATOM 7925 N N . ILE A 1 1001 ? -1.758 29.447 -37.949 1.00 95.25 1001 ILE A N 1
ATOM 7926 C CA . ILE A 1 1001 ? -0.564 28.655 -37.650 1.00 95.25 1001 ILE A CA 1
ATOM 7927 C C . ILE A 1 1001 ? 0.618 29.291 -38.363 1.00 95.25 1001 ILE A C 1
ATOM 7929 O O . ILE A 1 1001 ? 0.646 29.273 -39.583 1.00 95.25 1001 ILE A O 1
ATOM 7933 N N . ASP A 1 1002 ? 1.596 29.842 -37.655 1.00 92.44 1002 ASP A N 1
ATOM 7934 C CA . ASP A 1 1002 ? 2.735 30.465 -38.335 1.00 92.44 1002 ASP A CA 1
ATOM 7935 C C . ASP A 1 1002 ? 3.668 29.401 -38.925 1.00 92.44 1002 ASP A C 1
ATOM 7937 O O . ASP A 1 1002 ? 3.938 28.364 -38.305 1.00 92.44 1002 ASP A O 1
ATOM 7941 N N . TYR A 1 1003 ? 4.217 29.679 -40.110 1.00 93.50 1003 TYR A N 1
ATOM 7942 C CA . TYR A 1 1003 ? 5.299 28.855 -40.636 1.00 93.50 1003 TYR A CA 1
ATOM 7943 C C . TYR A 1 1003 ? 6.512 28.943 -39.710 1.00 93.50 1003 TYR A C 1
ATOM 7945 O O . TYR A 1 1003 ? 6.880 30.019 -39.236 1.00 93.50 1003 TYR A O 1
ATOM 7953 N N . SER A 1 1004 ? 7.144 27.808 -39.443 1.00 92.12 1004 SER A N 1
ATOM 7954 C CA . SER A 1 1004 ? 8.311 27.742 -38.574 1.00 92.12 1004 SER A CA 1
ATOM 7955 C C . SER A 1 1004 ? 9.132 26.517 -38.910 1.00 92.12 1004 SER A C 1
ATOM 7957 O O . SER A 1 1004 ? 8.572 25.432 -38.967 1.00 92.12 1004 SER A O 1
ATOM 7959 N N . PHE A 1 1005 ? 10.451 26.655 -39.026 1.00 91.12 1005 PHE A N 1
ATOM 7960 C CA . PHE A 1 1005 ? 11.340 25.506 -38.921 1.00 91.12 1005 PHE A CA 1
ATOM 7961 C C . PHE A 1 1005 ? 11.129 24.815 -37.580 1.00 91.12 1005 PHE A C 1
ATOM 7963 O O . PHE A 1 1005 ? 10.807 25.448 -36.564 1.00 91.12 1005 PHE A O 1
ATOM 7970 N N . MET A 1 1006 ? 11.292 23.503 -37.617 1.00 87.69 1006 MET A N 1
ATOM 7971 C CA . MET A 1 1006 ? 10.861 22.588 -36.582 1.00 87.69 1006 MET A CA 1
ATOM 7972 C C . MET A 1 1006 ? 12.070 21.789 -36.101 1.00 87.69 1006 MET A C 1
ATOM 7974 O O . MET A 1 1006 ? 12.821 21.272 -36.931 1.00 87.69 1006 MET A O 1
ATOM 7978 N N . PRO A 1 1007 ? 12.268 21.618 -34.783 1.00 86.31 1007 PRO A N 1
ATOM 7979 C CA . PRO A 1 1007 ? 13.266 20.700 -34.249 1.00 86.31 1007 PRO A CA 1
ATOM 7980 C C . PRO A 1 1007 ? 12.836 19.233 -34.445 1.00 86.31 1007 PRO A C 1
ATOM 7982 O O . PRO A 1 1007 ? 12.801 18.472 -33.479 1.00 86.31 1007 PRO A O 1
ATOM 7985 N N . HIS A 1 1008 ? 12.518 18.815 -35.681 1.00 81.69 1008 HIS A N 1
ATOM 7986 C CA . HIS A 1 1008 ? 12.041 17.468 -36.044 1.00 81.69 1008 HIS A CA 1
ATOM 7987 C C . HIS A 1 1008 ? 12.866 16.377 -35.355 1.00 81.69 1008 HIS A C 1
ATOM 7989 O O . HIS A 1 1008 ? 12.347 15.437 -34.754 1.00 81.69 1008 HIS A O 1
ATOM 7995 N N . MET A 1 1009 ? 14.183 16.580 -35.358 1.00 76.94 1009 MET A N 1
ATOM 7996 C CA . MET A 1 1009 ? 15.170 15.665 -34.808 1.00 76.94 1009 MET A CA 1
ATOM 7997 C C . MET A 1 1009 ? 15.130 15.495 -33.294 1.00 76.94 1009 MET A C 1
ATOM 7999 O O . MET A 1 1009 ? 15.618 14.479 -32.800 1.00 76.94 1009 MET A O 1
ATOM 8003 N N . ALA A 1 1010 ? 14.537 16.437 -32.563 1.00 76.50 1010 ALA A N 1
ATOM 8004 C CA . ALA A 1 1010 ? 14.377 16.371 -31.118 1.00 76.50 1010 ALA A CA 1
ATOM 8005 C C . ALA A 1 1010 ? 12.977 15.911 -30.673 1.00 76.50 1010 ALA A C 1
ATOM 8007 O O . ALA A 1 1010 ? 12.853 15.453 -29.542 1.00 76.50 1010 ALA A O 1
ATOM 8008 N N . LEU A 1 1011 ? 11.945 15.992 -31.522 1.00 72.81 1011 LEU A N 1
ATOM 8009 C CA . LEU A 1 1011 ? 10.546 15.744 -31.130 1.00 72.81 1011 LEU A CA 1
ATOM 8010 C C . LEU A 1 1011 ? 10.173 14.249 -31.112 1.00 72.81 1011 LEU A C 1
ATOM 8012 O O . LEU A 1 1011 ? 9.725 13.705 -30.099 1.00 72.81 1011 LEU A O 1
ATOM 8016 N N . TRP A 1 1012 ? 10.443 13.522 -32.197 1.00 56.28 1012 TRP A N 1
ATOM 8017 C CA . TRP A 1 1012 ? 10.065 12.111 -32.320 1.00 56.28 1012 TRP A CA 1
ATOM 8018 C C . TRP A 1 1012 ? 11.184 11.279 -32.963 1.00 56.28 1012 TRP A C 1
ATOM 8020 O O . TRP A 1 1012 ? 11.812 11.732 -33.916 1.00 56.28 1012 TRP A O 1
ATOM 8030 N N . PRO A 1 1013 ? 11.489 10.058 -32.476 1.00 53.44 1013 PRO A N 1
ATOM 8031 C CA . PRO A 1 1013 ? 10.913 9.342 -31.327 1.00 53.44 1013 PRO A CA 1
ATOM 8032 C C . PRO A 1 1013 ? 11.517 9.773 -29.971 1.00 53.44 1013 PRO A C 1
ATOM 8034 O O . PRO A 1 1013 ? 11.442 9.033 -28.994 1.00 53.44 1013 PRO A O 1
ATOM 8037 N N . ARG A 1 1014 ? 12.185 10.935 -29.911 1.00 60.03 1014 ARG A N 1
ATOM 8038 C CA . ARG A 1 1014 ? 13.161 11.266 -28.858 1.00 60.03 1014 ARG A CA 1
ATOM 8039 C C . ARG A 1 1014 ? 12.575 11.956 -27.619 1.00 60.03 1014 ARG A C 1
ATOM 8041 O O . ARG A 1 1014 ? 13.096 11.709 -26.536 1.00 60.03 1014 ARG A O 1
ATOM 8048 N N . THR A 1 1015 ? 11.495 12.737 -27.741 1.00 58.56 1015 THR A N 1
ATOM 8049 C CA . THR A 1 1015 ? 10.729 13.293 -26.598 1.00 58.56 1015 THR A CA 1
ATOM 8050 C C . THR A 1 1015 ? 9.297 12.756 -26.515 1.00 58.56 1015 THR A C 1
ATOM 8052 O O . THR A 1 1015 ? 8.552 13.139 -25.616 1.00 58.56 1015 THR A O 1
ATOM 8055 N N . ALA A 1 1016 ? 8.935 11.833 -27.415 1.00 66.00 1016 ALA A N 1
ATOM 8056 C CA . ALA A 1 1016 ? 7.601 11.247 -27.563 1.00 66.00 1016 ALA A CA 1
ATOM 8057 C C . ALA A 1 1016 ? 6.485 12.263 -27.890 1.00 66.00 1016 ALA A C 1
ATOM 8059 O O . ALA A 1 1016 ? 5.318 11.977 -27.633 1.00 66.00 1016 ALA A O 1
ATOM 8060 N N . GLN A 1 1017 ? 6.824 13.418 -28.475 1.00 84.38 1017 GLN A N 1
ATOM 8061 C CA . GLN A 1 1017 ? 5.841 14.398 -28.943 1.00 84.38 1017 GLN A CA 1
ATOM 8062 C C . GLN A 1 1017 ? 5.625 14.259 -30.456 1.00 84.38 1017 GLN A C 1
ATOM 8064 O O . GLN A 1 1017 ? 6.569 14.413 -31.228 1.00 84.38 1017 GLN A O 1
ATOM 8069 N N . ALA A 1 1018 ? 4.390 13.979 -30.875 1.00 89.44 1018 ALA A N 1
ATOM 8070 C CA . ALA A 1 1018 ? 3.997 13.980 -32.284 1.00 89.44 1018 ALA A CA 1
ATOM 8071 C C . ALA A 1 1018 ? 3.952 15.409 -32.858 1.00 89.44 1018 ALA A C 1
ATOM 8073 O O . ALA A 1 1018 ? 3.538 16.349 -32.174 1.00 89.44 1018 ALA A O 1
ATOM 8074 N N . GLU A 1 1019 ? 4.309 15.582 -34.132 1.00 90.75 1019 GLU A N 1
ATOM 8075 C CA . GLU A 1 1019 ? 4.311 16.908 -34.775 1.00 90.75 1019 GLU A CA 1
ATOM 8076 C C . GLU A 1 1019 ? 2.920 17.560 -34.834 1.00 90.75 1019 GLU A C 1
ATOM 8078 O O . GLU A 1 1019 ? 2.806 18.763 -34.603 1.00 90.75 1019 GLU A O 1
ATOM 8083 N N . SER A 1 1020 ? 1.837 16.793 -35.031 1.00 94.19 1020 SER A N 1
ATOM 8084 C CA . SER A 1 1020 ? 0.469 17.339 -34.958 1.00 94.19 1020 SER A CA 1
ATOM 8085 C C . SER A 1 1020 ? 0.146 17.961 -33.591 1.00 94.19 1020 SER A C 1
ATOM 8087 O O . SER A 1 1020 ? -0.565 18.965 -33.519 1.00 94.19 1020 SER A O 1
ATOM 8089 N N . VAL A 1 1021 ? 0.684 17.388 -32.511 1.00 94.56 1021 VAL A N 1
ATOM 8090 C CA . VAL A 1 1021 ? 0.533 17.889 -31.137 1.00 94.56 1021 VAL A CA 1
ATOM 8091 C C . VAL A 1 1021 ? 1.380 19.134 -30.934 1.00 94.56 1021 VAL A C 1
ATOM 8093 O O . VAL A 1 1021 ? 0.885 20.123 -30.397 1.00 94.56 1021 VAL A O 1
ATOM 8096 N N . TYR A 1 1022 ? 2.617 19.133 -31.435 1.00 92.56 1022 TYR A N 1
ATOM 8097 C CA . TYR A 1 1022 ? 3.474 20.313 -31.379 1.00 92.56 1022 TYR A CA 1
ATOM 8098 C C . TYR A 1 1022 ? 2.799 21.529 -32.029 1.00 92.56 1022 TYR A C 1
ATOM 8100 O O . TYR A 1 1022 ? 2.751 22.605 -31.424 1.00 92.56 1022 TYR A O 1
ATOM 8108 N N . VAL A 1 1023 ? 2.244 21.362 -33.236 1.00 95.25 1023 VAL A N 1
ATOM 8109 C CA . VAL A 1 1023 ? 1.555 22.451 -33.946 1.00 95.25 1023 VAL A CA 1
ATOM 8110 C C . VAL A 1 1023 ? 0.330 22.920 -33.172 1.00 95.25 1023 VAL A C 1
ATOM 8112 O O . VAL A 1 1023 ? 0.081 24.121 -33.094 1.00 95.25 1023 VAL A O 1
ATOM 8115 N N . HIS A 1 1024 ? -0.426 21.997 -32.573 1.00 96.56 1024 HIS A N 1
ATOM 8116 C CA . HIS A 1 1024 ? -1.586 22.342 -31.757 1.00 96.56 1024 HIS A CA 1
ATOM 8117 C C . HIS A 1 1024 ? -1.218 23.226 -30.556 1.00 96.56 1024 HIS A C 1
ATOM 8119 O O . HIS A 1 1024 ? -1.911 24.204 -30.277 1.00 96.56 1024 HIS A O 1
ATOM 8125 N N . GLU A 1 1025 ? -0.130 22.893 -29.862 1.00 93.62 1025 GLU A N 1
ATOM 8126 C CA . GLU A 1 1025 ? 0.310 23.588 -28.649 1.00 93.62 1025 GLU A CA 1
ATOM 8127 C C . GLU A 1 1025 ? 0.979 24.933 -28.941 1.00 93.62 1025 GLU A C 1
ATOM 8129 O O . GLU A 1 1025 ? 0.761 25.904 -28.215 1.00 93.62 1025 GLU A O 1
ATOM 8134 N N . ASN A 1 1026 ? 1.783 24.999 -30.004 1.00 91.06 1026 ASN A N 1
ATOM 8135 C CA . ASN A 1 1026 ? 2.627 26.159 -30.297 1.00 91.06 1026 ASN A CA 1
ATOM 8136 C C . ASN A 1 1026 ? 2.049 27.073 -31.380 1.00 91.06 1026 ASN A C 1
ATOM 8138 O O . ASN A 1 1026 ? 2.559 28.175 -31.571 1.00 91.06 1026 ASN A O 1
ATOM 8142 N N . LEU A 1 1027 ? 1.001 26.624 -32.083 1.00 93.69 1027 LEU A N 1
ATOM 8143 C CA . LEU A 1 1027 ? 0.411 27.290 -33.248 1.00 93.69 1027 LEU A CA 1
ATOM 8144 C C . LEU A 1 1027 ? 1.453 27.610 -34.329 1.00 93.69 1027 LEU A C 1
ATOM 8146 O O . LEU A 1 1027 ? 1.403 28.654 -34.976 1.00 93.69 1027 LEU A O 1
ATOM 8150 N N . ARG A 1 1028 ? 2.428 26.712 -34.497 1.00 91.88 1028 ARG A N 1
ATOM 8151 C CA . ARG A 1 1028 ? 3.580 26.877 -35.388 1.00 91.88 1028 ARG A CA 1
ATOM 8152 C C . ARG A 1 1028 ? 3.995 25.545 -35.982 1.00 91.88 1028 ARG A C 1
ATOM 8154 O O . ARG A 1 1028 ? 3.975 24.543 -35.273 1.00 91.88 1028 ARG A O 1
ATOM 8161 N N . GLY A 1 1029 ? 4.417 25.552 -37.240 1.00 93.31 1029 GLY A N 1
ATOM 8162 C CA . GLY A 1 1029 ? 4.981 24.370 -37.886 1.00 93.31 1029 GLY A CA 1
ATOM 8163 C C . GLY A 1 1029 ? 5.435 24.623 -39.315 1.00 93.31 1029 GLY A C 1
ATOM 8164 O O . GLY A 1 1029 ? 5.004 25.587 -39.951 1.00 93.31 1029 GLY A O 1
ATOM 8165 N N . ASP A 1 1030 ? 6.301 23.753 -39.815 1.00 92.44 1030 ASP A N 1
ATOM 8166 C CA . ASP A 1 1030 ? 6.801 23.779 -41.186 1.00 92.44 1030 ASP A CA 1
ATOM 8167 C C . ASP A 1 1030 ? 5.804 23.086 -42.142 1.00 92.44 1030 ASP A C 1
ATOM 8169 O O . ASP A 1 1030 ? 4.669 22.766 -41.770 1.00 92.44 1030 ASP A O 1
ATOM 8173 N N . CYS A 1 1031 ? 6.208 22.840 -43.392 1.00 91.94 1031 CYS A N 1
ATOM 8174 C CA . CYS A 1 1031 ? 5.356 22.165 -44.374 1.00 91.94 1031 CYS A CA 1
ATOM 8175 C C . CYS A 1 1031 ? 4.907 20.754 -43.936 1.00 91.94 1031 CYS A C 1
ATOM 8177 O O . CYS A 1 1031 ? 3.745 20.389 -44.154 1.00 91.94 1031 CYS A O 1
ATOM 8179 N N . GLY A 1 1032 ? 5.782 19.985 -43.275 1.00 90.50 1032 GLY A N 1
ATOM 8180 C CA . GLY A 1 1032 ? 5.481 18.650 -42.753 1.00 90.50 1032 GLY A CA 1
ATOM 8181 C C . GLY A 1 1032 ? 4.488 18.701 -41.603 1.00 90.50 1032 GLY A C 1
ATOM 8182 O O . GLY A 1 1032 ? 3.396 18.126 -41.687 1.00 90.50 1032 GLY A O 1
ATOM 8183 N N . ALA A 1 1033 ? 4.826 19.470 -40.572 1.00 92.94 1033 ALA A N 1
ATOM 8184 C CA . ALA A 1 1033 ? 4.049 19.547 -39.346 1.00 92.94 1033 ALA A CA 1
ATOM 8185 C C . ALA A 1 1033 ? 2.642 20.121 -39.594 1.00 92.94 1033 ALA A C 1
ATOM 8187 O O . ALA A 1 1033 ? 1.644 19.594 -39.087 1.00 92.94 1033 ALA A O 1
ATOM 8188 N N . GLN A 1 1034 ? 2.517 21.155 -40.438 1.00 96.12 1034 GLN A N 1
ATOM 8189 C CA . GLN A 1 1034 ? 1.206 21.695 -40.811 1.00 96.12 1034 GLN A CA 1
ATOM 8190 C C . GLN A 1 1034 ? 0.345 20.677 -41.565 1.00 96.12 1034 GLN A C 1
ATOM 8192 O O . GLN A 1 1034 ? -0.855 20.576 -41.298 1.00 96.12 1034 GLN A O 1
ATOM 8197 N N . SER A 1 1035 ? 0.943 19.902 -42.476 1.00 95.62 1035 SER A N 1
ATOM 8198 C CA . SER A 1 1035 ? 0.231 18.862 -43.226 1.00 95.62 1035 SER A CA 1
ATOM 8199 C C . SER A 1 1035 ? -0.287 17.764 -42.293 1.00 95.62 1035 SER A C 1
ATOM 8201 O O . SER A 1 1035 ? -1.450 17.366 -42.384 1.00 95.62 1035 SER A O 1
ATOM 8203 N N . MET A 1 1036 ? 0.527 17.328 -41.327 1.00 95.06 1036 MET A N 1
ATOM 8204 C CA . MET A 1 1036 ? 0.124 16.358 -40.301 1.00 95.06 1036 MET A CA 1
ATOM 8205 C C . MET A 1 1036 ? -0.976 16.903 -39.386 1.00 95.06 1036 MET A C 1
ATOM 8207 O O . MET A 1 1036 ? -1.921 16.182 -39.068 1.00 95.06 1036 MET A O 1
ATOM 8211 N N . TYR A 1 1037 ? -0.921 18.182 -39.010 1.00 97.81 1037 TYR A N 1
ATOM 8212 C CA . TYR A 1 1037 ? -1.970 18.800 -38.201 1.00 97.81 1037 TYR A CA 1
ATOM 8213 C C . TYR A 1 1037 ? -3.289 18.960 -38.971 1.00 97.81 1037 TYR A C 1
ATOM 8215 O O . TYR A 1 1037 ? -4.351 18.617 -38.445 1.00 97.81 1037 TYR A O 1
ATOM 8223 N N . PHE A 1 1038 ? -3.244 19.381 -40.241 1.00 98.50 1038 PHE A N 1
ATOM 8224 C CA . PHE A 1 1038 ? -4.415 19.386 -41.127 1.00 98.50 1038 PHE A CA 1
ATOM 8225 C C . PHE A 1 1038 ? -5.044 17.993 -41.213 1.00 98.50 1038 PHE A C 1
ATOM 8227 O O . PHE A 1 1038 ? -6.259 17.835 -41.043 1.00 98.50 1038 PHE A O 1
ATOM 8234 N N . THR A 1 1039 ? -4.207 16.977 -41.426 1.00 98.25 1039 THR A N 1
ATOM 8235 C CA . THR A 1 1039 ? -4.625 15.581 -41.477 1.00 98.25 1039 THR A CA 1
ATOM 8236 C C . THR A 1 1039 ? -5.273 15.161 -40.157 1.00 98.25 1039 THR A C 1
ATOM 8238 O O . THR A 1 1039 ? -6.393 14.656 -40.174 1.00 98.25 1039 THR A O 1
ATOM 8241 N N . ALA A 1 1040 ? -4.652 15.429 -39.006 1.00 98.25 1040 ALA A N 1
ATOM 8242 C CA . ALA A 1 1040 ? -5.192 15.079 -37.692 1.00 98.25 1040 ALA A CA 1
ATOM 8243 C C . ALA A 1 1040 ? -6.561 15.734 -37.424 1.00 98.25 1040 ALA A C 1
ATOM 8245 O O . ALA A 1 1040 ? -7.490 15.064 -36.956 1.00 98.25 1040 ALA A O 1
ATOM 8246 N N . LEU A 1 1041 ? -6.736 17.010 -37.786 1.00 98.62 1041 LEU A N 1
ATOM 8247 C CA . LEU A 1 1041 ? -8.020 17.710 -37.671 1.00 98.62 1041 LEU A CA 1
ATOM 8248 C C . LEU A 1 1041 ? -9.088 17.100 -38.595 1.00 98.62 1041 LEU A C 1
ATOM 8250 O O . LEU A 1 1041 ? -10.219 16.882 -38.161 1.00 98.62 1041 LEU A O 1
ATOM 8254 N N . CYS A 1 1042 ? -8.743 16.754 -39.839 1.00 98.56 1042 CYS A N 1
ATOM 8255 C CA . CYS A 1 1042 ? -9.667 16.083 -40.762 1.00 98.56 1042 CYS A CA 1
ATOM 8256 C C . CYS A 1 1042 ? -10.085 14.697 -40.245 1.00 98.56 1042 CYS A C 1
ATOM 8258 O O . CYS A 1 1042 ? -11.278 14.376 -40.189 1.00 98.56 1042 CYS A O 1
ATOM 8260 N N . ARG A 1 1043 ? -9.115 13.894 -39.793 1.00 98.06 1043 ARG A N 1
ATOM 8261 C CA . ARG A 1 1043 ? -9.355 12.558 -39.233 1.00 98.06 1043 ARG A CA 1
ATOM 8262 C C . ARG A 1 1043 ? -10.244 12.618 -37.989 1.00 98.06 1043 ARG A C 1
ATOM 8264 O O . ARG A 1 1043 ? -11.148 11.795 -37.848 1.00 98.06 1043 ARG A O 1
ATOM 8271 N N . SER A 1 1044 ? -10.067 13.643 -37.149 1.00 98.25 1044 SER A N 1
ATOM 8272 C CA . SER A 1 1044 ? -10.863 13.882 -35.934 1.00 98.25 1044 SER A CA 1
ATOM 8273 C C . SER A 1 1044 ? -12.365 14.021 -36.191 1.00 98.25 1044 SER A C 1
ATOM 8275 O O . SER A 1 1044 ? -13.171 13.633 -35.342 1.00 98.25 1044 SER A O 1
ATOM 8277 N N . VAL A 1 1045 ? -12.747 14.552 -37.358 1.00 97.50 1045 VAL A N 1
ATOM 8278 C CA . VAL A 1 1045 ? -14.150 14.725 -37.776 1.00 97.50 1045 VAL A CA 1
ATOM 8279 C C . VAL A 1 1045 ? -14.613 13.652 -38.769 1.00 97.50 1045 VAL A C 1
ATOM 8281 O O . VAL A 1 1045 ? -15.698 13.749 -39.343 1.00 97.50 1045 VAL A O 1
ATOM 8284 N N . GLY A 1 1046 ? -13.822 12.588 -38.942 1.00 96.75 1046 GLY A N 1
ATOM 8285 C CA . GLY A 1 1046 ? -14.174 11.425 -39.753 1.00 96.75 1046 GLY A CA 1
ATOM 8286 C C . GLY A 1 1046 ? -13.967 11.600 -41.259 1.00 96.75 1046 GLY A C 1
ATOM 8287 O O . GLY A 1 1046 ? -14.604 10.870 -42.024 1.00 96.75 1046 GLY A O 1
ATOM 8288 N N . ILE A 1 1047 ? -13.109 12.539 -41.676 1.00 98.25 1047 ILE A N 1
ATOM 8289 C CA . ILE A 1 1047 ? -12.673 12.730 -43.066 1.00 98.25 1047 ILE A CA 1
ATOM 8290 C C . ILE A 1 1047 ? -11.340 11.989 -43.250 1.00 98.25 1047 ILE A C 1
ATOM 8292 O O . ILE A 1 1047 ? -10.372 12.337 -42.572 1.00 98.25 1047 ILE A O 1
ATOM 8296 N N . PRO A 1 1048 ? -11.251 10.983 -44.141 1.00 98.31 1048 PRO A N 1
ATOM 8297 C CA . PRO A 1 1048 ? -9.984 10.316 -44.401 1.00 98.31 1048 PRO A CA 1
ATOM 8298 C C . PRO A 1 1048 ? -8.979 11.291 -45.022 1.00 98.31 1048 PRO A C 1
ATOM 8300 O O . PRO A 1 1048 ? -9.291 11.935 -46.024 1.00 98.31 1048 PRO A O 1
ATOM 8303 N N . ALA A 1 1049 ? -7.791 11.399 -44.436 1.00 98.06 1049 ALA A N 1
ATOM 8304 C CA . ALA A 1 1049 ? -6.741 12.322 -44.868 1.00 98.06 1049 ALA A CA 1
ATOM 8305 C C . ALA A 1 1049 ? -5.347 11.701 -44.695 1.00 98.06 1049 ALA A C 1
ATOM 8307 O O . ALA A 1 1049 ? -5.187 10.780 -43.888 1.00 98.06 1049 ALA A O 1
ATOM 8308 N N . ARG A 1 1050 ? -4.348 12.204 -45.423 1.00 95.38 1050 ARG A N 1
ATOM 8309 C CA . ARG A 1 1050 ? -2.938 11.781 -45.353 1.00 95.38 1050 ARG A CA 1
ATOM 8310 C C . ARG A 1 1050 ? -1.980 12.938 -45.639 1.00 95.38 1050 ARG A C 1
ATOM 8312 O O . ARG A 1 1050 ? -2.380 13.906 -46.285 1.00 95.38 1050 ARG A O 1
ATOM 8319 N N . SER A 1 1051 ? -0.727 12.786 -45.225 1.00 94.44 1051 SER A N 1
ATOM 8320 C CA . SER A 1 1051 ? 0.345 13.766 -45.420 1.00 94.44 1051 SER A CA 1
ATOM 8321 C C . SER A 1 1051 ? 1.390 13.217 -46.392 1.00 94.44 1051 SER A C 1
ATOM 8323 O O . SER A 1 1051 ? 2.200 12.362 -46.055 1.00 94.44 1051 SER A O 1
ATOM 8325 N N . THR A 1 1052 ? 1.361 13.688 -47.632 1.00 92.06 1052 THR A N 1
ATOM 8326 C CA . THR A 1 1052 ? 2.219 13.215 -48.721 1.00 92.06 1052 THR A CA 1
ATOM 8327 C C . THR A 1 1052 ? 3.558 13.951 -48.718 1.00 92.06 1052 THR A C 1
ATOM 8329 O O . THR A 1 1052 ? 3.601 15.175 -48.608 1.00 92.06 1052 THR A O 1
ATOM 8332 N N . GLY A 1 1053 ? 4.650 13.192 -48.857 1.00 91.06 1053 GLY A N 1
ATOM 8333 C CA . GLY A 1 1053 ? 6.021 13.700 -48.781 1.00 91.06 1053 GLY A CA 1
ATOM 8334 C C . GLY A 1 1053 ? 6.778 13.574 -50.098 1.00 91.06 1053 GLY A C 1
ATOM 8335 O O . GLY A 1 1053 ? 6.576 12.636 -50.885 1.00 91.06 1053 GLY A O 1
ATOM 8336 N N . GLY A 1 1054 ? 7.670 14.529 -50.345 1.00 91.00 1054 GLY A N 1
ATOM 8337 C CA . GLY A 1 1054 ? 8.372 14.619 -51.613 1.00 91.00 1054 GLY A CA 1
ATOM 8338 C C . GLY A 1 1054 ? 9.297 15.816 -51.735 1.00 91.00 1054 GLY A C 1
ATOM 8339 O O . GLY A 1 1054 ? 9.841 16.311 -50.756 1.00 91.00 1054 GLY A O 1
ATOM 8340 N N . TYR A 1 1055 ? 9.450 16.288 -52.964 1.00 90.06 1055 TYR A N 1
ATOM 8341 C CA . TYR A 1 1055 ? 10.212 17.489 -53.281 1.00 90.06 1055 TYR A CA 1
ATOM 8342 C C . TYR A 1 1055 ? 9.378 18.457 -54.108 1.00 90.06 1055 TYR A C 1
ATOM 8344 O O . TYR A 1 1055 ? 8.431 18.048 -54.790 1.00 90.06 1055 TYR A O 1
ATOM 8352 N N . GLN A 1 1056 ? 9.771 19.724 -54.112 1.00 87.31 1056 GLN A N 1
ATOM 8353 C CA . GLN A 1 1056 ? 9.140 20.776 -54.897 1.00 87.31 1056 GLN A CA 1
ATOM 8354 C C . GLN A 1 1056 ? 10.150 21.657 -55.644 1.00 87.31 1056 GLN A C 1
ATOM 8356 O O . GLN A 1 1056 ? 11.339 21.671 -55.328 1.00 87.31 1056 GLN A O 1
ATOM 8361 N N . LEU A 1 1057 ? 9.643 22.407 -56.629 1.00 82.56 1057 LEU A N 1
ATOM 8362 C CA . LEU A 1 1057 ? 10.378 23.436 -57.385 1.00 82.56 1057 LEU A CA 1
ATOM 8363 C C . LEU A 1 1057 ? 9.615 24.780 -57.467 1.00 82.56 1057 LEU A C 1
ATOM 8365 O O . LEU A 1 1057 ? 9.873 25.575 -58.367 1.00 82.56 1057 LEU A O 1
ATOM 8369 N N . ILE A 1 1058 ? 8.657 25.037 -56.563 1.00 74.12 1058 ILE A N 1
ATOM 8370 C CA . ILE A 1 1058 ? 7.752 26.207 -56.635 1.00 74.12 1058 ILE A CA 1
ATOM 8371 C C . ILE A 1 1058 ? 8.512 27.541 -56.668 1.00 74.12 1058 ILE A C 1
ATOM 8373 O O . ILE A 1 1058 ? 8.153 28.433 -57.427 1.00 74.12 1058 ILE A O 1
ATOM 8377 N N . SER A 1 1059 ? 9.564 27.687 -55.861 1.00 64.56 1059 SER A N 1
ATOM 8378 C CA . SER A 1 1059 ? 10.361 28.917 -55.749 1.00 64.56 1059 SER A CA 1
ATOM 8379 C C . SER A 1 1059 ? 11.437 29.061 -56.834 1.00 64.56 1059 SER A C 1
ATOM 8381 O O . SER A 1 1059 ? 12.199 30.026 -56.816 1.00 64.56 1059 SER A O 1
ATOM 8383 N N . GLY A 1 1060 ? 11.527 28.108 -57.767 1.00 64.00 1060 GLY A N 1
ATOM 8384 C CA . GLY A 1 1060 ? 12.614 28.002 -58.743 1.00 64.00 1060 GLY A CA 1
ATOM 8385 C C . GLY A 1 1060 ? 13.830 27.213 -58.245 1.00 64.00 1060 GLY A C 1
ATOM 8386 O O . GLY A 1 1060 ? 14.628 26.776 -59.074 1.00 64.00 1060 GLY A O 1
ATOM 8387 N N . ASP A 1 1061 ? 13.921 26.963 -56.937 1.00 67.38 1061 ASP A N 1
ATOM 8388 C CA . ASP A 1 1061 ? 14.942 26.123 -56.311 1.00 67.38 1061 ASP A CA 1
ATOM 8389 C C . ASP A 1 1061 ? 14.354 24.779 -55.868 1.00 67.38 1061 ASP A C 1
ATOM 8391 O O . ASP A 1 1061 ? 13.176 24.663 -55.526 1.00 67.38 1061 ASP A O 1
ATOM 8395 N N . PHE A 1 1062 ? 15.192 23.744 -55.900 1.00 79.19 1062 PHE A N 1
ATOM 8396 C CA . PHE A 1 1062 ? 14.848 22.412 -55.415 1.00 79.19 1062 PHE A CA 1
ATOM 8397 C C . PHE A 1 1062 ? 14.794 22.403 -53.886 1.00 79.19 1062 PHE A C 1
ATOM 8399 O O . PHE A 1 1062 ? 15.754 22.830 -53.243 1.00 79.19 1062 PHE A O 1
ATOM 8406 N N . GLY A 1 1063 ? 13.709 21.882 -53.313 1.00 83.62 1063 GLY A N 1
ATOM 8407 C CA . GLY A 1 1063 ? 13.576 21.747 -51.865 1.00 83.62 1063 GLY A CA 1
ATOM 8408 C C . GLY A 1 1063 ? 12.667 20.602 -51.441 1.00 83.62 1063 GLY A C 1
ATOM 8409 O O . GLY A 1 1063 ? 11.794 20.164 -52.195 1.00 83.62 1063 GLY A O 1
ATOM 8410 N N . ASP A 1 1064 ? 12.882 20.144 -50.215 1.00 87.44 1064 ASP A N 1
ATOM 8411 C CA . ASP A 1 1064 ? 12.027 19.186 -49.522 1.00 87.44 1064 ASP A CA 1
ATOM 8412 C C . ASP A 1 1064 ? 10.660 19.820 -49.245 1.00 87.44 1064 ASP A C 1
ATOM 8414 O O . ASP A 1 1064 ? 10.566 21.016 -48.962 1.00 87.44 1064 ASP A O 1
ATOM 8418 N N . HIS A 1 1065 ? 9.585 19.044 -49.396 1.00 91.12 1065 HIS A N 1
ATOM 8419 C CA . HIS A 1 1065 ? 8.230 19.550 -49.182 1.00 91.12 1065 HIS A CA 1
ATOM 8420 C C . HIS A 1 1065 ? 7.223 18.464 -48.819 1.00 91.12 1065 HIS A C 1
ATOM 8422 O O . HIS A 1 1065 ? 7.267 17.351 -49.353 1.00 91.12 1065 HIS A O 1
ATOM 8428 N N . PHE A 1 1066 ? 6.268 18.834 -47.970 1.00 92.69 1066 PHE A N 1
ATOM 8429 C CA . PHE A 1 1066 ? 5.089 18.045 -47.632 1.00 92.69 1066 PHE A CA 1
ATOM 8430 C C . PHE A 1 1066 ? 3.814 18.814 -47.945 1.00 92.69 1066 PHE A C 1
ATOM 8432 O O . PHE A 1 1066 ? 3.751 20.036 -47.824 1.00 92.69 1066 PHE A O 1
ATOM 8439 N N . TRP A 1 1067 ? 2.779 18.069 -48.312 1.00 94.56 1067 TRP A N 1
ATOM 8440 C CA . TRP A 1 1067 ? 1.423 18.584 -48.456 1.00 94.56 1067 TRP A CA 1
ATOM 8441 C C . TRP A 1 1067 ? 0.420 17.552 -47.945 1.00 94.56 1067 TRP A C 1
ATOM 8443 O O . TRP A 1 1067 ? 0.754 16.385 -47.736 1.00 94.56 1067 TRP A O 1
ATOM 8453 N N . ALA A 1 1068 ? -0.828 17.964 -47.754 1.00 96.69 1068 ALA A N 1
ATOM 8454 C CA . ALA A 1 1068 ? -1.889 17.070 -47.320 1.00 96.69 1068 ALA A CA 1
ATOM 8455 C C . ALA A 1 1068 ? -2.816 16.694 -48.479 1.00 96.69 1068 ALA A C 1
ATOM 8457 O O . ALA A 1 1068 ? -2.975 17.415 -49.464 1.00 96.69 1068 ALA A O 1
ATOM 8458 N N . GLU A 1 1069 ? -3.489 15.561 -48.338 1.00 97.06 1069 GLU A N 1
ATOM 8459 C CA . GLU A 1 1069 ? -4.577 15.158 -49.216 1.00 97.06 1069 GLU A CA 1
ATOM 8460 C C . GLU A 1 1069 ? -5.740 14.647 -48.371 1.00 97.06 1069 GLU A C 1
ATOM 8462 O O . GLU A 1 1069 ? -5.546 13.892 -47.417 1.00 97.06 1069 GLU A O 1
ATOM 8467 N N . PHE A 1 1070 ? -6.968 15.008 -48.737 1.00 98.06 1070 PHE A N 1
ATOM 8468 C CA . PHE A 1 1070 ? -8.174 14.459 -48.115 1.00 98.06 1070 PHE A CA 1
ATOM 8469 C C . PHE A 1 1070 ? -9.025 13.724 -49.146 1.00 98.06 1070 PHE A C 1
ATOM 8471 O O . PHE A 1 1070 ? -9.081 14.092 -50.319 1.00 98.06 1070 PHE A O 1
ATOM 8478 N N . TYR A 1 1071 ? -9.676 12.645 -48.725 1.00 97.56 1071 TYR A N 1
ATOM 8479 C CA . TYR A 1 1071 ? -10.419 11.775 -49.625 1.00 97.56 1071 TYR A CA 1
ATOM 8480 C C . TYR A 1 1071 ? -11.900 12.145 -49.668 1.00 97.56 1071 TYR A C 1
ATOM 8482 O O . TYR A 1 1071 ? -12.586 12.168 -48.640 1.00 97.56 1071 TYR A O 1
ATOM 8490 N N . LEU A 1 1072 ? -12.424 12.335 -50.879 1.00 96.75 1072 LEU A N 1
ATOM 8491 C CA . LEU A 1 1072 ? -13.848 12.522 -51.141 1.00 96.75 1072 LEU A CA 1
ATOM 8492 C C . LEU A 1 1072 ? -14.392 11.391 -52.030 1.00 96.75 1072 LEU A C 1
ATOM 8494 O O . LEU A 1 1072 ? -13.893 11.190 -53.143 1.00 96.75 1072 LEU A O 1
ATOM 8498 N N . PRO A 1 1073 ? -15.445 10.663 -51.608 1.00 94.62 1073 PRO A N 1
ATOM 8499 C CA . PRO A 1 1073 ? -16.080 9.660 -52.455 1.00 94.62 1073 PRO A CA 1
ATOM 8500 C C . PRO A 1 1073 ? -16.588 10.284 -53.764 1.00 94.62 1073 PRO A C 1
ATOM 8502 O O . PRO A 1 1073 ? -17.122 11.391 -53.760 1.00 94.62 1073 PRO A O 1
ATOM 8505 N N . ASN A 1 1074 ? -16.423 9.560 -54.875 1.00 92.88 1074 ASN A N 1
ATOM 8506 C CA . ASN A 1 1074 ? -16.608 9.997 -56.273 1.00 92.88 1074 ASN A CA 1
ATOM 8507 C C . ASN A 1 1074 ? -15.512 10.911 -56.853 1.00 92.88 1074 ASN A C 1
ATOM 8509 O O . ASN A 1 1074 ? -15.446 11.024 -58.076 1.00 92.88 1074 ASN A O 1
ATOM 8513 N N . TYR A 1 1075 ? -14.649 11.514 -56.028 1.00 91.81 1075 TYR A N 1
ATOM 8514 C CA . TYR A 1 1075 ? -13.609 12.446 -56.485 1.00 91.81 1075 TYR A CA 1
ATOM 8515 C C . TYR A 1 1075 ? -12.185 11.917 -56.292 1.00 91.81 1075 TYR A C 1
ATOM 8517 O O . TYR A 1 1075 ? -11.350 12.165 -57.155 1.00 91.81 1075 TYR A O 1
ATOM 8525 N N . GLY A 1 1076 ? -11.919 11.144 -55.236 1.00 93.19 1076 GLY A N 1
ATOM 8526 C CA . GLY A 1 1076 ? -10.588 10.617 -54.924 1.00 93.19 1076 GLY A CA 1
ATOM 8527 C C . GLY A 1 1076 ? -9.841 11.460 -53.887 1.00 93.19 1076 GLY A C 1
ATOM 8528 O O . GLY A 1 1076 ? -10.466 12.112 -53.052 1.00 93.19 1076 GLY A O 1
ATOM 8529 N N . TRP A 1 1077 ? -8.508 11.402 -53.927 1.00 94.94 1077 TRP A N 1
ATOM 8530 C CA . TRP A 1 1077 ? -7.615 12.200 -53.080 1.00 94.94 1077 TRP A CA 1
ATOM 8531 C C . TRP A 1 1077 ? -7.493 13.617 -53.637 1.00 94.94 1077 TRP A C 1
ATOM 8533 O O . TRP A 1 1077 ? -7.032 13.794 -54.761 1.00 94.94 1077 TRP A O 1
ATOM 8543 N N . VAL A 1 1078 ? -7.941 14.601 -52.862 1.00 96.31 1078 VAL A N 1
ATOM 8544 C CA . VAL A 1 1078 ? -7.953 16.022 -53.217 1.00 96.31 1078 VAL A CA 1
ATOM 8545 C C . VAL A 1 1078 ? -6.773 16.708 -52.521 1.00 96.31 1078 VAL A C 1
ATOM 8547 O O . VAL A 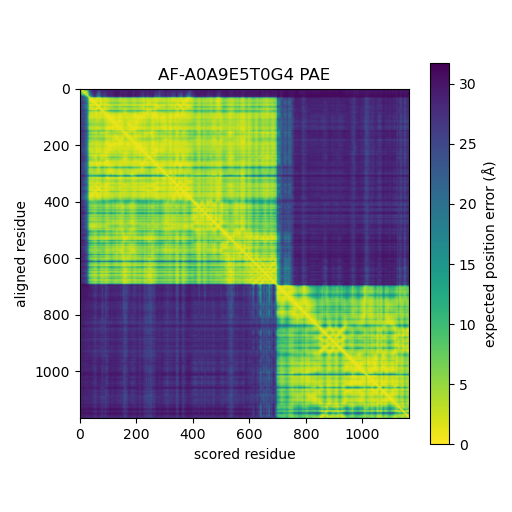1 1078 ? -6.690 16.616 -51.292 1.00 96.31 1078 VAL A O 1
ATOM 8550 N N . PRO A 1 1079 ? -5.869 17.382 -53.259 1.00 96.00 1079 PRO A N 1
ATOM 8551 C CA . PRO A 1 1079 ? -4.674 17.980 -52.677 1.00 96.00 1079 PRO A CA 1
ATOM 8552 C C . PRO A 1 1079 ? -4.981 19.281 -51.935 1.00 96.00 1079 PRO A C 1
ATOM 8554 O O . PRO A 1 1079 ? -5.836 20.069 -52.350 1.00 96.00 1079 PRO A O 1
ATOM 8557 N N . VAL A 1 1080 ? -4.247 19.504 -50.849 1.00 96.81 1080 VAL A N 1
ATOM 8558 C CA . VAL A 1 1080 ? -4.256 20.727 -50.049 1.00 96.81 1080 VAL A CA 1
ATOM 8559 C C . VAL A 1 1080 ? -2.831 21.063 -49.624 1.00 96.81 1080 VAL A C 1
ATOM 8561 O O . VAL A 1 1080 ? -2.123 20.215 -49.090 1.00 96.81 1080 VAL A O 1
ATOM 8564 N N . ASP A 1 1081 ? -2.423 22.315 -49.811 1.00 96.00 1081 ASP A N 1
ATOM 8565 C CA . ASP A 1 1081 ? -1.086 22.776 -49.427 1.00 96.00 1081 ASP A CA 1
ATOM 8566 C C . ASP A 1 1081 ? -1.184 24.072 -48.607 1.00 96.00 1081 ASP A C 1
ATOM 8568 O O . ASP A 1 1081 ? -1.270 25.177 -49.148 1.00 96.00 1081 ASP A O 1
ATOM 8572 N N . THR A 1 1082 ? -1.262 23.935 -47.278 1.00 95.75 1082 THR A N 1
ATOM 8573 C CA . THR A 1 1082 ? -1.401 25.081 -46.359 1.00 95.75 1082 THR A CA 1
ATOM 8574 C C . THR A 1 1082 ? -0.139 25.931 -46.341 1.00 95.75 1082 THR A C 1
ATOM 8576 O O . THR A 1 1082 ? -0.223 27.156 -46.396 1.00 95.75 1082 THR A O 1
ATOM 8579 N N . SER A 1 1083 ? 1.028 25.288 -46.331 1.00 93.00 1083 SER A N 1
ATOM 8580 C CA . SER A 1 1083 ? 2.317 25.974 -46.257 1.00 93.00 1083 SER A CA 1
ATOM 8581 C C . SER A 1 1083 ? 2.653 26.723 -47.550 1.00 93.00 1083 SER A C 1
ATOM 8583 O O . SER A 1 1083 ? 3.068 27.882 -47.491 1.00 93.00 1083 SER A O 1
ATOM 8585 N N . ALA A 1 1084 ? 2.368 26.144 -48.727 1.00 92.25 1084 ALA A N 1
ATOM 8586 C CA . ALA A 1 1084 ? 2.487 26.877 -49.982 1.00 92.25 1084 ALA A CA 1
ATOM 8587 C C . ALA A 1 1084 ? 1.520 28.063 -50.010 1.00 92.25 1084 ALA A C 1
ATOM 8589 O O . ALA A 1 1084 ? 1.930 29.158 -50.378 1.00 92.25 1084 ALA A O 1
ATOM 8590 N N . ALA A 1 1085 ? 0.273 27.902 -49.560 1.00 94.38 1085 ALA A N 1
ATOM 8591 C CA . ALA A 1 1085 ? -0.703 28.991 -49.532 1.00 94.38 1085 ALA A CA 1
ATOM 8592 C C . ALA A 1 1085 ? -0.285 30.179 -48.653 1.00 94.38 1085 ALA A C 1
ATOM 8594 O O . ALA A 1 1085 ? -0.512 31.330 -49.029 1.00 94.38 1085 ALA A O 1
ATOM 8595 N N . GLN A 1 1086 ? 0.381 29.920 -47.526 1.00 92.38 1086 GLN A N 1
ATOM 8596 C CA . GLN A 1 1086 ? 0.874 30.966 -46.626 1.00 92.38 1086 GLN A CA 1
ATOM 8597 C C . GLN A 1 1086 ? 1.918 31.886 -47.256 1.00 92.38 1086 GLN A C 1
ATOM 8599 O O . GLN A 1 1086 ? 2.039 33.040 -46.841 1.00 92.38 1086 GLN A O 1
ATOM 8604 N N . THR A 1 1087 ? 2.608 31.442 -48.310 1.00 89.94 1087 THR A N 1
ATOM 8605 C CA . THR A 1 1087 ? 3.557 32.297 -49.040 1.00 89.94 1087 THR A CA 1
ATOM 8606 C C . THR A 1 1087 ? 2.907 33.557 -49.626 1.00 89.94 1087 THR A C 1
ATOM 8608 O O . THR A 1 1087 ? 3.591 34.562 -49.815 1.00 89.94 1087 THR A O 1
ATOM 8611 N N . ALA A 1 1088 ? 1.579 33.572 -49.816 1.00 91.56 1088 ALA A N 1
ATOM 8612 C CA . ALA A 1 1088 ? 0.832 34.768 -50.205 1.00 91.56 1088 ALA A CA 1
ATOM 8613 C C . ALA A 1 1088 ? 0.984 35.933 -49.209 1.00 91.56 1088 ALA A C 1
ATOM 8615 O O . ALA A 1 1088 ? 0.909 37.100 -49.603 1.00 91.56 1088 ALA A O 1
ATOM 8616 N N . PHE A 1 1089 ? 1.197 35.639 -47.923 1.00 92.69 1089 PHE A N 1
ATOM 8617 C CA . PHE A 1 1089 ? 1.388 36.657 -46.890 1.00 92.69 1089 PHE A CA 1
ATOM 8618 C C . PHE A 1 1089 ? 2.794 37.260 -46.901 1.00 92.69 1089 PHE A C 1
ATOM 8620 O O . PHE A 1 1089 ? 2.984 38.343 -46.363 1.00 92.69 1089 PHE A O 1
ATOM 8627 N N . TYR A 1 1090 ? 3.774 36.613 -47.538 1.00 91.88 1090 TYR A N 1
ATOM 8628 C CA . TYR A 1 1090 ? 5.170 37.066 -47.511 1.00 91.88 1090 TYR A CA 1
ATOM 8629 C C . TYR A 1 1090 ? 5.476 38.176 -48.515 1.00 91.88 1090 TYR A C 1
ATOM 8631 O O . TYR A 1 1090 ? 6.582 38.707 -48.498 1.00 91.88 1090 TYR A O 1
ATOM 8639 N N . SER A 1 1091 ? 4.512 38.554 -49.358 1.00 89.62 1091 SER A N 1
ATOM 8640 C CA . SER A 1 1091 ? 4.600 39.712 -50.248 1.00 89.62 1091 SER A CA 1
ATOM 8641 C C . SER A 1 1091 ? 3.716 40.849 -49.736 1.00 89.62 1091 SER A C 1
ATOM 8643 O O . SER A 1 1091 ? 2.491 40.707 -49.706 1.00 89.62 1091 SER A O 1
ATOM 8645 N N . GLU A 1 1092 ? 4.307 41.991 -49.375 1.00 91.44 1092 GLU A N 1
ATOM 8646 C CA . GLU A 1 1092 ? 3.575 43.212 -49.001 1.00 91.44 1092 GLU A CA 1
ATOM 8647 C C . GLU A 1 1092 ? 2.816 43.799 -50.207 1.00 91.44 1092 GLU A C 1
ATOM 8649 O O . GLU A 1 1092 ? 1.667 44.231 -50.070 1.00 91.44 1092 GLU A O 1
ATOM 8654 N N . ASP A 1 1093 ? 3.424 43.720 -51.396 1.00 90.69 1093 ASP A N 1
ATOM 8655 C CA . ASP A 1 1093 ? 2.929 44.298 -52.654 1.00 90.69 1093 ASP A CA 1
ATOM 8656 C C . ASP A 1 1093 ? 1.699 43.579 -53.243 1.00 90.69 1093 ASP A C 1
ATOM 8658 O O . ASP A 1 1093 ? 0.965 44.161 -54.048 1.00 90.69 1093 ASP A O 1
ATOM 8662 N N . ALA A 1 1094 ? 1.433 42.330 -52.843 1.00 92.25 1094 ALA A N 1
ATOM 8663 C CA . ALA A 1 1094 ? 0.243 41.600 -53.272 1.00 92.25 1094 ALA A CA 1
ATOM 8664 C C . ALA A 1 1094 ? -1.048 42.251 -52.739 1.00 92.25 1094 ALA A C 1
ATOM 8666 O O . ALA A 1 1094 ? -1.194 42.540 -51.550 1.00 92.25 1094 ALA A O 1
ATOM 8667 N N . SER A 1 1095 ? -2.042 42.452 -53.604 1.00 94.31 1095 SER A N 1
ATOM 8668 C CA . SER A 1 1095 ? -3.365 42.916 -53.179 1.00 94.31 1095 SER A CA 1
ATOM 8669 C C . SER A 1 1095 ? -4.106 41.828 -52.391 1.00 94.31 1095 SER A C 1
ATOM 8671 O O . SER A 1 1095 ? -3.833 40.638 -52.539 1.00 94.31 1095 SER A O 1
ATOM 8673 N N . SER A 1 1096 ? -5.094 42.202 -51.571 1.00 93.44 1096 SER A N 1
ATOM 8674 C CA . SER A 1 1096 ? -5.924 41.217 -50.854 1.00 93.44 1096 SER A CA 1
ATOM 8675 C C . SER A 1 1096 ? -6.619 40.223 -51.793 1.00 93.44 1096 SER A C 1
ATOM 8677 O O . SER A 1 1096 ? -6.778 39.064 -51.432 1.00 93.44 1096 SER A O 1
ATOM 8679 N N . GLU A 1 1097 ? -6.998 40.653 -53.000 1.00 93.94 1097 GLU A N 1
ATOM 8680 C CA . GLU A 1 1097 ? -7.611 39.788 -54.017 1.00 93.94 1097 GLU A CA 1
ATOM 8681 C C . GLU A 1 1097 ? -6.593 38.801 -54.602 1.00 93.94 1097 GLU A C 1
ATOM 8683 O O . GLU A 1 1097 ? -6.876 37.609 -54.691 1.00 93.94 1097 GLU A O 1
ATOM 8688 N N . GLN A 1 1098 ? -5.379 39.271 -54.908 1.00 94.69 1098 GLN A N 1
ATOM 8689 C CA . GLN A 1 1098 ? -4.285 38.418 -55.382 1.00 94.69 1098 GLN A CA 1
ATOM 8690 C C . GLN A 1 1098 ? -3.868 37.386 -54.330 1.00 94.69 1098 GLN A C 1
ATOM 8692 O O . GLN A 1 1098 ? -3.606 36.239 -54.683 1.00 94.69 1098 GLN A O 1
ATOM 8697 N N . ARG A 1 1099 ? -3.823 37.768 -53.046 1.00 95.00 1099 ARG A N 1
ATOM 8698 C CA . ARG A 1 1099 ? -3.535 36.828 -51.952 1.00 95.00 1099 ARG A CA 1
ATOM 8699 C C . ARG A 1 1099 ? -4.638 35.786 -51.808 1.00 95.00 1099 ARG A C 1
ATOM 8701 O O . ARG A 1 1099 ? -4.338 34.606 -51.695 1.00 95.00 1099 ARG A O 1
ATOM 8708 N N . GLN A 1 1100 ? -5.903 36.206 -51.844 1.00 95.19 1100 GLN A N 1
ATOM 8709 C CA . GLN A 1 1100 ? -7.019 35.278 -51.680 1.00 95.19 1100 GLN A CA 1
ATOM 8710 C C . GLN A 1 1100 ? -7.115 34.284 -52.841 1.00 95.19 1100 GLN A C 1
ATOM 8712 O O . GLN A 1 1100 ? -7.272 33.096 -52.594 1.00 95.19 1100 GLN A O 1
ATOM 8717 N N . SER A 1 1101 ? -6.958 34.744 -54.086 1.00 95.00 1101 SER A N 1
ATOM 8718 C CA . SER A 1 1101 ? -6.932 33.871 -55.270 1.00 95.00 1101 SER A CA 1
ATOM 8719 C C . SER A 1 1101 ? -5.790 32.845 -55.201 1.00 95.00 1101 SER A C 1
ATOM 8721 O O . SER A 1 1101 ? -5.989 31.666 -55.493 1.00 95.00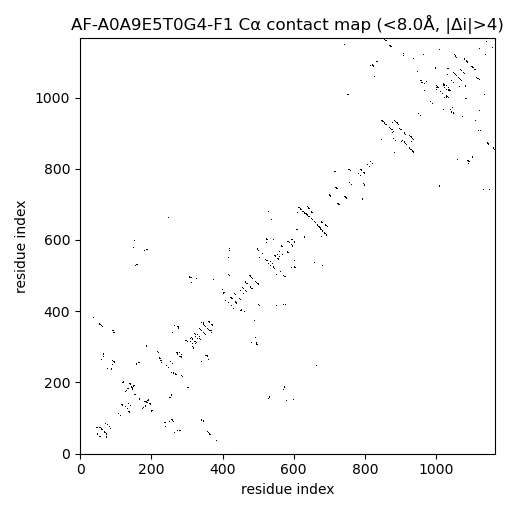 1101 SER A O 1
ATOM 8723 N N . TYR A 1 1102 ? -4.614 33.265 -54.726 1.00 94.50 1102 TYR A N 1
ATOM 8724 C CA . TYR A 1 1102 ? -3.473 32.380 -54.496 1.00 94.50 1102 TYR A CA 1
ATOM 8725 C C . TYR A 1 1102 ? -3.745 31.331 -53.408 1.00 94.50 1102 TYR A C 1
ATOM 8727 O O . TYR A 1 1102 ? -3.447 30.154 -53.593 1.00 94.50 1102 TYR A O 1
ATOM 8735 N N . ILE A 1 1103 ? -4.320 31.741 -52.275 1.00 96.12 1103 ILE A N 1
ATOM 8736 C CA . ILE A 1 1103 ? -4.702 30.827 -51.190 1.00 96.12 1103 ILE A CA 1
ATOM 8737 C C . ILE A 1 1103 ? -5.754 29.835 -51.703 1.00 96.12 1103 ILE A C 1
ATOM 8739 O O . ILE A 1 1103 ? -5.599 28.628 -51.563 1.00 96.12 1103 ILE A O 1
ATOM 8743 N N . ASP A 1 1104 ? -6.793 30.316 -52.384 1.00 95.31 1104 ASP A N 1
ATOM 8744 C CA . ASP A 1 1104 ? -7.877 29.472 -52.888 1.00 95.31 1104 ASP A CA 1
ATOM 8745 C C . ASP A 1 1104 ? -7.405 28.425 -53.898 1.00 95.31 1104 ASP A C 1
ATOM 8747 O O . ASP A 1 1104 ? -7.956 27.323 -53.930 1.00 95.31 1104 ASP A O 1
ATOM 8751 N N . TYR A 1 1105 ? -6.369 28.737 -54.680 1.00 94.94 1105 TYR A N 1
ATOM 8752 C CA . TYR A 1 1105 ? -5.757 27.791 -55.603 1.00 94.94 1105 TYR A CA 1
ATOM 8753 C C . TYR A 1 1105 ? -5.325 26.502 -54.890 1.00 94.94 1105 TYR A C 1
ATOM 8755 O O . TYR A 1 1105 ? -5.698 25.417 -55.330 1.00 94.94 1105 TYR A O 1
ATOM 8763 N N . TYR A 1 1106 ? -4.613 26.602 -53.766 1.00 95.88 1106 TYR A N 1
ATOM 8764 C CA . TYR A 1 1106 ? -4.043 25.445 -53.065 1.00 95.88 1106 TYR A CA 1
ATOM 8765 C C . TYR A 1 1106 ? -5.046 24.647 -52.220 1.00 95.88 1106 TYR A C 1
ATOM 8767 O O . TYR A 1 1106 ? -4.654 23.702 -51.536 1.00 95.88 1106 TYR A O 1
ATOM 8775 N N . PHE A 1 1107 ? -6.341 24.970 -52.282 1.00 96.75 1107 PHE A N 1
ATOM 8776 C CA . PHE A 1 1107 ? -7.406 24.120 -51.759 1.00 96.75 1107 PHE A CA 1
ATOM 8777 C C . PHE A 1 1107 ? -8.101 23.378 -52.908 1.00 96.75 1107 PHE A C 1
ATOM 8779 O O . PHE A 1 1107 ? -9.051 23.872 -53.518 1.00 96.75 1107 PHE A O 1
ATOM 8786 N N . GLY A 1 1108 ? -7.626 22.168 -53.206 1.00 93.06 1108 GLY A N 1
ATOM 8787 C CA . GLY A 1 1108 ? -8.135 21.327 -54.289 1.00 93.06 1108 GLY A CA 1
ATOM 8788 C C . GLY A 1 1108 ? -7.375 21.437 -55.611 1.00 93.06 1108 GLY A C 1
ATOM 8789 O O . GLY A 1 1108 ? -7.705 20.709 -56.547 1.00 93.06 1108 GLY A O 1
ATOM 8790 N N . ASN A 1 1109 ? -6.340 22.275 -55.702 1.00 93.62 1109 ASN A N 1
ATOM 8791 C CA . ASN A 1 1109 ? -5.416 22.274 -56.836 1.00 93.62 1109 ASN A CA 1
ATOM 8792 C C . ASN A 1 1109 ? -3.962 22.183 -56.372 1.00 93.62 1109 ASN A C 1
ATOM 8794 O O . ASN A 1 1109 ? -3.621 22.551 -55.249 1.00 93.62 1109 ASN A O 1
ATOM 8798 N N . GLN A 1 1110 ? -3.105 21.693 -57.264 1.00 92.50 1110 GLN A N 1
ATOM 8799 C CA . GLN A 1 1110 ? -1.661 21.647 -57.063 1.00 92.50 1110 GLN A CA 1
ATOM 8800 C C . GLN A 1 1110 ? -0.957 21.805 -58.412 1.00 92.50 1110 GLN A C 1
ATOM 8802 O O . GLN A 1 1110 ? -1.391 21.253 -59.424 1.00 92.50 1110 GLN A O 1
ATOM 8807 N N . ASP A 1 1111 ? 0.116 22.587 -58.438 1.00 90.81 1111 ASP A N 1
ATOM 8808 C CA . ASP A 1 1111 ? 0.948 22.765 -59.626 1.00 90.81 1111 ASP A CA 1
ATOM 8809 C C . ASP A 1 1111 ? 1.736 21.485 -59.987 1.00 90.81 1111 ASP A C 1
ATOM 8811 O O . ASP A 1 1111 ? 1.820 20.537 -59.210 1.00 90.81 1111 ASP A O 1
ATOM 8815 N N . SER A 1 1112 ? 2.326 21.445 -61.186 1.00 88.31 1112 SER A N 1
ATOM 8816 C CA . SER A 1 1112 ? 3.057 20.264 -61.666 1.00 88.31 1112 SER A CA 1
ATOM 8817 C C . SER A 1 1112 ? 4.483 20.132 -61.106 1.00 88.31 1112 SER A C 1
ATOM 8819 O O . SER A 1 1112 ? 5.214 19.237 -61.525 1.00 88.31 1112 SER A O 1
ATOM 8821 N N . MET A 1 1113 ? 4.936 21.048 -60.246 1.00 88.94 1113 MET A N 1
ATOM 8822 C CA . MET A 1 1113 ? 6.331 21.174 -59.808 1.00 88.94 1113 MET A CA 1
ATOM 8823 C C . MET A 1 1113 ? 6.578 20.392 -58.516 1.00 88.94 1113 MET A C 1
ATOM 8825 O O . MET A 1 1113 ? 7.076 20.935 -57.528 1.00 88.94 1113 MET A O 1
ATOM 8829 N N . ARG A 1 1114 ? 6.200 19.109 -58.523 1.00 90.69 1114 ARG A N 1
ATOM 8830 C CA . ARG A 1 1114 ? 6.300 18.187 -57.385 1.00 90.69 1114 ARG A CA 1
ATOM 8831 C C . ARG A 1 1114 ? 6.971 16.879 -57.787 1.00 90.69 1114 ARG A C 1
ATOM 8833 O O . ARG A 1 1114 ? 6.841 16.418 -58.919 1.00 90.69 1114 ARG A O 1
ATOM 8840 N N . CYS A 1 1115 ? 7.645 16.252 -56.832 1.00 92.12 1115 CYS A N 1
ATOM 8841 C CA . CYS A 1 1115 ? 8.160 14.893 -56.927 1.00 92.12 1115 CYS A CA 1
ATOM 8842 C C . CYS A 1 1115 ? 7.659 14.096 -55.726 1.00 92.12 1115 CYS A C 1
ATOM 8844 O O . CYS A 1 1115 ? 8.107 14.336 -54.613 1.00 92.12 1115 CYS A O 1
ATOM 8846 N N . VAL A 1 1116 ? 6.761 13.139 -55.940 1.00 93.19 1116 VAL A N 1
ATOM 8847 C CA . VAL A 1 1116 ? 6.208 12.302 -54.865 1.00 93.19 1116 VAL A CA 1
ATOM 8848 C C . VAL A 1 1116 ? 7.154 11.142 -54.575 1.00 93.19 1116 VAL A C 1
ATOM 8850 O O . VAL A 1 1116 ? 7.470 10.377 -55.492 1.00 93.19 1116 VAL A O 1
ATOM 8853 N N . ILE A 1 1117 ? 7.575 10.986 -53.321 1.00 92.75 1117 ILE A N 1
ATOM 8854 C CA . ILE A 1 1117 ? 8.425 9.862 -52.883 1.00 92.75 1117 ILE A CA 1
ATOM 8855 C C . ILE A 1 1117 ? 7.743 8.986 -51.826 1.00 92.75 1117 ILE A C 1
ATOM 8857 O O . ILE A 1 1117 ? 8.073 7.808 -51.725 1.00 92.75 1117 ILE A O 1
ATOM 8861 N N . GLN A 1 1118 ? 6.766 9.523 -51.086 1.00 91.62 1118 GLN A N 1
ATOM 8862 C CA . GLN A 1 1118 ? 5.990 8.783 -50.087 1.00 91.62 1118 GLN A CA 1
ATOM 8863 C C . GLN A 1 1118 ? 4.527 9.238 -50.055 1.00 91.62 1118 GLN A C 1
ATOM 8865 O O . GLN A 1 1118 ? 4.237 10.412 -50.285 1.00 91.62 1118 GLN A O 1
ATOM 8870 N N . ARG A 1 1119 ? 3.596 8.312 -49.796 1.00 89.75 1119 ARG A N 1
ATOM 8871 C CA . ARG A 1 1119 ? 2.145 8.578 -49.840 1.00 89.75 1119 ARG A CA 1
ATOM 8872 C C . ARG A 1 1119 ? 1.583 9.160 -48.546 1.00 89.75 1119 ARG A C 1
ATOM 8874 O O . ARG A 1 1119 ? 0.686 9.999 -48.627 1.00 89.75 1119 ARG A O 1
ATOM 8881 N N . ASP A 1 1120 ? 2.078 8.706 -47.401 1.00 90.25 1120 ASP A N 1
ATOM 8882 C CA . ASP A 1 1120 ? 1.748 9.227 -46.071 1.00 90.25 1120 ASP A CA 1
ATOM 8883 C C . ASP A 1 1120 ? 3.045 9.442 -45.261 1.00 90.25 1120 ASP A C 1
ATOM 8885 O O . ASP A 1 1120 ? 4.151 9.164 -45.745 1.00 90.25 1120 ASP A O 1
ATOM 8889 N N . THR A 1 1121 ? 2.933 9.973 -44.046 1.00 86.75 1121 THR A N 1
ATOM 8890 C CA . THR A 1 1121 ? 4.050 10.062 -43.093 1.00 86.75 1121 THR A CA 1
ATOM 8891 C C . THR A 1 1121 ? 4.238 8.748 -42.339 1.00 86.75 1121 THR A C 1
ATOM 8893 O O . THR A 1 1121 ? 3.367 7.880 -42.351 1.00 86.75 1121 THR A O 1
ATOM 8896 N N . ASP A 1 1122 ? 5.378 8.600 -41.654 1.00 83.38 1122 ASP A N 1
ATOM 8897 C CA . ASP A 1 1122 ? 5.674 7.439 -40.796 1.00 83.38 1122 ASP A CA 1
ATOM 8898 C C . ASP A 1 1122 ? 5.758 6.087 -41.552 1.00 83.38 1122 ASP A C 1
ATOM 8900 O O . ASP A 1 1122 ? 5.605 5.012 -40.956 1.00 83.38 1122 ASP A O 1
ATOM 8904 N N . GLU A 1 1123 ? 6.018 6.124 -42.865 1.00 84.56 1123 GLU A N 1
ATOM 8905 C CA . GLU A 1 1123 ? 6.178 4.928 -43.694 1.00 84.56 1123 GLU A CA 1
ATOM 8906 C C . GLU A 1 1123 ? 7.433 4.136 -43.307 1.00 84.56 1123 GLU A C 1
ATOM 8908 O O . GLU A 1 1123 ? 8.516 4.673 -43.069 1.00 84.56 1123 GLU A O 1
ATOM 8913 N N . THR A 1 1124 ? 7.303 2.811 -43.235 1.00 81.81 1124 THR A N 1
ATOM 8914 C CA . THR A 1 1124 ? 8.398 1.963 -42.750 1.00 81.81 1124 THR A CA 1
ATOM 8915 C C . THR A 1 1124 ? 9.462 1.771 -43.828 1.00 81.81 1124 THR A C 1
ATOM 8917 O O . THR A 1 1124 ? 9.153 1.333 -44.934 1.00 81.81 1124 THR A O 1
ATOM 8920 N N . LEU A 1 1125 ? 10.736 2.000 -43.484 1.00 84.94 1125 LEU A N 1
ATOM 8921 C CA . LEU A 1 1125 ? 11.867 1.637 -44.342 1.00 84.94 1125 LEU A CA 1
ATOM 8922 C C . LEU A 1 1125 ? 11.826 0.148 -44.710 1.00 84.94 1125 LEU A C 1
ATOM 8924 O O . LEU A 1 1125 ? 11.570 -0.710 -43.862 1.00 84.94 1125 LEU A O 1
ATOM 8928 N N . ILE A 1 1126 ? 12.122 -0.176 -45.968 1.00 82.81 1126 ILE A N 1
ATOM 8929 C CA . ILE A 1 1126 ? 12.159 -1.560 -46.455 1.00 82.81 1126 ILE A CA 1
ATOM 8930 C C . ILE A 1 1126 ? 13.546 -1.839 -47.050 1.00 82.81 1126 ILE A C 1
ATOM 8932 O O . ILE A 1 1126 ? 13.875 -1.267 -48.089 1.00 82.81 1126 ILE A O 1
ATOM 8936 N N . PRO A 1 1127 ? 14.364 -2.726 -46.449 1.00 86.81 1127 PRO A N 1
ATOM 8937 C CA . PRO A 1 1127 ? 14.156 -3.400 -45.163 1.00 86.81 1127 PRO A CA 1
ATOM 8938 C C . PRO A 1 1127 ? 14.120 -2.414 -43.991 1.00 86.81 1127 PRO A C 1
ATOM 8940 O O . PRO A 1 1127 ? 14.672 -1.322 -44.091 1.00 86.81 1127 PRO A O 1
ATOM 8943 N N . LYS A 1 1128 ? 13.499 -2.814 -42.877 1.00 85.75 1128 LYS A N 1
ATOM 8944 C CA . LYS A 1 1128 ? 13.415 -1.984 -41.669 1.00 85.75 1128 LYS A CA 1
ATOM 8945 C C . LYS A 1 1128 ? 14.815 -1.746 -41.092 1.00 85.75 1128 LYS A C 1
ATOM 8947 O O . LYS A 1 1128 ? 15.591 -2.697 -40.984 1.00 85.75 1128 LYS A O 1
ATOM 8952 N N . ALA A 1 1129 ? 15.117 -0.507 -40.701 1.00 81.38 1129 ALA A N 1
ATOM 8953 C CA . ALA A 1 1129 ? 16.312 -0.199 -39.917 1.00 81.38 1129 ALA A CA 1
ATOM 8954 C C . ALA A 1 1129 ? 16.266 -0.918 -38.551 1.00 81.38 1129 ALA A C 1
ATOM 8956 O O . ALA A 1 1129 ? 15.193 -1.137 -37.981 1.00 81.38 1129 ALA A O 1
ATOM 8957 N N . ASN A 1 1130 ? 17.427 -1.321 -38.040 1.00 75.25 1130 ASN A N 1
ATOM 8958 C CA . ASN A 1 1130 ? 17.577 -1.986 -36.743 1.00 75.25 1130 ASN A CA 1
ATOM 8959 C C . ASN A 1 1130 ? 17.779 -0.986 -35.587 1.00 75.25 1130 ASN A C 1
ATOM 8961 O O . ASN A 1 1130 ? 17.585 -1.367 -34.436 1.00 75.25 1130 ASN A O 1
ATOM 8965 N N . GLY A 1 1131 ? 18.156 0.258 -35.888 1.00 69.25 1131 GLY A N 1
ATOM 8966 C CA . GLY A 1 1131 ? 18.384 1.361 -34.957 1.00 69.25 1131 GLY A CA 1
ATOM 8967 C C . GLY A 1 1131 ? 17.708 2.663 -35.364 1.00 69.25 1131 GLY A C 1
ATOM 8968 O O . GLY A 1 1131 ? 16.841 2.695 -36.239 1.00 69.25 1131 GLY A O 1
ATOM 8969 N N . MET A 1 1132 ? 18.121 3.748 -34.707 1.00 69.69 1132 MET A N 1
ATOM 8970 C CA . MET A 1 1132 ? 17.670 5.096 -35.038 1.00 69.69 1132 MET A CA 1
ATOM 8971 C C . MET A 1 1132 ? 18.230 5.565 -36.383 1.00 69.69 1132 MET A C 1
ATOM 8973 O O . MET A 1 1132 ? 19.413 5.392 -36.660 1.00 69.69 1132 MET A O 1
ATOM 8977 N N . VAL A 1 1133 ? 17.370 6.212 -37.161 1.00 72.44 1133 VAL A N 1
ATOM 8978 C CA . VAL A 1 1133 ? 17.681 6.950 -38.394 1.00 72.44 1133 VAL A CA 1
ATOM 8979 C C . VAL A 1 1133 ? 17.220 8.401 -38.215 1.00 72.44 1133 VAL A C 1
ATOM 8981 O O . VAL A 1 1133 ? 16.322 8.673 -37.410 1.00 72.44 1133 VAL A O 1
ATOM 8984 N N . LEU A 1 1134 ? 17.876 9.331 -38.897 1.00 65.88 1134 LEU A N 1
ATOM 8985 C CA . LEU A 1 1134 ? 17.597 10.762 -38.932 1.00 65.88 1134 LEU A CA 1
ATOM 8986 C C . LEU A 1 1134 ? 16.280 10.972 -39.694 1.00 65.88 1134 LEU A C 1
ATOM 8988 O O . LEU A 1 1134 ? 16.052 10.362 -40.732 1.00 65.88 1134 LEU A O 1
ATOM 8992 N N . ALA A 1 1135 ? 15.375 11.765 -39.116 1.00 65.50 1135 ALA A N 1
ATOM 8993 C CA . ALA A 1 1135 ? 14.013 12.021 -39.601 1.00 65.50 1135 ALA A CA 1
ATOM 8994 C C . ALA A 1 1135 ? 13.303 10.797 -40.239 1.00 65.50 1135 ALA A C 1
ATOM 8996 O O . ALA A 1 1135 ? 12.950 10.817 -41.418 1.00 65.50 1135 ALA A O 1
ATOM 8997 N N . PRO A 1 1136 ? 12.988 9.737 -39.465 1.00 61.22 1136 PRO A N 1
ATOM 8998 C CA . PRO A 1 1136 ? 12.358 8.519 -39.998 1.00 61.22 1136 PRO A CA 1
ATOM 8999 C C . PRO A 1 1136 ? 10.938 8.745 -40.557 1.00 61.22 1136 PRO A C 1
ATOM 9001 O O . PRO A 1 1136 ? 10.329 7.836 -41.110 1.00 61.22 1136 PRO A O 1
ATOM 9004 N N . LEU A 1 1137 ? 10.408 9.949 -40.355 1.00 63.59 1137 LEU A N 1
ATOM 9005 C CA . LEU A 1 1137 ? 9.064 10.420 -40.679 1.00 63.59 1137 LEU A CA 1
ATOM 9006 C C . LEU A 1 1137 ? 8.958 10.951 -42.111 1.00 63.59 1137 LEU A C 1
ATOM 9008 O O . LEU A 1 1137 ? 7.889 10.903 -42.726 1.00 63.59 1137 LEU A O 1
ATOM 9012 N N . ALA A 1 1138 ? 10.091 11.444 -42.608 1.00 64.81 1138 ALA A N 1
ATOM 9013 C CA . ALA A 1 1138 ? 10.264 12.218 -43.819 1.00 64.81 1138 ALA A CA 1
ATOM 9014 C C . ALA A 1 1138 ? 11.592 11.800 -44.451 1.00 64.81 1138 ALA A C 1
ATOM 9016 O O . ALA A 1 1138 ? 12.615 12.461 -44.286 1.00 64.81 1138 ALA A O 1
ATOM 9017 N N . ILE A 1 1139 ? 11.598 10.669 -45.160 1.00 74.19 1139 ILE A N 1
ATOM 9018 C CA . ILE A 1 1139 ? 12.812 10.188 -45.832 1.00 74.19 1139 ILE A CA 1
ATOM 9019 C C . ILE A 1 1139 ? 12.985 10.993 -47.127 1.00 74.19 1139 ILE A C 1
ATOM 9021 O O . ILE A 1 1139 ? 12.782 10.485 -48.224 1.00 74.19 1139 ILE A O 1
ATOM 9025 N N . GLN A 1 1140 ? 13.291 12.284 -47.004 1.00 80.81 1140 GLN A N 1
ATOM 9026 C CA . GLN A 1 1140 ? 13.558 13.198 -48.123 1.00 80.81 1140 GLN A CA 1
ATOM 9027 C C . GLN A 1 1140 ? 15.056 13.302 -48.428 1.00 80.81 1140 GLN A C 1
ATOM 9029 O O . GLN A 1 1140 ? 15.455 13.693 -49.521 1.00 80.81 1140 GLN A O 1
ATOM 9034 N N . PHE A 1 1141 ? 15.906 12.819 -47.534 1.00 85.56 1141 PHE A N 1
ATOM 9035 C CA . PHE A 1 1141 ? 17.338 12.654 -47.752 1.00 85.56 1141 PHE A CA 1
ATOM 9036 C C . PHE A 1 1141 ? 17.742 11.184 -47.543 1.00 85.56 1141 PHE A C 1
ATOM 9038 O O . PHE A 1 1141 ? 16.956 10.388 -47.021 1.00 85.56 1141 PHE A O 1
ATOM 9045 N N . PRO A 1 1142 ? 18.939 10.768 -47.998 1.00 87.88 1142 PRO A N 1
ATOM 9046 C CA . PRO A 1 1142 ? 19.415 9.410 -47.793 1.00 87.88 1142 PRO A CA 1
ATOM 9047 C C . PRO A 1 1142 ? 19.533 9.078 -46.307 1.00 87.88 1142 PRO A C 1
ATOM 9049 O O . PRO A 1 1142 ? 20.317 9.705 -45.600 1.00 87.88 1142 PRO A O 1
ATOM 9052 N N . ALA A 1 1143 ? 18.819 8.043 -45.874 1.00 86.69 1143 ALA A N 1
ATOM 9053 C CA . ALA A 1 1143 ? 18.941 7.523 -44.522 1.00 86.69 1143 ALA A CA 1
ATOM 9054 C C . ALA A 1 1143 ? 20.068 6.489 -44.445 1.00 86.69 1143 ALA A C 1
ATOM 9056 O O . ALA A 1 1143 ? 20.250 5.692 -45.376 1.00 86.69 1143 ALA A O 1
ATOM 9057 N N . ALA A 1 1144 ? 20.817 6.469 -43.342 1.00 83.88 1144 ALA A N 1
ATOM 9058 C CA . ALA A 1 1144 ? 21.949 5.563 -43.173 1.00 83.88 1144 ALA A CA 1
ATOM 9059 C C . ALA A 1 1144 ? 21.998 4.935 -41.774 1.00 83.88 1144 ALA A C 1
ATOM 9061 O O . ALA A 1 1144 ? 21.998 5.618 -40.761 1.00 83.88 1144 ALA A O 1
ATOM 9062 N N . GLU A 1 1145 ? 22.138 3.611 -41.723 1.00 83.06 1145 GLU A N 1
ATOM 9063 C CA . GLU A 1 1145 ? 22.440 2.858 -40.507 1.00 83.06 1145 GLU A CA 1
ATOM 9064 C C . GLU A 1 1145 ? 23.820 2.211 -40.634 1.00 83.06 1145 GLU A C 1
ATOM 9066 O O . GLU A 1 1145 ? 24.186 1.675 -41.682 1.00 83.06 1145 GLU A O 1
ATOM 9071 N N . TYR A 1 1146 ? 24.563 2.168 -39.532 1.00 80.81 1146 TYR A N 1
ATOM 9072 C CA . TYR A 1 1146 ? 25.809 1.421 -39.442 1.00 80.81 1146 TYR A CA 1
ATOM 9073 C C . TYR A 1 1146 ? 25.740 0.360 -38.349 1.00 80.81 1146 TYR A C 1
ATOM 9075 O O . TYR A 1 1146 ? 25.174 0.570 -37.280 1.00 80.81 1146 TYR A O 1
ATOM 9083 N N . SER A 1 1147 ? 26.355 -0.795 -38.601 1.00 72.12 1147 SER A N 1
ATOM 9084 C CA . SER A 1 1147 ? 26.244 -1.968 -37.729 1.00 72.12 1147 SER A CA 1
ATOM 9085 C C . SER A 1 1147 ? 26.751 -1.779 -36.288 1.00 72.12 1147 SER A C 1
ATOM 9087 O O . SER A 1 1147 ? 26.386 -2.582 -35.435 1.00 72.12 1147 SER A O 1
ATOM 9089 N N . ILE A 1 1148 ? 27.604 -0.781 -36.005 1.00 65.75 1148 ILE A N 1
ATOM 9090 C CA . ILE A 1 1148 ? 28.103 -0.451 -34.652 1.00 65.75 1148 ILE A CA 1
ATOM 9091 C C . ILE A 1 1148 ? 28.332 1.071 -34.557 1.00 65.75 1148 ILE A C 1
ATOM 9093 O O . ILE A 1 1148 ? 29.429 1.523 -34.875 1.00 65.75 1148 ILE A O 1
ATOM 9097 N N . PRO A 1 1149 ? 27.358 1.897 -34.148 1.00 60.53 1149 PRO A N 1
ATOM 9098 C CA . PRO A 1 1149 ? 27.484 3.349 -34.286 1.00 60.53 1149 PRO A CA 1
ATOM 9099 C C . PRO A 1 1149 ? 28.626 3.924 -33.429 1.00 60.53 1149 PRO A C 1
ATOM 9101 O O . PRO A 1 1149 ? 28.709 3.651 -32.230 1.00 60.53 1149 PRO A O 1
ATOM 9104 N N . THR A 1 1150 ? 29.519 4.715 -34.038 1.00 57.94 1150 THR A N 1
ATOM 9105 C CA . THR A 1 1150 ? 30.661 5.375 -33.365 1.00 57.94 1150 THR A CA 1
ATOM 9106 C C . THR A 1 1150 ? 30.615 6.911 -33.424 1.00 57.94 1150 THR A C 1
ATOM 9108 O O . THR A 1 1150 ? 31.595 7.551 -33.050 1.00 57.94 1150 THR A O 1
ATOM 9111 N N . GLY A 1 1151 ? 29.509 7.507 -33.881 1.00 62.91 1151 GLY A N 1
ATOM 9112 C CA . GLY A 1 1151 ? 29.319 8.956 -34.043 1.00 62.91 1151 GLY A CA 1
ATOM 9113 C C . GLY A 1 1151 ? 28.005 9.281 -34.763 1.00 62.91 1151 GLY A C 1
ATOM 9114 O O . GLY A 1 1151 ? 27.194 8.372 -34.951 1.00 62.91 1151 GLY A O 1
ATOM 9115 N N . ASP A 1 1152 ? 27.808 10.540 -35.173 1.00 64.44 1152 ASP A N 1
ATOM 9116 C CA . ASP A 1 1152 ? 26.682 10.906 -36.042 1.00 64.44 1152 ASP A CA 1
ATOM 9117 C C . ASP A 1 1152 ? 26.982 10.488 -37.484 1.00 64.44 1152 ASP A C 1
ATOM 9119 O O . ASP A 1 1152 ? 27.745 11.113 -38.219 1.00 64.44 1152 ASP A O 1
ATOM 9123 N N . ILE A 1 1153 ? 26.489 9.306 -37.825 1.00 68.44 1153 ILE A N 1
ATOM 9124 C CA . ILE A 1 1153 ? 26.845 8.605 -39.052 1.00 68.44 1153 ILE A CA 1
ATOM 9125 C C . ILE A 1 1153 ? 26.017 9.096 -40.237 1.00 68.44 1153 ILE A C 1
ATOM 9127 O O . ILE A 1 1153 ? 26.470 9.003 -41.378 1.00 68.44 1153 ILE A O 1
ATOM 9131 N N . GLU A 1 1154 ? 24.829 9.619 -39.970 1.00 70.50 1154 GLU A N 1
ATOM 9132 C CA . GLU A 1 1154 ? 23.895 10.068 -40.992 1.00 70.50 1154 GLU A CA 1
ATOM 9133 C C . GLU A 1 1154 ? 24.220 11.484 -41.462 1.00 70.50 1154 GLU A C 1
ATOM 9135 O O . GLU A 1 1154 ? 24.189 11.735 -42.666 1.00 70.50 1154 GLU A O 1
ATOM 9140 N N . ASP A 1 1155 ? 24.705 12.342 -40.558 1.00 74.38 1155 ASP A N 1
ATOM 9141 C CA . ASP A 1 1155 ? 25.262 13.657 -40.891 1.00 74.38 1155 ASP A CA 1
ATOM 9142 C C . ASP A 1 1155 ? 26.329 13.581 -41.985 1.00 74.38 1155 ASP A C 1
ATOM 9144 O O . ASP A 1 1155 ? 26.368 14.413 -42.888 1.00 74.38 1155 ASP A O 1
ATOM 9148 N N . ILE A 1 1156 ? 27.201 12.568 -41.956 1.00 79.19 1156 ILE A N 1
ATOM 9149 C CA . ILE A 1 1156 ? 28.226 12.385 -42.997 1.00 79.19 1156 ILE A CA 1
ATOM 9150 C C . ILE A 1 1156 ? 27.560 12.159 -44.362 1.00 79.19 1156 ILE A C 1
ATOM 9152 O O . ILE A 1 1156 ? 28.016 12.684 -45.375 1.00 79.19 1156 ILE A O 1
ATOM 9156 N N . PHE A 1 1157 ? 26.469 11.398 -44.411 1.00 80.44 1157 PHE A N 1
ATOM 9157 C CA . PHE A 1 1157 ? 25.773 11.112 -45.663 1.00 80.44 1157 PHE A CA 1
ATOM 9158 C C . PHE A 1 1157 ? 25.003 12.322 -46.171 1.00 80.44 1157 PHE A C 1
ATOM 9160 O O . PHE A 1 1157 ? 25.098 12.616 -47.361 1.00 80.44 1157 PHE A O 1
ATOM 9167 N N . VAL A 1 1158 ? 24.322 13.050 -45.287 1.00 80.06 1158 VAL A N 1
ATOM 9168 C CA . VAL A 1 1158 ? 23.606 14.284 -45.633 1.00 80.06 1158 VAL A CA 1
ATOM 9169 C C . VAL A 1 1158 ? 24.583 15.364 -46.117 1.00 80.06 1158 VAL A C 1
ATOM 9171 O O . VAL A 1 1158 ? 24.370 15.944 -47.178 1.00 80.06 1158 VAL A O 1
ATOM 9174 N N . ASN A 1 1159 ? 25.714 15.562 -45.429 1.00 85.19 1159 ASN A N 1
ATOM 9175 C CA . ASN A 1 1159 ? 26.717 16.579 -45.778 1.00 85.19 1159 ASN A CA 1
ATOM 9176 C C . ASN A 1 1159 ? 27.417 16.340 -47.128 1.00 85.19 1159 ASN A C 1
ATOM 9178 O O . ASN A 1 1159 ? 27.910 17.282 -47.748 1.00 85.19 1159 ASN A O 1
ATOM 9182 N N . HIS A 1 1160 ? 27.478 15.087 -47.588 1.00 90.31 1160 HIS A N 1
ATOM 9183 C CA . HIS A 1 1160 ? 28.092 14.704 -48.868 1.00 90.31 1160 HIS A CA 1
ATOM 9184 C C . HIS A 1 1160 ? 27.065 14.313 -49.937 1.00 90.31 1160 HIS A C 1
ATOM 9186 O O . HIS A 1 1160 ? 27.444 13.826 -51.012 1.00 90.31 1160 HIS A O 1
ATOM 9192 N N . TRP A 1 1161 ? 25.776 14.498 -49.653 1.00 91.38 1161 TRP A N 1
ATOM 9193 C CA . TRP A 1 1161 ? 24.685 14.243 -50.579 1.00 91.38 1161 TRP A CA 1
ATOM 9194 C C . TRP A 1 1161 ? 24.288 15.512 -51.326 1.00 91.38 1161 TRP A C 1
ATOM 9196 O O . TRP A 1 1161 ? 24.225 16.611 -50.787 1.00 91.38 1161 TRP A O 1
ATOM 9206 N N . THR A 1 1162 ? 23.999 15.345 -52.609 1.00 90.88 1162 THR A N 1
ATOM 9207 C CA . THR A 1 1162 ? 23.411 16.380 -53.452 1.00 90.88 1162 THR A CA 1
ATOM 9208 C C . THR A 1 1162 ? 22.310 15.770 -54.299 1.00 90.88 1162 THR A C 1
ATOM 9210 O O . THR A 1 1162 ? 22.404 14.615 -54.735 1.00 90.88 1162 THR A O 1
ATOM 9213 N N . MET A 1 1163 ? 21.283 16.565 -54.572 1.00 87.88 1163 MET A N 1
ATOM 9214 C CA . MET A 1 1163 ? 20.218 16.216 -55.493 1.00 87.88 1163 MET A CA 1
ATOM 9215 C C . MET A 1 1163 ? 20.012 17.334 -56.504 1.00 87.88 1163 MET A C 1
ATOM 9217 O O . MET A 1 1163 ? 19.986 18.510 -56.154 1.00 87.88 1163 MET A O 1
ATOM 9221 N N . THR A 1 1164 ? 19.867 16.959 -57.770 1.00 88.56 1164 THR A N 1
ATOM 9222 C CA . THR A 1 1164 ? 19.412 17.868 -58.821 1.00 88.56 1164 THR A CA 1
ATOM 9223 C C . THR A 1 1164 ? 18.115 17.348 -59.411 1.00 88.56 1164 THR A C 1
ATOM 9225 O O . THR A 1 1164 ? 17.934 16.136 -59.535 1.00 88.56 1164 THR A O 1
ATOM 9228 N N . LEU A 1 1165 ? 17.223 18.263 -59.786 1.00 86.06 1165 LEU A N 1
ATOM 9229 C CA . LEU A 1 1165 ? 15.976 17.961 -60.477 1.00 86.06 1165 LEU A CA 1
ATOM 9230 C C . LEU A 1 1165 ? 15.805 18.951 -61.632 1.00 86.06 1165 LEU A C 1
ATOM 9232 O O . LEU A 1 1165 ? 15.744 20.158 -61.418 1.00 86.06 1165 LEU A O 1
ATOM 9236 N N . GLU A 1 1166 ? 15.756 18.441 -62.859 1.00 84.88 1166 GLU A N 1
ATOM 9237 C CA . GLU A 1 1166 ? 15.665 19.241 -64.083 1.00 84.88 1166 GLU A CA 1
ATOM 9238 C C . GLU A 1 1166 ? 14.364 18.932 -64.834 1.00 84.88 1166 GLU A C 1
ATOM 9240 O O . GLU A 1 1166 ? 13.952 17.772 -64.922 1.00 84.88 1166 GLU A O 1
ATOM 9245 N N . LYS A 1 1167 ? 13.733 19.983 -65.366 1.00 81.88 1167 LYS A N 1
ATOM 9246 C CA . LYS A 1 1167 ? 12.500 19.951 -66.170 1.00 81.88 1167 LYS A CA 1
ATOM 9247 C C . LYS A 1 1167 ? 12.758 19.660 -67.653 1.00 81.88 1167 LYS A C 1
ATOM 9249 O O . LYS A 1 1167 ? 13.842 20.031 -68.158 1.00 81.88 1167 LYS A O 1
#

Secondary structure (DSSP, 8-state):
--SSHHHHHHHHHHHHHHHHHHHHHHSSTT---TTHHHHHHHHHHHHHHHHHSSEEEEEEEEEETTEEEEEEEEE-SSTT--S---TT-BEE-GGGGGHHHHHHHHHHHHTTS--TTSBGGGT-TT---SSGGGGG-BHHHHHTT-S-------TT-EEES----HHHHHHHHHHTT---SS-TTS--B--SHHHHHHHHHHHHHHSS-HHHHHIIIIIHHHT-TT-B-TTS---GGGBPP-EETTEEPPPEEES-IIIII-EE-HHHHHHHHGGGSSS-S-HHHHTTS-HHHHHHHTS-GGGGS-----TTSS-B--SS-SBSS-TTGGGGT---EEEEEE-SSEEEEEEEEGGGTEEEEEEEEES-HHHHHHHHHHHHHHHHHHTTSSS-PPPPPPP-PPPP-PPPGGGGGG-EEEE-SS-EEEEEE-TTSEEEEEESS-TTSPPEEEEE-TTSSEEETTSSEEEEEEE-TTS-EEEEEEEEEEETTTEEEEEEEEEEEEE------HHHHHHHHTTTT-EEEE-SS-TTBHHHHSGGGTEEE--B-SSSTTEETTEEE-SSSEEE-----SBSTT-S--EEEEEEETTEEEEEETTEEEEEGGGPEEP--SSEEEE--TT---EEEE--TTTTTEEEEEEPPTT-EEEEE-SSSEEEEHHHH-S--EEPPTT-EEEEE-SSTT-EEEEEEEET--HHHHHHHHHHHHHHTT-HHHHHHHHHHHHHHHHHTT-THHHHHHHHHHHHHHHHHHS-EEHHHHHHHHHHH-TTS-HHHHHHHHHTT-S-EEEETTEEEE-TTHHHHHHHH-HHHHHT-HHHHHHHHHHHHHHHHHHHSPPS-SS--EEEEEEEEEEEEEEE-GGGS-SSSEEEEEEE----BTTEEEEEEEEEE-GGGB-S---TTSSB-EEEEEEEGGG--S-EEEEEEEEEEEEEEE----TTSPPPP-TTSHHHHHHTS-BTTB---HHHHHHHHHHHTT---HHHHHHHHHHHHHHHSEE----HHHHTTTS---HHHHHHHHSEE-HHHHHHHHHHHHHHTT--EEEEEEEE-TTSS-EEEEEEEEEETTTEEEEE-HHHHHGGGG-SSS-HHHHHHHHHHTBTEE-S-EEEEESSSSPPPSSPPSS--SSTT---S-EEEESS--S-HHHHHHHTEEEEEE-

Nearest PDB structures (foldseek):
  7v1y-assembly1_B  TM=7.918E-01  e=3.322E-15  Homo sapiens
  7atl-assembly1_AAA  TM=7.643E-01  e=2.893E-15  uncultured bacterium pCosCE1
  1ci9-assembly1_A  TM=7.557E-01  e=5.033E-15  Burkholderia gladioli
  7ulw-assembly1_A  TM=7.724E-01  e=7.281E-15  Homo sapiens
  4ivi-assembly1_A  TM=7.157E-01  e=1.741E-15  uncultured bacterium

Radius of gyration: 42.15 Å; Cα contacts (8 Å, |Δi|>4): 2605; chains: 1; bounding box: 86×116×126 Å

Foldseek 3Di:
DVVPVVVVVVVVVVVVVVVVVVVVVVVVPDPDPLCPVLAVLLVLLQVCCCPPFWFQKKWKWKDFLQRTSDTDMDHALDPVNPDHDDLLQKEFQAQVLLVLLLLLLQLCVQVVLFDQQAQLCVLVVLQAAPAPLSRRAGNQCLQQQQSQFQADDCFQFKFFPDQALVRLVCLSVLRRYDDGLDRRLAFHEHHLSSSSSSQVSSCSSVVDHSQVSCCPQPCVLLVQPSKGFSNDDDDLSSHRWADDPNFTFHRMAGNSTSRTGMMGGFVSLLSRLLLLAPRQNDVSSVPNHDPVSSVQQLDQSRVSHDWDDDQAAPARGGRSFRHQRYPPVSVVVFTKTKDWRDDPFKTKIWIARRHRSMIMIMITGDGYRVSNVLQCNVSVVSSCVSVVVDVDDDADDQWDFADADQDDPVVQVLFAWWDFLAFIWGWGQDRSQKIWIATPLDNVDDIWIWGQHPVRWTATGRRQKIWDWDQDPVRWIFIFMKGWDDDPPRGIGIHTFGAIIGDAADDDDPVLLVLLQVQAQKKWFWWSHFQRHCLLQWVVSGIDGWHHDPRHHCDTRQWRHDGSFKTWHSDDTHDHRSHNTWIWGWDADPNFIWIDTSPIITGIPVPAEADPAAFDKDFQAQVQTKHKHWHAPVQAQKWKAKDFFVSKWKWKFDPPGTPDTCSRPPRDIDGHHHRMMMIIHDNHGGTMMTMHIDRCDQLLVVLQVVLVVCVVVQQLVSSLVSLVVNLVSCVVVVHPCNQVSLQSNQLSVLVCVQFVAALVRVLVVLCVLPVPDDSVVSVVCVVVVVFDWDDHNHGITTGPCRNVFVCLVPLVNLAVDPVSQVLLVVLLVVVLVVLPDDPPDQPDFFADKDKKKKKKKFWFWLVVDDQWFKKKKKFFAFADDDQKAPKDWPDKPPPVFFDDPFPRHDQFTTTIGMDTNNPDPGIDIIMIMMMIIGTWGAHDDDLVPFDDDPCVDPQLVVQLDADALLHADPLLLVVLCVQQPPPDRLLVSLVSLLVCLLPQATEGDDSLSCAPPNVPHRLLNVCSVSSYYHQQSSQSVSSSSSSSSRWRKFKFWWWFCSSVDIDTHIWMWTQTHPGGTFTAGSNQLSSLVSHPPQDPVSSVSSNVCRSRIDGRGTGTRHNHFQDADVVHDPGDWGNSGHPHGMTMDTPRNDHDPRCSRRVRMDMDMDD

Sequence (1167 aa):
MKSYLKHLSRLSVTLLLIISTVLSFQSIAFAEDTYSDVRDSAARLADVIVNEYGVSGIQYALISDGETVLSGTSGIFNIDNTKSLDENSIFGIGSISKMFPSTAIMILSDQGKIDLDKPVTAYIPEFKMADPRYKEITVRMLLNHSSGLMGSNYNNSFLYDYRSAFGHDNLLRQLANEQLKAAPGEFSVYCNDGFTLAEIVVERVSGLSFSEFIRKNITEPLGMNNTYTPLDDFDRGRMARTFVNGEETPADTGSIIGAGGIYSTAEDLCRFGQAYMSSPGFLPAAGLLSPDAKAMTMQKEYKRGFGPDQMEGLFGYGLGWDSVDAFPYSQYNIQSLIKGGDTQLYHGSMIVLPEYNMVFAALMSGGSSLFGQVMGQTLLLETLLAENEIEEIIPPKQLQAPVLSALPPELTSYSGIYISSTEMLKINVGADGKTVVTSISDKSQPNEIYYYTAEGVFVNENGSKQFSFADESNGKTYINLKRIYNLPDLGQTVSTLYQYEKTEPNIIDDKVQDTWDARAGSKYYIVNEHPYSQFYHRSESTYFEIAANKELPGYTVQFKIVDDKRAVQDVQIPGLDGRDLVTIEILSESGKEYLKSDNCIYISEKDIVDIYAGNAYCTIQEDGYARWYTVNRKDAGKTMTVSLPKNGSFAVYDEKSCIYFSVVNGNRPVVLPENGKVVFIGEKPGDRFYITADFAGNRGEALYRQALSSENERELSRAAELYKSALPLLRDSGNSLAFDCSEALQRIAIIQGIYPYTKEAVKELIIQTYPQVTEAAVNSWIESKELETYYYDGEEYYFEDAAANLIYRHLDLMYADAARQEAYYNLVLEINKLAEEEPENTWQQYQKPVTYRGTHTISIPRQELPESGTYRIWIPVPIVGGPQTQVTIDYVTPLKWVKQPPSINDDIGLLYLEIPMEELSEDLFIQVKFSFAHYEQRFTVDPQNIGDYDKDSYLYKEYTKSYGNTEITPEIQSKALEIVGAETNPFFAARRIYDYIVNNIDYSFMPHMALWPRTAQAESVYVHENLRGDCGAQSMYFTALCRSVGIPARSTGGYQLISGDFGDHFWAEFYLPNYGWVPVDTSAAQTAFYSEDASSEQRQSYIDYYFGNQDSMRCVIQRDTDETLIPKANGMVLAPLAIQFPAAEYSIPTGDIEDIFVNHWTMTLEK